Protein AF-0000000068192961 (afdb_homodimer)

pLDDT: mean 89.42, std 10.95, range [52.47, 98.94]

Sequence (1046 aa):
FDMYSFCEVLGPEEANRQLRRHWETWVTEDIIKQLAESGAVNSLRLPVGDFMYRPYGPYHGCVDGSLDYVDNLLDWAYSHGLSVLIDIHTAKDSQNGFDNSGKTMGFRWTSNLNSEFSGLTTFEHWPIRSAAWVGDFDPQTASYSSINYANIQHSLKVVLDVVTRYAEHPAVLGLEPLNEPWQYTPIDTLKRFYWEGYLIVKLKAPFWKYVMHDGFRFGPDFWGGFMEGCPERALDTHIYQAWRDPDSRIGFFTDACQQKSNIATMERAFGPVIVGEWSLATDNCAMWLNGFNDNLPGFPRLPCKFTPCAEPYMGPGQPGTPVDPSKPIQGPYGSGLSGPVFGLCPGSRDWRKETSDNPLTGQDWIRAPPNIPKVLDDTDNVMQRLAMKKIDAFSGIGHGFYFWNFRTDLYEPQWSYMAALERGWIPRGNLAGNEKILNACLREDKGAFRCVLKRGQIDRAIRSAMDYILNAENRADTPEGKAALSKTGKDLEEAAKPILSDYFEQHRLEGATCDFGGIAMLVFDMYSFCEVLGPEEANRQLRRHWETWVTEDIIKQLAESGAVNSLRLPVGDFMYRPYGPYHGCVDGSLDYVDNLLDWAYSHGLSVLIDIHTAKDSQNGFDNSGKTMGFRWTSNLNSEFSGLTTFEHWPIRSAAWVGDFDPQTASYSSINYANIQHSLKVVLDVVTRYAEHPAVLGLEPLNEPWQYTPIDTLKRFYWEGYLIVKLKAPFWKYVMHDGFRFGPDFWGGFMEGCPERALDTHIYQAWRDPDSRIGFFTDACQQKSNIATMERAFGPVIVGEWSLATDNCAMWLNGFNDNLPGFPRLPCKFTPCAEPYMGPGQPGTPVDPSKPIQGPYGSGLSGPVFGLCPGSRDWRKETSDNPLTGQDWIRAPPNIPKVLDDTDNVMQRLAMKKIDAFSGIGHGFYFWNFRTDLYEPQWSYMAALERGWIPRGNLAGNEKILNACLREDKGAFRCVLKRGQIDRAIRSAMDYILNAENRADTPEGKAALSKTGKDLEEAAKPILSDYFEQHRLEGATCDFGGIAMLV

Radius of gyration: 31.95 Å; Cα contacts (8 Å, |Δi|>4): 2082; chains: 2; bounding box: 88×93×72 Å

Nearest PDB structures (foldseek):
  8z2w-assembly1_A  TM=8.460E-01  e=2.182E-20  Aspergillus oryzae
  1h4p-assembly2_B  TM=8.179E-01  e=2.236E-17  Saccharomyces cerevisiae
  1wky-assembly1_A  TM=7.250E-01  e=2.205E-05  Bacillus sp. JAMB-602
  3amg-assembly2_B  TM=6.946E-01  e=1.395E-04  Thermotoga maritima MSB8
  6mvf-assembly2_E  TM=6.924E-01  e=3.608E-04  Faecalibacterium prausnitzii L2-6

Solvent-accessible surface area (backbone atoms only — not comparable to full-atom values): 53912 Å² total; per-residue (Å²): 82,40,51,44,60,49,15,55,75,53,30,28,66,56,29,21,56,54,47,52,52,46,60,64,61,74,63,45,64,68,55,53,45,51,44,37,69,37,46,52,48,56,62,42,77,44,76,39,51,40,47,64,77,54,53,55,82,43,35,53,60,20,44,67,68,50,63,58,55,51,51,50,49,45,51,44,30,43,75,54,70,23,33,29,35,39,28,28,29,27,40,63,60,2,44,52,12,38,36,67,17,29,30,64,28,43,74,43,78,47,42,59,54,40,35,75,73,64,70,41,46,38,37,48,34,62,50,54,42,33,36,43,20,60,18,49,58,37,57,85,74,60,37,64,82,46,74,31,59,68,43,50,49,50,51,47,50,38,50,46,52,51,40,68,72,42,50,81,44,84,21,56,43,26,40,23,80,48,47,60,38,35,70,62,55,56,65,68,60,53,51,50,51,50,51,54,44,48,54,54,40,42,74,68,29,66,81,35,34,40,36,41,49,46,25,87,48,89,43,51,91,73,43,41,53,57,68,61,90,56,78,49,52,31,39,26,42,71,55,73,46,23,87,46,76,81,54,26,72,60,42,53,41,45,54,33,33,50,44,27,57,56,51,44,53,39,34,74,38,47,34,51,34,29,33,63,29,30,59,66,34,64,45,48,20,36,57,48,63,29,37,83,21,38,30,58,52,65,38,42,77,57,86,51,12,60,41,75,53,59,76,54,89,74,39,85,79,32,83,84,45,76,67,58,40,50,33,54,69,71,59,69,32,22,33,2,59,20,55,47,38,46,37,23,26,30,26,63,60,61,39,64,50,74,40,94,90,36,57,90,64,32,50,56,67,69,75,40,29,34,77,52,56,73,92,44,47,31,36,66,62,54,46,22,52,42,43,29,16,38,48,32,23,40,59,74,69,38,72,46,71,33,66,66,31,64,63,55,81,49,96,42,42,40,55,8,47,52,48,20,40,74,70,57,29,43,73,67,29,58,61,83,77,29,65,69,23,72,50,46,38,49,54,60,73,69,57,72,59,46,45,40,67,47,84,86,64,52,60,69,56,52,42,52,35,47,47,54,53,26,49,76,66,69,32,42,85,36,73,66,35,42,54,51,63,70,46,56,64,70,58,25,52,62,54,42,38,59,55,51,26,50,50,33,70,73,31,40,92,77,65,48,69,53,34,56,83,43,44,31,36,55,89,82,40,50,45,60,49,15,55,74,53,30,28,68,56,29,20,56,53,46,51,53,46,60,65,60,75,63,44,63,68,53,54,46,51,46,37,70,39,47,52,47,55,62,42,78,44,77,39,52,41,46,62,78,55,53,55,81,45,35,53,59,20,43,65,68,50,62,57,53,50,52,50,50,44,51,46,30,42,76,54,68,23,33,30,35,39,28,28,30,27,40,64,61,2,44,52,12,39,37,67,18,28,28,63,28,41,78,42,78,47,41,58,54,38,34,73,74,65,70,42,45,39,38,49,36,64,51,52,41,34,37,44,19,60,20,50,58,37,56,84,74,60,38,63,83,46,74,31,60,68,42,50,49,50,51,47,51,38,49,45,52,51,42,68,73,42,51,81,45,84,20,56,44,26,38,23,80,48,49,59,39,35,70,64,55,58,64,67,60,51,50,50,52,51,50,54,43,49,54,53,39,43,74,69,29,66,81,36,34,42,36,39,51,45,26,89,47,88,43,52,92,72,44,39,53,57,70,59,88,56,79,50,50,31,39,26,43,73,54,74,46,24,86,46,76,80,52,27,72,59,42,54,40,45,54,34,33,50,45,29,56,57,51,45,54,40,34,73,37,46,33,50,33,29,34,62,28,31,60,67,32,65,45,50,19,36,57,49,63,30,38,84,24,38,31,58,53,65,37,43,77,58,87,50,11,62,42,76,53,59,76,54,89,74,40,84,77,31,81,84,44,75,68,59,40,50,32,55,70,70,59,70,31,22,33,2,57,18,56,46,38,45,37,23,27,28,26,64,61,62,38,61,51,77,39,93,90,35,59,90,65,31,52,58,66,69,73,42,32,37,76,52,58,72,91,44,48,32,38,65,62,54,46,21,51,42,44,29,14,37,49,32,23,40,57,74,69,36,73,45,71,34,65,66,31,63,62,56,80,49,96,43,44,40,54,7,47,53,48,19,40,74,70,56,29,41,72,68,29,60,60,83,77,28,65,69,24,72,50,46,38,48,55,61,73,69,57,70,59,45,45,39,66,46,83,85,65,50,62,70,56,52,42,50,35,47,47,52,53,26,48,75,67,71,32,41,84,36,74,66,36,43,54,52,64,68,45,56,64,70,58,25,52,61,56,41,40,59,54,51,27,50,49,33,69,73,30,39,93,76,66,48,68,53,34,58,83,43,45,31,36,54,89

Structure (mmCIF, N/CA/C/O backbone):
data_AF-0000000068192961-model_v1
#
loop_
_entity.id
_entity.type
_entity.pdbx_description
1 polymer 'Glycoside hydrolase family 5 domain-containing protein'
#
loop_
_atom_site.group_PDB
_atom_site.id
_atom_site.type_symbol
_atom_site.label_atom_id
_atom_site.label_alt_id
_atom_site.label_comp_id
_atom_site.label_asym_id
_atom_site.label_entity_id
_atom_site.label_seq_id
_atom_site.pdbx_PDB_ins_code
_atom_site.Cartn_x
_atom_site.Cartn_y
_atom_site.Cartn_z
_atom_site.occupancy
_atom_site.B_iso_or_equiv
_atom_site.auth_seq_id
_atom_site.auth_comp_id
_atom_site.auth_asym_id
_atom_site.auth_atom_id
_atom_site.pdbx_PDB_model_num
ATOM 1 N N . PHE A 1 1 ? -11.039 19.016 3.217 1 80.5 1 PHE A N 1
ATOM 2 C CA . PHE A 1 1 ? -11.852 18.078 2.443 1 80.5 1 PHE A CA 1
ATOM 3 C C . PHE A 1 1 ? -12.234 18.672 1.096 1 80.5 1 PHE A C 1
ATOM 5 O O . PHE A 1 1 ? -12.406 19.891 0.979 1 80.5 1 PHE A O 1
ATOM 12 N N . ASP A 1 2 ? -12.352 17.734 0.128 1 85.81 2 ASP A N 1
ATOM 13 C CA . ASP A 1 2 ? -12.711 18.172 -1.216 1 85.81 2 ASP A CA 1
ATOM 14 C C . ASP A 1 2 ? -14.203 18.5 -1.304 1 85.81 2 ASP A C 1
ATOM 16 O O . ASP A 1 2 ? -14.977 17.719 -1.859 1 85.81 2 ASP A O 1
ATOM 20 N N . MET A 1 3 ? -14.516 19.719 -0.923 1 94.31 3 MET A N 1
ATOM 21 C CA . MET A 1 3 ? -15.891 20.203 -0.88 1 94.31 3 MET A CA 1
ATOM 22 C C . MET A 1 3 ? -16.422 20.438 -2.287 1 94.31 3 MET A C 1
ATOM 24 O O . MET A 1 3 ? -17.625 20.328 -2.521 1 94.31 3 MET A O 1
ATOM 28 N N . TYR A 1 4 ? -15.539 20.688 -3.195 1 95.31 4 TYR A N 1
ATOM 29 C CA . TYR A 1 4 ? -15.961 20.953 -4.57 1 95.31 4 TYR A CA 1
ATOM 30 C C . TYR A 1 4 ? -16.609 19.719 -5.18 1 95.31 4 TYR A C 1
ATOM 32 O O . TYR A 1 4 ? -17.75 19.766 -5.629 1 95.31 4 TYR A O 1
ATOM 40 N N . SER A 1 5 ? -15.844 18.609 -5.18 1 91.44 5 SER A N 1
ATOM 41 C CA . SER A 1 5 ? -16.359 17.359 -5.719 1 91.44 5 SER A CA 1
ATOM 42 C C . SER A 1 5 ? -17.594 16.891 -4.941 1 91.44 5 SER A C 1
ATOM 44 O O . SER A 1 5 ? -18.531 16.328 -5.523 1 91.44 5 SER A O 1
ATOM 46 N N . PHE A 1 6 ? -17.547 17.062 -3.643 1 93.81 6 PHE A N 1
ATOM 47 C CA . PHE A 1 6 ? -18.672 16.688 -2.793 1 93.81 6 PHE A CA 1
ATOM 48 C C . PHE A 1 6 ? -19.953 17.375 -3.254 1 93.81 6 PHE A C 1
ATOM 50 O O . PHE A 1 6 ? -20.969 16.719 -3.482 1 93.81 6 PHE A O 1
ATOM 57 N N . CYS A 1 7 ? -19.922 18.719 -3.447 1 97.38 7 CYS A N 1
ATOM 58 C CA . CYS A 1 7 ? -21.078 19.516 -3.867 1 97.38 7 CYS A CA 1
ATOM 59 C C . CYS A 1 7 ? -21.438 19.203 -5.312 1 97.38 7 CYS A C 1
ATOM 61 O O . CYS A 1 7 ? -22.625 19.188 -5.664 1 97.38 7 CYS A O 1
ATOM 63 N N . GLU A 1 8 ? -20.438 18.938 -6.129 1 96.12 8 GLU A N 1
ATOM 64 C CA . GLU A 1 8 ? -20.672 18.656 -7.539 1 96.12 8 GLU A CA 1
ATOM 65 C C . GLU A 1 8 ? -21.406 17.328 -7.719 1 96.12 8 GLU A C 1
ATOM 67 O O . GLU A 1 8 ? -22.391 17.25 -8.477 1 96.12 8 GLU A O 1
ATOM 72 N N . VAL A 1 9 ? -21.047 16.312 -6.973 1 92.94 9 VAL A N 1
ATOM 73 C CA . VAL A 1 9 ? -21.562 14.961 -7.164 1 92.94 9 VAL A CA 1
ATOM 74 C C . VAL A 1 9 ? -22.938 14.844 -6.516 1 92.94 9 VAL A C 1
ATOM 76 O O . VAL A 1 9 ? -23.859 14.25 -7.098 1 92.94 9 VAL A O 1
ATOM 79 N N . LEU A 1 10 ? -23.172 15.414 -5.352 1 94.88 10 LEU A N 1
ATOM 80 C CA . LEU A 1 10 ? -24.406 15.227 -4.598 1 94.88 10 LEU A CA 1
ATOM 81 C C . LEU A 1 10 ? -25.453 16.234 -5.027 1 94.88 10 LEU A C 1
ATOM 83 O O . LEU A 1 10 ? -26.656 16.016 -4.832 1 94.88 10 LEU A O 1
ATOM 87 N N . GLY A 1 11 ? -25 17.375 -5.586 1 96.88 11 GLY A N 1
ATOM 88 C CA . GLY A 1 11 ? -25.922 18.469 -5.855 1 96.88 11 GLY A CA 1
ATOM 89 C C . GLY A 1 11 ? -26.219 19.312 -4.633 1 96.88 11 GLY A C 1
ATOM 90 O O . GLY A 1 11 ? -25.922 18.906 -3.504 1 96.88 11 GLY A O 1
ATOM 91 N N . PRO A 1 12 ? -26.781 20.453 -4.816 1 97.56 12 PRO A N 1
ATOM 92 C CA . PRO A 1 12 ? -26.938 21.438 -3.734 1 97.56 12 PRO A CA 1
ATOM 93 C C . PRO A 1 12 ? -27.859 20.953 -2.623 1 97.56 12 PRO A C 1
ATOM 95 O O . PRO A 1 12 ? -27.594 21.188 -1.442 1 97.56 12 PRO A O 1
ATOM 98 N N . GLU A 1 13 ? -28.938 20.234 -2.934 1 97.38 13 GLU A N 1
ATOM 99 C CA . GLU A 1 13 ? -29.906 19.844 -1.928 1 97.38 13 GLU A CA 1
ATOM 100 C C . GLU A 1 13 ? -29.359 18.734 -1.021 1 97.38 13 GLU A C 1
ATOM 102 O O . GLU A 1 13 ? -29.312 18.906 0.2 1 97.38 13 GLU A O 1
ATOM 107 N N . GLU A 1 14 ? -28.922 17.719 -1.593 1 95.88 14 GLU A N 1
ATOM 108 C CA . GLU A 1 14 ? -28.422 16.594 -0.807 1 95.88 14 GLU A CA 1
ATOM 109 C C . GLU A 1 14 ? -27.125 16.953 -0.088 1 95.88 14 GLU A C 1
ATOM 111 O O . GLU A 1 14 ? -26.938 16.594 1.075 1 95.88 14 GLU A O 1
ATOM 116 N N . ALA A 1 15 ? -26.25 17.672 -0.755 1 96.88 15 ALA A N 1
ATOM 117 C CA . ALA A 1 15 ? -25 18.109 -0.133 1 96.88 15 ALA A CA 1
ATOM 118 C C . ALA A 1 15 ? -25.266 18.969 1.097 1 96.88 15 ALA A C 1
ATOM 120 O O . ALA A 1 15 ? -24.703 18.734 2.168 1 96.88 15 ALA A O 1
ATOM 121 N N . ASN A 1 16 ? -26.172 19.875 0.892 1 97.81 16 ASN A N 1
ATOM 122 C CA . ASN A 1 16 ? -26.484 20.766 2.006 1 97.81 16 ASN A CA 1
ATOM 123 C C . ASN A 1 16 ? -27.109 20 3.166 1 97.81 16 ASN A C 1
ATOM 125 O O . ASN A 1 16 ? -26.828 20.281 4.332 1 97.81 16 ASN A O 1
ATOM 129 N N . ARG A 1 17 ? -27.984 19.078 2.838 1 95.5 17 ARG A N 1
ATOM 130 C CA . ARG A 1 17 ? -28.609 18.266 3.871 1 95.5 17 ARG A CA 1
ATOM 131 C C . ARG A 1 17 ? -27.562 17.547 4.715 1 95.5 17 ARG A C 1
ATOM 133 O O . ARG A 1 17 ? -27.641 17.547 5.945 1 95.5 17 ARG A O 1
ATOM 140 N N . GLN A 1 18 ? -26.578 16.953 4.129 1 94.25 18 GLN A N 1
ATOM 141 C CA . GLN A 1 18 ? -25.531 16.219 4.84 1 94.25 18 GLN A CA 1
ATOM 142 C C . GLN A 1 18 ? -24.625 17.172 5.613 1 94.25 18 GLN A C 1
ATOM 144 O O . GLN A 1 18 ? -24.25 16.891 6.758 1 94.25 18 GLN A O 1
ATOM 149 N N . LEU A 1 19 ? -24.312 18.297 5.027 1 96.25 19 LEU A N 1
ATOM 150 C CA . LEU A 1 19 ? -23.438 19.281 5.676 1 96.25 19 LEU A CA 1
ATOM 151 C C . LEU A 1 19 ? -24.109 19.859 6.914 1 96.25 19 LEU A C 1
ATOM 153 O O . LEU A 1 19 ? -23.453 20.062 7.945 1 96.25 19 LEU A O 1
ATOM 157 N N . ARG A 1 20 ? -25.391 20.141 6.832 1 95.81 20 ARG A N 1
ATOM 158 C CA . ARG A 1 20 ? -26.094 20.672 7.992 1 95.81 20 ARG A CA 1
ATOM 159 C C . ARG A 1 20 ? -26.062 19.688 9.156 1 95.81 20 ARG A C 1
ATOM 161 O O . ARG A 1 20 ? -25.875 20.078 10.305 1 95.81 20 ARG A O 1
ATOM 168 N N . ARG A 1 21 ? -26.203 18.438 8.844 1 94.06 21 ARG A N 1
ATOM 169 C CA . ARG A 1 21 ? -26.078 17.422 9.883 1 94.06 21 ARG A CA 1
ATOM 170 C C . ARG A 1 21 ? -24.688 17.406 10.492 1 94.06 21 ARG A C 1
ATOM 172 O O . ARG A 1 21 ? -24.531 17.297 11.711 1 94.06 21 ARG A O 1
ATOM 179 N N . HIS A 1 22 ? -23.703 17.547 9.648 1 94.81 22 HIS A N 1
ATOM 180 C CA . HIS A 1 22 ? -22.312 17.609 10.109 1 94.81 22 HIS A CA 1
ATOM 181 C C . HIS A 1 22 ? -22.094 18.828 11 1 94.81 22 HIS A C 1
ATOM 183 O O . HIS A 1 22 ? -21.562 18.703 12.102 1 94.81 22 HIS A O 1
ATOM 189 N N . TRP A 1 23 ? -22.578 20.031 10.547 1 95.62 23 TRP A N 1
ATOM 190 C CA . TRP A 1 23 ? -22.359 21.266 11.289 1 95.62 23 TRP A CA 1
ATOM 191 C C . TRP A 1 23 ? -23.062 21.219 12.641 1 95.62 23 TRP A C 1
ATOM 193 O O . TRP A 1 23 ? -22.578 21.766 13.625 1 95.62 23 TRP A O 1
ATOM 203 N N . GLU A 1 24 ? -24.078 20.422 12.68 1 93.69 24 GLU A N 1
ATOM 204 C CA . GLU A 1 24 ? -24.891 20.391 13.891 1 93.69 24 GLU A CA 1
ATOM 205 C C . GLU A 1 24 ? -24.312 19.406 14.914 1 93.69 24 GLU A C 1
ATOM 207 O O . GLU A 1 24 ? -24.609 19.5 16.109 1 93.69 24 GLU A O 1
ATOM 212 N N . THR A 1 25 ? -23.5 18.547 14.398 1 92.56 25 THR A N 1
ATOM 213 C CA . THR A 1 25 ? -23.156 17.438 15.289 1 92.56 25 THR A CA 1
ATOM 214 C C . THR A 1 25 ? -21.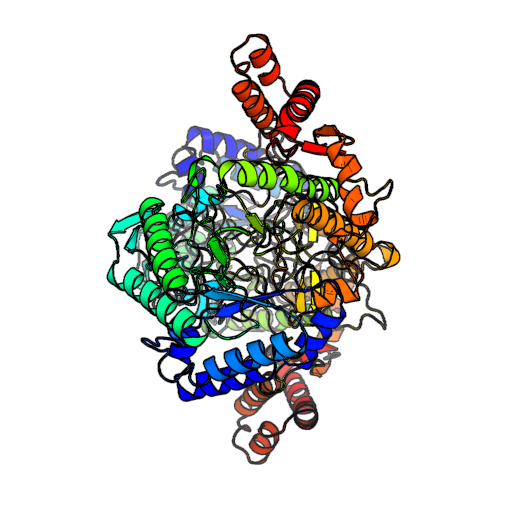656 17.453 15.609 1 92.56 25 THR A C 1
ATOM 216 O O . THR A 1 25 ? -21.25 16.984 16.672 1 92.56 25 THR A O 1
ATOM 219 N N . TRP A 1 26 ? -20.875 17.953 14.758 1 94.62 26 TRP A N 1
ATOM 220 C CA . TRP A 1 26 ? -19.438 17.797 14.898 1 94.62 26 TRP A CA 1
ATOM 221 C C . TRP A 1 26 ? -18.875 18.734 15.969 1 94.62 26 TRP A C 1
ATOM 223 O O . TRP A 1 26 ? -18.094 18.312 16.828 1 94.62 26 TRP A O 1
ATOM 233 N N . VAL A 1 27 ? -19.25 20 15.953 1 96.5 27 VAL A N 1
ATOM 234 C CA . VAL A 1 27 ? -18.891 20.984 16.969 1 96.5 27 VAL A CA 1
ATOM 235 C C . VAL A 1 27 ? -20.156 21.469 17.688 1 96.5 27 VAL A C 1
ATOM 237 O O . VAL A 1 27 ? -21.094 21.953 17.047 1 96.5 27 VAL A O 1
ATOM 240 N N . THR A 1 28 ? -20.156 21.312 18.953 1 96.31 28 THR A N 1
ATOM 241 C CA . THR A 1 28 ? -21.281 21.766 19.781 1 96.31 28 THR A CA 1
ATOM 242 C C . THR A 1 28 ? -20.781 22.688 20.906 1 96.31 28 THR A C 1
ATOM 244 O O . THR A 1 28 ? -19.578 22.766 21.156 1 96.31 28 THR A O 1
ATOM 247 N N . GLU A 1 29 ? -21.703 23.328 21.469 1 97.88 29 GLU A N 1
ATOM 248 C CA . GLU A 1 29 ? -21.328 24.203 22.578 1 97.88 29 GLU A CA 1
ATOM 249 C C . GLU A 1 29 ? -20.672 23.406 23.703 1 97.88 29 GLU A C 1
ATOM 251 O O . GLU A 1 29 ? -19.766 23.891 24.375 1 97.88 29 GLU A O 1
ATOM 256 N N . ASP A 1 30 ? -21.172 22.203 23.906 1 97.88 30 ASP A N 1
ATOM 257 C CA . ASP A 1 30 ? -20.609 21.359 24.953 1 97.88 30 ASP A CA 1
ATOM 258 C C . ASP A 1 30 ? -19.125 21.094 24.688 1 97.88 30 ASP A C 1
ATOM 260 O O . ASP A 1 30 ? -18.328 21.031 25.625 1 97.88 30 ASP A O 1
ATOM 264 N N . ILE A 1 31 ? -18.797 20.906 23.484 1 97.38 31 ILE A N 1
ATOM 265 C CA . ILE A 1 31 ? -17.406 20.672 23.109 1 97.38 31 ILE A CA 1
ATOM 266 C C . ILE A 1 31 ? -16.594 21.922 23.391 1 97.38 31 ILE A C 1
ATOM 268 O O . ILE A 1 31 ? -15.492 21.844 23.938 1 97.38 31 ILE A O 1
ATOM 272 N N . ILE A 1 32 ? -17.141 23.078 23.016 1 98.5 32 ILE A N 1
ATOM 273 C CA . ILE A 1 32 ? -16.469 24.344 23.25 1 98.5 32 ILE A CA 1
ATOM 274 C C . ILE A 1 32 ? -16.266 24.531 24.766 1 98.5 32 ILE A C 1
ATOM 276 O O . ILE A 1 32 ? -15.18 24.938 25.203 1 98.5 32 ILE A O 1
ATOM 280 N N . LYS A 1 33 ? -17.266 24.188 25.516 1 98.44 33 LYS A N 1
ATOM 281 C CA . LYS A 1 33 ? -17.172 24.266 26.969 1 98.44 33 LYS A CA 1
ATOM 282 C C . LYS A 1 33 ? -16.078 23.344 27.516 1 98.44 33 LYS A C 1
ATOM 284 O O . LYS A 1 33 ? -15.281 23.766 28.359 1 98.44 33 LYS A O 1
ATOM 289 N N . GLN A 1 34 ? -16.016 22.172 27 1 97.81 34 GLN A N 1
ATOM 290 C CA . GLN A 1 34 ? -15 21.219 27.453 1 97.81 34 GLN A CA 1
ATOM 291 C C . GLN A 1 34 ? -13.594 21.719 27.125 1 97.81 34 GLN A C 1
ATOM 293 O O . GLN A 1 34 ? -12.68 21.578 27.938 1 97.81 34 GLN A O 1
ATOM 298 N N . LEU A 1 35 ? -13.445 22.266 25.969 1 98.31 35 LEU A N 1
ATOM 299 C CA . LEU A 1 35 ? -12.148 22.828 25.594 1 98.31 35 LEU A CA 1
ATOM 300 C C . LEU A 1 35 ? -11.758 23.969 26.516 1 98.31 35 LEU A C 1
ATOM 302 O O . LEU A 1 35 ? -10.625 24.031 27 1 98.31 35 LEU A O 1
ATOM 306 N N . ALA A 1 36 ? -12.703 24.828 26.797 1 98.12 36 ALA A N 1
ATOM 307 C CA . ALA A 1 36 ? -12.453 25.953 27.703 1 98.12 36 ALA A CA 1
ATOM 308 C C . ALA A 1 36 ? -12.102 25.453 29.109 1 98.12 36 ALA A C 1
ATOM 310 O O . ALA A 1 36 ? -11.172 25.953 29.734 1 98.12 36 ALA A O 1
ATOM 311 N N . GLU A 1 37 ? -12.758 24.422 29.547 1 97.44 37 GLU A N 1
ATOM 312 C CA . GLU A 1 37 ? -12.617 23.922 30.906 1 97.44 37 GLU A CA 1
ATOM 313 C C . GLU A 1 37 ? -11.312 23.156 31.078 1 97.44 37 GLU A C 1
ATOM 315 O O . GLU A 1 37 ? -10.898 22.859 32.219 1 97.44 37 GLU A O 1
ATOM 320 N N . SER A 1 38 ? -10.656 22.812 29.938 1 96.25 38 SER A N 1
ATOM 321 C CA . SER A 1 38 ? -9.344 22.172 30.047 1 96.25 38 SER A CA 1
ATOM 322 C C . SER A 1 38 ? -8.344 23.078 30.75 1 96.25 38 SER A C 1
ATOM 324 O O . SER A 1 38 ? -7.363 22.609 31.328 1 96.25 38 SER A O 1
ATOM 326 N N . GLY A 1 39 ? -8.555 24.406 30.625 1 95.31 39 GLY A N 1
ATOM 327 C CA . GLY A 1 39 ? -7.648 25.391 31.188 1 95.31 39 GLY A CA 1
ATOM 328 C C . GLY A 1 39 ? -6.422 25.625 30.328 1 95.31 39 GLY A C 1
ATOM 329 O O . GLY A 1 39 ? -5.703 26.609 30.531 1 95.31 39 GLY A O 1
ATOM 330 N N . ALA A 1 40 ? -6.215 24.781 29.422 1 94.44 40 ALA A N 1
ATOM 331 C CA . ALA A 1 40 ? -5.051 24.875 28.547 1 94.44 40 ALA A CA 1
ATOM 332 C C . ALA A 1 40 ? -5.391 25.625 27.25 1 94.44 40 ALA A C 1
ATOM 334 O O . ALA A 1 40 ? -4.531 26.281 26.656 1 94.44 40 ALA A O 1
ATOM 335 N N . VAL A 1 41 ? -6.633 25.547 26.828 1 97.19 41 VAL A N 1
ATOM 336 C CA . VAL A 1 41 ? -7.082 26.141 25.562 1 97.19 41 VAL A CA 1
ATOM 337 C C . VAL A 1 41 ? -7.621 27.547 25.828 1 97.19 41 VAL A C 1
ATOM 339 O O . VAL A 1 41 ? -8.492 27.734 26.672 1 97.19 41 VAL A O 1
ATOM 342 N N . ASN A 1 42 ? -7.086 28.484 25.156 1 96.88 42 ASN A N 1
ATOM 343 C CA . ASN A 1 42 ? -7.598 29.844 25.312 1 96.88 42 ASN A CA 1
ATOM 344 C C . ASN A 1 42 ? -7.988 30.438 23.969 1 96.88 42 ASN A C 1
ATOM 346 O O . ASN A 1 42 ? -8.484 31.578 23.906 1 96.88 42 ASN A O 1
ATOM 350 N N . SER A 1 43 ? -7.742 29.703 22.906 1 97.81 43 SER A N 1
ATOM 351 C CA . SER A 1 43 ? -8.094 30.172 21.562 1 97.81 43 SER A CA 1
ATOM 352 C C . SER A 1 43 ? -8.414 29 20.641 1 97.81 43 SER A C 1
ATOM 354 O O . SER A 1 43 ? -7.879 27.906 20.812 1 97.81 43 SER A O 1
ATOM 356 N N . LEU A 1 44 ? -9.344 29.234 19.75 1 98.56 44 LEU A N 1
ATOM 357 C CA . LEU A 1 44 ? -9.711 28.281 18.703 1 98.56 44 LEU A CA 1
ATOM 358 C C . LEU A 1 44 ? -9.273 28.766 17.328 1 98.56 44 LEU A C 1
ATOM 360 O O . LEU A 1 44 ? -9.328 29.969 17.047 1 98.56 44 LEU A O 1
ATOM 364 N N . ARG A 1 45 ? -8.773 27.875 16.516 1 98.69 45 ARG A N 1
ATOM 365 C CA . ARG A 1 45 ? -8.555 28.141 15.102 1 98.69 45 ARG A CA 1
ATOM 366 C C . ARG A 1 45 ? -9.68 27.547 14.25 1 98.69 45 ARG A C 1
ATOM 368 O O . ARG A 1 45 ? -9.906 26.328 14.273 1 98.69 45 ARG A O 1
ATOM 375 N N . LEU A 1 46 ? -10.383 28.391 13.531 1 98.56 46 LEU A N 1
ATOM 376 C CA . LEU A 1 46 ? -11.578 27.984 12.805 1 98.56 46 LEU A CA 1
ATOM 377 C C . LEU A 1 46 ? -11.328 28.016 11.297 1 98.56 46 LEU A C 1
ATOM 379 O O . LEU A 1 46 ? -11.266 29.094 10.695 1 98.56 46 LEU A O 1
ATOM 383 N N . PRO A 1 47 ? -11.156 26.844 10.664 1 98.12 47 PRO A N 1
ATOM 384 C CA . PRO A 1 47 ? -11.094 26.828 9.203 1 98.12 47 PRO A CA 1
ATOM 385 C C . PRO A 1 47 ? -12.438 27.156 8.555 1 98.12 47 PRO A C 1
ATOM 387 O O . PRO A 1 47 ? -13.469 26.609 8.938 1 98.12 47 PRO A O 1
ATOM 390 N N . VAL A 1 48 ? -12.477 28.109 7.648 1 98.31 48 VAL A N 1
ATOM 391 C CA . VAL A 1 48 ? -13.648 28.453 6.848 1 98.31 48 VAL A CA 1
ATOM 392 C C . VAL A 1 48 ? -13.297 28.391 5.363 1 98.31 48 VAL A C 1
ATOM 394 O O . VAL A 1 48 ? -12.133 28.562 4.988 1 98.31 48 VAL A O 1
ATOM 397 N N . GLY A 1 49 ? -14.297 28.078 4.551 1 98.19 49 GLY A N 1
ATOM 398 C CA . GLY A 1 49 ? -14.078 28.078 3.113 1 98.19 49 GLY A CA 1
ATOM 399 C C . GLY A 1 49 ? -14.406 29.422 2.471 1 98.19 49 GLY A C 1
ATOM 400 O O . GLY A 1 49 ? -15.359 30.094 2.871 1 98.19 49 GLY A O 1
ATOM 401 N N . ASP A 1 50 ? -13.609 29.781 1.444 1 98.62 50 ASP A N 1
ATOM 402 C CA . ASP A 1 50 ? -13.906 31 0.7 1 98.62 50 ASP A CA 1
ATOM 403 C C . ASP A 1 50 ? -15.312 30.938 0.103 1 98.62 50 ASP A C 1
ATOM 405 O O . ASP A 1 50 ? -16.031 31.938 0.111 1 98.62 50 ASP A O 1
ATOM 409 N N . PHE A 1 51 ? -15.727 29.75 -0.234 1 98.38 51 PHE A N 1
ATOM 410 C CA . PHE A 1 51 ? -17 29.516 -0.901 1 98.38 51 PHE A CA 1
ATOM 411 C C . PHE A 1 51 ? -18.156 29.719 0.059 1 98.38 51 PHE A C 1
ATOM 413 O O . PHE A 1 51 ? -19.312 29.828 -0.366 1 98.38 51 PHE A O 1
ATOM 420 N N . MET A 1 52 ? -17.922 29.734 1.359 1 98.38 52 MET A N 1
ATOM 421 C CA . MET A 1 52 ? -18.969 30.031 2.336 1 98.38 52 MET A CA 1
ATOM 422 C C . MET A 1 52 ? -19.406 31.484 2.256 1 98.38 52 MET A C 1
ATOM 424 O O . MET A 1 52 ? -20.562 31.812 2.533 1 98.38 52 MET A O 1
ATOM 428 N N . TYR A 1 53 ? -18.531 32.375 1.913 1 98.56 53 TYR A N 1
ATOM 429 C CA . TYR A 1 53 ? -18.766 33.812 1.888 1 98.56 53 TYR A CA 1
ATOM 430 C C . TYR A 1 53 ? -19.141 34.281 0.484 1 98.56 53 TYR A C 1
ATOM 432 O O . TYR A 1 53 ? -19.984 35.156 0.317 1 98.56 53 TYR A O 1
ATOM 440 N N . ARG A 1 54 ? -18.453 33.656 -0.469 1 98 54 ARG A N 1
ATOM 441 C CA . ARG A 1 54 ? -18.719 33.938 -1.876 1 98 54 ARG A CA 1
ATOM 442 C C . ARG A 1 54 ? -18.812 32.656 -2.68 1 98 54 ARG A C 1
ATOM 444 O O . ARG A 1 54 ? -17.844 32.25 -3.328 1 98 54 ARG A O 1
ATOM 451 N N . PRO A 1 55 ? -20 32.125 -2.691 1 98 55 PRO A N 1
ATOM 452 C CA . PRO A 1 55 ? -20.141 30.828 -3.373 1 98 55 PRO A CA 1
ATOM 453 C C . PRO A 1 55 ? -19.938 30.922 -4.883 1 98 55 PRO A C 1
ATOM 455 O O . PRO A 1 55 ? -20.312 31.922 -5.496 1 98 55 PRO A O 1
ATOM 458 N N . TYR A 1 56 ? -19.359 30.047 -5.473 1 97.81 56 TYR A N 1
ATOM 459 C CA . TYR A 1 56 ? -19.156 29.875 -6.906 1 97.81 56 TYR A CA 1
ATOM 460 C C . TYR A 1 56 ? -19.281 28.406 -7.309 1 97.81 56 TYR A C 1
ATOM 462 O O . TYR A 1 56 ? -19.125 27.516 -6.477 1 97.81 56 TYR A O 1
ATOM 470 N N . GLY A 1 57 ? -19.641 28.172 -8.586 1 96.88 57 GLY A N 1
ATOM 471 C CA . GLY A 1 57 ? -19.734 26.812 -9.086 1 96.88 57 GLY A CA 1
ATOM 472 C C . GLY A 1 57 ? -20.719 25.953 -8.305 1 96.88 57 GLY A C 1
ATOM 473 O O . GLY A 1 57 ? -21.859 26.359 -8.086 1 96.88 57 GLY A O 1
ATOM 474 N N . PRO A 1 58 ? -20.234 24.766 -7.859 1 97.88 58 PRO A N 1
ATOM 475 C CA . PRO A 1 58 ? -21.141 23.812 -7.203 1 97.88 58 PRO A CA 1
ATOM 476 C C . PRO A 1 58 ? -21.469 24.203 -5.766 1 97.88 58 PRO A C 1
ATOM 478 O O . PRO A 1 58 ? -22.328 23.578 -5.129 1 97.88 58 PRO A O 1
ATOM 481 N N . TYR A 1 59 ? -20.859 25.266 -5.312 1 98.19 59 TYR A N 1
ATOM 482 C CA . TYR A 1 59 ? -21.047 25.641 -3.912 1 98.19 59 TYR A CA 1
ATOM 483 C C . TYR A 1 59 ? -22.375 26.344 -3.699 1 98.19 59 TYR A C 1
ATOM 485 O O . TYR A 1 59 ? -22.844 26.484 -2.564 1 98.19 59 TYR A O 1
ATOM 493 N N . HIS A 1 60 ? -22.953 26.875 -4.852 1 98.12 60 HIS A N 1
ATOM 494 C CA . HIS A 1 60 ? -24.266 27.531 -4.727 1 98.12 60 HIS A CA 1
ATOM 495 C C . HIS A 1 60 ? -25.312 26.562 -4.176 1 98.12 60 HIS A C 1
ATOM 497 O O . HIS A 1 60 ? -25.531 25.5 -4.746 1 98.12 60 HIS A O 1
ATOM 503 N N . GLY A 1 61 ? -25.875 26.906 -3.105 1 98.19 61 GLY A N 1
ATOM 504 C CA . GLY A 1 61 ? -26.891 26.062 -2.482 1 98.19 61 GLY A CA 1
ATOM 505 C C . GLY A 1 61 ? -26.297 25.016 -1.552 1 98.19 61 GLY A C 1
ATOM 506 O O . GLY A 1 61 ? -26.875 24.703 -0.51 1 98.19 61 GLY A O 1
ATOM 507 N N . CYS A 1 62 ? -25.141 24.547 -1.818 1 98.25 62 CYS A N 1
ATOM 508 C CA . CYS A 1 62 ? -24.469 23.469 -1.099 1 98.25 62 CYS A CA 1
ATOM 509 C C . CYS A 1 62 ? -24.047 23.922 0.295 1 98.25 62 CYS A C 1
ATOM 511 O O . CYS A 1 62 ? -24.172 23.172 1.261 1 98.25 62 CYS A O 1
ATOM 513 N N . VAL A 1 63 ? -23.688 25.188 0.442 1 98.38 63 VAL A N 1
ATOM 514 C CA . VAL A 1 63 ? -23.094 25.625 1.699 1 98.38 63 VAL A CA 1
ATOM 515 C C . VAL A 1 63 ? -24.016 26.641 2.377 1 98.38 63 VAL A C 1
ATOM 517 O O . VAL A 1 63 ? -23.609 27.328 3.305 1 98.38 63 VAL A O 1
ATOM 520 N N . ASP A 1 64 ? -25.25 26.672 1.91 1 98.12 64 ASP A N 1
ATOM 521 C CA . ASP A 1 64 ? -26.219 27.562 2.527 1 98.12 64 ASP A CA 1
ATOM 522 C C . ASP A 1 64 ? -26.344 27.297 4.023 1 98.12 64 ASP A C 1
ATOM 524 O O . ASP A 1 64 ? -26.422 26.141 4.445 1 98.12 64 ASP A O 1
ATOM 528 N N . GLY A 1 65 ? -26.328 28.328 4.773 1 98 65 GLY A N 1
ATOM 529 C CA . GLY A 1 65 ? -26.516 28.203 6.211 1 98 65 GLY A CA 1
ATOM 530 C C . GLY A 1 65 ? -25.203 28.031 6.965 1 98 65 GLY A C 1
ATOM 531 O O . GLY A 1 65 ? -25.172 28.125 8.195 1 98 65 GLY A O 1
ATOM 532 N N . SER A 1 66 ? -24.125 27.828 6.258 1 98.19 66 SER A N 1
ATOM 533 C CA . SER A 1 66 ? -22.828 27.578 6.895 1 98.19 66 SER A CA 1
ATOM 534 C C . SER A 1 66 ? -22.438 28.734 7.812 1 98.19 66 SER A C 1
ATOM 536 O O . SER A 1 66 ? -21.922 28.5 8.914 1 98.19 66 SER A O 1
ATOM 538 N N . LEU A 1 67 ? -22.672 29.969 7.398 1 98.5 67 LEU A N 1
ATOM 539 C CA . LEU A 1 67 ? -22.234 31.141 8.148 1 98.5 67 LEU A CA 1
ATOM 540 C C . LEU A 1 67 ? -23.031 31.297 9.43 1 98.5 67 LEU A C 1
ATOM 542 O O . LEU A 1 67 ? -22.547 31.906 10.398 1 98.5 67 LEU A O 1
ATOM 546 N N . ASP A 1 68 ? -24.234 30.734 9.508 1 98.19 68 ASP A N 1
ATOM 547 C CA . ASP A 1 68 ? -24.984 30.703 10.758 1 98.19 68 ASP A CA 1
ATOM 548 C C . ASP A 1 68 ? -24.266 29.906 11.828 1 98.19 68 ASP A C 1
ATOM 550 O O . ASP A 1 68 ? -24.25 30.281 13 1 98.19 68 ASP A O 1
ATOM 554 N N . TYR A 1 69 ? -23.688 28.859 11.383 1 97.75 69 TYR A N 1
ATOM 555 C CA . TYR A 1 69 ? -22.953 28 12.312 1 97.75 69 TYR A CA 1
ATOM 556 C C . TYR A 1 69 ? -21.641 28.641 12.742 1 97.75 69 TYR A C 1
ATOM 558 O O . TYR A 1 69 ? -21.188 28.453 13.875 1 97.75 69 TYR A O 1
ATOM 566 N N . VAL A 1 70 ? -21.031 29.438 11.852 1 98.56 70 VAL A N 1
ATOM 567 C CA . VAL A 1 70 ? -19.875 30.219 12.234 1 98.56 70 VAL A CA 1
ATOM 568 C C . VAL A 1 70 ? -20.25 31.234 13.32 1 98.56 70 VAL A C 1
ATOM 570 O O . VAL A 1 70 ? -19.562 31.359 14.328 1 98.56 70 VAL A O 1
ATOM 573 N N . ASP A 1 71 ? -21.391 31.875 13.102 1 98.62 71 ASP A N 1
ATOM 574 C CA . ASP A 1 71 ? -21.875 32.844 14.086 1 98.62 71 ASP A CA 1
ATOM 575 C C . ASP A 1 71 ? -22.109 32.188 15.438 1 98.62 71 ASP A C 1
ATOM 577 O O . ASP A 1 71 ? -21.719 32.719 16.469 1 98.62 71 ASP A O 1
ATOM 581 N N . ASN A 1 72 ? -22.75 31.016 15.398 1 98.31 72 ASN A N 1
ATOM 582 C CA . ASN A 1 72 ? -22.984 30.266 16.625 1 98.31 72 ASN A CA 1
ATOM 583 C C . ASN A 1 72 ? -21.672 29.953 17.344 1 98.31 72 ASN A C 1
ATOM 585 O O . ASN A 1 72 ? -21.578 30.125 18.562 1 98.31 72 ASN A O 1
ATOM 589 N N . LEU A 1 73 ? -20.719 29.484 16.609 1 98.62 73 LEU A N 1
ATOM 590 C CA . LEU A 1 73 ? -19.438 29.109 17.203 1 98.62 73 LEU A CA 1
ATOM 591 C C . LEU A 1 73 ? -18.766 30.312 17.859 1 98.62 73 LEU A C 1
ATOM 593 O O . LEU A 1 73 ? -18.203 30.203 18.938 1 98.62 73 LEU A O 1
ATOM 597 N N . LEU A 1 74 ? -18.812 31.469 17.156 1 98.81 74 LEU A N 1
ATOM 598 C CA . LEU A 1 74 ? -18.219 32.688 17.719 1 98.81 74 LEU A CA 1
ATOM 599 C C . LEU A 1 74 ? -18.922 33.062 19.016 1 98.81 74 LEU A C 1
ATOM 601 O O . LEU A 1 74 ? -18.266 33.469 19.984 1 98.81 74 LEU A O 1
ATOM 605 N N . ASP A 1 75 ? -20.234 32.906 19.062 1 98.81 75 ASP A N 1
ATOM 606 C CA . ASP A 1 75 ? -20.984 33.219 20.266 1 98.81 75 ASP A CA 1
ATOM 607 C C . ASP A 1 75 ? -20.625 32.25 21.391 1 98.81 75 ASP A C 1
ATOM 609 O O . ASP A 1 75 ? -20.438 32.656 22.547 1 98.81 75 ASP A O 1
ATOM 613 N N . TRP A 1 76 ? -20.562 30.922 21.047 1 98.75 76 TRP A N 1
ATOM 614 C CA . TRP A 1 76 ? -20.156 29.938 22.047 1 98.75 76 TRP A CA 1
ATOM 615 C C . TRP A 1 76 ? -18.766 30.234 22.594 1 98.75 76 TRP A C 1
ATOM 617 O O . TRP A 1 76 ? -18.547 30.188 23.797 1 98.75 76 TRP A O 1
ATOM 627 N N . ALA A 1 77 ? -17.828 30.547 21.656 1 98.81 77 ALA A N 1
ATOM 628 C CA . ALA A 1 77 ? -16.453 30.875 22.078 1 98.81 77 ALA A CA 1
ATOM 629 C C . ALA A 1 77 ? -16.453 32.062 23.031 1 98.81 77 ALA A C 1
ATOM 631 O O . ALA A 1 77 ? -15.812 32 24.094 1 98.81 77 ALA A O 1
ATOM 632 N N . TYR A 1 78 ? -17.172 33.094 22.703 1 98.69 78 TYR A N 1
ATOM 633 C CA . TYR A 1 78 ? -17.266 34.281 23.547 1 98.69 78 TYR A CA 1
ATOM 634 C C . TYR A 1 78 ? -17.844 33.938 24.922 1 98.69 78 TYR A C 1
ATOM 636 O O . TYR A 1 78 ? -17.312 34.344 25.953 1 98.69 78 TYR A O 1
ATOM 644 N N . SER A 1 79 ? -18.859 33.188 24.922 1 98.62 79 SER A N 1
ATOM 645 C CA . SER A 1 79 ? -19.547 32.812 26.156 1 98.62 79 SER A CA 1
ATOM 646 C C . SER A 1 79 ? -18.641 32.031 27.094 1 98.62 79 SER A C 1
ATOM 648 O O . SER A 1 79 ? -18.781 32.094 28.312 1 98.62 79 SER A O 1
ATOM 650 N N . HIS A 1 80 ? -17.703 31.328 26.5 1 98.56 80 HIS A N 1
ATOM 651 C CA . HIS A 1 80 ? -16.844 30.484 27.312 1 98.56 80 HIS A CA 1
ATOM 652 C C . HIS A 1 80 ? -15.43 31.062 27.406 1 98.56 80 HIS A C 1
ATOM 654 O O . HIS A 1 80 ? -14.5 30.359 27.812 1 98.56 80 HIS A O 1
ATOM 660 N N . GLY A 1 81 ? -15.242 32.281 27 1 98.31 81 GLY A N 1
ATOM 661 C CA . GLY A 1 81 ? -14.016 33.031 27.234 1 98.31 81 GLY A CA 1
ATOM 662 C C . GLY A 1 81 ? -12.891 32.625 26.297 1 98.31 81 GLY A C 1
ATOM 663 O O . GLY A 1 81 ? -11.711 32.719 26.656 1 98.31 81 GLY A O 1
ATOM 664 N N . LEU A 1 82 ? -13.203 32.094 25.109 1 98.69 82 LEU A N 1
ATOM 665 C CA . LEU A 1 82 ? -12.203 31.719 24.125 1 98.69 82 LEU A CA 1
ATOM 666 C C . LEU A 1 82 ? -12.156 32.719 22.969 1 98.69 82 LEU A C 1
ATOM 668 O O . LEU A 1 82 ? -13.188 33.25 22.562 1 98.69 82 LEU A O 1
ATOM 672 N N . SER A 1 83 ? -11.016 33 22.484 1 98.62 83 SER A N 1
ATOM 673 C CA . SER A 1 83 ? -10.883 33.75 21.234 1 98.62 83 SER A CA 1
ATOM 674 C C . SER A 1 83 ? -10.859 32.812 20.031 1 98.62 83 SER A C 1
ATOM 676 O O . SER A 1 83 ? -10.742 31.609 20.172 1 98.62 83 SER A O 1
ATOM 678 N N . VAL A 1 84 ? -11.109 33.406 18.828 1 98.88 84 VAL A N 1
ATOM 679 C CA . VAL A 1 84 ? -11.156 32.594 17.625 1 98.88 84 VAL A CA 1
ATOM 680 C C . VAL A 1 84 ? -10.281 33.219 16.547 1 98.88 84 VAL A C 1
ATOM 682 O O . VAL A 1 84 ? -10.453 34.406 16.203 1 98.88 84 VAL A O 1
ATOM 685 N N . LEU A 1 85 ? -9.266 32.5 16.078 1 98.88 85 LEU A N 1
ATOM 686 C CA . LEU A 1 85 ? -8.547 32.875 14.859 1 98.88 85 LEU A CA 1
ATOM 687 C C . LEU A 1 85 ? -9.227 32.281 13.625 1 98.88 85 LEU A C 1
ATOM 689 O O . LEU A 1 85 ? -9.289 31.062 13.477 1 98.88 85 LEU A O 1
ATOM 693 N N . ILE A 1 86 ? -9.781 33.125 12.773 1 98.88 86 ILE A N 1
ATOM 694 C CA . ILE A 1 86 ? -10.422 32.656 11.547 1 98.88 86 ILE A CA 1
ATOM 695 C C . ILE A 1 86 ? -9.359 32.375 10.492 1 98.88 86 ILE A C 1
ATOM 697 O O . ILE A 1 86 ? -8.484 33.188 10.234 1 98.88 86 ILE A O 1
ATOM 701 N N . ASP A 1 87 ? -9.383 31.188 9.984 1 98.75 87 ASP A N 1
ATOM 702 C CA . ASP A 1 87 ? -8.453 30.766 8.945 1 98.75 87 ASP A CA 1
ATOM 703 C C . ASP A 1 87 ? -9.18 30.453 7.641 1 98.75 87 ASP A C 1
ATOM 705 O O . ASP A 1 87 ? -9.914 29.469 7.547 1 98.75 87 ASP A O 1
ATOM 709 N N . ILE A 1 88 ? -9.023 31.328 6.633 1 98.75 88 ILE A N 1
ATOM 710 C CA . ILE A 1 88 ? -9.578 30.984 5.324 1 98.75 88 ILE A CA 1
ATOM 711 C C . ILE A 1 88 ? -8.789 29.828 4.715 1 98.75 88 ILE A C 1
ATOM 713 O O . ILE A 1 88 ? -7.691 30.031 4.188 1 98.75 88 ILE A O 1
ATOM 717 N N . HIS A 1 89 ? -9.422 28.703 4.785 1 98.31 89 HIS A N 1
ATOM 718 C CA . HIS A 1 89 ? -8.688 27.453 4.594 1 98.31 89 HIS A CA 1
ATOM 719 C C . HIS A 1 89 ? -8.633 27.062 3.117 1 98.31 89 HIS A C 1
ATOM 721 O O . HIS A 1 89 ? -7.855 26.188 2.729 1 98.31 89 HIS A O 1
ATOM 727 N N . THR A 1 90 ? -9.508 27.734 2.287 1 98.06 90 THR A N 1
ATOM 728 C CA . THR A 1 90 ? -9.609 27.359 0.881 1 98.06 90 THR A CA 1
ATOM 729 C C . THR A 1 90 ? -9.539 28.594 -0.015 1 98.06 90 THR A C 1
ATOM 731 O O . THR A 1 90 ? -9.812 29.703 0.433 1 98.06 90 THR A O 1
ATOM 734 N N . ALA A 1 91 ? -9.094 28.391 -1.222 1 98.31 91 ALA A N 1
ATOM 735 C CA . ALA A 1 91 ? -9.109 29.406 -2.281 1 98.31 91 ALA A CA 1
ATOM 736 C C . ALA A 1 91 ? -9.633 28.812 -3.588 1 98.31 91 ALA A C 1
ATOM 738 O O . ALA A 1 91 ? -9.461 27.625 -3.854 1 98.31 91 ALA A O 1
ATOM 739 N N . LYS A 1 92 ? -10.281 29.703 -4.328 1 97.69 92 LYS A N 1
ATOM 740 C CA . LYS A 1 92 ? -10.812 29.281 -5.621 1 97.69 92 LYS A CA 1
ATOM 741 C C . LYS A 1 92 ? -9.727 28.609 -6.461 1 97.69 92 LYS A C 1
ATOM 743 O O . LYS A 1 92 ? -8.641 29.172 -6.652 1 97.69 92 LYS A O 1
ATOM 748 N N . ASP A 1 93 ? -9.969 27.375 -6.887 1 97.31 93 ASP A N 1
ATOM 749 C CA . ASP A 1 93 ? -9.109 26.531 -7.723 1 97.31 93 ASP A CA 1
ATOM 750 C C . ASP A 1 93 ? -7.879 26.062 -6.945 1 97.31 93 ASP A C 1
ATOM 752 O O . ASP A 1 93 ? -6.832 25.781 -7.535 1 97.31 93 ASP A O 1
ATOM 756 N N . SER A 1 94 ? -7.922 26.016 -5.637 1 96.81 94 SER A N 1
ATOM 757 C CA . SER A 1 94 ? -7.043 25.312 -4.707 1 96.81 94 SER A CA 1
ATOM 758 C C . SER A 1 94 ? -5.66 25.953 -4.66 1 96.81 94 SER A C 1
ATOM 760 O O . SER A 1 94 ? -4.984 26.062 -5.684 1 96.81 94 SER A O 1
ATOM 762 N N . GLN A 1 95 ? -5.203 26.328 -3.482 1 97.44 95 GLN A N 1
ATOM 763 C CA . GLN A 1 95 ? -3.908 26.969 -3.312 1 97.44 95 GLN A CA 1
ATOM 764 C C . GLN A 1 95 ? -2.789 25.938 -3.201 1 97.44 95 GLN A C 1
ATOM 766 O O . GLN A 1 95 ? -1.607 26.281 -3.273 1 97.44 95 GLN A O 1
ATOM 771 N N . ASN A 1 96 ? -3.174 24.656 -2.99 1 93.69 96 ASN A N 1
ATOM 772 C CA . ASN A 1 96 ? -2.113 23.656 -2.854 1 93.69 96 ASN A CA 1
ATOM 773 C C . ASN A 1 96 ? -2.475 22.359 -3.557 1 93.69 96 ASN A C 1
ATOM 775 O O . ASN A 1 96 ? -1.668 21.422 -3.6 1 93.69 96 ASN A O 1
ATOM 779 N N . GLY A 1 97 ? -3.664 22.234 -4.137 1 90.19 97 GLY A N 1
ATOM 780 C CA . GLY A 1 97 ? -4.043 21.125 -4.984 1 90.19 97 GLY A CA 1
ATOM 781 C C . GLY A 1 97 ? -4.578 19.938 -4.207 1 90.19 97 GLY A C 1
ATOM 782 O O . GLY A 1 97 ? -5.086 18.984 -4.797 1 90.19 97 GLY A O 1
ATOM 783 N N . PHE A 1 98 ? -4.578 19.938 -2.904 1 88.31 98 PHE A N 1
ATOM 784 C CA . PHE A 1 98 ? -4.98 18.812 -2.076 1 88.31 98 PHE A CA 1
ATOM 785 C C . PHE A 1 98 ? -6.422 18.969 -1.604 1 88.31 98 PHE A C 1
ATOM 787 O O . PHE A 1 98 ? -7.02 20.031 -1.773 1 88.31 98 PHE A O 1
ATOM 794 N N . ASP A 1 99 ? -6.926 17.906 -1.055 1 86.69 99 ASP A N 1
ATOM 795 C CA . ASP A 1 99 ? -8.328 17.906 -0.648 1 86.69 99 ASP A CA 1
ATOM 796 C C . ASP A 1 99 ? -8.578 18.938 0.455 1 86.69 99 ASP A C 1
ATOM 798 O O . ASP A 1 99 ? -9.664 19.5 0.54 1 86.69 99 ASP A O 1
ATOM 802 N N . ASN A 1 100 ? -7.527 19.281 1.252 1 88.62 100 ASN A N 1
ATOM 803 C CA . ASN A 1 100 ? -7.703 20.203 2.371 1 88.62 100 ASN A CA 1
ATOM 804 C C . ASN A 1 100 ? -7.855 21.641 1.896 1 88.62 100 ASN A C 1
ATOM 806 O O . ASN A 1 100 ? -8.188 22.531 2.686 1 88.62 100 ASN A O 1
ATOM 810 N N . SER A 1 101 ? -7.684 21.875 0.575 1 92.19 101 SER A N 1
ATOM 811 C CA . SER A 1 101 ? -7.859 23.203 0.013 1 92.19 101 SER A CA 1
ATOM 812 C C . SER A 1 101 ? -9.242 23.375 -0.604 1 92.19 101 SER A C 1
ATOM 814 O O . SER A 1 101 ? -9.516 24.359 -1.295 1 92.19 101 SER A O 1
ATOM 816 N N . GLY A 1 102 ? -10.07 22.406 -0.447 1 91.88 102 GLY A N 1
ATOM 817 C CA . GLY A 1 102 ? -11.445 22.484 -0.908 1 91.88 102 GLY A CA 1
ATOM 818 C C . GLY A 1 102 ? -11.656 21.844 -2.273 1 91.88 102 GLY A C 1
ATOM 819 O O . GLY A 1 102 ? -12.781 21.5 -2.639 1 91.88 102 GLY A O 1
ATOM 820 N N . LYS A 1 103 ? -10.602 21.812 -3.092 1 92.44 103 LYS A N 1
ATOM 821 C CA . LYS A 1 103 ? -10.672 21.188 -4.414 1 92.44 103 LYS A CA 1
ATOM 822 C C . LYS A 1 103 ? -9.375 20.469 -4.758 1 92.44 103 LYS A C 1
ATOM 824 O O . LYS A 1 103 ? -8.312 21.078 -4.828 1 92.44 103 LYS A O 1
ATOM 829 N N . THR A 1 104 ? -9.531 19.141 -4.98 1 89.5 104 THR A N 1
ATOM 830 C CA . THR A 1 104 ? -8.398 18.375 -5.48 1 89.5 104 THR A CA 1
ATOM 831 C C . THR A 1 104 ? -8.156 18.656 -6.961 1 89.5 104 THR A C 1
ATOM 833 O O . THR A 1 104 ? -9.078 18.531 -7.773 1 89.5 104 THR A O 1
ATOM 836 N N . MET A 1 105 ? -6.934 19.047 -7.211 1 90.06 105 MET A N 1
ATOM 837 C CA . MET A 1 105 ? -6.645 19.359 -8.602 1 90.06 105 MET A CA 1
ATOM 838 C C . MET A 1 105 ? -5.598 18.406 -9.172 1 90.06 105 MET A C 1
ATOM 840 O O . MET A 1 105 ? -4.59 18.125 -8.523 1 90.06 105 MET A O 1
ATOM 844 N N . GLY A 1 106 ? -5.84 18.031 -10.406 1 83.75 106 GLY A N 1
ATOM 845 C CA . GLY A 1 106 ? -5.012 17 -11.016 1 83.75 106 GLY A CA 1
ATOM 846 C C . GLY A 1 106 ? -5.426 15.594 -10.625 1 83.75 106 GLY A C 1
ATOM 847 O O . GLY A 1 106 ? -4.949 15.055 -9.625 1 83.75 106 GLY A O 1
ATOM 848 N N . PHE A 1 107 ? -6.406 15.078 -11.289 1 81.06 107 PHE A N 1
ATOM 849 C CA . PHE A 1 107 ? -7.02 13.797 -10.969 1 81.06 107 PHE A CA 1
ATOM 850 C C . PHE A 1 107 ? -7.324 13.008 -12.234 1 81.06 107 PHE A C 1
ATOM 852 O O . PHE A 1 107 ? -7.766 13.578 -13.234 1 81.06 107 PHE A O 1
ATOM 859 N N . ARG A 1 108 ? -6.926 11.711 -12.234 1 80.25 108 ARG A N 1
ATOM 860 C CA . ARG A 1 108 ? -7.211 10.852 -13.383 1 80.25 108 ARG A CA 1
ATOM 861 C C . ARG A 1 108 ? -7.648 9.461 -12.93 1 80.25 108 ARG A C 1
ATOM 863 O O . ARG A 1 108 ? -6.961 8.82 -12.141 1 80.25 108 ARG A O 1
ATOM 870 N N . TRP A 1 109 ? -8.859 9.039 -13.391 1 78.75 109 TRP A N 1
ATOM 871 C CA . TRP A 1 109 ? -9.273 7.66 -13.164 1 78.75 109 TRP A CA 1
ATOM 872 C C . TRP A 1 109 ? -8.336 6.684 -13.852 1 78.75 109 TRP A C 1
ATOM 874 O O . TRP A 1 109 ? -7.891 6.926 -14.977 1 78.75 109 TRP A O 1
ATOM 884 N N . THR A 1 110 ? -8.031 5.688 -13.172 1 74.06 110 THR A N 1
ATOM 885 C CA . THR A 1 110 ? -7.16 4.676 -13.766 1 74.06 110 THR A CA 1
ATOM 886 C C . THR A 1 110 ? -7.98 3.543 -14.367 1 74.06 110 THR A C 1
ATOM 888 O O . THR A 1 110 ? -9.086 3.248 -13.898 1 74.06 110 THR A O 1
ATOM 891 N N . SER A 1 111 ? -7.602 3.15 -15.586 1 64.69 111 SER A N 1
ATOM 892 C CA . SER A 1 111 ? -8.211 2.406 -16.688 1 64.69 111 SER A CA 1
ATOM 893 C C . SER A 1 111 ? -9.156 1.328 -16.156 1 64.69 111 SER A C 1
ATOM 895 O O . SER A 1 111 ? -9.078 0.94 -14.992 1 64.69 111 SER A O 1
ATOM 897 N N . ASN A 1 112 ? -10.047 1.058 -17.016 1 63.84 112 ASN A N 1
ATOM 898 C CA . ASN A 1 112 ? -11.141 0.093 -16.938 1 63.84 112 ASN A CA 1
ATOM 899 C C . ASN A 1 112 ? -10.625 -1.311 -16.625 1 63.84 112 ASN A C 1
ATOM 901 O O . ASN A 1 112 ? -11.328 -2.115 -16.016 1 63.84 112 ASN A O 1
ATOM 905 N N . LEU A 1 113 ? -9.422 -1.482 -16.922 1 68.31 113 LEU A N 1
ATOM 906 C CA . LEU A 1 113 ? -8.938 -2.846 -16.766 1 68.31 113 LEU A CA 1
ATOM 907 C C . LEU A 1 113 ? -8.992 -3.275 -15.297 1 68.31 113 LEU A C 1
ATOM 909 O O . LEU A 1 113 ? -9.141 -4.465 -15 1 68.31 113 LEU A O 1
ATOM 913 N N . ASN A 1 114 ? -8.922 -2.256 -14.422 1 63 114 ASN A N 1
ATOM 914 C CA . ASN A 1 114 ? -8.922 -2.58 -13 1 63 114 ASN A CA 1
ATOM 915 C C . ASN A 1 114 ? -10.32 -2.973 -12.516 1 63 114 ASN A C 1
ATOM 917 O O . ASN A 1 114 ? -10.461 -3.822 -11.633 1 63 114 ASN A O 1
ATOM 921 N N . SER A 1 115 ? -11.219 -2.326 -13.094 1 60.5 115 SER A N 1
ATOM 922 C CA . SER A 1 115 ? -12.594 -2.58 -12.68 1 60.5 115 SER A CA 1
ATOM 923 C C . SER A 1 115 ? -13.039 -3.986 -13.062 1 60.5 115 SER A C 1
ATOM 925 O O . SER A 1 115 ? -13.797 -4.625 -12.328 1 60.5 115 SER A O 1
ATOM 927 N N . GLU A 1 116 ? -12.57 -4.445 -14.109 1 54.97 116 GLU A N 1
ATOM 928 C CA . GLU A 1 116 ? -13 -5.758 -14.586 1 54.97 116 GLU A CA 1
ATOM 929 C C . GLU A 1 116 ? -12.523 -6.867 -13.648 1 54.97 116 GLU A C 1
ATOM 931 O O . GLU A 1 116 ? -13.258 -7.824 -13.391 1 54.97 116 GLU A O 1
ATOM 936 N N . PHE A 1 117 ? -11.312 -6.578 -13.102 1 53.44 117 PHE A N 1
ATOM 937 C CA . PHE A 1 117 ? -10.719 -7.68 -12.352 1 53.44 117 PHE A CA 1
ATOM 938 C C . PHE A 1 117 ? -11.172 -7.645 -10.898 1 53.44 117 PHE A C 1
ATOM 940 O O . PHE A 1 117 ? -11.484 -8.688 -10.312 1 53.44 117 PHE A O 1
ATOM 947 N N . SER A 1 118 ? -11.18 -6.41 -10.438 1 56.56 118 SER A N 1
ATOM 948 C CA . SER A 1 118 ? -11.312 -6.387 -8.984 1 56.56 118 SER A CA 1
ATOM 949 C C . SER A 1 118 ? -12.531 -5.586 -8.547 1 56.56 118 SER A C 1
ATOM 951 O O . SER A 1 118 ? -12.891 -5.578 -7.371 1 56.56 118 SER A O 1
ATOM 953 N N . GLY A 1 119 ? -13.328 -5.191 -9.547 1 64.31 119 GLY A N 1
ATOM 954 C CA . GLY A 1 119 ? -14.406 -4.297 -9.156 1 64.31 119 GLY A CA 1
ATOM 955 C C . GLY A 1 119 ? -13.914 -3.053 -8.438 1 64.31 119 GLY A C 1
ATOM 956 O O . GLY A 1 119 ? -14.703 -2.357 -7.789 1 64.31 119 GLY A O 1
ATOM 957 N N . LEU A 1 120 ? -12.578 -2.898 -8.57 1 67.62 120 LEU A N 1
ATOM 958 C CA . LEU A 1 120 ? -11.961 -1.787 -7.855 1 67.62 120 LEU A CA 1
ATOM 959 C C . LEU A 1 120 ? -11.922 -0.535 -8.727 1 67.62 120 LEU A C 1
ATOM 961 O O . LEU A 1 120 ? -11.68 -0.62 -9.93 1 67.62 120 LEU A O 1
ATOM 965 N N . THR A 1 121 ? -12.328 0.555 -8.164 1 74.31 121 THR A N 1
ATOM 966 C CA . THR A 1 121 ? -12.188 1.865 -8.789 1 74.31 121 THR A CA 1
ATOM 967 C C . THR A 1 121 ? -11 2.619 -8.195 1 74.31 121 THR A C 1
ATOM 969 O O . THR A 1 121 ? -10.961 2.887 -6.996 1 74.31 121 THR A O 1
ATOM 972 N N . THR A 1 122 ? -9.984 2.891 -9.07 1 77.5 122 THR A N 1
ATOM 973 C CA . THR A 1 122 ? -8.766 3.531 -8.609 1 77.5 122 THR A CA 1
ATOM 974 C C . THR A 1 122 ? -8.484 4.809 -9.398 1 77.5 122 THR A C 1
ATOM 976 O O . THR A 1 122 ? -9.07 5.027 -10.461 1 77.5 122 THR A O 1
ATOM 979 N N . PHE A 1 123 ? -7.695 5.664 -8.82 1 79.06 123 PHE A N 1
ATOM 980 C CA . PHE A 1 123 ? -7.352 6.918 -9.484 1 79.06 123 PHE A CA 1
ATOM 981 C C . PHE A 1 123 ? -5.91 7.309 -9.18 1 79.06 123 PHE A C 1
ATOM 983 O O . PHE A 1 123 ? -5.266 6.703 -8.32 1 79.06 123 PHE A O 1
ATOM 990 N N . GLU A 1 124 ? -5.328 8.227 -10 1 77.88 124 GLU A N 1
ATOM 991 C CA . GLU A 1 124 ? -4.035 8.867 -9.789 1 77.88 124 GLU A CA 1
ATOM 992 C C . GLU A 1 124 ? -4.195 10.359 -9.516 1 77.88 124 GLU A C 1
ATOM 994 O O . GLU A 1 124 ? -4.941 11.047 -10.211 1 77.88 124 GLU A O 1
ATOM 999 N N . HIS A 1 125 ? -3.535 10.82 -8.422 1 80.56 125 HIS A N 1
ATOM 1000 C CA . HIS A 1 125 ? -3.6 12.242 -8.102 1 80.56 125 HIS A CA 1
ATOM 1001 C C . HIS A 1 125 ? -2.215 12.805 -7.793 1 80.56 125 HIS A C 1
ATOM 1003 O O . HIS A 1 125 ? -1.74 13.711 -8.484 1 80.56 125 HIS A O 1
ATOM 1009 N N . TRP A 1 126 ? -1.442 12.25 -6.965 1 78.38 126 TRP A N 1
ATOM 1010 C CA . TRP A 1 126 ? -0.23 12.82 -6.387 1 78.38 126 TRP A CA 1
ATOM 1011 C C . TRP A 1 126 ? 0.807 13.102 -7.469 1 78.38 126 TRP A C 1
ATOM 1013 O O . TRP A 1 126 ? 1.382 14.195 -7.516 1 78.38 126 TRP A O 1
ATOM 1023 N N . PRO A 1 127 ? 0.929 12.18 -8.398 1 75.56 127 PRO A N 1
ATOM 1024 C CA . PRO A 1 127 ? 1.959 12.453 -9.398 1 75.56 127 PRO A CA 1
ATOM 1025 C C . PRO A 1 127 ? 1.558 13.562 -10.375 1 75.56 127 PRO A C 1
ATOM 1027 O O . PRO A 1 127 ? 2.408 14.102 -11.086 1 75.56 127 PRO A O 1
ATOM 1030 N N . ILE A 1 128 ? 0.294 13.875 -10.391 1 80.44 128 ILE A N 1
ATOM 1031 C CA . ILE A 1 128 ? -0.152 14.844 -11.383 1 80.44 128 ILE A CA 1
ATOM 1032 C C . ILE A 1 128 ? -0.867 16 -10.695 1 80.44 128 ILE A C 1
ATOM 1034 O O . ILE A 1 128 ? -1.702 16.672 -11.297 1 80.44 128 ILE A O 1
ATOM 1038 N N . ARG A 1 129 ? -0.56 16.188 -9.414 1 84.88 129 ARG A N 1
ATOM 1039 C CA . ARG A 1 129 ? -1.211 17.25 -8.633 1 84.88 129 ARG A CA 1
ATOM 1040 C C . ARG A 1 129 ? -0.955 18.609 -9.242 1 84.88 129 ARG A C 1
ATOM 1042 O O . ARG A 1 129 ? 0.081 18.844 -9.875 1 84.88 129 ARG A O 1
ATOM 1049 N N . SER A 1 130 ? -1.881 19.469 -9.062 1 90.19 130 SER A N 1
ATOM 1050 C CA . SER A 1 130 ? -1.843 20.844 -9.562 1 90.19 130 SER A CA 1
ATOM 1051 C C . SER A 1 130 ? -2.584 21.797 -8.633 1 90.19 130 SER A C 1
ATOM 1053 O O . SER A 1 130 ? -3.232 21.359 -7.676 1 90.19 130 SER A O 1
ATOM 1055 N N . ALA A 1 131 ? -2.348 23.016 -8.742 1 95 131 ALA A N 1
ATOM 1056 C CA . ALA A 1 131 ? -3.049 24.094 -8.039 1 95 131 ALA A CA 1
ATOM 1057 C C . ALA A 1 131 ? -3.188 25.328 -8.922 1 95 131 ALA A C 1
ATOM 1059 O O . ALA A 1 131 ? -2.215 25.766 -9.539 1 95 131 ALA A O 1
ATOM 1060 N N . ALA A 1 132 ? -4.395 25.859 -9.008 1 97.06 132 ALA A N 1
ATOM 1061 C CA . ALA A 1 132 ? -4.609 26.906 -10.008 1 97.06 132 ALA A CA 1
ATOM 1062 C C . ALA A 1 132 ? -5.082 28.203 -9.359 1 97.06 132 ALA A C 1
ATOM 1064 O O . ALA A 1 132 ? -5.617 29.094 -10.031 1 97.06 132 ALA A O 1
ATOM 1065 N N . TRP A 1 133 ? -4.953 28.297 -8.055 1 98.31 133 TRP A N 1
ATOM 1066 C CA . TRP A 1 133 ? -5.34 29.547 -7.383 1 98.31 133 TRP A CA 1
ATOM 1067 C C . TRP A 1 133 ? -4.566 30.734 -7.941 1 98.31 133 TRP A C 1
ATOM 1069 O O . TRP A 1 133 ? -5.16 31.734 -8.336 1 98.31 133 TRP A O 1
ATOM 1079 N N . VAL A 1 134 ? -3.246 30.578 -8.125 1 98 134 VAL A N 1
ATOM 1080 C CA . VAL A 1 134 ? -2.441 31.734 -8.453 1 98 134 VAL A CA 1
ATOM 1081 C C . VAL A 1 134 ? -2.111 31.734 -9.945 1 98 134 VAL A C 1
ATOM 1083 O O . VAL A 1 134 ? -1.515 32.688 -10.461 1 98 134 VAL A O 1
ATOM 1086 N N . GLY A 1 135 ? -2.426 30.625 -10.633 1 97.62 135 GLY A N 1
ATOM 1087 C CA . GLY A 1 135 ? -2.127 30.625 -12.062 1 97.62 135 GLY A CA 1
ATOM 1088 C C . GLY A 1 135 ? -2.104 29.234 -12.664 1 97.62 135 GLY A C 1
ATOM 1089 O O . GLY A 1 135 ? -2.643 28.297 -12.086 1 97.62 135 GLY A O 1
ATOM 1090 N N . ASP A 1 136 ? -1.537 29.25 -13.891 1 96.19 136 ASP A N 1
ATOM 1091 C CA . ASP A 1 136 ? -1.389 27.984 -14.602 1 96.19 136 ASP A CA 1
ATOM 1092 C C . ASP A 1 136 ? -0.121 27.266 -14.172 1 96.19 136 ASP A C 1
ATOM 1094 O O . ASP A 1 136 ? 0.99 27.703 -14.477 1 96.19 136 ASP A O 1
ATOM 1098 N N . PHE A 1 137 ? -0.315 26.078 -13.516 1 94.25 137 PHE A N 1
ATOM 1099 C CA . PHE A 1 137 ? 0.805 25.312 -12.984 1 94.25 137 PHE A CA 1
ATOM 1100 C C . PHE A 1 137 ? 1.274 24.266 -13.992 1 94.25 137 PHE A C 1
ATOM 1102 O O . PHE A 1 137 ? 0.459 23.562 -14.586 1 94.25 137 PHE A O 1
ATOM 1109 N N . ASP A 1 138 ? 2.533 24.281 -14.227 1 88.56 138 ASP A N 1
ATOM 1110 C CA . ASP A 1 138 ? 3.158 23.234 -15.039 1 88.56 138 ASP A CA 1
ATOM 1111 C C . ASP A 1 138 ? 3.807 22.172 -14.164 1 88.56 138 ASP A C 1
ATOM 1113 O O . ASP A 1 138 ? 4.859 22.406 -13.562 1 88.56 138 ASP A O 1
ATOM 1117 N N . PRO A 1 139 ? 3.207 20.984 -14.125 1 81.5 139 PRO A N 1
ATOM 1118 C CA . PRO A 1 139 ? 3.754 19.953 -13.25 1 81.5 139 PRO A CA 1
ATOM 1119 C C . PRO A 1 139 ? 5.137 19.469 -13.695 1 81.5 139 PRO A C 1
ATOM 1121 O O . PRO A 1 139 ? 5.867 18.875 -12.906 1 81.5 139 PRO A O 1
ATOM 1124 N N . GLN A 1 140 ? 5.527 19.688 -14.906 1 75.94 140 GLN A N 1
ATOM 1125 C CA . GLN A 1 140 ? 6.828 19.234 -15.398 1 75.94 140 GLN A CA 1
ATOM 1126 C C . GLN A 1 140 ? 7.949 20.125 -14.867 1 75.94 140 GLN A C 1
ATOM 1128 O O . GLN A 1 140 ? 9.031 19.641 -14.523 1 75.94 140 GLN A O 1
ATOM 1133 N N . THR A 1 141 ? 7.645 21.391 -14.742 1 82 141 THR A N 1
ATOM 1134 C CA . THR A 1 141 ? 8.68 22.312 -14.312 1 82 141 THR A CA 1
ATOM 1135 C C . THR A 1 141 ? 8.414 22.781 -12.883 1 82 141 THR A C 1
ATOM 1137 O O . THR A 1 141 ? 9.234 23.5 -12.297 1 82 141 THR A O 1
ATOM 1140 N N . ALA A 1 142 ? 7.211 22.375 -12.391 1 83.81 142 ALA A N 1
ATOM 1141 C CA . ALA A 1 142 ? 6.797 22.781 -11.055 1 83.81 142 ALA A CA 1
ATOM 1142 C C . ALA A 1 142 ? 6.809 24.297 -10.914 1 83.81 142 ALA A C 1
ATOM 1144 O O . ALA A 1 142 ? 7.402 24.828 -9.977 1 83.81 142 ALA A O 1
ATOM 1145 N N . SER A 1 143 ? 6.242 24.922 -11.891 1 90.25 143 SER A N 1
ATOM 1146 C CA . SER A 1 143 ? 6.246 26.375 -11.922 1 90.25 143 SER A CA 1
ATOM 1147 C C . SER A 1 143 ? 4.969 26.922 -12.547 1 90.25 143 SER A C 1
ATOM 1149 O O . SER A 1 143 ? 4.195 26.172 -13.148 1 90.25 143 SER A O 1
ATOM 1151 N N . TYR A 1 144 ? 4.801 28.203 -12.344 1 95.5 144 TYR A N 1
ATOM 1152 C CA . TYR A 1 144 ? 3.619 28.859 -12.891 1 95.5 144 TYR A CA 1
ATOM 1153 C C . TYR A 1 144 ? 3.975 29.672 -14.125 1 95.5 144 TYR A C 1
ATOM 1155 O O . TYR A 1 144 ? 4.98 30.391 -14.141 1 95.5 144 TYR A O 1
ATOM 1163 N N . SER A 1 145 ? 3.109 29.547 -15.172 1 95.31 145 SER A N 1
ATOM 1164 C CA . SER A 1 145 ? 3.357 30.266 -16.422 1 95.31 145 SER A CA 1
ATOM 1165 C C . SER A 1 145 ? 2.541 31.547 -16.5 1 95.31 145 SER A C 1
ATOM 1167 O O . SER A 1 145 ? 2.754 32.375 -17.391 1 95.31 145 SER A O 1
ATOM 1169 N N . SER A 1 146 ? 1.64 31.688 -15.625 1 96.75 146 SER A N 1
ATOM 1170 C CA . SER A 1 146 ? 0.779 32.875 -15.578 1 96.75 146 SER A CA 1
ATOM 1171 C C . SER A 1 146 ? 0.315 33.156 -14.156 1 96.75 146 SER A C 1
ATOM 1173 O O . SER A 1 146 ? 0.528 32.344 -13.25 1 96.75 146 SER A O 1
ATOM 1175 N N . ILE A 1 147 ? -0.175 34.375 -13.984 1 97.12 147 ILE A N 1
ATOM 1176 C CA . ILE A 1 147 ? -0.783 34.75 -12.711 1 97.12 147 ILE A CA 1
ATOM 1177 C C . ILE A 1 147 ? -2.287 34.938 -12.898 1 97.12 147 ILE A C 1
ATOM 1179 O O . ILE A 1 147 ? -2.721 35.625 -13.828 1 97.12 147 ILE A O 1
ATOM 1183 N N . ASN A 1 148 ? -3.045 34.281 -12.102 1 98 148 ASN A N 1
ATOM 1184 C CA . ASN A 1 148 ? -4.5 34.375 -12.125 1 98 148 ASN A CA 1
ATOM 1185 C C . ASN A 1 148 ? -5 35.469 -11.188 1 98 148 ASN A C 1
ATOM 1187 O O . ASN A 1 148 ? -5.48 35.188 -10.086 1 98 148 ASN A O 1
ATOM 1191 N N . TYR A 1 149 ? -5.039 36.688 -11.609 1 97.31 149 TYR A N 1
ATOM 1192 C CA . TYR A 1 149 ? -5.398 37.812 -10.781 1 97.31 149 TYR A CA 1
ATOM 1193 C C . TYR A 1 149 ? -6.863 37.75 -10.367 1 97.31 149 TYR A C 1
ATOM 1195 O O . TYR A 1 149 ? -7.23 38.219 -9.289 1 97.31 149 TYR A O 1
ATOM 1203 N N . ALA A 1 150 ? -7.668 37.219 -11.203 1 98.06 150 ALA A N 1
ATOM 1204 C CA . ALA A 1 150 ? -9.086 37.094 -10.875 1 98.06 150 ALA A CA 1
ATOM 1205 C C . ALA A 1 150 ? -9.289 36.25 -9.602 1 98.06 150 ALA A C 1
ATOM 1207 O O . ALA A 1 150 ? -10.07 36.625 -8.734 1 98.06 150 ALA A O 1
ATOM 1208 N N . ASN A 1 151 ? -8.633 35.125 -9.5 1 98.5 151 ASN A N 1
ATOM 1209 C CA . ASN A 1 151 ? -8.719 34.281 -8.312 1 98.5 151 ASN A CA 1
ATOM 1210 C C . ASN A 1 151 ? -8.156 35 -7.082 1 98.5 151 ASN A C 1
ATOM 1212 O O . ASN A 1 151 ? -8.719 34.906 -5.988 1 98.5 151 ASN A O 1
ATOM 1216 N N . ILE A 1 152 ? -7.039 35.688 -7.234 1 98.62 152 ILE A N 1
ATOM 1217 C CA . ILE A 1 152 ? -6.438 36.438 -6.137 1 98.62 152 ILE A CA 1
ATOM 1218 C C . ILE A 1 152 ? -7.402 37.5 -5.656 1 98.62 152 ILE A C 1
ATOM 1220 O O . ILE A 1 152 ? -7.605 37.688 -4.449 1 98.62 152 ILE A O 1
ATOM 1224 N N . GLN A 1 153 ? -8.023 38.156 -6.605 1 98.62 153 GLN A N 1
ATOM 1225 C CA . GLN A 1 153 ? -8.992 39.188 -6.25 1 98.62 153 GLN A CA 1
ATOM 1226 C C . GLN A 1 153 ? -10.195 38.594 -5.523 1 98.62 153 GLN A C 1
ATOM 1228 O O . GLN A 1 153 ? -10.742 39.188 -4.602 1 98.62 153 GLN A O 1
ATOM 1233 N N . HIS A 1 154 ? -10.625 37.469 -5.992 1 98.75 154 HIS A N 1
ATOM 1234 C CA . HIS A 1 154 ? -11.695 36.781 -5.289 1 98.75 154 HIS A CA 1
ATOM 1235 C C . HIS A 1 154 ? -11.328 36.531 -3.832 1 98.75 154 HIS A C 1
ATOM 1237 O O . HIS A 1 154 ? -12.148 36.75 -2.934 1 98.75 154 HIS A O 1
ATOM 1243 N N . SER A 1 155 ? -10.141 36.062 -3.598 1 98.88 155 SER A N 1
ATOM 1244 C CA . SER A 1 155 ? -9.68 35.781 -2.236 1 98.88 155 SER A CA 1
ATOM 1245 C C . SER A 1 155 ? -9.664 37.062 -1.406 1 98.88 155 SER A C 1
ATOM 1247 O O . SER A 1 155 ? -10.039 37.062 -0.23 1 98.88 155 SER A O 1
ATOM 1249 N N . LEU A 1 156 ? -9.234 38.156 -2.002 1 98.94 156 LEU A N 1
ATOM 1250 C CA . LEU A 1 156 ? -9.203 39.438 -1.291 1 98.94 156 LEU A CA 1
ATOM 1251 C C . LEU A 1 156 ? -10.609 39.906 -0.964 1 98.94 156 LEU A C 1
ATOM 1253 O O . LEU A 1 156 ? -10.844 40.5 0.099 1 98.94 156 LEU A O 1
ATOM 1257 N N . LYS A 1 157 ? -11.531 39.656 -1.858 1 98.88 157 LYS A N 1
ATOM 1258 C CA . LYS A 1 157 ? -12.922 40 -1.584 1 98.88 157 LYS A CA 1
ATOM 1259 C C . LYS A 1 157 ? -13.469 39.156 -0.425 1 98.88 157 LYS A C 1
ATOM 1261 O O . LYS A 1 157 ? -14.273 39.656 0.369 1 98.88 157 LYS A O 1
ATOM 1266 N N . VAL A 1 158 ? -13.094 37.938 -0.36 1 98.88 158 VAL A N 1
ATOM 1267 C CA . VAL A 1 158 ? -13.5 37.062 0.75 1 98.88 158 VAL A CA 1
ATOM 1268 C C . VAL A 1 158 ? -12.93 37.625 2.059 1 98.88 158 VAL A C 1
ATOM 1270 O O . VAL A 1 158 ? -13.625 37.656 3.074 1 98.88 158 VAL A O 1
ATOM 1273 N N . VAL A 1 159 ? -11.656 38.031 2.033 1 98.94 159 VAL A N 1
ATOM 1274 C CA . VAL A 1 159 ? -11.055 38.656 3.205 1 98.94 159 VAL A CA 1
ATOM 1275 C C . VAL A 1 159 ? -11.906 39.875 3.646 1 98.94 159 VAL A C 1
ATOM 1277 O O . VAL A 1 159 ? -12.219 40 4.828 1 98.94 159 VAL A O 1
ATOM 1280 N N . LEU A 1 160 ? -12.281 40.656 2.693 1 98.88 160 LEU A N 1
ATOM 1281 C CA . LEU A 1 160 ? -13.117 41.812 2.982 1 98.88 160 LEU A CA 1
ATOM 1282 C C . LEU A 1 160 ? -14.445 41.406 3.59 1 98.88 160 LEU A C 1
ATOM 1284 O O . LEU A 1 160 ? -14.922 42 4.551 1 98.88 160 LEU A O 1
ATOM 1288 N N . ASP A 1 161 ? -15.062 40.375 3.025 1 98.81 161 ASP A N 1
ATOM 1289 C CA . ASP A 1 161 ? -16.344 39.875 3.533 1 98.81 161 ASP A CA 1
ATOM 1290 C C . ASP A 1 161 ? -16.203 39.406 4.98 1 98.81 161 ASP A C 1
ATOM 1292 O O . ASP A 1 161 ? -17.062 39.688 5.816 1 98.81 161 ASP A O 1
ATOM 1296 N N . VAL A 1 162 ? -15.141 38.656 5.27 1 98.88 162 VAL A N 1
ATOM 1297 C CA . VAL A 1 162 ? -14.922 38.125 6.605 1 98.88 162 VAL A CA 1
ATOM 1298 C C . VAL A 1 162 ? -14.742 39.25 7.605 1 98.88 162 VAL A C 1
ATOM 1300 O O . VAL A 1 162 ? -15.414 39.281 8.641 1 98.88 162 VAL A O 1
ATOM 1303 N N . VAL A 1 163 ? -13.867 40.219 7.258 1 98.75 163 VAL A N 1
ATOM 1304 C CA . VAL A 1 163 ? -13.562 41.25 8.219 1 98.75 163 VAL A CA 1
ATOM 1305 C C . VAL A 1 163 ? -14.781 42.188 8.383 1 98.75 163 VAL A C 1
ATOM 1307 O O . VAL A 1 163 ? -15.062 42.656 9.484 1 98.75 163 VAL A O 1
ATOM 1310 N N . THR A 1 164 ? -15.531 42.375 7.312 1 98.5 164 THR A N 1
ATOM 1311 C CA . THR A 1 164 ? -16.734 43.188 7.391 1 98.5 164 THR A CA 1
ATOM 1312 C C . THR A 1 164 ? -17.781 42.562 8.297 1 98.5 164 THR A C 1
ATOM 1314 O O . THR A 1 164 ? -18.422 43.219 9.102 1 98.5 164 THR A O 1
ATOM 1317 N N . ARG A 1 165 ? -17.891 41.344 8.242 1 98.38 165 ARG A N 1
ATOM 1318 C CA . ARG A 1 165 ? -18.922 40.625 8.984 1 98.38 165 ARG A CA 1
ATOM 1319 C C . ARG A 1 165 ? -18.562 40.5 10.461 1 98.38 165 ARG A C 1
ATOM 1321 O O . ARG A 1 165 ? -19.438 40.594 11.328 1 98.38 165 ARG A O 1
ATOM 1328 N N . TYR A 1 166 ? -17.281 40.344 10.766 1 98.62 166 TYR A N 1
ATOM 1329 C CA . TYR A 1 166 ? -16.969 39.875 12.117 1 98.62 166 TYR A CA 1
ATOM 1330 C C . TYR A 1 166 ? -16.109 40.875 12.859 1 98.62 166 TYR A C 1
ATOM 1332 O O . TYR A 1 166 ? -15.742 40.656 14.016 1 98.62 166 TYR A O 1
ATOM 1340 N N . ALA A 1 167 ? -15.773 42.031 12.297 1 97.75 167 ALA A N 1
ATOM 1341 C CA . ALA A 1 167 ? -14.836 43 12.867 1 97.75 167 ALA A CA 1
ATOM 1342 C C . ALA A 1 167 ? -15.25 43.375 14.281 1 97.75 167 ALA A C 1
ATOM 1344 O O . ALA A 1 167 ? -14.391 43.656 15.125 1 97.75 167 ALA A O 1
ATOM 1345 N N . GLU A 1 168 ? -16.5 43.344 14.562 1 97.06 168 GLU A N 1
ATOM 1346 C CA . GLU A 1 168 ? -16.969 43.875 15.844 1 97.06 168 GLU A CA 1
ATOM 1347 C C . GLU A 1 168 ? -17.25 42.719 16.812 1 97.06 168 GLU A C 1
ATOM 1349 O O . GLU A 1 168 ? -17.641 42.969 17.969 1 97.06 168 GLU A O 1
ATOM 1354 N N . HIS A 1 169 ? -17.172 41.531 16.391 1 98.25 169 HIS A N 1
ATOM 1355 C CA . HIS A 1 169 ? -17.438 40.438 17.312 1 98.25 169 HIS A CA 1
ATOM 1356 C C . HIS A 1 169 ? -16.312 40.25 18.312 1 98.25 169 HIS A C 1
ATOM 1358 O O . HIS A 1 169 ? -15.148 40.094 17.938 1 98.25 169 HIS A O 1
ATOM 1364 N N . PRO A 1 170 ? -16.562 40.125 19.5 1 98.12 170 PRO A N 1
ATOM 1365 C CA . PRO A 1 170 ? -15.531 40.188 20.547 1 98.12 170 PRO A CA 1
ATOM 1366 C C . PRO A 1 170 ? -14.695 38.906 20.625 1 98.12 170 PRO A C 1
ATOM 1368 O O . PRO A 1 170 ? -13.602 38.906 21.188 1 98.12 170 PRO A O 1
ATOM 1371 N N . ALA A 1 171 ? -15.156 37.812 20.094 1 98.56 171 ALA A N 1
ATOM 1372 C CA . ALA A 1 171 ? -14.422 36.562 20.203 1 98.56 171 ALA A CA 1
ATOM 1373 C C . ALA A 1 171 ? -13.336 36.469 19.141 1 98.56 171 ALA A C 1
ATOM 1375 O O . ALA A 1 171 ? -12.445 35.625 19.219 1 98.56 171 ALA A O 1
ATOM 1376 N N . VAL A 1 172 ? -13.391 37.312 18.094 1 98.81 172 VAL A N 1
ATOM 1377 C CA . VAL A 1 172 ? -12.477 37.156 16.953 1 98.81 172 VAL A CA 1
ATOM 1378 C C . VAL A 1 172 ? -11.109 37.719 17.312 1 98.81 172 VAL A C 1
ATOM 1380 O O . VAL A 1 172 ? -10.992 38.906 17.688 1 98.81 172 VAL A O 1
ATOM 1383 N N . LEU A 1 173 ? -10.109 36.844 17.25 1 98.56 173 LEU A N 1
ATOM 1384 C CA . LEU A 1 173 ? -8.719 37.219 17.531 1 98.56 173 LEU A CA 1
ATOM 1385 C C . LEU A 1 173 ? -8.07 37.844 16.297 1 98.56 173 LEU A C 1
ATOM 1387 O O . LEU A 1 173 ? -7.25 38.781 16.438 1 98.56 173 LEU A O 1
ATOM 1391 N N . GLY A 1 174 ? -8.43 37.375 15.219 1 98.62 174 GLY A N 1
ATOM 1392 C CA . GLY A 1 174 ? -7.832 37.812 13.969 1 98.62 174 GLY A CA 1
ATOM 1393 C C . GLY A 1 174 ? -8.125 36.875 12.805 1 98.62 174 GLY A C 1
ATOM 1394 O O . GLY A 1 174 ? -9.117 36.156 12.82 1 98.62 174 GLY A O 1
ATOM 1395 N N . LEU A 1 175 ? -7.234 37.062 11.758 1 98.75 175 LEU A N 1
ATOM 1396 C CA . LEU A 1 175 ? -7.5 36.344 10.508 1 98.75 175 LEU A CA 1
ATOM 1397 C C . LEU A 1 175 ? -6.203 35.844 9.883 1 98.75 175 LEU A C 1
ATOM 1399 O O . LEU A 1 175 ? -5.188 36.562 9.898 1 98.75 175 LEU A O 1
ATOM 1403 N N . GLU A 1 176 ? -6.234 34.594 9.5 1 98.88 176 GLU A N 1
ATOM 1404 C CA . GLU A 1 176 ? -5.289 34.094 8.5 1 98.88 176 GLU A CA 1
ATOM 1405 C C . GLU A 1 176 ? -5.926 34.031 7.117 1 98.88 176 GLU A C 1
ATOM 1407 O O . GLU A 1 176 ? -6.832 33.25 6.875 1 98.88 176 GLU A O 1
ATOM 1412 N N . PRO A 1 177 ? -5.426 34.844 6.191 1 98.88 177 PRO A N 1
ATOM 1413 C CA . PRO A 1 177 ? -6.148 35.031 4.93 1 98.88 177 PRO A CA 1
ATOM 1414 C C . PRO A 1 177 ? -6.055 33.844 4.012 1 98.88 177 PRO A C 1
ATOM 1416 O O . PRO A 1 177 ? -6.828 33.719 3.061 1 98.88 177 PRO A O 1
ATOM 1419 N N . LEU A 1 178 ? -5.078 32.938 4.262 1 98.75 178 LEU A N 1
ATOM 1420 C CA . LEU A 1 178 ? -4.93 31.766 3.412 1 98.75 178 LEU A CA 1
ATOM 1421 C C . LEU A 1 178 ? -4.16 30.672 4.141 1 98.75 178 LEU A C 1
ATOM 1423 O O . LEU A 1 178 ? -3.086 30.906 4.688 1 98.75 178 LEU A O 1
ATOM 1427 N N . ASN A 1 179 ? -4.789 29.469 4.09 1 98.44 179 ASN A N 1
ATOM 1428 C CA . ASN A 1 179 ? -4.137 28.312 4.672 1 98.44 179 ASN A CA 1
ATOM 1429 C C . ASN A 1 179 ? -3.25 27.594 3.654 1 98.44 179 ASN A C 1
ATOM 1431 O O . ASN A 1 179 ? -3.695 27.266 2.551 1 98.44 179 ASN A O 1
ATOM 1435 N N . GLU A 1 180 ? -2.064 27.391 3.895 1 97.56 180 GLU A N 1
ATOM 1436 C CA . GLU A 1 180 ? -1.123 26.453 3.307 1 97.56 180 GLU A CA 1
ATOM 1437 C C . GLU A 1 180 ? -1.017 26.641 1.797 1 97.56 180 GLU A C 1
ATOM 1439 O O . GLU A 1 180 ? -1.159 25.672 1.034 1 97.56 180 GLU A O 1
ATOM 1444 N N . PRO A 1 181 ? -0.793 27.922 1.291 1 98.12 181 PRO A N 1
ATOM 1445 C CA . PRO A 1 181 ? -0.285 27.938 -0.083 1 98.12 181 PRO A CA 1
ATOM 1446 C C . PRO A 1 181 ? 0.973 27.094 -0.261 1 98.12 181 PRO A C 1
ATOM 1448 O O . PRO A 1 181 ? 1.875 27.141 0.579 1 98.12 181 PRO A O 1
ATOM 1451 N N . TRP A 1 182 ? 1 26.219 -1.332 1 94.06 182 TRP A N 1
ATOM 1452 C CA . TRP A 1 182 ? 2.121 25.297 -1.428 1 94.06 182 TRP A CA 1
ATOM 1453 C C . TRP A 1 182 ? 3.41 26.031 -1.777 1 94.06 182 TRP A C 1
ATOM 1455 O O . TRP A 1 182 ? 3.389 27.234 -2.062 1 94.06 182 TRP A O 1
ATOM 1465 N N . GLN A 1 183 ? 4.52 25.359 -1.718 1 93.25 183 GLN A N 1
ATOM 1466 C CA . GLN A 1 183 ? 5.852 25.938 -1.834 1 93.25 183 GLN A CA 1
ATOM 1467 C C . GLN A 1 183 ? 6.117 26.422 -3.258 1 93.25 183 GLN A C 1
ATOM 1469 O O . GLN A 1 183 ? 7.055 27.188 -3.496 1 93.25 183 GLN A O 1
ATOM 1474 N N . TYR A 1 184 ? 5.301 25.984 -4.195 1 92.25 184 TYR A N 1
ATOM 1475 C CA . TYR A 1 184 ? 5.512 26.344 -5.594 1 92.25 184 TYR A CA 1
ATOM 1476 C C . TYR A 1 184 ? 4.883 27.688 -5.91 1 92.25 184 TYR A C 1
ATOM 1478 O O . TYR A 1 184 ? 5.145 28.266 -6.969 1 92.25 184 TYR A O 1
ATOM 1486 N N . THR A 1 185 ? 4.02 28.203 -5 1 97.19 185 THR A N 1
ATOM 1487 C CA . THR A 1 185 ? 3.439 29.531 -5.203 1 97.19 185 THR A CA 1
ATOM 1488 C C . THR A 1 185 ? 4.535 30.594 -5.297 1 97.19 185 THR A C 1
ATOM 1490 O O . THR A 1 185 ? 5.391 30.688 -4.414 1 97.19 185 THR A O 1
ATOM 1493 N N . PRO A 1 186 ? 4.527 31.359 -6.414 1 97.31 186 PRO A N 1
ATOM 1494 C CA . PRO A 1 186 ? 5.551 32.406 -6.477 1 97.31 186 PRO A CA 1
ATOM 1495 C C . PRO A 1 186 ? 5.539 33.312 -5.254 1 97.31 186 PRO A C 1
ATOM 1497 O O . PRO A 1 186 ? 4.5 33.875 -4.91 1 97.31 186 PRO A O 1
ATOM 1500 N N . ILE A 1 187 ? 6.719 33.5 -4.609 1 97.69 187 ILE A N 1
ATOM 1501 C CA . ILE A 1 187 ? 6.824 34.125 -3.301 1 97.69 187 ILE A CA 1
ATOM 1502 C C . ILE A 1 187 ? 6.406 35.594 -3.408 1 97.69 187 ILE A C 1
ATOM 1504 O O . ILE A 1 187 ? 5.77 36.125 -2.498 1 97.69 187 ILE A O 1
ATOM 1508 N N . ASP A 1 188 ? 6.742 36.25 -4.535 1 97.81 188 ASP A N 1
ATOM 1509 C CA . ASP A 1 188 ? 6.383 37.656 -4.691 1 97.81 188 ASP A CA 1
ATOM 1510 C C . ASP A 1 188 ? 4.867 37.844 -4.809 1 97.81 188 ASP A C 1
ATOM 1512 O O . ASP A 1 188 ? 4.305 38.812 -4.285 1 97.81 188 ASP A O 1
ATOM 1516 N N . THR A 1 189 ? 4.262 36.938 -5.484 1 98.12 189 THR A N 1
ATOM 1517 C CA . THR A 1 189 ? 2.811 36.938 -5.617 1 98.12 189 THR A CA 1
ATOM 1518 C C . THR A 1 189 ? 2.141 36.719 -4.262 1 98.12 189 THR A C 1
ATOM 1520 O O . THR A 1 189 ? 1.185 37.438 -3.918 1 98.12 189 THR A O 1
ATOM 1523 N N . LEU A 1 190 ? 2.648 35.812 -3.502 1 98.69 190 LEU A N 1
ATOM 1524 C CA . LEU A 1 190 ? 2.102 35.5 -2.184 1 98.69 190 LEU A CA 1
ATOM 1525 C C . LEU A 1 190 ? 2.262 36.688 -1.242 1 98.69 190 LEU A C 1
ATOM 1527 O O . LEU A 1 190 ? 1.319 37.062 -0.536 1 98.69 190 LEU A O 1
ATOM 1531 N N . LYS A 1 191 ? 3.432 37.312 -1.266 1 98.69 191 LYS A N 1
ATOM 1532 C CA . LYS A 1 191 ? 3.703 38.469 -0.403 1 98.69 191 LYS A CA 1
ATOM 1533 C C . LYS A 1 191 ? 2.816 39.656 -0.771 1 98.69 191 LYS A C 1
ATOM 1535 O O . LYS A 1 191 ? 2.332 40.375 0.109 1 98.69 191 LYS A O 1
ATOM 1540 N N . ARG A 1 192 ? 2.605 39.875 -2.041 1 98.5 192 ARG A N 1
ATOM 1541 C CA . ARG A 1 192 ? 1.698 40.938 -2.471 1 98.5 192 ARG A CA 1
ATOM 1542 C C . ARG A 1 192 ? 0.277 40.656 -1.987 1 98.5 192 ARG A C 1
ATOM 1544 O O . ARG A 1 192 ? -0.407 41.594 -1.522 1 98.5 192 ARG A O 1
ATOM 1551 N N . PHE A 1 193 ? -0.161 39.5 -2.109 1 98.75 193 PHE A N 1
ATOM 1552 C CA . PHE A 1 193 ? -1.476 39.094 -1.616 1 98.75 193 PHE A CA 1
ATOM 1553 C C . PHE A 1 193 ? -1.602 39.375 -0.125 1 98.75 193 PHE A C 1
ATOM 1555 O O . PHE A 1 193 ? -2.611 39.938 0.324 1 98.75 193 PHE A O 1
ATOM 1562 N N . TYR A 1 194 ? -0.557 39 0.652 1 98.81 194 TYR A N 1
ATOM 1563 C CA . TYR A 1 194 ? -0.57 39.219 2.09 1 98.81 194 TYR A CA 1
ATOM 1564 C C . TYR A 1 194 ? -0.624 40.719 2.389 1 98.81 194 TYR A C 1
ATOM 1566 O O . TYR A 1 194 ? -1.359 41.156 3.277 1 98.81 194 TYR A O 1
ATOM 1574 N N . TRP A 1 195 ? 0.134 41.469 1.607 1 98.62 195 TRP A N 1
ATOM 1575 C CA . TRP A 1 195 ? 0.137 42.938 1.794 1 98.62 195 TRP A CA 1
ATOM 1576 C C . TRP A 1 195 ? -1.251 43.5 1.555 1 98.62 195 TRP A C 1
ATOM 1578 O O . TRP A 1 195 ? -1.746 44.312 2.359 1 98.62 195 TRP A O 1
ATOM 1588 N N . GLU A 1 196 ? -1.855 43.156 0.486 1 98.69 196 GLU A N 1
ATOM 1589 C CA . GLU A 1 196 ? -3.178 43.656 0.143 1 98.69 196 GLU A CA 1
ATOM 1590 C C . GLU A 1 196 ? -4.223 43.219 1.161 1 98.69 196 GLU A C 1
ATOM 1592 O O . GLU A 1 196 ? -5.09 44 1.554 1 98.69 196 GLU A O 1
ATOM 1597 N N . GLY A 1 197 ? -4.16 42 1.586 1 98.81 197 GLY A N 1
ATOM 1598 C CA . GLY A 1 197 ? -5.055 41.5 2.625 1 98.81 197 GLY A CA 1
ATOM 1599 C C . GLY A 1 197 ? -4.895 42.25 3.941 1 98.81 197 GLY A C 1
ATOM 1600 O O . GLY A 1 197 ? -5.883 42.562 4.605 1 98.81 197 GLY A O 1
ATOM 1601 N N . TYR A 1 198 ? -3.633 42.469 4.285 1 98.75 198 TYR A N 1
ATOM 1602 C CA . TYR A 1 198 ? -3.328 43.219 5.512 1 98.75 198 TYR A CA 1
ATOM 1603 C C . TYR A 1 198 ? -4.008 44.562 5.516 1 98.75 198 TYR A C 1
ATOM 1605 O O . TYR A 1 198 ? -4.633 44.969 6.504 1 98.75 198 TYR A O 1
ATOM 1613 N N . LEU A 1 199 ? -3.941 45.25 4.418 1 98.56 199 LEU A N 1
ATOM 1614 C CA . LEU A 1 199 ? -4.523 46.594 4.312 1 98.56 199 LEU A CA 1
ATOM 1615 C C . LEU A 1 199 ? -6.043 46.531 4.422 1 98.56 199 LEU A C 1
ATOM 1617 O O . LEU A 1 199 ? -6.652 47.375 5.09 1 98.56 199 LEU A O 1
ATOM 1621 N N . ILE A 1 200 ? -6.625 45.531 3.838 1 98.75 200 ILE A N 1
ATOM 1622 C CA . ILE A 1 200 ? -8.07 45.344 3.896 1 98.75 200 ILE A CA 1
ATOM 1623 C C . ILE A 1 200 ? -8.508 45.125 5.344 1 98.75 200 ILE A C 1
ATOM 1625 O O . ILE A 1 200 ? -9.438 45.781 5.824 1 98.75 200 ILE A O 1
ATOM 1629 N N . VAL A 1 201 ? -7.84 44.281 6.031 1 98.81 201 VAL A N 1
ATOM 1630 C CA . VAL A 1 201 ? -8.203 43.875 7.391 1 98.81 201 VAL A CA 1
ATOM 1631 C C . VAL A 1 201 ? -8.008 45.062 8.328 1 98.81 201 VAL A C 1
ATOM 1633 O O . VAL A 1 201 ? -8.891 45.406 9.133 1 98.81 201 VAL A O 1
ATOM 1636 N N . LYS A 1 202 ? -6.883 45.812 8.195 1 98.12 202 LYS A N 1
ATOM 1637 C CA . LYS A 1 202 ? -6.531 46.875 9.141 1 98.12 202 LYS A CA 1
ATOM 1638 C C . LYS A 1 202 ? -7.441 48.094 8.977 1 98.12 202 LYS A C 1
ATOM 1640 O O . LYS A 1 202 ? -7.645 48.844 9.922 1 98.12 202 LYS A O 1
ATOM 1645 N N . LEU A 1 203 ? -8 48.219 7.832 1 97.75 203 LEU A N 1
ATOM 1646 C CA . LEU A 1 203 ? -8.945 49.281 7.609 1 97.75 203 LEU A CA 1
ATOM 1647 C C . LEU A 1 203 ? -10.203 49.094 8.453 1 97.75 203 LEU A C 1
ATOM 1649 O O . LEU A 1 203 ? -10.789 50.094 8.938 1 97.75 203 LEU A O 1
ATOM 1653 N N . LYS A 1 204 ? -10.555 47.906 8.719 1 97.5 204 LYS A N 1
ATOM 1654 C CA . LYS A 1 204 ? -11.82 47.625 9.398 1 97.5 204 LYS A CA 1
ATOM 1655 C C . LYS A 1 204 ? -11.586 47.094 10.805 1 97.5 204 LYS A C 1
ATOM 1657 O O . LYS A 1 204 ? -12.422 47.281 11.695 1 97.5 204 LYS A O 1
ATOM 1662 N N . ALA A 1 205 ? -10.523 46.406 10.938 1 98.06 205 ALA A N 1
ATOM 1663 C CA . ALA A 1 205 ? -10.203 45.781 12.219 1 98.06 205 ALA A CA 1
ATOM 1664 C C . ALA A 1 205 ? -8.734 46 12.57 1 98.06 205 ALA A C 1
ATOM 1666 O O . ALA A 1 205 ? -7.945 45.031 12.523 1 98.06 205 ALA A O 1
ATOM 1667 N N . PRO A 1 206 ? -8.359 47.062 13.008 1 96.5 206 PRO A N 1
ATOM 1668 C CA . PRO A 1 206 ? -6.945 47.406 13.18 1 96.5 206 PRO A CA 1
ATOM 1669 C C . PRO A 1 206 ? -6.266 46.594 14.273 1 96.5 206 PRO A C 1
ATOM 1671 O O . PRO A 1 206 ? -5.039 46.469 14.281 1 96.5 206 PRO A O 1
ATOM 1674 N N . PHE A 1 207 ? -7.012 46 15.18 1 95.94 207 PHE A N 1
ATOM 1675 C CA . PHE A 1 207 ? -6.391 45.312 16.297 1 95.94 207 PHE A CA 1
ATOM 1676 C C . PHE A 1 207 ? -6.395 43.812 16.078 1 95.94 207 PHE A C 1
ATOM 1678 O O . PHE A 1 207 ? -5.863 43.062 16.891 1 95.94 207 PHE A O 1
ATOM 1685 N N . TRP A 1 208 ? -6.984 43.344 14.914 1 98.31 208 TRP A N 1
ATOM 1686 C CA . TRP A 1 208 ? -6.961 41.938 14.578 1 98.31 208 TRP A CA 1
ATOM 1687 C C . TRP A 1 208 ? -5.535 41.438 14.344 1 98.31 208 TRP A C 1
ATOM 1689 O O . TRP A 1 208 ? -4.734 42.125 13.719 1 98.31 208 TRP A O 1
ATOM 1699 N N . LYS A 1 209 ? -5.238 40.312 14.938 1 98.5 209 LYS A N 1
ATOM 1700 C CA . LYS A 1 209 ? -4.023 39.625 14.492 1 98.5 209 LYS A CA 1
ATOM 1701 C C . LYS A 1 209 ? -4.137 39.188 13.031 1 98.5 209 LYS A C 1
ATOM 1703 O O . LYS A 1 209 ? -5.164 38.656 12.617 1 98.5 209 LYS A O 1
ATOM 1708 N N . TYR A 1 210 ? -3.166 39.594 12.281 1 98.75 210 TYR A N 1
ATOM 1709 C CA . TYR A 1 210 ? -3.068 39.188 10.883 1 98.75 210 TYR A CA 1
ATOM 1710 C C . TYR A 1 210 ? -1.979 38.125 10.703 1 98.75 210 TYR A C 1
ATOM 1712 O O . TYR A 1 210 ? -0.791 38.469 10.68 1 98.75 210 TYR A O 1
ATOM 1720 N N . VAL A 1 211 ? -2.398 36.844 10.539 1 98.81 211 VAL A N 1
ATOM 1721 C CA . VAL A 1 211 ? -1.49 35.719 10.547 1 98.81 211 VAL A CA 1
ATOM 1722 C C . VAL A 1 211 ? -1.253 35.219 9.117 1 98.81 211 VAL A C 1
ATOM 1724 O O . VAL A 1 211 ? -2.201 35.062 8.344 1 98.81 211 VAL A O 1
ATOM 1727 N N . MET A 1 212 ? 0.003 35.062 8.742 1 98.88 212 MET A N 1
ATOM 1728 C CA . MET A 1 212 ? 0.381 34.656 7.383 1 98.88 212 MET A CA 1
ATOM 1729 C C . MET A 1 212 ? 1.105 33.312 7.387 1 98.88 212 MET A C 1
ATOM 1731 O O . MET A 1 212 ? 2.119 33.156 8.07 1 98.88 212 MET A O 1
ATOM 1735 N N . HIS A 1 213 ? 0.578 32.375 6.672 1 98.81 213 HIS A N 1
ATOM 1736 C CA . HIS A 1 213 ? 1.268 31.078 6.543 1 98.81 213 HIS A CA 1
ATOM 1737 C C . HIS A 1 213 ? 2.576 31.234 5.773 1 98.81 213 HIS A C 1
ATOM 1739 O O . HIS A 1 213 ? 2.646 32 4.809 1 98.81 213 HIS A O 1
ATOM 1745 N N . ASP A 1 214 ? 3.535 30.438 6.062 1 98.44 214 ASP A N 1
ATOM 1746 C CA . ASP A 1 214 ? 4.879 30.641 5.539 1 98.44 214 ASP A CA 1
ATOM 1747 C C . ASP A 1 214 ? 5.035 30 4.164 1 98.44 214 ASP A C 1
ATOM 1749 O O . ASP A 1 214 ? 6.125 30 3.588 1 98.44 214 ASP A O 1
ATOM 1753 N N . GLY A 1 215 ? 3.943 29.406 3.611 1 97.31 215 GLY A N 1
ATOM 1754 C CA . GLY A 1 215 ? 4.035 28.719 2.326 1 97.31 215 GLY A CA 1
ATOM 1755 C C . GLY A 1 215 ? 4.977 27.531 2.338 1 97.31 215 GLY A C 1
ATOM 1756 O O . GLY A 1 215 ? 5.625 27.234 1.332 1 97.31 215 GLY A O 1
ATOM 1757 N N . PHE A 1 216 ? 5.184 26.953 3.436 1 94.88 216 PHE A N 1
ATOM 1758 C CA . PHE A 1 216 ? 6.055 25.812 3.701 1 94.88 216 PHE A CA 1
ATOM 1759 C C . PHE A 1 216 ? 7.512 26.188 3.455 1 94.88 216 PHE A C 1
ATOM 1761 O O . PHE A 1 216 ? 8.328 25.312 3.117 1 94.88 216 PHE A O 1
ATOM 1768 N N . ARG A 1 217 ? 7.879 27.484 3.486 1 94.56 217 ARG A N 1
ATOM 1769 C CA . ARG A 1 217 ? 9.227 28.031 3.381 1 94.56 217 ARG A CA 1
ATOM 1770 C C . ARG A 1 217 ? 9.578 28.859 4.613 1 94.56 217 ARG A C 1
ATOM 1772 O O . ARG A 1 217 ? 9.688 30.094 4.535 1 94.56 217 ARG A O 1
ATOM 1779 N N . PHE A 1 218 ? 9.797 28.078 5.727 1 95.81 218 PHE A N 1
ATOM 1780 C CA . PHE A 1 218 ? 10.055 28.703 7.02 1 95.81 218 PHE A CA 1
ATOM 1781 C C . PHE A 1 218 ? 11.523 29.078 7.164 1 95.81 218 PHE A C 1
ATOM 1783 O O . PHE A 1 218 ? 12.312 28.312 7.73 1 95.81 218 PHE A O 1
ATOM 1790 N N . GLY A 1 219 ? 11.875 30.25 6.676 1 94.75 219 GLY A N 1
ATOM 1791 C CA . GLY A 1 219 ? 13.258 30.703 6.73 1 94.75 219 GLY A CA 1
ATOM 1792 C C . GLY A 1 219 ? 13.398 32.188 6.57 1 94.75 219 GLY A C 1
ATOM 1793 O O . GLY A 1 219 ? 12.594 32.844 5.891 1 94.75 219 GLY A O 1
ATOM 1794 N N . PRO A 1 220 ? 14.43 32.688 7.242 1 95.06 220 PRO A N 1
ATOM 1795 C CA . PRO A 1 220 ? 14.664 34.125 7.16 1 95.06 220 PRO A CA 1
ATOM 1796 C C . PRO A 1 220 ? 14.883 34.625 5.727 1 95.06 220 PRO A C 1
ATOM 1798 O O . PRO A 1 220 ? 14.57 35.75 5.402 1 95.06 220 PRO A O 1
ATOM 1801 N N . ASP A 1 221 ? 15.367 33.75 4.879 1 95.5 221 ASP A N 1
ATOM 1802 C CA . ASP A 1 221 ? 15.617 34.125 3.488 1 95.5 221 ASP A CA 1
ATOM 1803 C C . ASP A 1 221 ? 14.32 34.5 2.773 1 95.5 221 ASP A C 1
ATOM 1805 O O . ASP A 1 221 ? 14.32 35.312 1.854 1 95.5 221 ASP A O 1
ATOM 1809 N N . PHE A 1 222 ? 13.266 33.906 3.26 1 97 222 PHE A N 1
ATOM 1810 C CA . PHE A 1 222 ? 11.992 34.125 2.598 1 97 222 PHE A CA 1
ATOM 1811 C C . PHE A 1 222 ? 11.195 35.219 3.314 1 97 222 PHE A C 1
ATOM 1813 O O . PHE A 1 222 ? 10.539 36.031 2.674 1 97 222 PHE A O 1
ATOM 1820 N N . TRP A 1 223 ? 11.258 35.312 4.617 1 98.25 223 TRP A N 1
ATOM 1821 C CA . TRP A 1 223 ? 10.266 36.125 5.336 1 98.25 223 TRP A CA 1
ATOM 1822 C C . TRP A 1 223 ? 10.938 37.156 6.215 1 98.25 223 TRP A C 1
ATOM 1824 O O . TRP A 1 223 ? 10.266 38.031 6.793 1 98.25 223 TRP A O 1
ATOM 1834 N N . GLY A 1 224 ? 12.242 37.031 6.332 1 96.94 224 GLY A N 1
ATOM 1835 C CA . GLY A 1 224 ? 12.938 38.031 7.156 1 96.94 224 GLY A CA 1
ATOM 1836 C C . GLY A 1 224 ? 12.625 39.438 6.777 1 96.94 224 GLY A C 1
ATOM 1837 O O . GLY A 1 224 ? 12.688 39.812 5.598 1 96.94 224 GLY A O 1
ATOM 1838 N N . GLY A 1 225 ? 12.242 40.219 7.723 1 96.94 225 GLY A N 1
ATOM 1839 C CA . GLY A 1 225 ? 12.023 41.625 7.516 1 96.94 225 GLY A CA 1
ATOM 1840 C C . GLY A 1 225 ? 10.727 41.938 6.793 1 96.94 225 GLY A C 1
ATOM 1841 O O . GLY A 1 225 ? 10.367 43.094 6.605 1 96.94 225 GLY A O 1
ATOM 1842 N N . PHE A 1 226 ? 10.008 40.969 6.379 1 98 226 PHE A N 1
ATOM 1843 C CA . PHE A 1 226 ? 8.773 41.188 5.633 1 98 226 PHE A CA 1
ATOM 1844 C C . PHE A 1 226 ? 7.746 41.906 6.484 1 98 226 PHE A C 1
ATOM 1846 O O . PHE A 1 226 ? 7.418 41.469 7.586 1 98 226 PHE A O 1
ATOM 1853 N N . MET A 1 227 ? 7.297 43.062 5.984 1 97.56 227 MET A N 1
ATOM 1854 C CA . MET A 1 227 ? 6.289 43.906 6.621 1 97.56 227 MET A CA 1
ATOM 1855 C C . MET A 1 227 ? 6.762 44.375 7.988 1 97.56 227 MET A C 1
ATOM 1857 O O . MET A 1 227 ? 5.961 44.531 8.914 1 97.56 227 MET A O 1
ATOM 1861 N N . GLU A 1 228 ? 8.023 44.5 8.148 1 95.38 228 GLU A N 1
ATOM 1862 C CA . GLU A 1 228 ? 8.578 45 9.398 1 95.38 228 GLU A CA 1
ATOM 1863 C C . GLU A 1 228 ? 7.926 46.344 9.797 1 95.38 228 GLU A C 1
ATOM 1865 O O . GLU A 1 228 ? 7.719 47.219 8.953 1 95.38 228 GLU A O 1
ATOM 1870 N N . GLY A 1 229 ? 7.562 46.406 11.07 1 93.12 229 GLY A N 1
ATOM 1871 C CA . GLY A 1 229 ? 6.949 47.625 11.578 1 93.12 229 GLY A CA 1
ATOM 1872 C C . GLY A 1 229 ? 5.434 47.594 11.555 1 93.12 229 GLY A C 1
ATOM 1873 O O . GLY A 1 229 ? 4.777 48.375 12.219 1 93.12 229 GLY A O 1
ATOM 1874 N N . CYS A 1 230 ? 4.812 46.719 10.766 1 96.31 230 CYS A N 1
ATOM 1875 C CA . CYS A 1 230 ? 3.363 46.562 10.734 1 96.31 230 CYS A CA 1
ATOM 1876 C C . CYS A 1 230 ? 2.844 45.938 12.008 1 96.31 230 CYS A C 1
ATOM 1878 O O . CYS A 1 230 ? 3.342 44.875 12.43 1 96.31 230 CYS A O 1
ATOM 1880 N N . PRO A 1 231 ? 1.872 46.531 12.57 1 94.38 231 PRO A N 1
ATOM 1881 C CA . PRO A 1 231 ? 1.393 46 13.844 1 94.38 231 PRO A CA 1
ATOM 1882 C C . PRO A 1 231 ? 0.562 44.719 13.68 1 94.38 231 PRO A C 1
ATOM 1884 O O . PRO A 1 231 ? -0.073 44.531 12.641 1 94.38 231 PRO A O 1
ATOM 1887 N N . GLU A 1 232 ? 0.521 43.844 14.641 1 96.06 232 GLU A N 1
ATOM 1888 C CA . GLU A 1 232 ? -0.377 42.719 14.836 1 96.06 232 GLU A CA 1
ATOM 1889 C C . GLU A 1 232 ? -0.179 41.656 13.75 1 96.06 232 GLU A C 1
ATOM 1891 O O . GLU A 1 232 ? -1.125 40.969 13.375 1 96.06 232 GLU A O 1
ATOM 1896 N N . ARG A 1 233 ? 1.005 41.625 13.18 1 96.62 233 ARG A N 1
ATOM 1897 C CA . ARG A 1 233 ? 1.299 40.594 12.195 1 96.62 233 ARG A CA 1
ATOM 1898 C C . ARG A 1 233 ? 1.951 39.375 12.844 1 96.62 233 ARG A C 1
ATOM 1900 O O . ARG A 1 233 ? 2.619 39.5 13.875 1 96.62 233 ARG A O 1
ATOM 1907 N N . ALA A 1 234 ? 1.76 38.219 12.297 1 98 234 ALA A N 1
ATOM 1908 C CA . ALA A 1 234 ? 2.424 37 12.75 1 98 234 ALA A CA 1
ATOM 1909 C C . ALA A 1 234 ? 2.635 36.031 11.586 1 98 234 ALA A C 1
ATOM 1911 O O . ALA A 1 234 ? 1.929 36.094 10.578 1 98 234 ALA A O 1
ATOM 1912 N N . LEU A 1 235 ? 3.672 35.25 11.703 1 98.44 235 LEU A N 1
ATOM 1913 C CA . LEU A 1 235 ? 3.951 34.188 10.75 1 98.44 235 LEU A CA 1
ATOM 1914 C C . LEU A 1 235 ? 3.543 32.812 11.312 1 98.44 235 LEU A C 1
ATOM 1916 O O . LEU A 1 235 ? 3.828 32.531 12.477 1 98.44 235 LEU A O 1
ATOM 1920 N N . ASP A 1 236 ? 2.822 32.125 10.477 1 98.62 236 ASP A N 1
ATOM 1921 C CA . ASP A 1 236 ? 2.336 30.797 10.859 1 98.62 236 ASP A CA 1
ATOM 1922 C C . ASP A 1 236 ? 3.176 29.703 10.219 1 98.62 236 ASP A C 1
ATOM 1924 O O . ASP A 1 236 ? 3.514 29.781 9.031 1 98.62 236 ASP A O 1
ATOM 1928 N N . THR A 1 237 ? 3.574 28.734 11 1 98 237 THR A N 1
ATOM 1929 C CA . THR A 1 237 ? 4.234 27.531 10.5 1 98 237 THR A CA 1
ATOM 1930 C C . THR A 1 237 ? 3.545 26.266 11.031 1 98 237 THR A C 1
ATOM 1932 O O . THR A 1 237 ? 2.949 26.297 12.109 1 98 237 THR A O 1
ATOM 1935 N N . HIS A 1 238 ? 3.504 25.281 10.227 1 97.88 238 HIS A N 1
ATOM 1936 C CA . HIS A 1 238 ? 2.947 23.984 10.594 1 97.88 238 HIS A CA 1
ATOM 1937 C C . HIS A 1 238 ? 4.051 22.969 10.859 1 97.88 238 HIS A C 1
ATOM 1939 O O . HIS A 1 238 ? 4.891 22.719 9.984 1 97.88 238 HIS A O 1
ATOM 1945 N N . ILE A 1 239 ? 4.062 22.359 12.047 1 96.75 239 ILE A N 1
ATOM 1946 C CA . ILE A 1 239 ? 5.145 21.453 12.43 1 96.75 239 ILE A CA 1
ATOM 1947 C C . ILE A 1 239 ? 4.582 20.078 12.75 1 96.75 239 ILE A C 1
ATOM 1949 O O . ILE A 1 239 ? 3.906 19.891 13.766 1 96.75 239 ILE A O 1
ATOM 1953 N N . TYR A 1 240 ? 4.891 19.125 11.859 1 95.81 240 TYR A N 1
ATOM 1954 C CA . TYR A 1 240 ? 4.484 17.734 12.031 1 95.81 240 TYR A CA 1
ATOM 1955 C C . TYR A 1 240 ? 5.691 16.812 12.031 1 95.81 240 TYR A C 1
ATOM 1957 O O . TYR A 1 240 ? 6.703 17.094 11.383 1 95.81 240 TYR A O 1
ATOM 1965 N N . GLN A 1 241 ? 5.551 15.703 12.781 1 94.81 241 GLN A N 1
ATOM 1966 C CA . GLN A 1 241 ? 6.586 14.672 12.727 1 94.81 241 GLN A CA 1
ATOM 1967 C C . GLN A 1 241 ? 6.051 13.391 12.094 1 94.81 241 GLN A C 1
ATOM 1969 O O . GLN A 1 241 ? 6.805 12.438 11.875 1 94.81 241 GLN A O 1
ATOM 1974 N N . ALA A 1 242 ? 4.746 13.359 11.758 1 92 242 ALA A N 1
ATOM 1975 C CA . ALA A 1 242 ? 4.094 12.172 11.203 1 92 242 ALA A CA 1
ATOM 1976 C C . ALA A 1 242 ? 4.73 11.758 9.883 1 92 242 ALA A C 1
ATOM 1978 O O . ALA A 1 242 ? 4.723 10.578 9.531 1 92 242 ALA A O 1
ATOM 1979 N N . TRP A 1 243 ? 5.355 12.734 9.156 1 86.94 243 TRP A N 1
ATOM 1980 C CA . TRP A 1 243 ? 5.875 12.461 7.816 1 86.94 243 TRP A CA 1
ATOM 1981 C C . TRP A 1 243 ? 7.379 12.211 7.855 1 86.94 243 TRP A C 1
ATOM 1983 O O . TRP A 1 243 ? 8.016 12.031 6.812 1 86.94 243 TRP A O 1
ATOM 1993 N N . ARG A 1 244 ? 7.934 12.141 9.023 1 83.94 244 ARG A N 1
ATOM 1994 C CA . ARG A 1 244 ? 9.352 11.805 9.172 1 83.94 244 ARG A CA 1
ATOM 1995 C C . ARG A 1 244 ? 9.578 10.305 9.016 1 83.94 244 ARG A C 1
ATOM 1997 O O . ARG A 1 244 ? 8.648 9.508 9.188 1 83.94 244 ARG A O 1
ATOM 2004 N N . ASP A 1 245 ? 10.82 10 8.688 1 77.69 245 ASP A N 1
ATOM 2005 C CA . ASP A 1 245 ? 11.211 8.602 8.703 1 77.69 245 ASP A CA 1
ATOM 2006 C C . ASP A 1 245 ? 11.141 8.023 10.117 1 77.69 245 ASP A C 1
ATOM 2008 O O . ASP A 1 245 ? 11.281 8.766 11.094 1 77.69 245 ASP A O 1
ATOM 2012 N N . PRO A 1 246 ? 10.867 6.746 10.203 1 76.12 246 PRO A N 1
ATOM 2013 C CA . PRO A 1 246 ? 10.883 6.121 11.531 1 76.12 246 PRO A CA 1
ATOM 2014 C C . PRO A 1 246 ? 12.172 6.391 12.297 1 76.12 246 PRO A C 1
ATOM 2016 O O . PRO A 1 246 ? 13.258 6.398 11.703 1 76.12 246 PRO A O 1
ATOM 2019 N N . ASP A 1 247 ? 12.062 6.664 13.555 1 79.88 247 ASP A N 1
ATOM 2020 C CA . ASP A 1 247 ? 13.188 7.008 14.422 1 79.88 247 ASP A CA 1
ATOM 2021 C C . ASP A 1 247 ? 12.953 6.527 15.852 1 79.88 247 ASP A C 1
ATOM 2023 O O . ASP A 1 247 ? 11.859 6.055 16.188 1 79.88 247 ASP A O 1
ATOM 2027 N N . SER A 1 248 ? 14.07 6.555 16.625 1 79.88 248 SER A N 1
ATOM 2028 C CA . SER A 1 248 ? 13.93 6.289 18.047 1 79.88 248 SER A CA 1
ATOM 2029 C C . SER A 1 248 ? 13.117 7.383 18.734 1 79.88 248 SER A C 1
ATOM 2031 O O . SER A 1 248 ? 12.953 8.477 18.203 1 79.88 248 SER A O 1
ATOM 2033 N N . ARG A 1 249 ? 12.57 7.051 19.922 1 85.56 249 ARG A N 1
ATOM 2034 C CA . ARG A 1 249 ? 11.836 8.062 20.672 1 85.56 249 ARG A CA 1
ATOM 2035 C C . ARG A 1 249 ? 12.719 9.273 20.969 1 85.56 249 ARG A C 1
ATOM 2037 O O . ARG A 1 249 ? 12.234 10.406 20.969 1 85.56 249 ARG A O 1
ATOM 2044 N N . ILE A 1 250 ? 14.062 9.055 21.188 1 86.69 250 ILE A N 1
ATOM 2045 C CA . ILE A 1 250 ? 14.992 10.148 21.453 1 86.69 250 ILE A CA 1
ATOM 2046 C C . ILE A 1 250 ? 15.117 11.039 20.219 1 86.69 250 ILE A C 1
ATOM 2048 O O . ILE A 1 250 ? 15.227 12.258 20.344 1 86.69 250 ILE A O 1
ATOM 2052 N N . GLY A 1 251 ? 15.086 10.352 19.062 1 84.81 251 GLY A N 1
ATOM 2053 C CA . GLY A 1 251 ? 15.102 11.117 17.828 1 84.81 251 GLY A CA 1
ATOM 2054 C C . GLY A 1 251 ? 13.922 12.055 17.688 1 84.81 251 GLY A C 1
ATOM 2055 O O . GLY A 1 251 ? 14.078 13.227 17.312 1 84.81 251 GLY A O 1
ATOM 2056 N N . PHE A 1 252 ? 12.773 11.578 18.031 1 90.69 252 PHE A N 1
ATOM 2057 C CA . PHE A 1 252 ? 11.57 12.398 17.953 1 90.69 252 PHE A CA 1
ATOM 2058 C C . PHE A 1 252 ? 11.602 13.492 19.016 1 90.69 252 PHE A C 1
ATOM 2060 O O . PHE A 1 252 ? 11.203 14.633 18.75 1 90.69 252 PHE A O 1
ATOM 2067 N N . PHE A 1 253 ? 12.117 13.164 20.219 1 92.19 253 PHE A N 1
ATOM 2068 C CA . PHE A 1 253 ? 12.234 14.141 21.297 1 92.19 253 PHE A CA 1
ATOM 2069 C C . PHE A 1 253 ? 13.172 15.273 20.906 1 92.19 253 PHE A C 1
ATOM 2071 O O . PHE A 1 253 ? 12.844 16.453 21.062 1 92.19 253 PHE A O 1
ATOM 2078 N N . THR A 1 254 ? 14.25 14.898 20.391 1 88.81 254 THR A N 1
ATOM 2079 C CA . THR A 1 254 ? 15.258 15.891 20.031 1 88.81 254 THR A CA 1
ATOM 2080 C C . THR A 1 254 ? 14.766 16.766 18.891 1 88.81 254 THR A C 1
ATOM 2082 O O . THR A 1 254 ? 14.984 17.984 18.891 1 88.81 254 THR A O 1
ATOM 2085 N N . ASP A 1 255 ? 14.133 16.188 17.953 1 90.69 255 ASP A N 1
ATOM 2086 C CA . ASP A 1 255 ? 13.562 16.953 16.859 1 90.69 255 ASP A CA 1
ATOM 2087 C C . ASP A 1 255 ? 12.523 17.953 17.375 1 90.69 255 ASP A C 1
ATOM 2089 O O . ASP A 1 255 ? 12.469 19.094 16.906 1 90.69 255 ASP A O 1
ATOM 2093 N N . ALA A 1 256 ? 11.695 17.516 18.266 1 94.5 256 ALA A N 1
ATOM 2094 C CA . ALA A 1 256 ? 10.711 18.406 18.875 1 94.5 256 ALA A CA 1
ATOM 2095 C C . ALA A 1 256 ? 11.391 19.594 19.547 1 94.5 256 ALA A C 1
ATOM 2097 O O . ALA A 1 256 ? 11 20.75 19.328 1 94.5 256 ALA A O 1
ATOM 2098 N N . CYS A 1 257 ? 12.406 19.375 20.328 1 91.88 257 CYS A N 1
ATOM 2099 C CA . CYS A 1 257 ? 13.086 20.422 21.094 1 91.88 257 CYS A CA 1
ATOM 2100 C C . CYS A 1 257 ? 13.867 21.344 20.172 1 91.88 257 CYS A C 1
ATOM 2102 O O . CYS A 1 257 ? 14 22.531 20.453 1 91.88 257 CYS A O 1
ATOM 2104 N N . GLN A 1 258 ? 14.281 20.828 19.078 1 88.31 258 GLN A N 1
ATOM 2105 C CA . GLN A 1 258 ? 15.039 21.625 18.125 1 88.31 258 GLN A CA 1
ATOM 2106 C C . GLN A 1 258 ? 14.172 22.719 17.5 1 88.31 258 GLN A C 1
ATOM 2108 O O . GLN A 1 258 ? 14.688 23.719 17 1 88.31 258 GLN A O 1
ATOM 2113 N N . GLN A 1 259 ? 12.875 22.531 17.531 1 91.5 259 GLN A N 1
ATOM 2114 C CA . GLN A 1 259 ? 11.984 23.547 16.969 1 91.5 259 GLN A CA 1
ATOM 2115 C C . GLN A 1 259 ? 12.094 24.859 17.734 1 91.5 259 GLN A C 1
ATOM 2117 O O . GLN A 1 259 ? 11.789 25.922 17.188 1 91.5 259 GLN A O 1
ATOM 2122 N N . LYS A 1 260 ? 12.555 24.828 18.969 1 89.06 260 LYS A N 1
ATOM 2123 C CA . LYS A 1 260 ? 12.766 26.031 19.766 1 89.06 260 LYS A CA 1
ATOM 2124 C C . LYS A 1 260 ? 13.727 26.984 19.078 1 89.06 260 LYS A C 1
ATOM 2126 O O . LYS A 1 260 ? 13.438 28.188 18.953 1 89.06 260 LYS A O 1
ATOM 2131 N N . SER A 1 261 ? 14.797 26.453 18.609 1 86.81 261 SER A N 1
ATOM 2132 C CA . SER A 1 261 ? 15.797 27.281 17.938 1 86.81 261 SER A CA 1
ATOM 2133 C C . SER A 1 261 ? 15.281 27.781 16.594 1 86.81 261 SER A C 1
ATOM 2135 O O . SER A 1 261 ? 15.547 28.922 16.219 1 86.81 261 SER A O 1
ATOM 2137 N N . ASN A 1 262 ? 14.578 26.969 15.867 1 90.12 262 ASN A N 1
ATOM 2138 C CA . ASN A 1 262 ? 14.016 27.391 14.586 1 90.12 262 ASN A CA 1
ATOM 2139 C C . ASN A 1 262 ? 13.047 28.547 14.742 1 90.12 262 ASN A C 1
ATOM 2141 O O . ASN A 1 262 ? 13.117 29.531 14 1 90.12 262 ASN A O 1
ATOM 2145 N N . ILE A 1 263 ? 12.18 28.438 15.727 1 93.31 263 ILE A N 1
ATOM 2146 C CA . ILE A 1 263 ? 11.188 29.484 15.992 1 93.31 263 ILE A CA 1
ATOM 2147 C C . ILE A 1 263 ? 11.883 30.75 16.484 1 93.31 263 ILE A C 1
ATOM 2149 O O . ILE A 1 263 ? 11.547 31.859 16.047 1 93.31 263 ILE A O 1
ATOM 2153 N N . ALA A 1 264 ? 12.898 30.594 17.344 1 90.25 264 ALA A N 1
ATOM 2154 C CA . ALA A 1 264 ? 13.641 31.75 17.828 1 90.25 264 ALA A CA 1
ATOM 2155 C C . ALA A 1 264 ? 14.312 32.5 16.688 1 90.25 264 ALA A C 1
ATOM 2157 O O . ALA A 1 264 ? 14.289 33.75 16.641 1 90.25 264 ALA A O 1
ATOM 2158 N N . THR A 1 265 ? 14.883 31.75 15.805 1 91 265 THR A N 1
ATOM 2159 C CA . THR A 1 265 ? 15.531 32.344 14.648 1 91 265 THR A CA 1
ATOM 2160 C C . THR A 1 265 ? 14.539 33.156 13.828 1 91 265 THR A C 1
ATOM 2162 O O . THR A 1 265 ? 14.82 34.312 13.438 1 91 265 THR A O 1
ATOM 2165 N N . MET A 1 266 ? 13.391 32.656 13.625 1 94.06 266 MET A N 1
ATOM 2166 C CA . MET A 1 266 ? 12.383 33.344 12.82 1 94.06 266 MET A CA 1
ATOM 2167 C C . MET A 1 266 ? 11.805 34.531 13.562 1 94.06 266 MET A C 1
ATOM 2169 O O . MET A 1 266 ? 11.492 35.562 12.961 1 94.06 266 MET A O 1
ATOM 2173 N N . GLU A 1 267 ? 11.656 34.406 14.898 1 93.06 267 GLU A N 1
ATOM 2174 C CA . GLU A 1 267 ? 11.172 35.531 15.695 1 93.06 267 GLU A CA 1
ATOM 2175 C C . GLU A 1 267 ? 12.117 36.719 15.594 1 93.06 267 GLU A C 1
ATOM 2177 O O . GLU A 1 267 ? 11.664 37.875 15.539 1 93.06 267 GLU A O 1
ATOM 2182 N N . ARG A 1 268 ? 13.336 36.469 15.555 1 91.75 268 ARG A N 1
ATOM 2183 C CA . ARG A 1 268 ? 14.32 37.531 15.438 1 91.75 268 ARG A CA 1
ATOM 2184 C C . ARG A 1 268 ? 14.266 38.188 14.055 1 91.75 268 ARG A C 1
ATOM 2186 O O . ARG A 1 268 ? 14.367 39.406 13.93 1 91.75 268 ARG A O 1
ATOM 2193 N N . ALA A 1 269 ? 14.086 37.344 13.07 1 95.19 269 ALA A N 1
ATOM 2194 C CA . ALA A 1 269 ? 14.195 37.812 11.688 1 95.19 269 ALA A CA 1
ATOM 2195 C C . ALA A 1 269 ? 12.883 38.469 11.227 1 95.19 269 ALA A C 1
ATOM 2197 O O . ALA A 1 269 ? 12.898 39.375 10.398 1 95.19 269 ALA A O 1
ATOM 2198 N N . PHE A 1 270 ? 11.781 38.062 11.719 1 95.81 270 PHE A N 1
ATOM 2199 C CA . PHE A 1 270 ? 10.469 38.469 11.227 1 95.81 270 PHE A CA 1
ATOM 2200 C C . PHE A 1 270 ? 9.664 39.156 12.328 1 95.81 270 PHE A C 1
ATOM 2202 O O . PHE A 1 270 ? 9.125 40.25 12.133 1 95.81 270 PHE A O 1
ATOM 2209 N N . GLY A 1 271 ? 9.602 38.5 13.469 1 93.56 271 GLY A N 1
ATOM 2210 C CA . GLY A 1 271 ? 8.68 38.844 14.539 1 93.56 271 GLY A CA 1
ATOM 2211 C C . GLY A 1 271 ? 7.828 37.656 14.984 1 93.56 271 GLY A C 1
ATOM 2212 O O . GLY A 1 271 ? 8.266 36.531 14.914 1 93.56 271 GLY A O 1
ATOM 2213 N N . PRO A 1 272 ? 6.664 37.906 15.492 1 95.81 272 PRO A N 1
ATOM 2214 C CA . PRO A 1 272 ? 5.863 36.875 16.109 1 95.81 272 PRO A CA 1
ATOM 2215 C C . PRO A 1 272 ? 5.648 35.656 15.18 1 95.81 272 PRO A C 1
ATOM 2217 O O . PRO A 1 272 ? 5.305 35.844 14.008 1 95.81 272 PRO A O 1
ATOM 2220 N N . VAL A 1 273 ? 5.848 34.5 15.742 1 96.94 273 VAL A N 1
ATOM 2221 C CA . VAL A 1 273 ? 5.633 33.219 15.055 1 96.94 273 VAL A CA 1
ATOM 2222 C C . VAL A 1 273 ? 4.648 32.375 15.852 1 96.94 273 VAL A C 1
ATOM 2224 O O . VAL A 1 273 ? 4.719 32.281 17.078 1 96.94 273 VAL A O 1
ATOM 2227 N N . ILE A 1 274 ? 3.699 31.812 15.148 1 97.75 274 ILE A N 1
ATOM 2228 C CA . ILE A 1 274 ? 2.83 30.828 15.781 1 97.75 274 ILE A CA 1
ATOM 2229 C C . ILE A 1 274 ? 2.984 29.484 15.078 1 97.75 274 ILE A C 1
ATOM 2231 O O . ILE A 1 274 ? 3.412 29.422 13.922 1 97.75 274 ILE A O 1
ATOM 2235 N N . VAL A 1 275 ? 2.748 28.406 15.797 1 97.88 275 VAL A N 1
ATOM 2236 C CA . VAL A 1 275 ? 2.596 27.078 15.211 1 97.88 275 VAL A CA 1
ATOM 2237 C C . VAL A 1 275 ? 1.113 26.766 15.016 1 97.88 275 VAL A C 1
ATOM 2239 O O . VAL A 1 275 ? 0.455 26.25 15.922 1 97.88 275 VAL A O 1
ATOM 2242 N N . GLY A 1 276 ? 0.703 27.047 13.82 1 98.25 276 GLY A N 1
ATOM 2243 C CA . GLY A 1 276 ? -0.726 27.016 13.555 1 98.25 276 GLY A CA 1
ATOM 2244 C C . GLY A 1 276 ? -1.277 25.609 13.438 1 98.25 276 GLY A C 1
ATOM 2245 O O . GLY A 1 276 ? -2.49 25.406 13.523 1 98.25 276 GLY A O 1
ATOM 2246 N N . GLU A 1 277 ? -0.445 24.641 13.195 1 98.19 277 GLU A N 1
ATOM 2247 C CA . GLU A 1 277 ? -0.825 23.234 13.195 1 98.19 277 GLU A CA 1
ATOM 2248 C C . GLU A 1 277 ? 0.307 22.344 13.727 1 98.19 277 GLU A C 1
ATOM 2250 O O . GLU A 1 277 ? 1.47 22.547 13.367 1 98.19 277 GLU A O 1
ATOM 2255 N N . TRP A 1 278 ? -0.014 21.453 14.57 1 97.94 278 TRP A N 1
ATOM 2256 C CA . TRP A 1 278 ? 0.891 20.422 15.039 1 97.94 278 TRP A CA 1
ATOM 2257 C C . TRP A 1 278 ? 0.111 19.234 15.602 1 97.94 278 TRP A C 1
ATOM 2259 O O . TRP A 1 278 ? -1.101 19.328 15.82 1 97.94 278 TRP A O 1
ATOM 2269 N N . SER A 1 279 ? 0.678 18.078 15.695 1 98.12 279 SER A N 1
ATOM 2270 C CA . SER A 1 279 ? 0.109 16.875 16.297 1 98.12 279 SER A CA 1
ATOM 2271 C C . SER A 1 279 ? 1.177 16.047 17.016 1 98.12 279 SER A C 1
ATOM 2273 O O . SER A 1 279 ? 2.314 16.5 17.156 1 98.12 279 SER A O 1
ATOM 2275 N N . LEU A 1 280 ? 0.792 14.938 17.562 1 98.19 280 LEU A N 1
ATOM 2276 C CA . LEU A 1 280 ? 1.729 14.102 18.297 1 98.19 280 LEU A CA 1
ATOM 2277 C C . LEU A 1 280 ? 2.088 12.852 17.5 1 98.19 280 LEU A C 1
ATOM 2279 O O . LEU A 1 280 ? 2.828 11.992 17.984 1 98.19 280 LEU A O 1
ATOM 2283 N N . ALA A 1 281 ? 1.582 12.797 16.266 1 96.44 281 ALA A N 1
ATOM 2284 C CA . ALA A 1 281 ? 1.801 11.586 15.477 1 96.44 281 ALA A CA 1
ATOM 2285 C C . ALA A 1 281 ? 3.268 11.453 15.078 1 96.44 281 ALA A C 1
ATOM 2287 O O . ALA A 1 281 ? 3.908 12.438 14.703 1 96.44 281 ALA A O 1
ATOM 2288 N N . THR A 1 282 ? 3.775 10.18 15.148 1 92.44 282 THR A N 1
ATOM 2289 C CA . THR A 1 282 ? 5.152 9.875 14.773 1 92.44 282 THR A CA 1
ATOM 2290 C C . THR A 1 282 ? 5.195 8.953 13.562 1 92.44 282 THR A C 1
ATOM 2292 O O . THR A 1 282 ? 6.242 8.383 13.242 1 92.44 282 THR A O 1
ATOM 2295 N N . ASP A 1 283 ? 4.035 8.727 13 1 87.75 283 ASP A N 1
ATOM 2296 C CA . ASP A 1 283 ? 3.881 7.98 11.758 1 87.75 283 ASP A CA 1
ATOM 2297 C C . ASP A 1 283 ? 2.676 8.477 10.961 1 87.75 283 ASP A C 1
ATOM 2299 O O . ASP A 1 283 ? 1.961 9.375 11.406 1 87.75 283 ASP A O 1
ATOM 2303 N N . ASN A 1 284 ? 2.451 7.961 9.773 1 89 284 ASN A N 1
ATOM 2304 C CA . ASN A 1 284 ? 1.37 8.43 8.914 1 89 284 ASN A CA 1
ATOM 2305 C C . ASN A 1 284 ? 0.276 7.379 8.766 1 89 284 ASN A C 1
ATOM 2307 O O . ASN A 1 284 ? -0.294 7.223 7.68 1 89 284 ASN A O 1
ATOM 2311 N N . CYS A 1 285 ? -0.032 6.672 9.781 1 86.62 285 CYS A N 1
ATOM 2312 C CA . CYS A 1 285 ? -0.937 5.527 9.727 1 86.62 285 CYS A CA 1
ATOM 2313 C C . CYS A 1 285 ? -2.383 5.965 9.922 1 86.62 285 CYS A C 1
ATOM 2315 O O . CYS A 1 285 ? -3.311 5.215 9.617 1 86.62 285 CYS A O 1
ATOM 2317 N N . ALA A 1 286 ? -2.574 7.168 10.445 1 90.25 286 ALA A N 1
ATOM 2318 C CA . ALA A 1 286 ? -3.936 7.57 10.789 1 90.25 286 ALA A CA 1
ATOM 2319 C C . ALA A 1 286 ? -4.879 7.395 9.602 1 90.25 286 ALA A C 1
ATOM 2321 O O . ALA A 1 286 ? -4.516 7.695 8.461 1 90.25 286 ALA A O 1
ATOM 2322 N N . MET A 1 287 ? -6.066 6.918 9.891 1 86.5 287 MET A N 1
ATOM 2323 C CA . MET A 1 287 ? -7.07 6.664 8.859 1 86.5 287 MET A CA 1
ATOM 2324 C C . MET A 1 287 ? -7.324 7.918 8.031 1 86.5 287 MET A C 1
ATOM 2326 O O . MET A 1 287 ? -7.551 9 8.578 1 86.5 287 MET A O 1
ATOM 2330 N N . TRP A 1 288 ? -7.152 7.859 6.727 1 81.44 288 TRP A N 1
ATOM 2331 C CA . TRP A 1 288 ? -7.465 8.859 5.707 1 81.44 288 TRP A CA 1
ATOM 2332 C C . TRP A 1 288 ? -6.41 9.961 5.688 1 81.44 288 TRP A C 1
ATOM 2334 O O . TRP A 1 288 ? -6.609 11 5.055 1 81.44 288 TRP A O 1
ATOM 2344 N N . LEU A 1 289 ? -5.352 9.812 6.547 1 84.06 289 LEU A N 1
ATOM 2345 C CA . LEU A 1 289 ? -4.293 10.812 6.566 1 84.06 289 LEU A CA 1
ATOM 2346 C C . LEU A 1 289 ? -3.652 10.953 5.188 1 84.06 289 LEU A C 1
ATOM 2348 O O . LEU A 1 289 ? -3.332 12.07 4.758 1 84.06 289 LEU A O 1
ATOM 2352 N N . ASN A 1 290 ? -3.416 9.805 4.645 1 73.38 290 ASN A N 1
ATOM 2353 C CA . ASN A 1 290 ? -2.787 9.836 3.328 1 73.38 290 ASN A CA 1
ATOM 2354 C C . ASN A 1 290 ? -3.801 10.148 2.232 1 73.38 290 ASN A C 1
ATOM 2356 O O . ASN A 1 290 ? -3.779 9.539 1.164 1 73.38 290 ASN A O 1
ATOM 2360 N N . GLY A 1 291 ? -4.586 11.422 2.367 1 59.25 291 GLY A N 1
ATOM 2361 C CA . GLY A 1 291 ? -5.547 12.047 1.473 1 59.25 291 GLY A CA 1
ATOM 2362 C C . GLY A 1 291 ? -6.645 11.102 1.019 1 59.25 291 GLY A C 1
ATOM 2363 O O . GLY A 1 291 ? -6.93 10.109 1.69 1 59.25 291 GLY A O 1
ATOM 2364 N N . PHE A 1 292 ? -7.484 11.648 0.09 1 60.25 292 PHE A N 1
ATOM 2365 C CA . PHE A 1 292 ? -8.5 10.812 -0.54 1 60.25 292 PHE A CA 1
ATOM 2366 C C . PHE A 1 292 ? -7.918 9.453 -0.927 1 60.25 292 PHE A C 1
ATOM 2368 O O . PHE A 1 292 ? -8.164 8.961 -2.029 1 60.25 292 PHE A O 1
ATOM 2375 N N . ASN A 1 293 ? -7.227 8.922 0.04 1 57.41 293 ASN A N 1
ATOM 2376 C CA . ASN A 1 293 ? -6.535 7.652 -0.163 1 57.41 293 ASN A CA 1
ATOM 2377 C C . ASN A 1 293 ? -5.461 7.766 -1.242 1 57.41 293 ASN A C 1
ATOM 2379 O O . ASN A 1 293 ? -5.352 6.902 -2.111 1 57.41 293 ASN A O 1
ATOM 2383 N N . ASP A 1 294 ? -4.934 9.117 -1.266 1 62.16 294 ASP A N 1
ATOM 2384 C CA . ASP A 1 294 ? -4 9.242 -2.379 1 62.16 294 ASP A CA 1
ATOM 2385 C C . ASP A 1 294 ? -2.697 9.898 -1.934 1 62.16 294 ASP A C 1
ATOM 2387 O O . ASP A 1 294 ? -2.684 11.078 -1.578 1 62.16 294 ASP A O 1
ATOM 2391 N N . ASN A 1 295 ? -1.762 9.227 -1.378 1 73.06 295 ASN A N 1
ATOM 2392 C CA . ASN A 1 295 ? -0.371 9.641 -1.238 1 73.06 295 ASN A CA 1
ATOM 2393 C C . ASN A 1 295 ? 0.545 8.867 -2.18 1 73.06 295 ASN A C 1
ATOM 2395 O O . ASN A 1 295 ? 0.076 8.039 -2.969 1 73.06 295 ASN A O 1
ATOM 2399 N N . LEU A 1 296 ? 1.829 9.359 -2.156 1 70.38 296 LEU A N 1
ATOM 2400 C CA . LEU A 1 296 ? 2.826 8.656 -2.959 1 70.38 296 LEU A CA 1
ATOM 2401 C C . LEU A 1 296 ? 2.867 7.176 -2.605 1 70.38 296 LEU A C 1
ATOM 2403 O O . LEU A 1 296 ? 2.686 6.805 -1.443 1 70.38 296 LEU A O 1
ATOM 2407 N N . PRO A 1 297 ? 2.953 6.426 -3.652 1 69.5 297 PRO A N 1
ATOM 2408 C CA . PRO A 1 297 ? 3.211 5.02 -3.318 1 69.5 297 PRO A CA 1
ATOM 2409 C C . PRO A 1 297 ? 4.312 4.855 -2.275 1 69.5 297 PRO A C 1
ATOM 2411 O O . PRO A 1 297 ? 5.289 5.613 -2.275 1 69.5 297 PRO A O 1
ATOM 2414 N N . GLY A 1 298 ? 4.094 4.027 -1.395 1 70.75 298 GLY A N 1
ATOM 2415 C CA . GLY A 1 298 ? 5.07 3.809 -0.337 1 70.75 298 GLY A CA 1
ATOM 2416 C C . GLY A 1 298 ? 4.578 4.25 1.028 1 70.75 298 GLY A C 1
ATOM 2417 O O . GLY A 1 298 ? 5.176 3.91 2.051 1 70.75 298 GLY A O 1
ATOM 2418 N N . PHE A 1 299 ? 3.504 4.973 0.972 1 77.88 299 PHE A N 1
ATOM 2419 C CA . PHE A 1 299 ? 2.891 5.352 2.24 1 77.88 299 PHE A CA 1
ATOM 2420 C C . PHE A 1 299 ? 1.737 4.414 2.584 1 77.88 299 PHE A C 1
ATOM 2422 O O . PHE A 1 299 ? 0.995 3.986 1.697 1 77.88 299 PHE A O 1
ATOM 2429 N N . PRO A 1 300 ? 1.484 4.215 3.842 1 79.69 300 PRO A N 1
ATOM 2430 C CA . PRO A 1 300 ? 2.303 4.578 5 1 79.69 300 PRO A CA 1
ATOM 2431 C C . PRO A 1 300 ? 3.689 3.941 4.965 1 79.69 300 PRO A C 1
ATOM 2433 O O . PRO A 1 300 ? 3.869 2.873 4.375 1 79.69 300 PRO A O 1
ATOM 2436 N N . ARG A 1 301 ? 4.625 4.523 5.648 1 77.19 301 ARG A N 1
ATOM 2437 C CA . ARG A 1 301 ? 6.02 4.117 5.555 1 77.19 301 ARG A CA 1
ATOM 2438 C C . ARG A 1 301 ? 6.309 2.928 6.461 1 77.19 301 ARG A C 1
ATOM 2440 O O . ARG A 1 301 ? 7.355 2.287 6.344 1 77.19 301 ARG A O 1
ATOM 2447 N N . LEU A 1 302 ? 5.359 2.723 7.379 1 75.81 302 LEU A N 1
ATOM 2448 C CA . LEU A 1 302 ? 5.449 1.62 8.336 1 75.81 302 LEU A CA 1
ATOM 2449 C C . LEU A 1 302 ? 4.148 0.826 8.375 1 75.81 302 LEU A C 1
ATOM 2451 O O . LEU A 1 302 ? 3.084 1.353 8.039 1 75.81 302 LEU A O 1
ATOM 2455 N N . PRO A 1 303 ? 4.277 -0.429 8.766 1 75.44 303 PRO A N 1
ATOM 2456 C CA .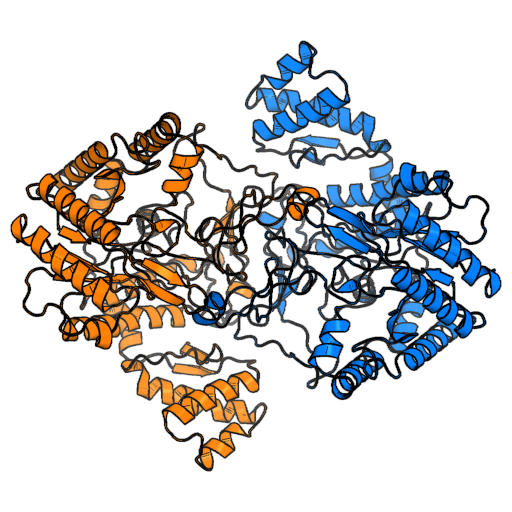 PRO A 1 303 ? 3.021 -1.149 9 1 75.44 303 PRO A CA 1
ATOM 2457 C C . PRO A 1 303 ? 2.176 -0.516 10.102 1 75.44 303 PRO A C 1
ATOM 2459 O O . PRO A 1 303 ? 2.682 -0.239 11.195 1 75.44 303 PRO A O 1
ATOM 2462 N N . CYS A 1 304 ? 0.955 -0.294 9.875 1 81.56 304 CYS A N 1
ATOM 2463 C CA . CYS A 1 304 ? 0.064 0.424 10.773 1 81.56 304 CYS A CA 1
ATOM 2464 C C . CYS A 1 304 ? -0.599 -0.531 11.758 1 81.56 304 CYS A C 1
ATOM 2466 O O . CYS A 1 304 ? -0.675 -1.734 11.508 1 81.56 304 CYS A O 1
ATOM 2468 N N . LYS A 1 305 ? -1.036 -0.017 12.914 1 79.75 305 LYS A N 1
ATOM 2469 C CA . LYS A 1 305 ? -1.972 -0.685 13.82 1 79.75 305 LYS A CA 1
ATOM 2470 C C . LYS A 1 305 ? -3.391 -0.653 13.258 1 79.75 305 LYS A C 1
ATOM 2472 O O . LYS A 1 305 ? -3.805 0.339 12.656 1 79.75 305 LYS A O 1
ATOM 2477 N N . PHE A 1 306 ? -4.109 -1.75 13.398 1 78.06 306 PHE A N 1
ATOM 2478 C CA . PHE A 1 306 ? -5.504 -1.793 12.977 1 78.06 306 PHE A CA 1
ATOM 2479 C C . PHE A 1 306 ? -6.418 -2.098 14.156 1 78.06 306 PHE A C 1
ATOM 2481 O O . PHE A 1 306 ? -6.148 -3.016 14.938 1 78.06 306 PHE A O 1
ATOM 2488 N N . THR A 1 307 ? -7.418 -1.286 14.312 1 80.19 307 THR A N 1
ATOM 2489 C CA . THR A 1 307 ? -8.43 -1.454 15.344 1 80.19 307 THR A CA 1
ATOM 2490 C C . THR A 1 307 ? -9.828 -1.408 14.75 1 80.19 307 THR A C 1
ATOM 2492 O O . THR A 1 307 ? -10.016 -0.955 13.617 1 80.19 307 THR A O 1
ATOM 2495 N N . PRO A 1 308 ? -10.797 -1.926 15.461 1 79.44 308 PRO A N 1
ATOM 2496 C CA . PRO A 1 308 ? -12.164 -1.789 14.938 1 79.44 308 PRO A CA 1
ATOM 2497 C C . PRO A 1 308 ? -12.531 -0.34 14.625 1 79.44 308 PRO A C 1
ATOM 2499 O O . PRO A 1 308 ? -12.211 0.563 15.406 1 79.44 308 PRO A O 1
ATOM 2502 N N . CYS A 1 309 ? -13.148 -0.1 13.531 1 83.38 309 CYS A N 1
ATOM 2503 C CA . CYS A 1 309 ? -13.547 1.244 13.125 1 83.38 309 CYS A CA 1
ATOM 2504 C C . CYS A 1 309 ? -14.594 1.809 14.078 1 83.38 309 CYS A C 1
ATOM 2506 O O . CYS A 1 309 ? -15.367 1.057 14.68 1 83.38 309 CYS A O 1
ATOM 2508 N N . ALA A 1 310 ? -14.57 3.076 14.164 1 85.5 310 ALA A N 1
ATOM 2509 C CA . ALA A 1 310 ? -15.531 3.756 15.031 1 85.5 310 ALA A CA 1
ATOM 2510 C C . ALA A 1 310 ? -16.922 3.74 14.422 1 85.5 310 ALA A C 1
ATOM 2512 O O . ALA A 1 310 ? -17.078 3.654 13.195 1 85.5 310 ALA A O 1
ATOM 2513 N N . GLU A 1 311 ? -17.891 3.859 15.305 1 84.5 311 GLU A N 1
ATOM 2514 C CA . GLU A 1 311 ? -19.266 4.086 14.844 1 84.5 311 GLU A CA 1
ATOM 2515 C C . GLU A 1 311 ? -19.406 5.473 14.219 1 84.5 311 GLU A C 1
ATOM 2517 O O . GLU A 1 311 ? -18.703 6.406 14.594 1 84.5 311 GLU A O 1
ATOM 2522 N N . PRO A 1 312 ? -20.359 5.598 13.328 1 84.69 312 PRO A N 1
ATOM 2523 C CA . PRO A 1 312 ? -20.562 6.918 12.727 1 84.69 312 PRO A CA 1
ATOM 2524 C C . PRO A 1 312 ? -21.047 7.957 13.734 1 84.69 312 PRO A C 1
ATOM 2526 O O . PRO A 1 312 ? -22.031 7.727 14.445 1 84.69 312 PRO A O 1
ATOM 2529 N N . TYR A 1 313 ? -20.438 9.117 13.734 1 82.44 313 TYR A N 1
ATOM 2530 C CA . TYR A 1 313 ? -20.734 10.133 14.734 1 82.44 313 TYR A CA 1
ATOM 2531 C C . TYR A 1 313 ? -22.047 10.836 14.422 1 82.44 313 TYR A C 1
ATOM 2533 O O . TYR A 1 313 ? -22.641 11.484 15.289 1 82.44 313 TYR A O 1
ATOM 2541 N N . MET A 1 314 ? -22.5 10.727 13.07 1 85.56 314 MET A N 1
ATOM 2542 C CA . MET A 1 314 ? -23.797 11.328 12.727 1 85.56 314 MET A CA 1
ATOM 2543 C C . MET A 1 314 ? -24.906 10.297 12.82 1 85.56 314 MET A C 1
ATOM 2545 O O . MET A 1 314 ? -26.031 10.547 12.352 1 85.56 314 MET A O 1
ATOM 2549 N N . GLY A 1 315 ? -24.594 9.102 13.273 1 81.25 315 GLY A N 1
ATOM 2550 C CA . GLY A 1 315 ? -25.594 8.055 13.398 1 81.25 315 GLY A CA 1
ATOM 2551 C C . GLY A 1 315 ? -25.75 7.223 12.141 1 81.25 315 GLY A C 1
ATOM 2552 O O . GLY A 1 315 ? -24.922 7.305 11.227 1 81.25 315 GLY A O 1
ATOM 2553 N N . PRO A 1 316 ? -26.781 6.406 12.086 1 75.38 316 PRO A N 1
ATOM 2554 C CA . PRO A 1 316 ? -26.969 5.438 11.008 1 75.38 316 PRO A CA 1
ATOM 2555 C C . PRO A 1 316 ? -27.188 6.098 9.641 1 75.38 316 PRO A C 1
ATOM 2557 O O . PRO A 1 316 ? -27.016 5.449 8.609 1 75.38 316 PRO A O 1
ATOM 2560 N N . GLY A 1 317 ? -27.5 7.344 9.688 1 76.75 317 GLY A N 1
ATOM 2561 C CA . GLY A 1 317 ? -27.75 8.023 8.43 1 76.75 317 GLY A CA 1
ATOM 2562 C C . GLY A 1 317 ? -26.5 8.609 7.809 1 76.75 317 GLY A C 1
ATOM 2563 O O . GLY A 1 317 ? -26.562 9.25 6.754 1 76.75 317 GLY A O 1
ATOM 2564 N N . GLN A 1 318 ? -25.344 8.367 8.469 1 81.81 318 GLN A N 1
ATOM 2565 C CA . GLN A 1 318 ? -24.109 8.883 7.902 1 81.81 318 GLN A CA 1
ATOM 2566 C C . GLN A 1 318 ? -23.734 8.148 6.617 1 81.81 318 GLN A C 1
ATOM 2568 O O . GLN A 1 318 ? -23.594 6.922 6.621 1 81.81 318 GLN A O 1
ATOM 2573 N N . PRO A 1 319 ? -23.609 8.828 5.523 1 75.5 319 PRO A N 1
ATOM 2574 C CA . PRO A 1 319 ? -23.297 8.148 4.262 1 75.5 319 PRO A CA 1
ATOM 2575 C C . PRO A 1 319 ? -22 7.367 4.316 1 75.5 319 PRO A C 1
ATOM 2577 O O . PRO A 1 319 ? -21.016 7.832 4.91 1 75.5 319 PRO A O 1
ATOM 2580 N N . GLY A 1 320 ? -22.062 6.223 3.711 1 73.44 320 GLY A N 1
ATOM 2581 C CA . GLY A 1 320 ? -20.859 5.422 3.559 1 73.44 320 GLY A CA 1
ATOM 2582 C C . GLY A 1 320 ? -20.484 4.656 4.816 1 73.44 320 GLY A C 1
ATOM 2583 O O . GLY A 1 320 ? -19.453 3.975 4.855 1 73.44 320 GLY A O 1
ATOM 2584 N N . THR A 1 321 ? -21.266 4.836 5.906 1 79.06 321 THR A N 1
ATOM 2585 C CA . THR A 1 321 ? -20.984 4.125 7.152 1 79.06 321 THR A CA 1
ATOM 2586 C C . THR A 1 321 ? -22.125 3.186 7.512 1 79.06 321 THR A C 1
ATOM 2588 O O . THR A 1 321 ? -23.25 3.367 7.051 1 79.06 321 THR A O 1
ATOM 2591 N N . PRO A 1 322 ? -21.969 2.141 8.297 1 79.69 322 PRO A N 1
ATOM 2592 C CA . PRO A 1 322 ? -20.641 1.688 8.688 1 79.69 322 PRO A CA 1
ATOM 2593 C C . PRO A 1 322 ? -19.875 1.052 7.531 1 79.69 322 PRO A C 1
ATOM 2595 O O . PRO A 1 322 ? -20.469 0.684 6.516 1 79.69 322 PRO A O 1
ATOM 2598 N N . VAL A 1 323 ? -18.609 1.016 7.672 1 78.12 323 VAL A N 1
ATOM 2599 C CA . VAL A 1 323 ? -17.781 0.335 6.68 1 78.12 323 VAL A CA 1
ATOM 2600 C C . VAL A 1 323 ? -18.156 -1.146 6.625 1 78.12 323 VAL A C 1
ATOM 2602 O O . VAL A 1 323 ? -18.5 -1.741 7.645 1 78.12 323 VAL A O 1
ATOM 2605 N N . ASP A 1 324 ? -18.109 -1.676 5.398 1 80.38 324 ASP A N 1
ATOM 2606 C CA . ASP A 1 324 ? -18.375 -3.098 5.219 1 80.38 324 ASP A CA 1
ATOM 2607 C C . ASP A 1 324 ? -17.219 -3.947 5.738 1 80.38 324 ASP A C 1
ATOM 2609 O O . ASP A 1 324 ? -16.125 -3.924 5.172 1 80.38 324 ASP A O 1
ATOM 2613 N N . PRO A 1 325 ? -17.453 -4.641 6.852 1 80 325 PRO A N 1
ATOM 2614 C CA . PRO A 1 325 ? -16.344 -5.383 7.457 1 80 325 PRO A CA 1
ATOM 2615 C C . PRO A 1 325 ? -15.938 -6.609 6.641 1 80 325 PRO A C 1
ATOM 2617 O O . PRO A 1 325 ? -14.953 -7.281 6.969 1 80 325 PRO A O 1
ATOM 2620 N N . SER A 1 326 ? -16.688 -6.914 5.574 1 77.81 326 SER A N 1
ATOM 2621 C CA . SER A 1 326 ? -16.375 -8.086 4.758 1 77.81 326 SER A CA 1
ATOM 2622 C C . SER A 1 326 ? -15.531 -7.707 3.547 1 77.81 326 SER A C 1
ATOM 2624 O O . SER A 1 326 ? -15.125 -8.578 2.77 1 77.81 326 SER A O 1
ATOM 2626 N N . LYS A 1 327 ? -15.234 -6.477 3.471 1 78.44 327 LYS A N 1
ATOM 2627 C CA . LYS A 1 327 ? -14.539 -6.012 2.273 1 78.44 327 LYS A CA 1
ATOM 2628 C C . LYS A 1 327 ? -13.172 -5.438 2.617 1 78.44 327 LYS A C 1
ATOM 2630 O O . LYS A 1 327 ? -12.984 -4.855 3.688 1 78.44 327 LYS A O 1
ATOM 2635 N N . PRO A 1 328 ? -12.266 -5.738 1.689 1 77.62 328 PRO A N 1
ATOM 2636 C CA . PRO A 1 328 ? -11.008 -4.996 1.833 1 77.62 328 PRO A CA 1
ATOM 2637 C C . PRO A 1 328 ? -11.188 -3.494 1.632 1 77.62 328 PRO A C 1
ATOM 2639 O O . PRO A 1 328 ? -12.281 -2.963 1.84 1 77.62 328 PRO A O 1
ATOM 2642 N N . ILE A 1 329 ? -10.18 -2.824 1.285 1 75.88 329 ILE A N 1
ATOM 2643 C CA . ILE A 1 329 ? -10.289 -1.388 1.057 1 75.88 329 ILE A CA 1
ATOM 2644 C C . ILE A 1 329 ? -11.336 -1.115 -0.021 1 75.88 329 ILE A C 1
ATOM 2646 O O . ILE A 1 329 ? -11.383 -1.812 -1.038 1 75.88 329 ILE A O 1
ATOM 2650 N N . GLN A 1 330 ? -12.281 -0.336 0.334 1 73.31 330 GLN A N 1
ATOM 2651 C CA . GLN A 1 330 ? -13.367 0.014 -0.579 1 73.31 330 GLN A CA 1
ATOM 2652 C C . GLN A 1 330 ? -13.062 1.313 -1.319 1 73.31 330 GLN A C 1
ATOM 2654 O O . GLN A 1 330 ? -12.555 2.268 -0.727 1 73.31 330 GLN A O 1
ATOM 2659 N N . GLY A 1 331 ? -13.039 1.238 -2.717 1 69 331 GLY A N 1
ATOM 2660 C CA . GLY A 1 331 ? -12.695 2.367 -3.566 1 69 331 GLY A CA 1
ATOM 2661 C C . GLY A 1 331 ? -13.719 3.484 -3.512 1 69 331 GLY A C 1
ATOM 2662 O O . GLY A 1 331 ? -14.719 3.383 -2.801 1 69 331 GLY A O 1
ATOM 2663 N N . PRO A 1 332 ? -13.555 4.512 -4.184 1 74.69 332 PRO A N 1
ATOM 2664 C CA . PRO A 1 332 ? -12.336 4.711 -4.98 1 74.69 332 PRO A CA 1
ATOM 2665 C C . PRO A 1 332 ? -11.125 5.059 -4.125 1 74.69 332 PRO A C 1
ATOM 2667 O O . PRO A 1 332 ? -11.266 5.652 -3.053 1 74.69 332 PRO A O 1
ATOM 2670 N N . TYR A 1 333 ? -9.93 4.566 -4.516 1 75.5 333 TYR A N 1
ATOM 2671 C CA . TYR A 1 333 ? -8.711 4.945 -3.807 1 75.5 333 TYR A CA 1
ATOM 2672 C C . TYR A 1 333 ? -7.52 5 -4.758 1 75.5 333 TYR A C 1
ATOM 2674 O O . TYR A 1 333 ? -7.582 4.469 -5.871 1 75.5 333 TYR A O 1
ATOM 2682 N N . GLY A 1 334 ? -6.516 5.711 -4.359 1 74.19 334 GLY A N 1
ATOM 2683 C CA . GLY A 1 334 ? -5.285 5.855 -5.117 1 74.19 334 GLY A CA 1
ATOM 2684 C C . GLY A 1 334 ? -4.16 4.977 -4.602 1 74.19 334 GLY A C 1
ATOM 2685 O O . GLY A 1 334 ? -4.398 3.844 -4.18 1 74.19 334 GLY A O 1
ATOM 2686 N N . SER A 1 335 ? -2.861 5.422 -4.664 1 67.5 335 SER A N 1
ATOM 2687 C CA . SER A 1 335 ? -1.669 4.617 -4.426 1 67.5 335 SER A CA 1
ATOM 2688 C C . SER A 1 335 ? -1.337 4.551 -2.938 1 67.5 335 SER A C 1
ATOM 2690 O O . SER A 1 335 ? -0.774 3.561 -2.467 1 67.5 335 SER A O 1
ATOM 2692 N N . GLY A 1 336 ? -1.425 5.613 -2.273 1 60.16 336 GLY A N 1
ATOM 2693 C CA . GLY A 1 336 ? -1.22 5.602 -0.833 1 60.16 336 GLY A CA 1
ATOM 2694 C C . GLY A 1 336 ? -2.496 5.348 -0.051 1 60.16 336 GLY A C 1
ATOM 2695 O O . GLY A 1 336 ? -3.521 5.98 -0.306 1 60.16 336 GLY A O 1
ATOM 2696 N N . LEU A 1 337 ? -2.41 4.203 0.863 1 68.38 337 LEU A N 1
ATOM 2697 C CA . LEU A 1 337 ? -3.713 3.818 1.396 1 68.38 337 LEU A CA 1
ATOM 2698 C C . LEU A 1 337 ? -3.67 3.719 2.918 1 68.38 337 LEU A C 1
ATOM 2700 O O . LEU A 1 337 ? -2.795 3.051 3.477 1 68.38 337 LEU A O 1
ATOM 2704 N N . SER A 1 338 ? -4.355 4.598 3.609 1 77.06 338 SER A N 1
ATOM 2705 C CA . SER A 1 338 ? -4.684 4.398 5.02 1 77.06 338 SER A CA 1
ATOM 2706 C C . SER A 1 338 ? -6.191 4.391 5.238 1 77.06 338 SER A C 1
ATOM 2708 O O . SER A 1 338 ? -6.758 5.359 5.75 1 77.06 338 SER A O 1
ATOM 2710 N N . GLY A 1 339 ? -6.781 3.361 4.805 1 80.75 339 GLY A N 1
ATOM 2711 C CA . GLY A 1 339 ? -8.227 3.229 4.918 1 80.75 339 GLY A CA 1
ATOM 2712 C C . GLY A 1 339 ? -8.648 1.938 5.594 1 80.75 339 GLY A C 1
ATOM 2713 O O . GLY A 1 339 ? -7.812 1.1 5.93 1 80.75 339 GLY A O 1
ATOM 2714 N N . PRO A 1 340 ? -9.93 1.864 5.844 1 80.81 340 PRO A N 1
ATOM 2715 C CA . PRO A 1 340 ? -10.445 0.67 6.516 1 80.81 340 PRO A CA 1
ATOM 2716 C C . PRO A 1 340 ? -10.32 -0.589 5.664 1 80.81 340 PRO A C 1
ATOM 2718 O O . PRO A 1 340 ? -10.484 -0.531 4.441 1 80.81 340 PRO A O 1
ATOM 2721 N N . VAL A 1 341 ? -9.977 -1.688 6.297 1 79.44 341 VAL A N 1
ATOM 2722 C CA . VAL A 1 341 ? -9.906 -3.004 5.668 1 79.44 341 VAL A CA 1
ATOM 2723 C C . VAL A 1 341 ? -10.617 -4.031 6.547 1 79.44 341 VAL A C 1
ATOM 2725 O O . VAL A 1 341 ? -10.234 -4.246 7.699 1 79.44 341 VAL A O 1
ATOM 2728 N N . PHE A 1 342 ? -11.633 -4.617 6.043 1 79.12 342 PHE A N 1
ATOM 2729 C CA . PHE A 1 342 ? -12.383 -5.68 6.699 1 79.12 342 PHE A CA 1
ATOM 2730 C C . PHE A 1 342 ? -12.883 -5.227 8.062 1 79.12 342 PHE A C 1
ATOM 2732 O O . PHE A 1 342 ? -12.758 -5.957 9.055 1 79.12 342 PHE A O 1
ATOM 2739 N N . GLY A 1 343 ? -13.281 -4 8.141 1 77.88 343 GLY A N 1
ATOM 2740 C CA . GLY A 1 343 ? -13.898 -3.459 9.344 1 77.88 343 GLY A CA 1
ATOM 2741 C C . GLY A 1 343 ? -12.891 -2.891 10.328 1 77.88 343 GLY A C 1
ATOM 2742 O O . GLY A 1 343 ? -13.266 -2.41 11.398 1 77.88 343 GLY A O 1
ATOM 2743 N N . LEU A 1 344 ? -11.664 -3 9.992 1 81 344 LEU A N 1
ATOM 2744 C CA . LEU A 1 344 ? -10.609 -2.445 10.828 1 81 344 LEU A CA 1
ATOM 2745 C C . LEU A 1 344 ? -10.055 -1.157 10.234 1 81 344 LEU A C 1
ATOM 2747 O O . LEU A 1 344 ? -9.906 -1.049 9.008 1 81 344 LEU A O 1
ATOM 2751 N N . CYS A 1 345 ? -9.734 -0.258 11.125 1 84.56 345 CYS A N 1
ATOM 2752 C CA . CYS A 1 345 ? -9.234 1.047 10.711 1 84.56 345 CYS A CA 1
ATOM 2753 C C . CYS A 1 345 ? -7.789 1.244 11.164 1 84.56 345 CYS A C 1
ATOM 2755 O O . CYS A 1 345 ? -7.434 0.868 12.281 1 84.56 345 CYS A O 1
ATOM 2757 N N . PRO A 1 346 ? -6.961 1.733 10.242 1 84.38 346 PRO A N 1
ATOM 2758 C CA . PRO A 1 346 ? -5.559 1.936 10.617 1 84.38 346 PRO A CA 1
ATOM 2759 C C . PRO A 1 346 ? -5.363 3.107 11.57 1 84.38 346 PRO A C 1
ATOM 2761 O O . PRO A 1 346 ? -6.113 4.086 11.516 1 84.38 346 PRO A O 1
ATOM 2764 N N . GLY A 1 347 ? -4.383 3.041 12.445 1 86.31 347 GLY A N 1
ATOM 2765 C CA . GLY A 1 347 ? -3.967 4.078 13.383 1 86.31 347 GLY A CA 1
ATOM 2766 C C . GLY A 1 347 ? -2.484 4.035 13.703 1 86.31 347 GLY A C 1
ATOM 2767 O O . GLY A 1 347 ? -1.764 3.162 13.211 1 86.31 347 GLY A O 1
ATOM 2768 N N . SER A 1 348 ? -2.107 4.941 14.5 1 87.56 348 SER A N 1
ATOM 2769 C CA . SER A 1 348 ? -0.701 5.078 14.867 1 87.56 348 SER A CA 1
ATOM 2770 C C . SER A 1 348 ? -0.209 3.855 15.633 1 87.56 348 SER A C 1
ATOM 2772 O O . SER A 1 348 ? -0.954 3.27 16.422 1 87.56 348 SER A O 1
ATOM 2774 N N . ARG A 1 349 ? 0.983 3.523 15.445 1 83.06 349 ARG A N 1
ATOM 2775 C CA . ARG A 1 349 ? 1.623 2.404 16.141 1 83.06 349 ARG A CA 1
ATOM 2776 C C . ARG A 1 349 ? 1.862 2.729 17.609 1 83.06 349 ARG A C 1
ATOM 2778 O O . ARG A 1 349 ? 1.968 3.898 17.984 1 83.06 349 ARG A O 1
ATOM 2785 N N . ASP A 1 350 ? 1.97 1.626 18.375 1 83.5 350 ASP A N 1
ATOM 2786 C CA . ASP A 1 350 ? 2.34 1.766 19.781 1 83.5 350 ASP A CA 1
ATOM 2787 C C . ASP A 1 350 ? 3.857 1.784 19.953 1 83.5 350 ASP A C 1
ATOM 2789 O O . ASP A 1 350 ? 4.59 1.282 19.094 1 83.5 350 ASP A O 1
ATOM 2793 N N . TRP A 1 351 ? 4.25 2.381 21.047 1 84.19 351 TRP A N 1
ATOM 2794 C CA . TRP A 1 351 ? 5.66 2.365 21.438 1 84.19 351 TRP A CA 1
ATOM 2795 C C . TRP A 1 351 ? 5.938 1.252 22.438 1 84.19 351 TRP A C 1
ATOM 2797 O O . TRP A 1 351 ? 5.188 1.07 23.391 1 84.19 351 TRP A O 1
ATOM 2807 N N . ARG A 1 352 ? 6.934 0.501 22.25 1 80.06 352 ARG A N 1
ATOM 2808 C CA . ARG A 1 352 ? 7.309 -0.588 23.141 1 80.06 352 ARG A CA 1
ATOM 2809 C C . ARG A 1 352 ? 8.234 -0.095 24.25 1 80.06 352 ARG A C 1
ATOM 2811 O O . ARG A 1 352 ? 9.07 0.781 24.016 1 80.06 352 ARG A O 1
ATOM 2818 N N . LYS A 1 353 ? 8.117 -0.827 25.375 1 81.62 353 LYS A N 1
ATOM 2819 C CA . LYS A 1 353 ? 9.039 -0.532 26.469 1 81.62 353 LYS A CA 1
ATOM 2820 C C . LYS A 1 353 ? 10.477 -0.853 26.078 1 81.62 353 LYS A C 1
ATOM 2822 O O . LYS A 1 353 ? 10.734 -1.854 25.406 1 81.62 353 LYS A O 1
ATOM 2827 N N . GLU A 1 354 ? 11.281 0.101 26.469 1 76.38 354 GLU A N 1
ATOM 2828 C CA . GLU A 1 354 ? 12.703 -0.152 26.266 1 76.38 354 GLU A CA 1
ATOM 2829 C C . GLU A 1 354 ? 13.25 -1.142 27.281 1 76.38 354 GLU A C 1
ATOM 2831 O O . GLU A 1 354 ? 12.938 -1.039 28.484 1 76.38 354 GLU A O 1
ATOM 2836 N N . THR A 1 355 ? 13.727 -2.221 26.781 1 72.94 355 THR A N 1
ATOM 2837 C CA . THR A 1 355 ? 14.391 -3.225 27.609 1 72.94 355 THR A CA 1
ATOM 2838 C C . THR A 1 355 ? 15.758 -3.59 27.031 1 72.94 355 THR A C 1
ATOM 2840 O O . THR A 1 355 ? 16.156 -3.066 25.984 1 72.94 355 THR A O 1
ATOM 2843 N N . SER A 1 356 ? 16.484 -4.316 27.828 1 61.34 356 SER A N 1
ATOM 2844 C CA . SER A 1 356 ? 17.781 -4.785 27.344 1 61.34 356 SER A CA 1
ATOM 2845 C C . SER A 1 356 ? 17.656 -5.508 26.016 1 61.34 356 SER A C 1
ATOM 2847 O O . SER A 1 356 ? 18.547 -5.438 25.172 1 61.34 356 SER A O 1
ATOM 2849 N N . ASP A 1 357 ? 16.547 -6.082 25.797 1 58.44 357 ASP A N 1
ATOM 2850 C CA . ASP A 1 357 ? 16.312 -6.848 24.578 1 58.44 357 ASP A CA 1
ATOM 2851 C C . ASP A 1 357 ? 15.688 -5.969 23.5 1 58.44 357 ASP A C 1
ATOM 2853 O O . ASP A 1 357 ? 15.531 -6.402 22.344 1 58.44 357 ASP A O 1
ATOM 2857 N N . ASN A 1 358 ? 15.281 -4.832 24 1 57.88 358 ASN A N 1
ATOM 2858 C CA . ASN A 1 358 ? 14.75 -3.848 23.062 1 57.88 358 ASN A CA 1
ATOM 2859 C C . ASN A 1 358 ? 15.414 -2.486 23.25 1 57.88 358 ASN A C 1
ATOM 2861 O O . ASN A 1 358 ? 14.805 -1.559 23.781 1 57.88 358 ASN A O 1
ATOM 2865 N N . PRO A 1 359 ? 16.703 -2.633 22.75 1 55.72 359 PRO A N 1
ATOM 2866 C CA . PRO A 1 359 ? 17.391 -1.348 22.922 1 55.72 359 PRO A CA 1
ATOM 2867 C C . PRO A 1 359 ? 16.781 -0.242 22.062 1 55.72 359 PRO A C 1
ATOM 2869 O O . PRO A 1 359 ? 15.992 -0.522 21.156 1 55.72 359 PRO A O 1
ATOM 2872 N N . LEU A 1 360 ? 16.969 0.927 22.609 1 56.75 360 LEU A N 1
ATOM 2873 C CA . LEU A 1 360 ? 16.531 2.125 21.906 1 56.75 360 LEU A CA 1
ATOM 2874 C C . LEU A 1 360 ? 17.062 2.143 20.484 1 56.75 360 LEU A C 1
ATOM 2876 O O . LEU A 1 360 ? 18.203 2.559 20.25 1 56.75 360 LEU A O 1
ATOM 2880 N N . THR A 1 361 ? 16.469 1.281 19.578 1 53.81 361 THR A N 1
ATOM 2881 C CA . THR A 1 361 ? 17.062 1.128 18.25 1 53.81 361 THR A CA 1
ATOM 2882 C C . THR A 1 361 ? 16.25 1.894 17.203 1 53.81 361 THR A C 1
ATOM 2884 O O . THR A 1 361 ? 16.672 2.014 16.047 1 53.81 361 THR A O 1
ATOM 2887 N N . GLY A 1 362 ? 15.281 2.736 17.656 1 55.94 362 GLY A N 1
ATOM 2888 C CA . GLY A 1 362 ? 14.438 3.344 16.641 1 55.94 362 GLY A CA 1
ATOM 2889 C C . GLY A 1 362 ? 13.711 2.326 15.781 1 55.94 362 GLY A C 1
ATOM 2890 O O . GLY A 1 362 ? 13.023 2.689 14.828 1 55.94 362 GLY A O 1
ATOM 2891 N N . GLN A 1 363 ? 13.93 1.064 15.992 1 57.84 363 GLN A N 1
ATOM 2892 C CA . GLN A 1 363 ? 13.391 0.014 15.141 1 57.84 363 GLN A CA 1
ATOM 2893 C C . GLN A 1 363 ? 12.312 -0.788 15.859 1 57.84 363 GLN A C 1
ATOM 2895 O O . GLN A 1 363 ? 12.094 -1.961 15.555 1 57.84 363 GLN A O 1
ATOM 2900 N N . ASP A 1 364 ? 11.75 -0.048 16.812 1 61.75 364 ASP A N 1
ATOM 2901 C CA . ASP A 1 364 ? 10.758 -0.743 17.641 1 61.75 364 ASP A CA 1
ATOM 2902 C C . ASP A 1 364 ? 9.602 -1.253 16.781 1 61.75 364 ASP A C 1
ATOM 2904 O O . ASP A 1 364 ? 8.961 -2.25 17.125 1 61.75 364 ASP A O 1
ATOM 2908 N N . TRP A 1 365 ? 9.438 -0.584 15.758 1 58.72 365 TRP A N 1
ATOM 2909 C CA . TRP A 1 365 ? 8.266 -0.903 14.945 1 58.72 365 TRP A CA 1
ATOM 2910 C C . TRP A 1 365 ? 8.414 -2.273 14.297 1 58.72 365 TRP A C 1
ATOM 2912 O O . TRP A 1 365 ? 7.426 -2.895 13.906 1 58.72 365 TRP A O 1
ATOM 2922 N N . ILE A 1 366 ? 9.648 -2.705 14.086 1 55.16 366 ILE A N 1
ATOM 2923 C CA . ILE A 1 366 ? 9.93 -3.986 13.453 1 55.16 366 ILE A CA 1
ATOM 2924 C C . ILE A 1 366 ? 9.375 -5.121 14.312 1 55.16 366 ILE A C 1
ATOM 2926 O O . ILE A 1 366 ? 8.836 -6.098 13.789 1 55.16 366 ILE A O 1
ATOM 2930 N N . ARG A 1 367 ? 9.562 -4.922 15.609 1 52.94 367 ARG A N 1
ATOM 2931 C CA . ARG A 1 367 ? 9.297 -6.043 16.516 1 52.94 367 ARG A CA 1
ATOM 2932 C C . ARG A 1 367 ? 7.941 -5.875 17.203 1 52.94 367 ARG A C 1
ATOM 2934 O O . ARG A 1 367 ? 7.434 -6.816 17.812 1 52.94 367 ARG A O 1
ATOM 2941 N N . ALA A 1 368 ? 7.516 -4.715 17.047 1 55.28 368 ALA A N 1
ATOM 2942 C CA . ALA A 1 368 ? 6.312 -4.488 17.844 1 55.28 368 ALA A CA 1
ATOM 2943 C C . ALA A 1 368 ? 5.055 -4.742 17.016 1 55.28 368 ALA A C 1
ATOM 2945 O O . ALA A 1 368 ? 4.918 -4.211 15.906 1 55.28 368 ALA A O 1
ATOM 2946 N N . PRO A 1 369 ? 4.34 -5.863 17.422 1 56.94 369 PRO A N 1
ATOM 2947 C CA . PRO A 1 369 ? 3.029 -5.887 16.766 1 56.94 369 PRO A CA 1
ATOM 2948 C C . PRO A 1 369 ? 2.32 -4.535 16.828 1 56.94 369 PRO A C 1
ATOM 2950 O O . PRO A 1 369 ? 2.555 -3.748 17.75 1 56.94 369 PRO A O 1
ATOM 2953 N N . PRO A 1 370 ? 1.637 -4.211 15.742 1 53.34 370 PRO A N 1
ATOM 2954 C CA . PRO A 1 370 ? 0.99 -2.898 15.781 1 53.34 370 PRO A CA 1
ATOM 2955 C C . PRO A 1 370 ? 0.161 -2.684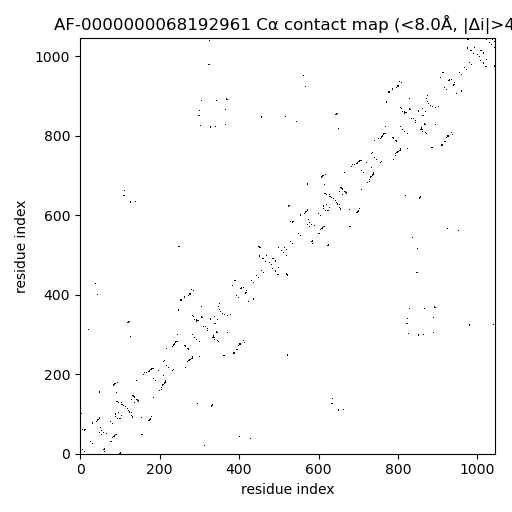 17.047 1 53.34 370 PRO A C 1
ATOM 2957 O O . PRO A 1 370 ? 0.106 -1.568 17.562 1 53.34 370 PRO A O 1
ATOM 2960 N N . ASN A 1 371 ? -0.417 -3.768 17.594 1 58.38 371 ASN A N 1
ATOM 2961 C CA . ASN A 1 371 ? -1.069 -3.711 18.906 1 58.38 371 ASN A CA 1
ATOM 2962 C C . ASN A 1 371 ? -0.251 -4.434 19.969 1 58.38 371 ASN A C 1
ATOM 2964 O O . ASN A 1 371 ? -0.339 -5.656 20.094 1 58.38 371 ASN A O 1
ATOM 2968 N N . ILE A 1 372 ? 0.566 -3.703 20.75 1 68.38 372 ILE A N 1
ATOM 2969 C CA . ILE A 1 372 ? 1.494 -4.25 21.734 1 68.38 372 ILE A CA 1
ATOM 2970 C C . ILE A 1 372 ? 0.733 -4.648 23 1 68.38 372 ILE A C 1
ATOM 2972 O O . ILE A 1 372 ? -0.178 -3.939 23.438 1 68.38 372 ILE A O 1
ATOM 2976 N N . PRO A 1 373 ? 1.109 -5.828 23.469 1 69.56 373 PRO A N 1
ATOM 2977 C CA . PRO A 1 373 ? 0.49 -6.172 24.75 1 69.56 373 PRO A CA 1
ATOM 2978 C C . PRO A 1 373 ? 0.668 -5.078 25.797 1 69.56 373 PRO A C 1
ATOM 2980 O O . PRO A 1 373 ? 1.72 -4.434 25.844 1 69.56 373 PRO A O 1
ATOM 2983 N N . LYS A 1 374 ? -0.257 -4.93 26.656 1 75.75 374 LYS A N 1
ATOM 2984 C CA . LYS A 1 374 ? -0.325 -3.848 27.625 1 75.75 374 LYS A CA 1
ATOM 2985 C C . LYS A 1 374 ? 0.928 -3.811 28.5 1 75.75 374 LYS A C 1
ATOM 2987 O O . LYS A 1 374 ? 1.432 -2.734 28.828 1 75.75 374 LYS A O 1
ATOM 2992 N N . VAL A 1 375 ? 1.408 -4.914 28.766 1 77.5 375 VAL A N 1
ATOM 2993 C CA . VAL A 1 375 ? 2.527 -4.992 29.703 1 77.5 375 VAL A CA 1
ATOM 2994 C C . VAL A 1 375 ? 3.793 -4.449 29.031 1 77.5 375 VAL A C 1
ATOM 2996 O O . VAL A 1 375 ? 4.703 -3.979 29.719 1 77.5 375 VAL A O 1
ATOM 2999 N N . LEU A 1 376 ? 3.805 -4.395 27.734 1 78.56 376 LEU A N 1
ATOM 3000 C CA . LEU A 1 376 ? 4.988 -3.955 27 1 78.56 376 LEU A CA 1
ATOM 3001 C C . LEU A 1 376 ? 4.754 -2.592 26.359 1 78.56 376 LEU A C 1
ATOM 3003 O O . LEU A 1 376 ? 5.66 -2.029 25.75 1 78.56 376 LEU A O 1
ATOM 3007 N N . ASP A 1 377 ? 3.578 -2.064 26.594 1 83.19 377 ASP A N 1
ATOM 3008 C CA . ASP A 1 377 ? 3.193 -0.819 25.938 1 83.19 377 ASP A CA 1
ATOM 3009 C C . ASP A 1 377 ? 3.721 0.391 26.719 1 83.19 377 ASP A C 1
ATOM 3011 O O . ASP A 1 377 ? 3.404 0.573 27.891 1 83.19 377 ASP A O 1
ATOM 3015 N N . ASP A 1 378 ? 4.543 1.207 26.094 1 89.19 378 ASP A N 1
ATOM 3016 C CA . ASP A 1 378 ? 5.098 2.412 26.688 1 89.19 378 ASP A CA 1
ATOM 3017 C C . ASP A 1 378 ? 4.594 3.666 25.984 1 89.19 378 ASP A C 1
ATOM 3019 O O . ASP A 1 378 ? 5.211 4.73 26.078 1 89.19 378 ASP A O 1
ATOM 3023 N N . THR A 1 379 ? 3.527 3.57 25.203 1 90.06 379 THR A N 1
ATOM 3024 C CA . THR A 1 379 ? 3.021 4.637 24.344 1 90.06 379 THR A CA 1
ATOM 3025 C C . THR A 1 379 ? 2.672 5.871 25.172 1 90.06 379 THR A C 1
ATOM 3027 O O . THR A 1 379 ? 3.031 6.992 24.812 1 90.06 379 THR A O 1
ATOM 3030 N N . ASP A 1 380 ? 2.059 5.715 26.297 1 95.06 380 ASP A N 1
ATOM 3031 C CA . ASP A 1 380 ? 1.642 6.855 27.109 1 95.06 380 ASP A CA 1
ATOM 3032 C C . ASP A 1 380 ? 2.848 7.66 27.594 1 95.06 380 ASP A C 1
ATOM 3034 O O . ASP A 1 380 ? 2.85 8.891 27.516 1 95.06 380 ASP A O 1
ATOM 3038 N N . ASN A 1 381 ? 3.854 6.934 28 1 93.75 381 ASN A N 1
ATOM 3039 C CA . ASN A 1 381 ? 5.051 7.617 28.484 1 93.75 381 ASN A CA 1
ATOM 3040 C C . ASN A 1 381 ? 5.738 8.391 27.359 1 93.75 381 ASN A C 1
ATOM 3042 O O . ASN A 1 381 ? 6.121 9.547 27.531 1 93.75 381 ASN A O 1
ATOM 3046 N N . VAL A 1 382 ? 5.883 7.766 26.219 1 93 382 VAL A N 1
ATOM 3047 C CA . VAL A 1 382 ? 6.57 8.375 25.094 1 93 382 VAL A CA 1
ATOM 3048 C C . VAL A 1 382 ? 5.789 9.594 24.609 1 93 382 VAL A C 1
ATOM 3050 O O . VAL A 1 382 ? 6.359 10.664 24.391 1 93 382 VAL A O 1
ATOM 3053 N N . MET A 1 383 ? 4.477 9.453 24.5 1 96.94 383 MET A N 1
ATOM 3054 C CA . MET A 1 383 ? 3.654 10.516 23.938 1 96.94 383 MET A CA 1
ATOM 3055 C C . MET A 1 383 ? 3.518 11.68 24.906 1 96.94 383 MET A C 1
ATOM 3057 O O . MET A 1 383 ? 3.465 12.836 24.484 1 96.94 383 MET A O 1
ATOM 3061 N N . GLN A 1 384 ? 3.457 11.367 26.172 1 97.31 384 GLN A N 1
ATOM 3062 C CA . GLN A 1 384 ? 3.428 12.43 27.156 1 97.31 384 GLN A CA 1
ATOM 3063 C C . GLN A 1 384 ? 4.707 13.266 27.125 1 97.31 384 GLN A C 1
ATOM 3065 O O . GLN A 1 384 ? 4.652 14.5 27.109 1 97.31 384 GLN A O 1
ATOM 3070 N N . ARG A 1 385 ? 5.805 12.617 27.078 1 96.25 385 ARG A N 1
ATOM 3071 C CA . ARG A 1 385 ? 7.078 13.32 27.016 1 96.25 385 ARG A CA 1
ATOM 3072 C C . ARG A 1 385 ? 7.199 14.117 25.719 1 96.25 385 ARG A C 1
ATOM 3074 O O . ARG A 1 385 ? 7.66 15.266 25.719 1 96.25 385 ARG A O 1
ATOM 3081 N N . LEU A 1 386 ? 6.812 13.523 24.656 1 97.62 386 LEU A N 1
ATOM 3082 C CA . LEU A 1 386 ? 6.867 14.211 23.375 1 97.62 386 LEU A CA 1
ATOM 3083 C C . LEU A 1 386 ? 5.996 15.461 23.391 1 97.62 386 LEU A C 1
ATOM 3085 O O . LEU A 1 386 ? 6.41 16.516 22.906 1 97.62 386 LEU A O 1
ATOM 3089 N N . ALA A 1 387 ? 4.812 15.32 23.938 1 98.19 387 ALA A N 1
ATOM 3090 C CA . ALA A 1 387 ? 3.9 16.453 24.031 1 98.19 387 ALA A CA 1
ATOM 3091 C C . ALA A 1 387 ? 4.531 17.609 24.812 1 98.19 387 ALA A C 1
ATOM 3093 O O . ALA A 1 387 ? 4.52 18.75 24.375 1 98.19 387 ALA A O 1
ATOM 3094 N N . MET A 1 388 ? 5.102 17.312 25.938 1 97 388 MET A N 1
ATOM 3095 C CA . MET A 1 388 ? 5.719 18.328 26.781 1 97 388 MET A CA 1
ATOM 3096 C C . MET A 1 388 ? 6.891 18.984 26.078 1 97 388 MET A C 1
ATOM 3098 O O . MET A 1 388 ? 7.07 20.203 26.156 1 97 388 MET A O 1
ATOM 3102 N N . LYS A 1 389 ? 7.605 18.219 25.406 1 96.12 389 LYS A N 1
ATOM 3103 C CA . LYS A 1 389 ? 8.766 18.75 24.688 1 96.12 389 LYS A CA 1
ATOM 3104 C C . LYS A 1 389 ? 8.344 19.656 23.531 1 96.12 389 LYS A C 1
ATOM 3106 O O . LYS A 1 389 ? 8.945 20.703 23.312 1 96.12 389 LYS A O 1
ATOM 3111 N N . LYS A 1 390 ? 7.332 19.266 22.781 1 96.88 390 LYS A N 1
ATOM 3112 C CA . LYS A 1 390 ? 6.82 20.125 21.719 1 96.88 390 LYS A CA 1
ATOM 3113 C C . LYS A 1 390 ? 6.285 21.438 22.28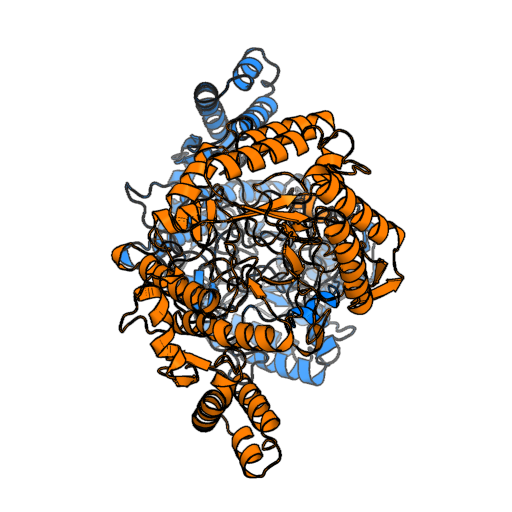1 1 96.88 390 LYS A C 1
ATOM 3115 O O . LYS A 1 390 ? 6.602 22.516 21.781 1 96.88 390 LYS A O 1
ATOM 3120 N N . ILE A 1 391 ? 5.508 21.359 23.344 1 96.62 391 ILE A N 1
ATOM 3121 C CA . ILE A 1 391 ? 4.914 22.547 23.953 1 96.62 391 ILE A CA 1
ATOM 3122 C C . ILE A 1 391 ? 6.012 23.438 24.531 1 96.62 391 ILE A C 1
ATOM 3124 O O . ILE A 1 391 ? 5.953 24.672 24.406 1 96.62 391 ILE A O 1
ATOM 3128 N N . ASP A 1 392 ? 6.996 22.828 25.156 1 94.69 392 ASP A N 1
ATOM 3129 C CA . ASP A 1 392 ? 8.141 23.594 25.641 1 94.69 392 ASP A CA 1
ATOM 3130 C C . ASP A 1 392 ? 8.805 24.359 24.5 1 94.69 392 ASP A C 1
ATOM 3132 O O . ASP A 1 392 ? 9.117 25.547 24.641 1 94.69 392 ASP A O 1
ATOM 3136 N N . ALA A 1 393 ? 8.945 23.719 23.391 1 92.81 393 ALA A N 1
ATOM 3137 C CA . ALA A 1 393 ? 9.594 24.328 22.219 1 92.81 393 ALA A CA 1
ATOM 3138 C C . ALA A 1 393 ? 8.75 25.484 21.672 1 92.81 393 ALA A C 1
ATOM 3140 O O . ALA A 1 393 ? 9.289 26.5 21.219 1 92.81 393 ALA A O 1
ATOM 3141 N N . PHE A 1 394 ? 7.434 25.359 21.719 1 93.88 394 PHE A N 1
ATOM 3142 C CA . PHE A 1 394 ? 6.527 26.328 21.125 1 93.88 394 PHE A CA 1
ATOM 3143 C C . PHE A 1 394 ? 6.309 27.516 22.062 1 93.88 394 PHE A C 1
ATOM 3145 O O . PHE A 1 394 ? 6.141 28.641 21.609 1 93.88 394 PHE A O 1
ATOM 3152 N N . SER A 1 395 ? 6.145 27.312 23.391 1 86.06 395 SER A N 1
ATOM 3153 C CA . SER A 1 395 ? 5.664 28.281 24.359 1 86.06 395 SER A CA 1
ATOM 3154 C C . SER A 1 395 ? 6.785 29.219 24.812 1 86.06 395 SER A C 1
ATOM 3156 O O . SER A 1 395 ? 6.527 30.328 25.25 1 86.06 395 SER A O 1
ATOM 3158 N N . GLY A 1 396 ? 7.973 28.859 24.766 1 72.56 396 GLY A N 1
ATOM 3159 C CA . GLY A 1 396 ? 9.055 29.688 25.281 1 72.56 396 GLY A CA 1
ATOM 3160 C C . GLY A 1 396 ? 9.344 30.906 24.438 1 72.56 396 GLY A C 1
ATOM 3161 O O . GLY A 1 396 ? 9.5 32 24.953 1 72.56 396 GLY A O 1
ATOM 3162 N N . ILE A 1 397 ? 9.203 30.75 23.203 1 77.88 397 ILE A N 1
ATOM 3163 C CA . ILE A 1 397 ? 9.648 31.812 22.312 1 77.88 397 ILE A CA 1
ATOM 3164 C C . ILE A 1 397 ? 8.531 32.188 21.344 1 77.88 397 ILE A C 1
ATOM 3166 O O . ILE A 1 397 ? 8.352 33.375 21.016 1 77.88 397 ILE A O 1
ATOM 3170 N N . GLY A 1 398 ? 7.68 31.344 21.062 1 83.62 398 GLY A N 1
ATOM 3171 C CA . GLY A 1 398 ? 6.598 31.594 20.125 1 83.62 398 GLY A CA 1
ATOM 3172 C C . GLY A 1 398 ? 5.422 32.312 20.75 1 83.62 398 GLY A C 1
ATOM 3173 O O . GLY A 1 398 ? 5.438 32.625 21.938 1 83.62 398 GLY A O 1
ATOM 3174 N N . HIS A 1 399 ? 4.5 32.625 19.875 1 91.44 399 HIS A N 1
ATOM 3175 C CA . HIS A 1 399 ? 3.381 33.469 20.312 1 91.44 399 HIS A CA 1
ATOM 3176 C C . HIS A 1 399 ? 2.064 32.688 20.234 1 91.44 399 HIS A C 1
ATOM 3178 O O . HIS A 1 399 ? 0.999 33.281 20.094 1 91.44 399 HIS A O 1
ATOM 3184 N N . GLY A 1 400 ? 2.152 31.328 20.203 1 93.69 400 GLY A N 1
ATOM 3185 C CA . GLY A 1 400 ? 0.948 30.516 20.234 1 93.69 400 GLY A CA 1
ATOM 3186 C C . GLY A 1 400 ? 1.03 29.281 19.359 1 93.69 400 GLY A C 1
ATOM 3187 O O . GLY A 1 400 ? 1.902 29.188 18.5 1 93.69 400 GLY A O 1
ATOM 3188 N N . PHE A 1 401 ? 0.191 28.375 19.625 1 96.94 401 PHE A N 1
ATOM 3189 C CA . PHE A 1 401 ? 0.149 27.125 18.875 1 96.94 401 PHE A CA 1
ATOM 3190 C C . PHE A 1 401 ? -1.249 26.516 18.906 1 96.94 401 PHE A C 1
ATOM 3192 O O . PHE A 1 401 ? -1.991 26.719 19.875 1 96.94 401 PHE A O 1
ATOM 3199 N N . TYR A 1 402 ? -1.65 25.906 17.812 1 98.12 402 TYR A N 1
ATOM 3200 C CA . TYR A 1 402 ? -2.943 25.25 17.688 1 98.12 402 TYR A CA 1
ATOM 3201 C C . TYR A 1 402 ? -2.77 23.766 17.344 1 98.12 402 TYR A C 1
ATOM 3203 O O . TYR A 1 402 ? -2.127 23.422 16.344 1 98.12 402 TYR A O 1
ATOM 3211 N N . PHE A 1 403 ? -3.297 22.891 18.219 1 97.94 403 PHE A N 1
ATOM 3212 C CA . PHE A 1 403 ? -3.332 21.469 17.875 1 97.94 403 PHE A CA 1
ATOM 3213 C C . PHE A 1 403 ? -4.191 21.219 16.641 1 97.94 403 PHE A C 1
ATOM 3215 O O . PHE A 1 403 ? -5.234 21.859 16.469 1 97.94 403 PHE A O 1
ATOM 3222 N N . TRP A 1 404 ? -3.77 20.422 15.805 1 95.62 404 TRP A N 1
ATOM 3223 C CA . TRP A 1 404 ? -4.32 20.234 14.461 1 95.62 404 TRP A CA 1
ATOM 3224 C C . TRP A 1 404 ? -5.84 20.109 14.516 1 95.62 404 TRP A C 1
ATOM 3226 O O . TRP A 1 404 ? -6.551 20.781 13.758 1 95.62 404 TRP A O 1
ATOM 3236 N N . ASN A 1 405 ? -6.348 19.172 15.398 1 96.56 405 ASN A N 1
ATOM 3237 C CA . ASN A 1 405 ? -7.789 18.984 15.539 1 96.56 405 ASN A CA 1
ATOM 3238 C C . ASN A 1 405 ? -8.188 18.75 16.984 1 96.56 405 ASN A C 1
ATOM 3240 O O . ASN A 1 405 ? -7.359 18.312 17.797 1 96.56 405 ASN A O 1
ATOM 3244 N N . PHE A 1 406 ? -9.438 19.094 17.344 1 97.75 406 PHE A N 1
ATOM 3245 C CA . PHE A 1 406 ? -9.922 18.906 18.703 1 97.75 406 PHE A CA 1
ATOM 3246 C C . PHE A 1 406 ? -10.352 17.469 18.938 1 97.75 406 PHE A C 1
ATOM 3248 O O . PHE A 1 406 ? -10.312 16.969 20.062 1 97.75 406 PHE A O 1
ATOM 3255 N N . ARG A 1 407 ? -10.844 16.828 17.766 1 96.06 407 ARG A N 1
ATOM 3256 C CA . ARG A 1 407 ? -11.234 15.43 17.875 1 96.06 407 ARG A CA 1
ATOM 3257 C C . ARG A 1 407 ? -11.164 14.734 16.531 1 96.06 407 ARG A C 1
ATOM 3259 O O . ARG A 1 407 ? -11.039 15.391 15.492 1 96.06 407 ARG A O 1
ATOM 3266 N N . THR A 1 408 ? -11.117 13.414 16.547 1 92.81 408 THR A N 1
ATOM 3267 C CA . THR A 1 408 ? -11.172 12.539 15.383 1 92.81 408 THR A CA 1
ATOM 3268 C C . THR A 1 408 ? -12.297 11.523 15.523 1 92.81 408 THR A C 1
ATOM 3270 O O . THR A 1 408 ? -12.766 11.258 16.625 1 92.81 408 THR A O 1
ATOM 3273 N N . ASP A 1 409 ? -12.742 11.055 14.398 1 87.38 409 ASP A N 1
ATOM 3274 C CA . ASP A 1 409 ? -13.758 10.008 14.43 1 87.38 409 ASP A CA 1
ATOM 3275 C C . ASP A 1 409 ? -13.219 8.742 15.102 1 87.38 409 ASP A C 1
ATOM 3277 O O . ASP A 1 409 ? -13.859 8.195 16 1 87.38 409 ASP A O 1
ATOM 3281 N N . LEU A 1 410 ? -12.133 8.328 14.633 1 89.44 410 LEU A N 1
ATOM 3282 C CA . LEU A 1 410 ? -11.438 7.219 15.281 1 89.44 410 LEU A CA 1
ATOM 3283 C C . LEU A 1 410 ? -10.672 7.703 16.516 1 89.44 410 LEU A C 1
ATOM 3285 O O . LEU A 1 410 ? -10.117 8.805 16.5 1 89.44 410 LEU A O 1
ATOM 3289 N N . TYR A 1 411 ? -10.695 6.914 17.562 1 91.38 411 TYR A N 1
ATOM 3290 C CA . TYR A 1 411 ? -9.914 7.27 18.734 1 91.38 411 TYR A CA 1
ATOM 3291 C C . TYR A 1 411 ? -8.422 7.266 18.422 1 91.38 411 TYR A C 1
ATOM 3293 O O . TYR A 1 411 ? -7.777 6.211 18.453 1 91.38 411 TYR A O 1
ATOM 3301 N N . GLU A 1 412 ? -7.902 8.445 18.156 1 93.75 412 GLU A N 1
ATOM 3302 C CA . GLU A 1 412 ? -6.504 8.656 17.781 1 93.75 412 GLU A CA 1
ATOM 3303 C C . GLU A 1 412 ? -5.918 9.859 18.516 1 93.75 412 GLU A C 1
ATOM 3305 O O . GLU A 1 412 ? -5.754 10.938 17.938 1 93.75 412 GLU A O 1
ATOM 3310 N N . PRO A 1 413 ? -5.445 9.625 19.734 1 96.62 413 PRO A N 1
ATOM 3311 C CA . PRO A 1 413 ? -4.941 10.742 20.547 1 96.62 413 PRO A CA 1
ATOM 3312 C C . PRO A 1 413 ? -3.773 11.469 19.891 1 96.62 413 PRO A C 1
ATOM 3314 O O . PRO A 1 413 ? -3.508 12.625 20.203 1 96.62 413 PRO A O 1
ATOM 3317 N N . GLN A 1 414 ? -3.098 10.82 18.953 1 97.12 414 GLN A N 1
ATOM 3318 C CA . GLN A 1 414 ? -1.996 11.453 18.25 1 97.12 414 GLN A CA 1
ATOM 3319 C C . GLN A 1 414 ? -2.492 12.625 17.406 1 97.12 414 GLN A C 1
ATOM 3321 O O . GLN A 1 414 ? -1.729 13.555 17.109 1 97.12 414 GLN A O 1
ATOM 3326 N N . TRP A 1 415 ? -3.828 12.586 17.031 1 96.94 415 TRP A N 1
ATOM 3327 C CA . TRP A 1 415 ? -4.395 13.594 16.141 1 96.94 415 TRP A CA 1
ATOM 3328 C C . TRP A 1 415 ? -5.594 14.281 16.797 1 96.94 415 TRP A C 1
ATOM 3330 O O . TRP A 1 415 ? -6.262 15.102 16.156 1 96.94 415 TRP A O 1
ATOM 3340 N N . SER A 1 416 ? -5.879 13.945 18.031 1 97.62 416 SER A N 1
ATOM 3341 C CA . SER A 1 416 ? -7.023 14.484 18.766 1 97.62 416 SER A CA 1
ATOM 3342 C C . SER A 1 416 ? -6.59 15.125 20.078 1 97.62 416 SER A C 1
ATOM 3344 O O . SER A 1 416 ? -6.172 14.43 21 1 97.62 416 SER A O 1
ATOM 3346 N N . TYR A 1 417 ? -6.816 16.438 20.219 1 98.06 417 TYR A N 1
ATOM 3347 C CA . TYR A 1 417 ? -6.445 17.125 21.453 1 98.06 417 TYR A CA 1
ATOM 3348 C C . TYR A 1 417 ? -7.219 16.562 22.641 1 98.06 417 TYR A C 1
ATOM 3350 O O . TYR A 1 417 ? -6.637 16.281 23.688 1 98.06 417 TYR A O 1
ATOM 3358 N N . MET A 1 418 ? -8.469 16.391 22.453 1 98 418 MET A N 1
ATOM 3359 C CA . MET A 1 418 ? -9.32 15.953 23.562 1 98 418 MET A CA 1
ATOM 3360 C C . MET A 1 418 ? -8.945 14.539 24 1 98 418 MET A C 1
ATOM 3362 O O . MET A 1 418 ? -8.938 14.234 25.188 1 98 418 MET A O 1
ATOM 3366 N N . ALA A 1 419 ? -8.648 13.664 22.984 1 97.31 419 ALA A N 1
ATOM 3367 C CA . ALA A 1 419 ? -8.203 12.32 23.344 1 97.31 419 ALA A CA 1
ATOM 3368 C C . ALA A 1 419 ? -6.848 12.352 24.031 1 97.31 419 ALA A C 1
ATOM 3370 O O . ALA A 1 419 ? -6.598 11.578 24.969 1 97.31 419 ALA A O 1
ATOM 3371 N N . ALA A 1 420 ? -5.953 13.227 23.547 1 98.06 420 ALA A N 1
ATOM 3372 C CA . ALA A 1 420 ? -4.645 13.375 24.172 1 98.06 420 ALA A CA 1
ATOM 3373 C C . ALA A 1 420 ? -4.773 13.867 25.609 1 98.06 420 ALA A C 1
ATOM 3375 O O . ALA A 1 420 ? -4.035 13.43 26.5 1 98.06 420 ALA A O 1
ATOM 3376 N N . LEU A 1 421 ? -5.719 14.773 25.828 1 97.31 421 LEU A N 1
ATOM 3377 C CA . LEU A 1 421 ? -6.016 15.258 27.172 1 97.31 421 LEU A CA 1
ATOM 3378 C C . LEU A 1 421 ? -6.551 14.133 28.047 1 97.31 421 LEU A C 1
ATOM 3380 O O . LEU A 1 421 ? -6.113 13.969 29.188 1 97.31 421 LEU A O 1
ATOM 3384 N N . GLU A 1 422 ? -7.48 13.391 27.516 1 96.75 422 GLU A N 1
ATOM 3385 C CA . GLU A 1 422 ? -8.094 12.281 28.25 1 96.75 422 GLU A CA 1
ATOM 3386 C C . GLU A 1 422 ? -7.059 11.242 28.656 1 96.75 422 GLU A C 1
ATOM 3388 O O . GLU A 1 422 ? -7.113 10.695 29.75 1 96.75 422 GLU A O 1
ATOM 3393 N N . ARG A 1 423 ? -6.082 11.055 27.797 1 95.75 423 ARG A N 1
ATOM 3394 C CA . ARG A 1 423 ? -5.07 10.023 28.016 1 95.75 423 ARG A CA 1
ATOM 3395 C C . ARG A 1 423 ? -3.947 10.539 28.906 1 95.75 423 ARG A C 1
ATOM 3397 O O . ARG A 1 423 ? -3.059 9.781 29.297 1 95.75 423 ARG A O 1
ATOM 3404 N N . GLY A 1 424 ? -3.938 11.828 29.125 1 96.06 424 GLY A N 1
ATOM 3405 C CA . GLY A 1 424 ? -2.941 12.43 30 1 96.06 424 GLY A CA 1
ATOM 3406 C C . GLY A 1 424 ? -1.67 12.828 29.266 1 96.06 424 GLY A C 1
ATOM 3407 O O . GLY A 1 424 ? -0.643 13.086 29.906 1 96.06 424 GLY A O 1
ATOM 3408 N N . TRP A 1 425 ? -1.703 12.805 27.953 1 97.75 425 TRP A N 1
ATOM 3409 C CA . TRP A 1 425 ? -0.521 13.188 27.188 1 97.75 425 TRP A CA 1
ATOM 3410 C C . TRP A 1 425 ? -0.271 14.688 27.281 1 97.75 425 TRP A C 1
ATOM 3412 O O . TRP A 1 425 ? 0.873 15.125 27.422 1 97.75 425 TRP A O 1
ATOM 3422 N N . ILE A 1 426 ? -1.317 15.484 27.188 1 97.38 426 ILE A N 1
ATOM 3423 C CA . ILE A 1 426 ? -1.265 16.938 27.375 1 97.38 426 ILE A CA 1
ATOM 3424 C C . ILE A 1 426 ? -1.932 17.312 28.703 1 97.38 426 ILE A C 1
ATOM 3426 O O . ILE A 1 426 ? -3.061 16.891 28.969 1 97.38 426 ILE A O 1
ATOM 3430 N N . PRO A 1 427 ? -1.295 18.047 29.5 1 95 427 PRO A N 1
ATOM 3431 C CA . PRO A 1 427 ? -1.865 18.375 30.797 1 95 427 PRO A CA 1
ATOM 3432 C C . PRO A 1 427 ? -2.961 19.438 30.719 1 95 427 PRO A C 1
ATOM 3434 O O . PRO A 1 427 ? -2.994 20.219 29.766 1 95 427 PRO A O 1
ATOM 3437 N N . ARG A 1 428 ? -3.787 19.438 31.688 1 95.06 428 ARG A N 1
ATOM 3438 C CA . ARG A 1 428 ? -4.781 20.5 31.891 1 95.06 428 ARG A CA 1
ATOM 3439 C C . ARG A 1 428 ? -4.148 21.734 32.5 1 95.06 428 ARG A C 1
ATOM 3441 O O . ARG A 1 428 ? -3.014 21.703 32.969 1 95.06 428 ARG A O 1
ATOM 3448 N N . GLY A 1 429 ? -4.828 22.844 32.375 1 93.5 429 GLY A N 1
ATOM 3449 C CA . GLY A 1 429 ? -4.371 24.062 33.031 1 93.5 429 GLY A CA 1
ATOM 3450 C C . GLY A 1 429 ? -3.377 24.844 32.188 1 93.5 429 GLY A C 1
ATOM 3451 O O . GLY A 1 429 ? -3.285 24.625 30.969 1 93.5 429 GLY A O 1
ATOM 3452 N N . ASN A 1 430 ? -2.742 25.734 32.844 1 90 430 ASN A N 1
ATOM 3453 C CA . ASN A 1 430 ? -1.801 26.625 32.188 1 90 430 ASN A CA 1
ATOM 3454 C C . ASN A 1 430 ? -0.537 25.891 31.75 1 90 430 ASN A C 1
ATOM 3456 O O . ASN A 1 430 ? 0.265 25.469 32.594 1 90 430 ASN A O 1
ATOM 3460 N N . LEU A 1 431 ? -0.346 25.797 30.484 1 91.56 431 LEU A N 1
ATOM 3461 C CA . LEU A 1 431 ? 0.791 25.062 29.938 1 91.56 431 LEU A CA 1
ATOM 3462 C C . LEU A 1 431 ? 2.08 25.859 30.094 1 91.56 431 LEU A C 1
ATOM 3464 O O . LEU A 1 431 ? 3.139 25.297 30.375 1 91.56 431 LEU A O 1
ATOM 3468 N N . ALA A 1 432 ? 2.021 27.125 29.938 1 81.56 432 ALA A N 1
ATOM 3469 C CA . ALA A 1 432 ? 3.197 28 30 1 81.56 432 ALA A CA 1
ATOM 3470 C C . ALA A 1 432 ? 3.801 28.016 31.391 1 81.56 432 ALA A C 1
ATOM 3472 O O . ALA A 1 432 ? 5.012 28.203 31.562 1 81.56 432 ALA A O 1
ATOM 3473 N N . GLY A 1 433 ? 2.988 27.859 32.406 1 82.62 433 GLY A N 1
ATOM 3474 C CA . GLY A 1 433 ? 3.475 27.906 33.781 1 82.62 433 GLY A CA 1
ATOM 3475 C C . GLY A 1 433 ? 3.756 26.531 34.375 1 82.62 433 GLY A C 1
ATOM 3476 O O . GLY A 1 433 ? 4.156 26.406 35.531 1 82.62 433 GLY A O 1
ATOM 3477 N N . ASN A 1 434 ? 3.635 25.562 33.531 1 89.44 434 ASN A N 1
ATOM 3478 C CA . ASN A 1 434 ? 3.857 24.203 34 1 89.44 434 ASN A CA 1
ATOM 3479 C C . ASN A 1 434 ? 5.344 23.859 34.062 1 89.44 434 ASN A C 1
ATOM 3481 O O . ASN A 1 434 ? 6.023 23.828 33.031 1 89.44 434 ASN A O 1
ATOM 3485 N N . GLU A 1 435 ? 5.832 23.531 35.219 1 89.62 435 GLU A N 1
ATOM 3486 C CA . GLU A 1 435 ? 7.258 23.312 35.438 1 89.62 435 GLU A CA 1
ATOM 3487 C C . GLU A 1 435 ? 7.77 22.109 34.656 1 89.62 435 GLU A C 1
ATOM 3489 O O . GLU A 1 435 ? 8.914 22.109 34.188 1 89.62 435 GLU A O 1
ATOM 3494 N N . LYS A 1 436 ? 7.012 21.172 34.594 1 91.25 436 LYS A N 1
ATOM 3495 C CA . LYS A 1 436 ? 7.422 20 33.844 1 91.25 436 LYS A CA 1
ATOM 3496 C C . LYS A 1 436 ? 7.625 20.328 32.375 1 91.25 436 LYS A C 1
ATOM 3498 O O . LYS A 1 436 ? 8.523 19.797 31.719 1 91.25 436 LYS A O 1
ATOM 3503 N N . ILE A 1 437 ? 6.781 21.172 31.844 1 94 437 ILE A N 1
ATOM 3504 C CA . ILE A 1 437 ? 6.883 21.594 30.453 1 94 437 ILE A CA 1
ATOM 3505 C C . ILE A 1 437 ? 8.102 22.516 30.281 1 94 437 ILE A C 1
ATOM 3507 O O . ILE A 1 437 ? 8.898 22.312 29.359 1 94 437 ILE A O 1
ATOM 3511 N N . LEU A 1 438 ? 8.312 23.406 31.188 1 90.69 438 LEU A N 1
ATOM 3512 C CA . LEU A 1 438 ? 9.391 24.391 31.094 1 90.69 438 LEU A CA 1
ATOM 3513 C C . LEU A 1 438 ? 10.75 23.703 31.094 1 90.69 438 LEU A C 1
ATOM 3515 O O . LEU A 1 438 ? 11.719 24.219 30.531 1 90.69 438 LEU A O 1
ATOM 3519 N N . ASN A 1 439 ? 10.812 22.5 31.641 1 91.88 439 ASN A N 1
ATOM 3520 C CA . ASN A 1 439 ? 12.086 21.781 31.75 1 91.88 439 ASN A CA 1
ATOM 3521 C C . ASN A 1 439 ? 12.133 20.562 30.828 1 91.88 439 ASN A C 1
ATOM 3523 O O . ASN A 1 439 ? 13.055 19.766 30.922 1 91.88 439 ASN A O 1
ATOM 3527 N N . ALA A 1 440 ? 11.156 20.469 30.016 1 94.81 440 ALA A N 1
ATOM 3528 C CA . ALA A 1 440 ? 11.023 19.234 29.25 1 94.81 440 ALA A CA 1
ATOM 3529 C C . ALA A 1 440 ? 12.18 19.078 28.266 1 94.81 440 ALA A C 1
ATOM 3531 O O . ALA A 1 440 ? 12.609 17.953 27.969 1 94.81 440 ALA A O 1
ATOM 3532 N N . CYS A 1 441 ? 12.742 20.172 27.734 1 93 441 CYS A N 1
ATOM 3533 C CA . CYS A 1 441 ? 13.789 20.109 26.719 1 93 441 CYS A CA 1
ATOM 3534 C C . CYS A 1 441 ? 15.164 20.312 27.344 1 93 441 CYS A C 1
ATOM 3536 O O . CYS A 1 441 ? 16.156 20.469 26.625 1 93 441 CYS A O 1
ATOM 3538 N N . LEU A 1 442 ? 15.281 20.312 28.625 1 91.5 442 LEU A N 1
ATOM 3539 C CA . LEU A 1 442 ? 16.531 20.641 29.297 1 91.5 442 LEU A CA 1
ATOM 3540 C C . LEU A 1 442 ? 17.656 19.688 28.875 1 91.5 442 LEU A C 1
ATOM 3542 O O . LEU A 1 442 ? 18.766 20.125 28.594 1 91.5 442 LEU A O 1
ATOM 3546 N N . ARG A 1 443 ? 17.391 18.406 28.828 1 88.88 443 ARG A N 1
ATOM 3547 C CA . ARG A 1 443 ? 18.406 17.422 28.469 1 88.88 443 ARG A CA 1
ATOM 3548 C C . ARG A 1 443 ? 18.891 17.656 27.031 1 88.88 443 ARG A C 1
ATOM 3550 O O . ARG A 1 443 ? 20.094 17.609 26.766 1 88.88 443 ARG A O 1
ATOM 3557 N N . GLU A 1 444 ? 17.984 17.844 26.172 1 86.62 444 GLU A N 1
ATOM 3558 C CA . GLU A 1 444 ? 18.297 18.094 24.781 1 86.62 444 GLU A CA 1
ATOM 3559 C C . GLU A 1 444 ? 19.062 19.406 24.609 1 86.62 444 GLU A C 1
ATOM 3561 O O . GLU A 1 444 ? 20.062 19.453 23.891 1 86.62 444 GLU A O 1
ATOM 3566 N N . ASP A 1 445 ? 18.656 20.422 25.359 1 84.25 445 ASP A N 1
ATOM 3567 C CA . ASP A 1 445 ? 19.281 21.734 25.297 1 84.25 445 ASP A CA 1
ATOM 3568 C C . ASP A 1 445 ? 20.719 21.672 25.812 1 84.25 445 ASP A C 1
ATOM 3570 O O . ASP A 1 445 ? 21.594 22.391 25.312 1 84.25 445 ASP A O 1
ATOM 3574 N N . LYS A 1 446 ? 20.969 20.812 26.734 1 85.69 446 LYS A N 1
ATOM 3575 C CA . LYS A 1 446 ? 22.297 20.688 27.344 1 85.69 446 LYS A CA 1
ATOM 3576 C C . LYS A 1 446 ? 23.188 19.734 26.531 1 85.69 446 LYS A C 1
ATOM 3578 O O . LYS A 1 446 ? 24.344 19.516 26.875 1 85.69 446 LYS A O 1
ATOM 3583 N N . GLY A 1 447 ? 22.656 19.203 25.516 1 82.62 447 GLY A N 1
ATOM 3584 C CA . GLY A 1 447 ? 23.438 18.297 24.672 1 82.62 447 GLY A CA 1
ATOM 3585 C C . GLY A 1 447 ? 23.703 16.953 25.328 1 82.62 447 GLY A C 1
ATOM 3586 O O . GLY A 1 447 ? 24.812 16.438 25.266 1 82.62 447 GLY A O 1
ATOM 3587 N N . ALA A 1 448 ? 22.734 16.391 25.922 1 83.5 448 ALA A N 1
ATOM 3588 C CA . ALA A 1 448 ? 22.875 15.172 26.703 1 83.5 448 ALA A CA 1
ATOM 3589 C C . ALA A 1 448 ? 22.984 13.945 25.797 1 83.5 448 ALA A C 1
ATOM 3591 O O . ALA A 1 448 ? 23.328 12.859 26.266 1 83.5 448 ALA A O 1
ATOM 3592 N N . PHE A 1 449 ? 22.672 14.109 24.531 1 84.56 449 PHE A N 1
ATOM 3593 C CA . PHE A 1 449 ? 22.609 12.953 23.656 1 84.56 449 PHE A CA 1
ATOM 3594 C C . PHE A 1 449 ? 23.75 12.984 22.641 1 84.56 449 PHE A C 1
ATOM 3596 O O . PHE A 1 449 ? 24.203 14.062 22.234 1 84.56 449 PHE A O 1
ATOM 3603 N N . ARG A 1 450 ? 24.25 11.75 22.266 1 84.19 450 ARG A N 1
ATOM 3604 C CA . ARG A 1 450 ? 25.344 11.602 21.312 1 84.19 450 ARG A CA 1
ATOM 3605 C C . ARG A 1 450 ? 24.844 10.953 20.016 1 84.19 450 ARG A C 1
ATOM 3607 O O . ARG A 1 450 ? 23.984 10.07 20.047 1 84.19 450 ARG A O 1
ATOM 3614 N N . CYS A 1 451 ? 25.375 11.508 18.938 1 89.12 451 CYS A N 1
ATOM 3615 C CA . CYS A 1 451 ? 25.062 10.945 17.625 1 89.12 451 CYS A CA 1
ATOM 3616 C C . CYS A 1 451 ? 25.953 9.734 17.328 1 89.12 451 CYS A C 1
ATOM 3618 O O . CYS A 1 451 ? 27.172 9.852 17.312 1 89.12 451 CYS A O 1
ATOM 3620 N N . VAL A 1 452 ? 25.328 8.547 17.109 1 87.56 452 VAL A N 1
ATOM 3621 C CA . VAL A 1 452 ? 26.109 7.328 16.891 1 87.56 452 VAL A CA 1
ATOM 3622 C C . VAL A 1 452 ? 25.672 6.652 15.602 1 87.56 452 VAL A C 1
ATOM 3624 O O . VAL A 1 452 ? 24.531 6.82 15.164 1 87.56 452 VAL A O 1
ATOM 3627 N N . LEU A 1 453 ? 26.562 5.977 15.031 1 89.19 453 LEU A N 1
ATOM 3628 C CA . LEU A 1 453 ? 26.281 5.156 13.859 1 89.19 453 LEU A CA 1
ATOM 3629 C C . LEU A 1 453 ? 25.438 3.939 14.242 1 89.19 453 LEU A C 1
ATOM 3631 O O . LEU A 1 453 ? 25.766 3.229 15.188 1 89.19 453 LEU A O 1
ATOM 3635 N N . LYS A 1 454 ? 24.312 3.785 13.484 1 80.94 454 LYS A N 1
ATOM 3636 C CA . LYS A 1 454 ? 23.5 2.594 13.711 1 80.94 454 LYS A CA 1
ATOM 3637 C C . LYS A 1 454 ? 24.266 1.328 13.312 1 80.94 454 LYS A C 1
ATOM 3639 O O . LYS A 1 454 ? 25.094 1.355 12.414 1 80.94 454 LYS A O 1
ATOM 3644 N N . ARG A 1 455 ? 23.969 0.23 13.922 1 81.31 455 ARG A N 1
ATOM 3645 C CA . ARG A 1 455 ? 24.578 -1.048 13.578 1 81.31 455 ARG A CA 1
ATOM 3646 C C . ARG A 1 455 ? 24 -1.603 12.281 1 81.31 455 ARG A C 1
ATOM 3648 O O . ARG A 1 455 ? 22.844 -1.359 11.961 1 81.31 455 ARG A O 1
ATOM 3655 N N . GLY A 1 456 ? 24.812 -2.273 11.586 1 78.88 456 GLY A N 1
ATOM 3656 C CA . GLY A 1 456 ? 24.359 -3.045 10.438 1 78.88 456 GLY A CA 1
ATOM 3657 C C . GLY A 1 456 ? 24.125 -2.197 9.203 1 78.88 456 GLY A C 1
ATOM 3658 O O . GLY A 1 456 ? 23.375 -2.59 8.305 1 78.88 456 GLY A O 1
ATOM 3659 N N . GLN A 1 457 ? 24.75 -1.017 9.195 1 86.56 457 GLN A N 1
ATOM 3660 C CA . GLN A 1 457 ? 24.625 -0.163 8.023 1 86.56 457 GLN A CA 1
ATOM 3661 C C . GLN A 1 457 ? 25.547 -0.625 6.902 1 86.56 457 GLN A C 1
ATOM 3663 O O . GLN A 1 457 ? 26.609 -1.198 7.16 1 86.56 457 GLN A O 1
ATOM 3668 N N . ILE A 1 458 ? 25.188 -0.348 5.637 1 86.5 458 ILE A N 1
ATOM 3669 C CA . ILE A 1 458 ? 25.984 -0.812 4.508 1 86.5 458 ILE A CA 1
ATOM 3670 C C . ILE A 1 458 ? 27.016 0.253 4.133 1 86.5 458 ILE A C 1
ATOM 3672 O O . ILE A 1 458 ? 26.797 1.444 4.367 1 86.5 458 ILE A O 1
ATOM 3676 N N . ASP A 1 459 ? 28.016 -0.151 3.477 1 90.44 459 ASP A N 1
ATOM 3677 C CA . ASP A 1 459 ? 29.156 0.712 3.172 1 90.44 459 ASP A CA 1
ATOM 3678 C C . ASP A 1 459 ? 28.719 1.919 2.342 1 90.44 459 ASP A C 1
ATOM 3680 O O . ASP A 1 459 ? 29.125 3.049 2.619 1 90.44 459 ASP A O 1
ATOM 3684 N N . ARG A 1 460 ? 27.969 1.674 1.378 1 88.38 460 ARG A N 1
ATOM 3685 C CA . ARG A 1 460 ? 27.594 2.768 0.484 1 88.38 460 ARG A CA 1
ATOM 3686 C C . ARG A 1 460 ? 26.859 3.867 1.238 1 88.38 460 ARG A C 1
ATOM 3688 O O . ARG A 1 460 ? 27.062 5.055 0.971 1 88.38 460 ARG A O 1
ATOM 3695 N N . ALA A 1 461 ? 26.031 3.475 2.133 1 88.81 461 ALA A N 1
ATOM 3696 C CA . ALA A 1 461 ? 25.281 4.449 2.912 1 88.81 461 ALA A CA 1
ATOM 3697 C C . ALA A 1 461 ? 26.203 5.215 3.867 1 88.81 461 ALA A C 1
ATOM 3699 O O . ALA A 1 461 ? 26.078 6.434 4.012 1 88.81 461 ALA A O 1
ATOM 3700 N N . ILE A 1 462 ? 27.062 4.496 4.453 1 93.75 462 ILE A N 1
ATOM 3701 C CA . ILE A 1 462 ? 28 5.117 5.367 1 93.75 462 ILE A CA 1
ATOM 3702 C C . ILE A 1 462 ? 28.891 6.109 4.609 1 93.75 462 ILE A C 1
ATOM 3704 O O . ILE A 1 462 ? 29.078 7.238 5.059 1 93.75 462 ILE A O 1
ATOM 3708 N N . ARG A 1 463 ? 29.328 5.699 3.508 1 94.81 463 ARG A N 1
ATOM 3709 C CA . ARG A 1 463 ? 30.188 6.547 2.695 1 94.81 463 ARG A CA 1
ATOM 3710 C C . ARG A 1 463 ? 29.469 7.812 2.256 1 94.81 463 ARG A C 1
ATOM 3712 O O . ARG A 1 463 ? 30.062 8.891 2.215 1 94.81 463 ARG A O 1
ATOM 3719 N N . SER A 1 464 ? 28.25 7.625 1.872 1 92.94 464 SER A N 1
ATOM 3720 C CA . SER A 1 464 ? 27.469 8.781 1.46 1 92.94 464 SER A CA 1
ATOM 3721 C C . SER A 1 464 ? 27.344 9.805 2.588 1 92.94 464 SER A C 1
ATOM 3723 O O . SER A 1 464 ? 27.469 11.008 2.355 1 92.94 464 SER A O 1
ATOM 3725 N N . ALA A 1 465 ? 27.094 9.312 3.742 1 93.62 465 ALA A N 1
ATOM 3726 C CA . ALA A 1 465 ? 26.984 10.195 4.902 1 93.62 465 ALA A CA 1
ATOM 3727 C C . ALA A 1 465 ? 28.312 10.883 5.188 1 93.62 465 ALA A C 1
ATOM 3729 O O . ALA A 1 465 ? 28.344 12.094 5.434 1 93.62 465 ALA A O 1
ATOM 3730 N N . MET A 1 466 ? 29.391 10.109 5.09 1 95.69 466 MET A N 1
ATOM 3731 C CA . MET A 1 466 ? 30.719 10.664 5.312 1 95.69 466 MET A CA 1
ATOM 3732 C C . MET A 1 466 ? 31.047 11.727 4.266 1 95.69 466 MET A C 1
ATOM 3734 O O . MET A 1 466 ? 31.578 12.789 4.594 1 95.69 466 MET A O 1
ATOM 3738 N N . ASP A 1 467 ? 30.734 11.391 3.113 1 95.75 467 ASP A N 1
ATOM 3739 C CA . ASP A 1 467 ? 31.016 12.305 2.01 1 95.75 467 ASP A CA 1
ATOM 3740 C C . ASP A 1 467 ? 30.266 13.625 2.182 1 95.75 467 ASP A C 1
ATOM 3742 O O . ASP A 1 467 ? 30.812 14.695 1.935 1 95.75 467 ASP A O 1
ATOM 3746 N N . TYR A 1 468 ? 29.047 13.523 2.561 1 93.88 468 TYR A N 1
ATOM 3747 C CA . TYR A 1 468 ? 28.234 14.711 2.828 1 93.88 468 TYR A CA 1
ATOM 3748 C C . TYR A 1 468 ? 28.906 15.602 3.871 1 93.88 468 TYR A C 1
ATOM 3750 O O . TYR A 1 468 ? 29.031 16.812 3.668 1 93.88 468 TYR A O 1
ATOM 3758 N N . ILE A 1 469 ? 29.359 15.008 4.969 1 95.06 469 ILE A N 1
ATOM 3759 C CA . ILE A 1 469 ? 29.938 15.75 6.09 1 95.06 469 ILE A CA 1
ATOM 3760 C C . ILE A 1 469 ? 31.281 16.328 5.688 1 95.06 469 ILE A C 1
ATOM 3762 O O . ILE A 1 469 ? 31.547 17.516 5.918 1 95.06 469 ILE A O 1
ATOM 3766 N N . LEU A 1 470 ? 32.031 15.531 5.059 1 96.19 470 LEU A N 1
ATOM 3767 C CA . LEU A 1 470 ? 33.375 15.969 4.684 1 96.19 470 LEU A CA 1
ATOM 3768 C C . LEU A 1 470 ? 33.344 17.078 3.645 1 96.19 470 LEU A C 1
ATOM 3770 O O . LEU A 1 470 ? 34.156 18 3.662 1 96.19 470 LEU A O 1
ATOM 3774 N N . ASN A 1 471 ? 32.375 17.031 2.805 1 95 471 ASN A N 1
ATOM 3775 C CA . ASN A 1 471 ? 32.188 18.109 1.838 1 95 471 ASN A CA 1
ATOM 3776 C C . ASN A 1 471 ? 31.734 19.391 2.512 1 95 471 ASN A C 1
ATOM 3778 O O . ASN A 1 471 ? 32.188 20.484 2.158 1 95 471 ASN A O 1
ATOM 3782 N N . ALA A 1 472 ? 30.781 19.203 3.424 1 92.69 472 ALA A N 1
ATOM 3783 C CA . ALA A 1 472 ? 30.297 20.359 4.164 1 92.69 472 ALA A CA 1
ATOM 3784 C C . ALA A 1 472 ? 31.438 21.062 4.906 1 92.69 472 ALA A C 1
ATOM 3786 O O . ALA A 1 472 ? 31.406 22.266 5.105 1 92.69 472 ALA A O 1
ATOM 3787 N N . GLU A 1 473 ? 32.469 20.297 5.219 1 93.44 473 GLU A N 1
ATOM 3788 C CA . GLU A 1 473 ? 33.594 20.844 5.969 1 93.44 473 GLU A CA 1
ATOM 3789 C C . GLU A 1 473 ? 34.812 21.094 5.055 1 93.44 473 GLU A C 1
ATOM 3791 O O . GLU A 1 473 ? 35.906 21.391 5.531 1 93.44 473 GLU A O 1
ATOM 3796 N N . ASN A 1 474 ? 34.594 20.891 3.766 1 93.56 474 ASN A N 1
ATOM 3797 C CA . ASN A 1 474 ? 35.656 21.062 2.768 1 93.56 474 ASN A CA 1
ATOM 3798 C C . ASN A 1 474 ? 36.812 20.125 3.043 1 93.56 474 ASN A C 1
ATOM 3800 O O . ASN A 1 474 ? 37.969 20.531 2.908 1 93.56 474 ASN A O 1
ATOM 3804 N N . ARG A 1 475 ? 36.625 18.953 3.445 1 93.44 475 ARG A N 1
ATOM 3805 C CA . ARG A 1 475 ? 37.688 18 3.807 1 93.44 475 ARG A CA 1
ATOM 3806 C C . ARG A 1 475 ? 37.625 16.781 2.904 1 93.44 475 ARG A C 1
ATOM 3808 O O . ARG A 1 475 ? 38.5 15.891 3.006 1 93.44 475 ARG A O 1
ATOM 3815 N N . ALA A 1 476 ? 36.625 16.609 1.972 1 91.62 476 ALA A N 1
ATOM 3816 C CA . ALA A 1 476 ? 36.438 15.398 1.166 1 91.62 476 ALA A CA 1
ATOM 3817 C C . ALA A 1 476 ? 37.625 15.148 0.249 1 91.62 476 ALA A C 1
ATOM 3819 O O . ALA A 1 476 ? 38 14 0.014 1 91.62 476 ALA A O 1
ATOM 3820 N N . ASP A 1 477 ? 38.25 16.312 -0.161 1 93.12 477 ASP A N 1
ATOM 3821 C CA . ASP A 1 477 ? 39.344 16.203 -1.142 1 93.12 477 ASP A CA 1
ATOM 3822 C C . ASP A 1 477 ? 40.688 16.219 -0.463 1 93.12 477 ASP A C 1
ATOM 3824 O O . ASP A 1 477 ? 41.719 16.125 -1.131 1 93.12 477 ASP A O 1
ATOM 3828 N N . THR A 1 478 ? 40.781 16.297 0.812 1 94.81 478 THR A N 1
ATOM 3829 C CA . THR A 1 478 ? 42.062 16.219 1.542 1 94.81 478 THR A CA 1
ATOM 3830 C C . THR A 1 478 ? 42.562 14.773 1.581 1 94.81 478 THR A C 1
ATOM 3832 O O . THR A 1 478 ? 41.781 13.836 1.39 1 94.81 478 THR A O 1
ATOM 3835 N N . PRO A 1 479 ? 43.812 14.641 1.726 1 94.75 479 PRO A N 1
ATOM 3836 C CA . PRO A 1 479 ? 44.344 13.273 1.815 1 94.75 479 PRO A CA 1
ATOM 3837 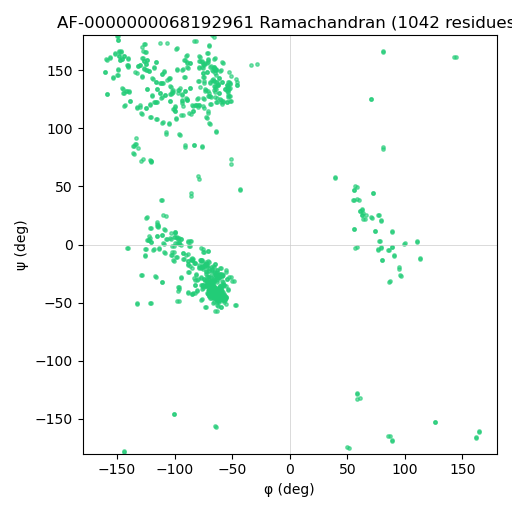C C . PRO A 1 479 ? 43.656 12.453 2.904 1 94.75 479 PRO A C 1
ATOM 3839 O O . PRO A 1 479 ? 43.375 11.266 2.703 1 94.75 479 PRO A O 1
ATOM 3842 N N . GLU A 1 480 ? 43.375 13.07 4.012 1 94.12 480 GLU A N 1
ATOM 3843 C CA . GLU A 1 480 ? 42.719 12.375 5.113 1 94.12 480 GLU A CA 1
ATOM 3844 C C . GLU A 1 480 ? 41.281 12.008 4.754 1 94.12 480 GLU A C 1
ATOM 3846 O O . GLU A 1 480 ? 40.812 10.914 5.07 1 94.12 480 GLU A O 1
ATOM 3851 N N . GLY A 1 481 ? 40.594 12.977 4.188 1 95.56 481 GLY A N 1
ATOM 3852 C CA . GLY A 1 481 ? 39.219 12.719 3.764 1 95.56 481 GLY A CA 1
ATOM 3853 C C . GLY A 1 481 ? 39.094 11.609 2.74 1 95.56 481 GLY A C 1
ATOM 3854 O O . GLY A 1 481 ? 38.281 10.711 2.869 1 95.56 481 GLY A O 1
ATOM 3855 N N . LYS A 1 482 ? 40.031 11.625 1.78 1 95.12 482 LYS A N 1
ATOM 3856 C CA . LYS A 1 482 ? 40.031 10.594 0.742 1 95.12 482 LYS A CA 1
ATOM 3857 C C . LYS A 1 482 ? 40.375 9.227 1.33 1 95.12 482 LYS A C 1
ATOM 3859 O O . LYS A 1 482 ? 39.812 8.211 0.918 1 95.12 482 LYS A O 1
ATOM 3864 N N . ALA A 1 483 ? 41.281 9.258 2.215 1 95.25 483 ALA A N 1
ATOM 3865 C CA . ALA A 1 483 ? 41.656 8.008 2.869 1 95.25 483 ALA A CA 1
ATOM 3866 C C . ALA A 1 483 ? 40.469 7.418 3.645 1 95.25 483 ALA A C 1
ATOM 3868 O O . ALA A 1 483 ? 40.25 6.203 3.629 1 95.25 483 ALA A O 1
ATOM 3869 N N . ALA A 1 484 ? 39.75 8.203 4.336 1 95.75 484 ALA A N 1
ATOM 3870 C CA . ALA A 1 484 ? 38.625 7.742 5.113 1 95.75 484 ALA A CA 1
ATOM 3871 C C . ALA A 1 484 ? 37.531 7.164 4.207 1 95.75 484 ALA A C 1
ATOM 3873 O O . ALA A 1 484 ? 36.969 6.113 4.504 1 95.75 484 ALA A O 1
ATOM 3874 N N . LEU A 1 485 ? 37.281 7.836 3.078 1 95.69 485 LEU A N 1
ATOM 3875 C CA . LEU A 1 485 ? 36.188 7.465 2.164 1 95.69 485 LEU A CA 1
ATOM 3876 C C . LEU A 1 485 ? 36.562 6.199 1.393 1 95.69 485 LEU A C 1
ATOM 3878 O O . LEU A 1 485 ? 35.656 5.531 0.851 1 95.69 485 LEU A O 1
ATOM 3882 N N . SER A 1 486 ? 37.781 5.805 1.348 1 95.31 486 SER A N 1
ATOM 3883 C CA . SER A 1 486 ? 38.219 4.645 0.583 1 95.31 486 SER A CA 1
ATOM 3884 C C . SER A 1 486 ? 38.156 3.369 1.414 1 95.31 486 SER A C 1
ATOM 3886 O O . SER A 1 486 ? 38.25 2.264 0.877 1 95.31 486 SER A O 1
ATOM 3888 N N . LYS A 1 487 ? 37.906 3.508 2.691 1 95.12 487 LYS A N 1
ATOM 3889 C CA . LYS A 1 487 ? 37.812 2.348 3.572 1 95.12 487 LYS A CA 1
ATOM 3890 C C . LYS A 1 487 ? 36.531 1.544 3.307 1 95.12 487 LYS A C 1
ATOM 3892 O O . LYS A 1 487 ? 35.656 1.994 2.574 1 95.12 487 LYS A O 1
ATOM 3897 N N . THR A 1 488 ? 36.562 0.263 3.879 1 93.31 488 THR A N 1
ATOM 3898 C CA . THR A 1 488 ? 35.406 -0.612 3.725 1 93.31 488 THR A CA 1
ATOM 3899 C C . THR A 1 488 ? 35.125 -1.389 5.012 1 93.31 488 THR A C 1
ATOM 3901 O O . THR A 1 488 ? 36 -1.446 5.895 1 93.31 488 THR A O 1
ATOM 3904 N N . GLY A 1 489 ? 34 -1.849 5.109 1 91.75 489 GLY A N 1
ATOM 3905 C CA . GLY A 1 489 ? 33.625 -2.721 6.215 1 91.75 489 GLY A CA 1
ATOM 3906 C C . GLY A 1 489 ? 33.812 -2.062 7.57 1 91.75 489 GLY A C 1
ATOM 3907 O O . GLY A 1 489 ? 33.375 -0.934 7.781 1 91.75 489 GLY A O 1
ATOM 3908 N N . LYS A 1 490 ? 34.438 -2.811 8.477 1 93.31 490 LYS A N 1
ATOM 3909 C CA . LYS A 1 490 ? 34.625 -2.359 9.852 1 93.31 490 LYS A CA 1
ATOM 3910 C C . LYS A 1 490 ? 35.5 -1.116 9.922 1 93.31 490 LYS A C 1
ATOM 3912 O O . LYS A 1 490 ? 35.281 -0.246 10.773 1 93.31 490 LYS A O 1
ATOM 3917 N N . ASP A 1 491 ? 36.375 -1.046 9.047 1 95.81 491 ASP A N 1
ATOM 3918 C CA . ASP A 1 491 ? 37.281 0.11 9.031 1 95.81 491 ASP A CA 1
ATOM 3919 C C . ASP A 1 491 ? 36.5 1.38 8.648 1 95.81 491 ASP A C 1
ATOM 3921 O O . ASP A 1 491 ? 36.781 2.455 9.188 1 95.81 491 ASP A O 1
ATOM 3925 N N . LEU A 1 492 ? 35.688 1.207 7.711 1 96.5 492 LEU A N 1
ATOM 3926 C CA . LEU A 1 492 ? 34.844 2.336 7.312 1 96.5 492 LEU A CA 1
ATOM 3927 C C . LEU A 1 492 ? 33.938 2.773 8.461 1 96.5 492 LEU A C 1
ATOM 3929 O O . LEU A 1 492 ? 33.781 3.971 8.719 1 96.5 492 LEU A O 1
ATOM 3933 N N . GLU A 1 493 ? 33.375 1.803 9.141 1 95.31 493 GLU A N 1
ATOM 3934 C CA . GLU A 1 493 ? 32.5 2.088 10.281 1 95.31 493 GLU A CA 1
ATOM 3935 C C . GLU A 1 493 ? 33.25 2.857 11.359 1 95.31 493 GLU A C 1
ATOM 3937 O O . GLU A 1 493 ? 32.75 3.846 11.898 1 95.31 493 GLU A O 1
ATOM 3942 N N . GLU A 1 494 ? 34.469 2.393 11.594 1 95.88 494 GLU A N 1
ATOM 3943 C CA . GLU A 1 494 ? 35.281 3.018 12.641 1 95.88 494 GLU A CA 1
ATOM 3944 C C . GLU A 1 494 ? 35.688 4.438 12.25 1 95.88 494 GLU A C 1
ATOM 3946 O O . GLU A 1 494 ? 35.781 5.32 13.109 1 95.88 494 GLU A O 1
ATOM 3951 N N . ALA A 1 495 ? 35.906 4.629 11.039 1 96.25 495 ALA A N 1
ATOM 3952 C CA . ALA A 1 495 ? 36.25 5.961 10.562 1 96.25 495 ALA A CA 1
ATOM 3953 C C . ALA A 1 495 ? 35.062 6.898 10.602 1 96.25 495 ALA A C 1
ATOM 3955 O O . ALA A 1 495 ? 35.188 8.102 10.836 1 96.25 495 ALA A O 1
ATOM 3956 N N . ALA A 1 496 ? 33.875 6.352 10.391 1 97 496 ALA A N 1
ATOM 3957 C CA . ALA A 1 496 ? 32.656 7.137 10.273 1 97 496 ALA A CA 1
ATOM 3958 C C . ALA A 1 496 ? 32.188 7.652 11.633 1 97 496 ALA A C 1
ATOM 3960 O O . ALA A 1 496 ? 31.641 8.75 11.734 1 97 496 ALA A O 1
ATOM 3961 N N . LYS A 1 497 ? 32.469 6.934 12.664 1 95.38 497 LYS A N 1
ATOM 3962 C CA . LYS A 1 497 ? 31.922 7.211 13.984 1 95.38 497 LYS A CA 1
ATOM 3963 C C . LYS A 1 497 ? 32.312 8.602 14.461 1 95.38 497 LYS A C 1
ATOM 3965 O O . LYS A 1 497 ? 31.453 9.445 14.727 1 95.38 497 LYS A O 1
ATOM 3970 N N . PRO A 1 498 ? 33.594 8.945 14.477 1 95.62 498 PRO A N 1
ATOM 3971 C CA . PRO A 1 498 ? 33.938 10.289 14.945 1 95.62 498 PRO A CA 1
ATOM 3972 C C . PRO A 1 498 ? 33.5 11.383 13.977 1 95.62 498 PRO A C 1
ATOM 3974 O O . PRO A 1 498 ? 33.188 12.5 14.398 1 95.62 498 PRO A O 1
ATOM 3977 N N . ILE A 1 499 ? 33.469 11.062 12.742 1 96.06 499 ILE A N 1
ATOM 3978 C CA . ILE A 1 499 ? 33.062 12.055 11.742 1 96.06 499 ILE A CA 1
ATOM 3979 C C . ILE A 1 499 ? 31.625 12.453 11.984 1 96.06 499 ILE A C 1
ATOM 3981 O O . ILE A 1 499 ? 31.297 13.648 12.008 1 96.06 499 ILE A O 1
ATOM 3985 N N . LEU A 1 500 ? 30.781 11.477 12.203 1 94.56 500 LEU A N 1
ATOM 3986 C CA . LEU A 1 500 ? 29.359 11.711 12.445 1 94.56 500 LEU A CA 1
ATOM 3987 C C . LEU A 1 500 ? 29.156 12.445 13.766 1 94.56 500 LEU A C 1
ATOM 3989 O O . LEU A 1 500 ? 28.469 13.461 13.82 1 94.56 500 LEU A O 1
ATOM 3993 N N . SER A 1 501 ? 29.781 11.906 14.773 1 93.19 501 SER A N 1
ATOM 3994 C CA . SER A 1 501 ? 29.578 12.445 16.109 1 93.19 501 SER A CA 1
ATOM 3995 C C . SER A 1 501 ? 30.109 13.875 16.219 1 93.19 501 SER A C 1
ATOM 3997 O O . SER A 1 501 ? 29.438 14.75 16.766 1 93.19 501 SER A O 1
ATOM 3999 N N . ASP A 1 502 ? 31.234 14.141 15.648 1 94.25 502 ASP A N 1
ATOM 4000 C CA . ASP A 1 502 ? 31.844 15.461 15.727 1 94.25 502 ASP A CA 1
ATOM 4001 C C . ASP A 1 502 ? 31.031 16.5 14.953 1 94.25 502 ASP A C 1
ATOM 4003 O O . ASP A 1 502 ? 30.844 17.625 15.422 1 94.25 502 ASP A O 1
ATOM 4007 N N . TYR A 1 503 ? 30.609 16.094 13.836 1 94.19 503 TYR A N 1
ATOM 4008 C CA . TYR A 1 503 ? 29.812 17.016 13.047 1 94.19 503 TYR A CA 1
ATOM 4009 C C . TYR A 1 503 ? 28.547 17.422 13.781 1 94.19 503 TYR A C 1
ATOM 4011 O O . TYR A 1 503 ? 28.203 18.594 13.844 1 94.19 503 TYR A O 1
ATOM 4019 N N . PHE A 1 504 ? 27.875 16.438 14.305 1 91.25 504 PHE A N 1
ATOM 4020 C CA . PHE A 1 504 ? 26.641 16.719 15.039 1 91.25 504 PHE A CA 1
ATOM 4021 C C . PHE A 1 504 ? 26.922 17.625 16.234 1 91.25 504 PHE A C 1
ATOM 4023 O O . PHE A 1 504 ? 26.203 18.609 16.438 1 91.25 504 PHE A O 1
ATOM 4030 N N . GLU A 1 505 ? 27.938 17.281 16.953 1 87.75 505 GLU A N 1
ATOM 4031 C CA . GLU A 1 505 ? 28.25 18.062 18.141 1 87.75 505 GLU A CA 1
ATOM 4032 C C . GLU A 1 505 ? 28.578 19.516 17.781 1 87.75 505 GLU A C 1
ATOM 4034 O O . GLU A 1 505 ? 28.172 20.438 18.5 1 87.75 505 GLU A O 1
ATOM 4039 N N . GLN A 1 506 ? 29.188 19.672 16.75 1 88.94 506 GLN A N 1
ATOM 4040 C CA . GLN A 1 506 ? 29.625 21 16.359 1 88.94 506 GLN A CA 1
ATOM 4041 C C . GLN A 1 506 ? 28.469 21.828 15.789 1 88.94 506 GLN A C 1
ATOM 4043 O O . GLN A 1 506 ? 28.438 23.047 15.953 1 88.94 506 GLN A O 1
ATOM 4048 N N . HIS A 1 507 ? 27.516 21.141 15.227 1 86.44 507 HIS A N 1
ATOM 4049 C CA . HIS A 1 507 ? 26.547 21.891 14.438 1 86.44 507 HIS A CA 1
ATOM 4050 C C . HIS A 1 507 ? 25.125 21.688 14.961 1 86.44 507 HIS A C 1
ATOM 4052 O O . HIS A 1 507 ? 24.172 22.172 14.367 1 86.44 507 HIS A O 1
ATOM 4058 N N . ARG A 1 508 ? 24.922 20.984 16.031 1 80.94 508 ARG A N 1
ATOM 4059 C CA . ARG A 1 508 ? 23.594 20.672 16.531 1 80.94 508 ARG A CA 1
ATOM 4060 C C . ARG A 1 508 ? 22.812 21.938 16.875 1 80.94 508 ARG A C 1
ATOM 4062 O O . ARG A 1 508 ? 21.594 22 16.656 1 80.94 508 ARG A O 1
ATOM 4069 N N . LEU A 1 509 ? 23.484 22.891 17.359 1 73.62 509 LEU A N 1
ATOM 4070 C CA . LEU A 1 509 ? 22.812 24.125 17.75 1 73.62 509 LEU A CA 1
ATOM 4071 C C . LEU A 1 509 ? 22.469 24.969 16.531 1 73.62 509 LEU A C 1
ATOM 4073 O O . LEU A 1 509 ? 21.672 25.906 16.625 1 73.62 509 LEU A O 1
ATOM 4077 N N . GLU A 1 510 ? 23.125 24.547 15.406 1 71.81 510 GLU A N 1
ATOM 4078 C CA . GLU A 1 510 ? 22.844 25.234 14.148 1 71.81 510 GLU A CA 1
ATOM 4079 C C . GLU A 1 510 ? 21.766 24.516 13.352 1 71.81 510 GLU A C 1
ATOM 4081 O O . GLU A 1 510 ? 21.453 24.906 12.227 1 71.81 510 GLU A O 1
ATOM 4086 N N . GLY A 1 511 ? 21.281 23.406 13.906 1 71.62 511 GLY A N 1
ATOM 4087 C CA . GLY A 1 511 ? 20.172 22.734 13.25 1 71.62 511 GLY A CA 1
ATOM 4088 C C . GLY A 1 511 ? 20.562 21.391 12.641 1 71.62 511 GLY A C 1
ATOM 4089 O O . GLY A 1 511 ? 19.734 20.75 11.992 1 71.62 511 GLY A O 1
ATOM 4090 N N . ALA A 1 512 ? 21.75 21.031 12.812 1 79.5 512 ALA A N 1
ATOM 4091 C CA . ALA A 1 512 ? 22.156 19.734 12.281 1 79.5 512 ALA A CA 1
ATOM 4092 C C . ALA A 1 512 ? 21.406 18.594 12.953 1 79.5 512 ALA A C 1
ATOM 4094 O O . ALA A 1 512 ? 21.156 18.641 14.164 1 79.5 512 ALA A O 1
ATOM 4095 N N . THR A 1 513 ? 21.016 17.562 12.102 1 81.38 513 THR A N 1
ATOM 4096 C CA . THR A 1 513 ? 20.328 16.391 12.625 1 81.38 513 THR A CA 1
ATOM 4097 C C . THR A 1 513 ? 21.234 15.172 12.586 1 81.38 513 THR A C 1
ATOM 4099 O O . THR A 1 513 ? 22.188 15.117 11.797 1 81.38 513 THR A O 1
ATOM 4102 N N . CYS A 1 514 ? 21 14.273 13.578 1 86.5 514 CYS A N 1
ATOM 4103 C CA . CYS A 1 514 ? 21.734 13.023 13.625 1 86.5 514 CYS A CA 1
ATOM 4104 C C . CYS A 1 514 ? 21.078 11.953 12.758 1 86.5 514 CYS A C 1
ATOM 4106 O O . CYS A 1 514 ? 20.812 10.844 13.227 1 86.5 514 CYS A O 1
ATOM 4108 N N . ASP A 1 515 ? 20.594 12.211 11.586 1 83.25 515 ASP A N 1
ATOM 4109 C CA . ASP A 1 515 ? 19.969 11.234 10.703 1 83.25 515 ASP A CA 1
ATOM 4110 C C . ASP A 1 515 ? 20.984 10.695 9.68 1 83.25 515 ASP A C 1
ATOM 4112 O O . ASP A 1 515 ? 21.219 9.492 9.609 1 83.25 515 ASP A O 1
ATOM 4116 N N . PHE A 1 516 ? 21.719 11.609 9.023 1 86.62 516 PHE A N 1
ATOM 4117 C CA . PHE A 1 516 ? 22.719 11.352 7.992 1 86.62 516 PHE A CA 1
ATOM 4118 C C . PHE A 1 516 ? 22.266 10.234 7.059 1 86.62 516 PHE A C 1
ATOM 4120 O O . PHE A 1 516 ? 22.969 9.242 6.875 1 86.62 516 PHE A O 1
ATOM 4127 N N . GLY A 1 517 ? 21.078 10.477 6.449 1 79 517 GLY A N 1
ATOM 4128 C CA . GLY A 1 517 ? 20.516 9.516 5.512 1 79 517 GLY A CA 1
ATOM 4129 C C . GLY A 1 517 ? 19.938 8.289 6.191 1 79 517 GLY A C 1
ATOM 4130 O O . GLY A 1 517 ? 19.766 7.242 5.559 1 79 517 GLY A O 1
ATOM 4131 N N . GLY A 1 518 ? 19.812 8.367 7.43 1 79.88 518 GLY A N 1
ATOM 4132 C CA . GLY A 1 518 ? 19.172 7.297 8.172 1 79.88 518 GLY A CA 1
ATOM 4133 C C . GLY A 1 518 ? 20.141 6.355 8.844 1 79.88 518 GLY A C 1
ATOM 4134 O O . GLY A 1 518 ? 19.75 5.426 9.539 1 79.88 518 GLY A O 1
ATOM 4135 N N . ILE A 1 519 ? 21.453 6.582 8.727 1 86.88 519 ILE A N 1
ATOM 4136 C CA . ILE A 1 519 ? 22.438 5.59 9.164 1 86.88 519 ILE A CA 1
ATOM 4137 C C . ILE A 1 519 ? 22.844 5.875 10.609 1 86.88 519 ILE A C 1
ATOM 4139 O O . ILE A 1 519 ? 23.594 5.094 11.211 1 86.88 519 ILE A O 1
ATOM 4143 N N . ALA A 1 520 ? 22.391 7.012 11.164 1 86.12 520 ALA A N 1
ATOM 4144 C CA . ALA A 1 520 ? 22.797 7.387 12.516 1 86.12 520 ALA A CA 1
ATOM 4145 C C . ALA A 1 520 ? 21.578 7.672 13.398 1 86.12 520 ALA A C 1
ATOM 4147 O O . ALA A 1 520 ? 20.469 7.824 12.898 1 86.12 520 ALA A O 1
ATOM 4148 N N . MET A 1 521 ? 21.828 7.566 14.727 1 79.94 521 MET A N 1
ATOM 4149 C CA . MET A 1 521 ? 20.766 7.836 15.688 1 79.94 521 MET A CA 1
ATOM 4150 C C . MET A 1 521 ? 21.328 8.469 16.953 1 79.94 521 MET A C 1
ATOM 4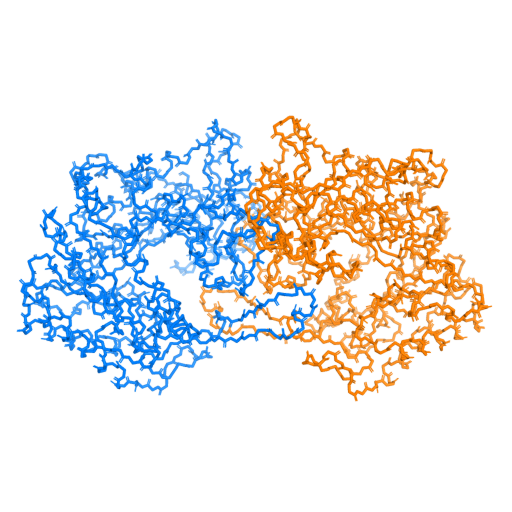152 O O . MET A 1 521 ? 22.531 8.375 17.219 1 79.94 521 MET A O 1
ATOM 4156 N N . LEU A 1 522 ? 20.422 9.125 17.688 1 83.25 522 LEU A N 1
ATOM 4157 C CA . LEU A 1 522 ? 20.797 9.688 18.984 1 83.25 522 LEU A CA 1
ATOM 4158 C C . LEU A 1 522 ? 20.641 8.648 20.094 1 83.25 522 LEU A C 1
ATOM 4160 O O . LEU A 1 522 ? 19.688 7.875 20.094 1 83.25 522 LEU A O 1
ATOM 4164 N N . VAL A 1 523 ? 21.609 8.547 20.938 1 78.31 523 VAL A N 1
ATOM 4165 C CA . VAL A 1 523 ? 21.531 7.676 22.094 1 78.31 523 VAL A CA 1
ATOM 4166 C C . VAL A 1 523 ? 21.797 8.492 23.359 1 78.31 523 VAL A C 1
ATOM 4168 O O . VAL A 1 523 ? 22.578 9.445 23.344 1 78.31 523 VAL A O 1
ATOM 4171 N N . PHE B 1 1 ? 10.461 -12.859 -14.695 1 80.62 1 PHE B N 1
ATOM 4172 C CA . PHE B 1 1 ? 11.211 -11.617 -14.547 1 80.62 1 PHE B CA 1
ATOM 4173 C C . PHE B 1 1 ? 11.312 -10.891 -15.883 1 80.62 1 PHE B C 1
ATOM 4175 O O . PHE B 1 1 ? 11.367 -11.523 -16.938 1 80.62 1 PHE B O 1
ATOM 4182 N N . ASP B 1 2 ? 11.352 -9.539 -15.742 1 86 2 ASP B N 1
ATOM 4183 C CA . ASP B 1 2 ? 11.461 -8.719 -16.938 1 86 2 ASP B CA 1
ATOM 4184 C C . ASP B 1 2 ? 12.883 -8.727 -17.5 1 86 2 ASP B C 1
ATOM 4186 O O . ASP B 1 2 ? 13.617 -7.754 -17.344 1 86 2 ASP B O 1
ATOM 4190 N N . MET B 1 3 ? 13.164 -9.742 -18.266 1 94.38 3 MET B N 1
ATOM 4191 C CA . MET B 1 3 ? 14.484 -9.961 -18.844 1 94.38 3 MET B CA 1
ATOM 4192 C C . MET B 1 3 ? 14.766 -8.945 -19.953 1 94.38 3 MET B C 1
ATOM 4194 O O . MET B 1 3 ? 15.922 -8.594 -20.188 1 94.38 3 MET B O 1
ATOM 4198 N N . TYR B 1 4 ? 13.734 -8.469 -20.562 1 95.38 4 TYR B N 1
ATOM 4199 C CA . TYR B 1 4 ? 13.898 -7.504 -21.641 1 95.38 4 TYR B CA 1
ATOM 4200 C C . TYR B 1 4 ? 14.531 -6.215 -21.125 1 95.38 4 TYR B C 1
ATOM 4202 O O . TYR B 1 4 ? 15.586 -5.801 -21.609 1 95.38 4 TYR B O 1
ATOM 4210 N N . SER B 1 5 ? 13.867 -5.609 -20.141 1 91.44 5 SER B N 1
ATOM 4211 C CA . SER B 1 5 ? 14.391 -4.375 -19.547 1 91.44 5 SER B CA 1
ATOM 4212 C C . SER B 1 5 ? 15.758 -4.602 -18.906 1 91.44 5 SER B C 1
ATOM 4214 O O . SER B 1 5 ? 16.625 -3.734 -18.969 1 91.44 5 SER B O 1
ATOM 4216 N N . PHE B 1 6 ? 15.922 -5.734 -18.281 1 93.81 6 PHE B N 1
ATOM 4217 C CA . PHE B 1 6 ? 17.188 -6.082 -17.656 1 93.81 6 PHE B CA 1
ATOM 4218 C C . PHE B 1 6 ? 18.328 -6.039 -18.672 1 93.81 6 PHE B C 1
ATOM 4220 O O . PHE B 1 6 ? 19.344 -5.375 -18.453 1 93.81 6 PHE B O 1
ATOM 4227 N N . CYS B 1 7 ? 18.141 -6.703 -19.859 1 97.38 7 CYS B N 1
ATOM 4228 C CA . CYS B 1 7 ? 19.156 -6.766 -20.906 1 97.38 7 CYS B CA 1
ATOM 4229 C C . CYS B 1 7 ? 19.312 -5.41 -21.594 1 97.38 7 CYS B C 1
ATOM 4231 O O . CYS B 1 7 ? 20.422 -5.027 -21.969 1 97.38 7 CYS B O 1
ATOM 4233 N N . GLU B 1 8 ? 18.203 -4.695 -21.703 1 96.12 8 GLU B N 1
ATOM 4234 C CA . GLU B 1 8 ? 18.25 -3.391 -22.359 1 96.12 8 GLU B CA 1
ATOM 4235 C C . GLU B 1 8 ? 19.031 -2.381 -21.531 1 96.12 8 GLU B C 1
ATOM 4237 O O . GLU B 1 8 ? 19.891 -1.665 -22.062 1 96.12 8 GLU B O 1
ATOM 4242 N N . VAL B 1 9 ? 18.875 -2.373 -20.219 1 92.88 9 VAL B N 1
ATOM 4243 C CA . VAL B 1 9 ? 19.453 -1.355 -19.359 1 92.88 9 VAL B CA 1
ATOM 4244 C C . VAL B 1 9 ? 20.922 -1.678 -19.094 1 92.88 9 VAL B C 1
ATOM 4246 O O . VAL B 1 9 ? 21.781 -0.787 -19.125 1 92.88 9 VAL B O 1
ATOM 4249 N N . LEU B 1 10 ? 21.297 -2.932 -18.906 1 94.81 10 LEU B N 1
ATOM 4250 C CA . LEU B 1 10 ? 22.641 -3.309 -18.5 1 94.81 10 LEU B CA 1
ATOM 4251 C C . LEU B 1 10 ? 23.531 -3.504 -19.734 1 94.81 10 LEU B C 1
ATOM 4253 O O . LEU B 1 10 ? 24.766 -3.428 -19.625 1 94.81 10 LEU B O 1
ATOM 4257 N N . GLY B 1 11 ? 22.906 -3.791 -20.875 1 96.88 11 GLY B N 1
ATOM 4258 C CA . GLY B 1 11 ? 23.672 -4.172 -22.047 1 96.88 11 GLY B CA 1
ATOM 4259 C C . GLY B 1 11 ? 24.094 -5.625 -22.031 1 96.88 11 GLY B C 1
ATOM 4260 O O . GLY B 1 11 ? 24.016 -6.293 -21 1 96.88 11 GLY B O 1
ATOM 4261 N N . PRO B 1 12 ? 24.547 -6.129 -23.141 1 97.56 12 PRO B N 1
ATOM 4262 C CA . PRO B 1 12 ? 24.797 -7.566 -23.281 1 97.56 12 PRO B CA 1
ATOM 4263 C C . PRO B 1 12 ? 25.922 -8.07 -22.391 1 97.56 12 PRO B C 1
ATOM 4265 O O . PRO B 1 12 ? 25.828 -9.172 -21.828 1 97.56 12 PRO B O 1
ATOM 4268 N N . GLU B 1 13 ? 26.984 -7.309 -22.188 1 97.44 13 GLU B N 1
ATOM 4269 C CA . GLU B 1 13 ? 28.141 -7.785 -21.438 1 97.44 13 GLU B CA 1
ATOM 4270 C C . GLU B 1 13 ? 27.828 -7.871 -19.953 1 97.44 13 GLU B C 1
ATOM 4272 O O . GLU B 1 13 ? 27.953 -8.938 -19.344 1 97.44 13 GLU B O 1
ATOM 4277 N N . GLU B 1 14 ? 27.375 -6.832 -19.406 1 95.88 14 GLU B N 1
ATOM 4278 C CA . GLU B 1 14 ? 27.109 -6.805 -17.969 1 95.88 14 GLU B CA 1
ATOM 4279 C C . GLU B 1 14 ? 25.906 -7.695 -17.625 1 95.88 14 GLU B C 1
ATOM 4281 O O . GLU B 1 14 ? 25.938 -8.414 -16.625 1 95.88 14 GLU B O 1
ATOM 4286 N N . ALA B 1 15 ? 24.891 -7.672 -18.438 1 96.88 15 ALA B N 1
ATOM 4287 C CA . ALA B 1 15 ? 23.734 -8.531 -18.219 1 96.88 15 ALA B CA 1
ATOM 4288 C C . ALA B 1 15 ? 24.125 -10 -18.203 1 96.88 15 ALA B C 1
ATOM 4290 O O . ALA B 1 15 ? 23.766 -10.742 -17.297 1 96.88 15 ALA B O 1
ATOM 4291 N N . ASN B 1 16 ? 24.906 -10.328 -19.188 1 97.88 16 ASN B N 1
ATOM 4292 C CA . ASN B 1 16 ? 25.328 -11.727 -19.281 1 97.88 16 ASN B CA 1
ATOM 4293 C C . ASN B 1 16 ? 26.188 -12.117 -18.078 1 97.88 16 ASN B C 1
ATOM 4295 O O . ASN B 1 16 ? 26.078 -13.234 -17.562 1 97.88 16 ASN B O 1
ATOM 4299 N N . ARG B 1 17 ? 27.062 -11.234 -17.688 1 95.56 17 ARG B N 1
ATOM 4300 C CA . ARG B 1 17 ? 27.906 -11.5 -16.531 1 95.56 17 ARG B CA 1
ATOM 4301 C C . ARG B 1 17 ? 27.078 -11.805 -15.289 1 95.56 17 ARG B C 1
ATOM 4303 O O . ARG B 1 17 ? 27.344 -12.773 -14.578 1 95.56 17 ARG B O 1
ATOM 4310 N N . GLN B 1 18 ? 26.047 -11.062 -15.016 1 94.38 18 GLN B N 1
ATOM 4311 C CA . GLN B 1 18 ? 25.188 -11.258 -13.852 1 94.38 18 GLN B CA 1
ATOM 4312 C C . GLN B 1 18 ? 24.344 -12.523 -14 1 94.38 18 GLN B C 1
ATOM 4314 O O . GLN B 1 18 ? 24.188 -13.281 -13.047 1 94.38 18 GLN B O 1
ATOM 4319 N N . LEU B 1 19 ? 23.875 -12.773 -15.18 1 96.31 19 LEU B N 1
ATOM 4320 C CA . LEU B 1 19 ? 23.047 -13.953 -15.422 1 96.31 19 LEU B CA 1
ATOM 4321 C C . LEU B 1 19 ? 23.859 -15.234 -15.266 1 96.31 19 LEU B C 1
ATOM 4323 O O . LEU B 1 19 ? 23.359 -16.219 -14.703 1 96.31 19 LEU B O 1
ATOM 4327 N N . ARG B 1 20 ? 25.062 -15.242 -15.734 1 95.88 20 ARG B N 1
ATOM 4328 C CA . ARG B 1 20 ? 25.906 -16.422 -15.578 1 95.88 20 ARG B CA 1
ATOM 4329 C C . ARG B 1 20 ? 26.125 -16.734 -14.102 1 95.88 20 ARG B C 1
ATOM 4331 O O . ARG B 1 20 ? 26.109 -17.906 -13.703 1 95.88 20 ARG B O 1
ATOM 4338 N N . ARG B 1 21 ? 26.328 -15.711 -13.328 1 94.19 21 ARG B N 1
ATOM 4339 C CA . ARG B 1 21 ? 26.453 -15.922 -11.891 1 94.19 21 ARG B CA 1
ATOM 4340 C C . ARG B 1 21 ? 25.172 -16.516 -11.305 1 94.19 21 ARG B C 1
ATOM 4342 O O . ARG B 1 21 ? 25.234 -17.422 -10.469 1 94.19 21 ARG B O 1
ATOM 4349 N N . HIS B 1 22 ? 24.062 -16.016 -11.742 1 94.88 22 HIS B N 1
ATOM 4350 C CA . HIS B 1 22 ? 22.766 -16.531 -11.297 1 94.88 22 HIS B CA 1
ATOM 4351 C C . HIS B 1 22 ? 22.594 -17.984 -11.695 1 94.88 22 HIS B C 1
ATOM 4353 O O . HIS B 1 22 ? 22.25 -18.828 -10.859 1 94.88 22 HIS B O 1
ATOM 4359 N N . TRP B 1 23 ? 22.906 -18.328 -12.992 1 95.69 23 TRP B N 1
ATOM 4360 C CA . TRP B 1 23 ? 22.719 -19.688 -13.5 1 95.69 23 TRP B CA 1
ATOM 4361 C C . TRP B 1 23 ? 23.625 -20.656 -12.766 1 95.69 23 TRP B C 1
ATOM 4363 O O . TRP B 1 23 ? 23.266 -21.812 -12.547 1 95.69 23 TRP B O 1
ATOM 4373 N N . GLU B 1 24 ? 24.703 -20.125 -12.281 1 93.75 24 GLU B N 1
ATOM 4374 C CA . GLU B 1 24 ? 25.703 -20.984 -11.656 1 93.75 24 GLU B CA 1
ATOM 4375 C C . GLU B 1 24 ? 25.359 -21.25 -10.188 1 93.75 24 GLU B C 1
ATOM 4377 O O . GLU B 1 24 ? 25.844 -22.219 -9.602 1 93.75 24 GLU B O 1
ATOM 4382 N N . THR B 1 25 ? 24.547 -20.391 -9.672 1 92.69 25 THR B N 1
ATOM 4383 C CA . THR B 1 25 ? 24.438 -20.438 -8.219 1 92.69 25 THR B CA 1
ATOM 4384 C C . THR B 1 25 ? 23.016 -20.812 -7.801 1 92.69 25 THR B C 1
ATOM 4386 O O . THR B 1 25 ? 22.812 -21.422 -6.746 1 92.69 25 THR B O 1
ATOM 4389 N N . TRP B 1 26 ? 22.062 -20.516 -8.586 1 94.69 26 TRP B N 1
ATOM 4390 C CA . TRP B 1 26 ? 20.672 -20.641 -8.148 1 94.69 26 TRP B CA 1
ATOM 4391 C C . TRP B 1 26 ? 20.234 -22.094 -8.164 1 94.69 26 TRP B C 1
ATOM 4393 O O . TRP B 1 26 ? 19.625 -22.578 -7.203 1 94.69 26 TRP B O 1
ATOM 4403 N N . VAL B 1 27 ? 20.5 -22.828 -9.234 1 96.56 27 VAL B N 1
ATOM 4404 C CA . VAL B 1 27 ? 20.25 -24.266 -9.352 1 96.56 27 VAL B CA 1
ATOM 4405 C C . VAL B 1 27 ? 21.562 -25.016 -9.508 1 96.56 27 VAL B C 1
ATOM 4407 O O . VAL B 1 27 ? 22.344 -24.719 -10.422 1 96.56 27 VAL B O 1
ATOM 4410 N N . THR B 1 28 ? 21.781 -25.922 -8.617 1 96.38 28 THR B N 1
ATOM 4411 C CA . THR B 1 28 ? 22.984 -26.766 -8.656 1 96.38 28 THR B CA 1
ATOM 4412 C C . THR B 1 28 ? 22.609 -28.234 -8.641 1 96.38 28 THR B C 1
ATOM 4414 O O . THR B 1 28 ? 21.453 -28.594 -8.359 1 96.38 28 THR B O 1
ATOM 4417 N N . GLU B 1 29 ? 23.562 -29.016 -8.969 1 97.88 29 GLU B N 1
ATOM 4418 C CA . GLU B 1 29 ? 23.297 -30.453 -8.93 1 97.88 29 GLU B CA 1
ATOM 4419 C C . GLU B 1 29 ? 22.891 -30.906 -7.531 1 97.88 29 GLU B C 1
ATOM 4421 O O . GLU B 1 29 ? 22.062 -31.797 -7.375 1 97.88 29 GLU B O 1
ATOM 4426 N N . ASP B 1 30 ? 23.516 -30.281 -6.535 1 97.88 30 ASP B N 1
ATOM 4427 C CA . ASP B 1 30 ? 23.188 -30.625 -5.156 1 97.88 30 ASP B CA 1
ATOM 4428 C C . ASP B 1 30 ? 21.703 -30.375 -4.867 1 97.88 30 ASP B C 1
ATOM 4430 O O . ASP B 1 30 ? 21.078 -31.156 -4.148 1 97.88 30 ASP B O 1
ATOM 4434 N N . ILE B 1 31 ? 21.219 -29.359 -5.383 1 97.38 31 ILE B N 1
ATOM 4435 C CA . ILE B 1 31 ? 19.797 -29.031 -5.199 1 97.38 31 ILE B CA 1
ATOM 4436 C C . ILE B 1 31 ? 18.938 -30.078 -5.898 1 97.38 31 ILE B C 1
ATOM 4438 O O . ILE B 1 31 ? 17.953 -30.562 -5.328 1 97.38 31 ILE B O 1
ATOM 4442 N N . ILE B 1 32 ? 19.344 -30.438 -7.109 1 98.5 32 ILE B N 1
ATOM 4443 C CA . ILE B 1 32 ? 18.609 -31.469 -7.859 1 98.5 32 ILE B CA 1
ATOM 4444 C C . ILE B 1 32 ? 18.641 -32.781 -7.086 1 98.5 32 ILE B C 1
ATOM 4446 O O . ILE B 1 32 ? 17.609 -33.469 -6.969 1 98.5 32 ILE B O 1
ATOM 4450 N N . LYS B 1 33 ? 19.766 -33.062 -6.516 1 98.38 33 LYS B N 1
ATOM 4451 C CA . LYS B 1 33 ? 19.906 -34.281 -5.703 1 98.38 33 LYS B CA 1
ATOM 4452 C C . LYS B 1 33 ? 18.984 -34.219 -4.488 1 98.38 33 LYS B C 1
ATOM 4454 O O . LYS B 1 33 ? 18.312 -35.219 -4.18 1 98.38 33 LYS B O 1
ATOM 4459 N N . GLN B 1 34 ? 18.922 -33.125 -3.854 1 97.81 34 GLN B N 1
ATOM 4460 C CA . GLN B 1 34 ? 18.078 -32.969 -2.678 1 97.81 34 GLN B CA 1
ATOM 4461 C C . GLN B 1 34 ? 16.609 -33.125 -3.037 1 97.81 34 GLN B C 1
ATOM 4463 O O . GLN B 1 34 ? 15.852 -33.781 -2.297 1 97.81 34 GLN B O 1
ATOM 4468 N N . LEU B 1 35 ? 16.234 -32.562 -4.137 1 98.31 35 LEU B N 1
ATOM 4469 C CA . LEU B 1 35 ? 14.852 -32.719 -4.594 1 98.31 35 LEU B CA 1
ATOM 4470 C C . LEU B 1 35 ? 14.523 -34.188 -4.891 1 98.31 35 LEU B C 1
ATOM 4472 O O . LEU B 1 35 ? 13.484 -34.688 -4.465 1 98.31 35 LEU B O 1
ATOM 4476 N N . ALA B 1 36 ? 15.438 -34.844 -5.551 1 98.12 36 ALA B N 1
ATOM 4477 C CA . ALA B 1 36 ? 15.25 -36.25 -5.852 1 98.12 36 ALA B CA 1
ATOM 4478 C C . ALA B 1 36 ? 15.164 -37.094 -4.574 1 98.12 36 ALA B C 1
ATOM 4480 O O . ALA B 1 36 ? 14.305 -37.969 -4.449 1 98.12 36 ALA B O 1
ATOM 4481 N N . GLU B 1 37 ? 15.953 -36.75 -3.602 1 97.44 37 GLU B N 1
ATOM 4482 C CA . GLU B 1 37 ? 16.078 -37.531 -2.371 1 97.44 37 GLU B CA 1
ATOM 4483 C C . GLU B 1 37 ? 14.875 -37.312 -1.455 1 97.44 37 GLU B C 1
ATOM 4485 O O . GLU B 1 37 ? 14.688 -38.062 -0.486 1 97.44 37 GLU B O 1
ATOM 4490 N N . SER B 1 38 ? 14.078 -36.25 -1.759 1 96.31 38 SER B N 1
ATOM 4491 C CA . SER B 1 38 ? 12.859 -36.062 -0.983 1 96.31 38 SER B CA 1
ATOM 4492 C C . SER B 1 38 ? 11.914 -37.25 -1.13 1 96.31 38 SER B C 1
ATOM 4494 O O . SER B 1 38 ? 11.07 -37.5 -0.26 1 96.31 38 SER B O 1
ATOM 4496 N N . GLY B 1 39 ? 12.008 -37.938 -2.275 1 95.38 39 GLY B N 1
ATOM 4497 C CA . GLY B 1 39 ? 11.133 -39.062 -2.574 1 95.38 39 GLY B CA 1
ATOM 4498 C C . GLY B 1 39 ? 9.773 -38.625 -3.078 1 95.38 39 GLY B C 1
ATOM 4499 O O . GLY B 1 39 ? 9.016 -39.469 -3.605 1 95.38 39 GLY B O 1
ATOM 4500 N N . ALA B 1 40 ? 9.477 -37.406 -2.924 1 94.56 40 ALA B N 1
ATOM 4501 C CA . ALA B 1 40 ? 8.18 -36.875 -3.332 1 94.56 40 ALA B CA 1
ATOM 4502 C C . ALA B 1 40 ? 8.25 -36.281 -4.738 1 94.56 40 ALA B C 1
ATOM 4504 O O . ALA B 1 40 ? 7.258 -36.281 -5.469 1 94.56 40 ALA B O 1
ATOM 4505 N N . VAL B 1 41 ? 9.406 -35.812 -5.133 1 97.19 41 VAL B N 1
ATOM 4506 C CA . VAL B 1 41 ? 9.602 -35.156 -6.422 1 97.19 41 VAL B CA 1
ATOM 4507 C C . VAL B 1 41 ? 10.062 -36.156 -7.461 1 97.19 41 VAL B C 1
ATOM 4509 O O . VAL B 1 41 ? 11.047 -36.875 -7.246 1 97.19 41 VAL B O 1
ATOM 4512 N N . ASN B 1 42 ? 9.359 -36.25 -8.508 1 96.88 42 ASN B N 1
ATOM 4513 C CA . ASN B 1 42 ? 9.781 -37.156 -9.57 1 96.88 42 ASN B CA 1
ATOM 4514 C C . ASN B 1 42 ? 9.906 -36.438 -10.906 1 96.88 42 ASN B C 1
ATOM 4516 O O . ASN B 1 42 ? 10.297 -37.031 -11.906 1 96.88 42 ASN B O 1
ATOM 4520 N N . SER B 1 43 ? 9.547 -35.188 -10.922 1 97.81 43 SER B N 1
ATOM 4521 C CA . SER B 1 43 ? 9.641 -34.375 -12.133 1 97.81 43 SER B CA 1
ATOM 4522 C C . SER B 1 43 ? 9.898 -32.906 -11.812 1 97.81 43 SER B C 1
ATOM 4524 O O . SER B 1 43 ? 9.469 -32.406 -10.766 1 97.81 43 SER B O 1
ATOM 4526 N N . LEU B 1 44 ? 10.656 -32.25 -12.672 1 98.56 44 LEU B N 1
ATOM 4527 C CA . LEU B 1 44 ? 10.914 -30.828 -12.586 1 98.56 44 LEU B CA 1
ATOM 4528 C C . LEU B 1 44 ? 10.234 -30.078 -13.727 1 98.56 44 LEU B C 1
ATOM 4530 O O . LEU B 1 44 ? 10.156 -30.578 -14.844 1 98.56 44 LEU B O 1
ATOM 4534 N N . ARG B 1 45 ? 9.664 -28.938 -13.43 1 98.69 45 ARG B N 1
ATOM 4535 C CA . ARG B 1 45 ? 9.203 -28 -14.445 1 98.69 45 ARG B CA 1
ATOM 4536 C C . ARG B 1 45 ? 10.211 -26.875 -14.656 1 98.69 45 ARG B C 1
ATOM 4538 O O . ARG B 1 45 ? 10.523 -26.141 -13.727 1 98.69 45 ARG B O 1
ATOM 4545 N N . LEU B 1 46 ? 10.734 -26.781 -15.867 1 98.56 46 LEU B N 1
ATOM 4546 C CA . LEU B 1 46 ? 11.82 -25.844 -16.156 1 98.56 46 LEU B CA 1
ATOM 4547 C C . LEU B 1 46 ? 11.336 -24.703 -17.047 1 98.56 46 LEU B C 1
ATOM 4549 O O . LEU B 1 46 ? 11.086 -24.891 -18.234 1 98.56 46 LEU B O 1
ATOM 4553 N N . PRO B 1 47 ? 11.148 -23.5 -16.469 1 98.12 47 PRO B N 1
ATOM 4554 C CA . PRO B 1 47 ? 10.859 -22.344 -17.312 1 98.12 47 PRO B CA 1
ATOM 4555 C C . PRO B 1 47 ? 12.047 -21.922 -18.172 1 98.12 47 PRO B C 1
ATOM 4557 O O . PRO B 1 47 ? 13.164 -21.812 -17.672 1 98.12 47 PRO B O 1
ATOM 4560 N N . VAL B 1 48 ? 11.883 -21.797 -19.484 1 98.31 48 VAL B N 1
ATOM 4561 C CA . VAL B 1 48 ? 12.875 -21.281 -20.406 1 98.31 48 VAL B CA 1
ATOM 4562 C C . VAL B 1 48 ? 12.297 -20.109 -21.188 1 98.31 48 VAL B C 1
ATOM 4564 O O . VAL B 1 48 ? 11.078 -20 -21.359 1 98.31 48 VAL B O 1
ATOM 4567 N N . GLY B 1 49 ? 13.172 -19.188 -21.578 1 98.19 49 GLY B N 1
ATOM 4568 C CA . GLY B 1 49 ? 12.734 -18.078 -22.406 1 98.19 49 GLY B CA 1
ATOM 4569 C C . GLY B 1 49 ? 12.844 -18.359 -23.891 1 98.19 49 GLY B C 1
ATOM 4570 O O . GLY B 1 49 ? 13.797 -19.016 -24.328 1 98.19 49 GLY B O 1
ATOM 4571 N N . ASP B 1 50 ? 11.867 -17.828 -24.656 1 98.62 50 ASP B N 1
ATOM 4572 C CA . ASP B 1 50 ? 11.953 -17.969 -26.109 1 98.62 50 ASP B CA 1
ATOM 4573 C C . ASP B 1 50 ? 13.242 -17.344 -26.641 1 98.62 50 ASP B C 1
ATOM 4575 O O . ASP B 1 50 ? 13.875 -17.906 -27.547 1 98.62 50 ASP B O 1
ATOM 4579 N N . PHE B 1 51 ? 13.68 -16.328 -25.969 1 98.38 51 PHE B N 1
ATOM 4580 C CA . PHE B 1 51 ? 14.844 -15.547 -26.375 1 98.38 51 PHE B CA 1
ATOM 4581 C C . PHE B 1 51 ? 16.125 -16.344 -26.156 1 98.38 51 PHE B C 1
ATOM 4583 O O . PHE B 1 51 ? 17.188 -15.969 -26.672 1 98.38 51 PHE B O 1
ATOM 4590 N N . MET B 1 52 ? 16.109 -17.391 -25.359 1 98.38 52 MET B N 1
ATOM 4591 C CA . MET B 1 52 ? 17.266 -18.25 -25.172 1 98.38 52 MET B CA 1
ATOM 4592 C C . MET B 1 52 ? 17.578 -19.047 -26.438 1 98.38 52 MET B C 1
ATOM 4594 O O . MET B 1 52 ? 18.734 -19.375 -26.719 1 98.38 52 MET B O 1
ATOM 4598 N N . TYR B 1 53 ? 16.594 -19.375 -27.203 1 98.62 53 TYR B N 1
ATOM 4599 C CA . TYR B 1 53 ? 16.703 -20.219 -28.391 1 98.62 53 TYR B CA 1
ATOM 4600 C C . TYR B 1 53 ? 16.812 -19.359 -29.641 1 98.62 53 TYR B C 1
ATOM 4602 O O . TYR B 1 53 ? 17.547 -19.703 -30.578 1 98.62 53 TYR B O 1
ATOM 4610 N N . ARG B 1 54 ? 16.031 -18.297 -29.625 1 98 54 ARG B N 1
ATOM 4611 C CA . ARG B 1 54 ? 16.047 -17.328 -30.734 1 98 54 ARG B CA 1
ATOM 4612 C C . ARG B 1 54 ? 16.109 -15.906 -30.203 1 98 54 ARG B C 1
ATOM 4614 O O . ARG B 1 54 ? 15.078 -15.227 -30.109 1 98 54 ARG B O 1
ATOM 4621 N N . PRO B 1 55 ? 17.312 -15.469 -29.969 1 98 55 PRO B N 1
ATOM 4622 C CA . PRO B 1 55 ? 17.438 -14.133 -29.375 1 98 55 PRO B CA 1
ATOM 4623 C C . PRO B 1 55 ? 16.984 -13.023 -30.312 1 98 55 PRO B C 1
ATOM 4625 O O . PRO B 1 55 ? 17.172 -13.117 -31.531 1 98 55 PRO B O 1
ATOM 4628 N N . TYR B 1 56 ? 16.391 -12.07 -29.891 1 97.81 56 TYR B N 1
ATOM 4629 C CA . TYR B 1 56 ? 15.969 -10.859 -30.578 1 97.81 56 TYR B CA 1
ATOM 4630 C C . TYR B 1 56 ? 16.141 -9.633 -29.688 1 97.81 56 TYR B C 1
ATOM 4632 O O . TYR B 1 56 ? 16.188 -9.758 -28.453 1 97.81 56 TYR B O 1
ATOM 4640 N N . GLY B 1 57 ? 16.312 -8.453 -30.297 1 96.94 57 GLY B N 1
ATOM 4641 C CA . GLY B 1 57 ? 16.438 -7.219 -29.547 1 96.94 57 GLY B CA 1
ATOM 4642 C C . GLY B 1 57 ? 17.594 -7.238 -28.562 1 96.94 57 GLY B C 1
ATOM 4643 O O . GLY B 1 57 ? 18.719 -7.566 -28.938 1 96.94 57 GLY B O 1
ATOM 4644 N N . PRO B 1 58 ? 17.281 -6.895 -27.281 1 97.88 58 PRO B N 1
ATOM 4645 C CA . PRO B 1 58 ? 18.344 -6.762 -26.281 1 97.88 58 PRO B CA 1
ATOM 4646 C C . PRO B 1 58 ? 18.875 -8.109 -25.797 1 97.88 58 PRO B C 1
ATOM 4648 O O . PRO B 1 58 ? 19.859 -8.164 -25.062 1 97.88 58 PRO B O 1
ATOM 4651 N N . TYR B 1 59 ? 18.266 -9.156 -26.266 1 98.25 59 TYR B N 1
ATOM 4652 C CA . TYR B 1 59 ? 18.625 -10.477 -25.766 1 98.25 59 TYR B CA 1
ATOM 4653 C C . TYR B 1 59 ? 19.922 -10.969 -26.406 1 98.25 59 TYR B C 1
ATOM 4655 O O . TYR B 1 59 ? 20.547 -11.906 -25.906 1 98.25 59 TYR B O 1
ATOM 4663 N N . HIS B 1 60 ? 20.281 -10.336 -27.609 1 98.19 60 HIS B N 1
ATOM 4664 C CA . HIS B 1 60 ? 21.531 -10.727 -28.25 1 98.19 60 HIS B CA 1
ATOM 4665 C C . HIS B 1 60 ? 22.719 -10.484 -27.328 1 98.19 60 HIS B C 1
ATOM 4667 O O . HIS B 1 60 ? 22.922 -9.367 -26.844 1 98.19 60 HIS B O 1
ATOM 4673 N N . GLY B 1 61 ? 23.438 -11.492 -27.062 1 98.25 61 GLY B N 1
ATOM 4674 C CA . GLY B 1 61 ? 24.594 -11.383 -26.188 1 98.25 61 GLY B CA 1
ATOM 4675 C C . GLY B 1 61 ? 24.234 -11.531 -24.719 1 98.25 61 GLY B C 1
ATOM 4676 O O . GLY B 1 61 ? 25 -12.117 -23.938 1 98.25 61 GLY B O 1
ATOM 4677 N N . CYS B 1 62 ? 23.094 -11.125 -24.312 1 98.25 62 CYS B N 1
ATOM 4678 C CA . CYS B 1 62 ? 22.625 -11.094 -22.922 1 98.25 62 CYS B CA 1
ATOM 4679 C C . CYS B 1 62 ? 22.406 -12.5 -22.391 1 98.25 62 CYS B C 1
ATOM 4681 O O . CYS B 1 62 ? 22.75 -12.797 -21.25 1 98.25 62 CYS B O 1
ATOM 4683 N N . VAL B 1 63 ? 21.969 -13.414 -23.234 1 98.38 63 VAL B N 1
ATOM 4684 C CA . VAL B 1 63 ? 21.562 -14.727 -22.75 1 98.38 63 VAL B CA 1
ATOM 4685 C C . VAL B 1 63 ? 22.5 -15.797 -23.281 1 98.38 63 VAL B C 1
ATOM 4687 O O . VAL B 1 63 ? 22.203 -16.984 -23.219 1 98.38 63 VAL B O 1
ATOM 4690 N N . ASP B 1 64 ? 23.625 -15.359 -23.781 1 98.12 64 ASP B N 1
ATOM 4691 C CA . ASP B 1 64 ? 24.609 -16.312 -24.281 1 98.12 64 ASP B CA 1
ATOM 4692 C C . ASP B 1 64 ? 25 -17.312 -23.203 1 98.12 64 ASP B C 1
ATOM 4694 O O . ASP B 1 64 ? 25.234 -16.938 -22.047 1 98.12 64 ASP B O 1
ATOM 4698 N N . GLY B 1 65 ? 25.031 -18.547 -23.562 1 98 65 GLY B N 1
ATOM 4699 C CA . GLY B 1 65 ? 25.438 -19.594 -22.625 1 98 65 GLY B CA 1
ATOM 4700 C C . GLY B 1 65 ? 24.297 -20.188 -21.844 1 98 65 GLY B C 1
ATOM 4701 O O . GLY B 1 65 ? 24.453 -21.203 -21.172 1 98 65 GLY B O 1
ATOM 4702 N N . SER B 1 66 ? 23.125 -19.578 -21.938 1 98.19 66 SER B N 1
ATOM 4703 C CA . SER B 1 66 ? 21.984 -20.031 -21.156 1 98.19 66 SER B CA 1
ATOM 4704 C C . SER B 1 66 ? 21.641 -21.484 -21.453 1 98.19 66 SER B C 1
ATOM 4706 O O . SER B 1 66 ? 21.344 -22.25 -20.531 1 98.19 66 SER B O 1
ATOM 4708 N N . LEU B 1 67 ? 21.719 -21.891 -22.719 1 98.5 67 LEU B N 1
ATOM 4709 C CA . LEU B 1 67 ? 21.312 -23.234 -23.125 1 98.5 67 LEU B CA 1
ATOM 4710 C C . LEU B 1 67 ? 22.297 -24.281 -22.609 1 98.5 67 LEU B C 1
ATOM 4712 O O . LEU B 1 67 ? 21.938 -25.453 -22.422 1 98.5 67 LEU B O 1
ATOM 4716 N N . ASP B 1 68 ? 23.547 -23.906 -22.312 1 98.19 68 ASP B N 1
ATOM 4717 C CA . ASP B 1 68 ? 24.484 -24.812 -21.672 1 98.19 68 ASP B CA 1
ATOM 4718 C C . ASP B 1 68 ? 24 -25.219 -20.281 1 98.19 68 ASP B C 1
ATOM 4720 O O . ASP B 1 68 ? 24.156 -26.375 -19.875 1 98.19 68 ASP B O 1
ATOM 4724 N N . TYR B 1 69 ? 23.453 -24.266 -19.625 1 97.75 69 TYR B N 1
ATOM 4725 C CA . TYR B 1 69 ? 22.953 -24.547 -18.281 1 97.75 69 TYR B CA 1
ATOM 4726 C C . TYR B 1 69 ? 21.688 -25.375 -18.328 1 97.75 69 TYR B C 1
ATOM 4728 O O . TYR B 1 69 ? 21.438 -26.188 -17.438 1 97.75 69 TYR B O 1
ATOM 4736 N N . VAL B 1 70 ? 20.875 -25.219 -19.375 1 98.62 70 VAL B N 1
ATOM 4737 C CA . VAL B 1 70 ? 19.734 -26.094 -19.578 1 98.62 70 VAL B CA 1
ATOM 4738 C C . VAL B 1 70 ? 20.203 -27.516 -19.797 1 98.62 70 VAL B C 1
ATOM 4740 O O . VAL B 1 70 ? 19.672 -28.453 -19.203 1 98.62 70 VAL B O 1
ATOM 4743 N N . ASP B 1 71 ? 21.234 -27.656 -20.625 1 98.62 71 ASP B N 1
ATOM 4744 C CA . ASP B 1 71 ? 21.797 -28.984 -20.875 1 98.62 71 ASP B CA 1
ATOM 4745 C C . ASP B 1 71 ? 22.297 -29.625 -19.594 1 98.62 71 ASP B C 1
ATOM 4747 O O . ASP B 1 71 ? 22.031 -30.797 -19.328 1 98.62 71 ASP B O 1
ATOM 4751 N N . ASN B 1 72 ? 23 -28.828 -18.797 1 98.38 72 ASN B N 1
ATOM 4752 C CA . ASN B 1 72 ? 23.5 -29.328 -17.516 1 98.38 72 ASN B CA 1
ATOM 4753 C C . ASN B 1 72 ? 22.344 -29.797 -16.625 1 98.38 72 ASN B C 1
ATOM 4755 O O . ASN B 1 72 ? 22.422 -30.875 -16.031 1 98.38 72 ASN B O 1
ATOM 4759 N N . LEU B 1 73 ? 21.312 -29.016 -16.547 1 98.62 73 LEU B N 1
ATOM 4760 C CA . LEU B 1 73 ? 20.188 -29.359 -15.688 1 98.62 73 LEU B CA 1
ATOM 4761 C C . LEU B 1 73 ? 19.531 -30.656 -16.141 1 98.62 73 LEU B C 1
ATOM 4763 O O . LEU B 1 73 ? 19.172 -31.5 -15.32 1 98.62 73 LEU B O 1
ATOM 4767 N N . LEU B 1 74 ? 19.375 -30.812 -17.484 1 98.81 74 LEU B N 1
ATOM 4768 C CA . LEU B 1 74 ? 18.797 -32.031 -18.016 1 98.81 74 LEU B CA 1
ATOM 4769 C C . LEU B 1 74 ? 19.656 -33.25 -17.672 1 98.81 74 LEU B C 1
ATOM 4771 O O . LEU B 1 74 ? 19.141 -34.312 -17.297 1 98.81 74 LEU B O 1
ATOM 4775 N N . ASP B 1 75 ? 20.953 -33.062 -17.719 1 98.81 75 ASP B N 1
ATOM 4776 C CA . ASP B 1 75 ? 21.875 -34.156 -17.359 1 98.81 75 ASP B CA 1
ATOM 4777 C C . ASP B 1 75 ? 21.766 -34.5 -15.867 1 98.81 75 ASP B C 1
ATOM 4779 O O . ASP B 1 75 ? 21.75 -35.656 -15.492 1 98.81 75 ASP B O 1
ATOM 4783 N N . TRP B 1 76 ? 21.766 -33.406 -15.023 1 98.75 76 TRP B N 1
ATOM 4784 C CA . TRP B 1 76 ? 21.625 -33.625 -13.586 1 98.75 76 TRP B CA 1
ATOM 4785 C C . TRP B 1 76 ? 20.312 -34.344 -13.281 1 98.75 76 TRP B C 1
ATOM 4787 O O . TRP B 1 76 ? 20.297 -35.281 -12.484 1 98.75 76 TRP B O 1
ATOM 4797 N N . ALA B 1 77 ? 19.203 -33.875 -13.93 1 98.81 77 ALA B N 1
ATOM 4798 C CA . ALA B 1 77 ? 17.906 -34.531 -13.719 1 98.81 77 ALA B CA 1
ATOM 4799 C C . ALA B 1 77 ? 17.953 -36 -14.086 1 98.81 77 ALA B C 1
ATOM 4801 O O . ALA B 1 77 ? 17.516 -36.844 -13.312 1 98.81 77 ALA B O 1
ATOM 4802 N N . TYR B 1 78 ? 18.547 -36.312 -15.211 1 98.69 78 TYR B N 1
ATOM 4803 C CA . TYR B 1 78 ? 18.656 -37.688 -15.656 1 98.69 78 TYR B CA 1
ATOM 4804 C C . TYR B 1 78 ? 19.484 -38.531 -14.664 1 98.69 78 TYR B C 1
ATOM 4806 O O . TYR B 1 78 ? 19.094 -39.625 -14.305 1 98.69 78 TYR B O 1
ATOM 4814 N N . SER B 1 79 ? 20.531 -37.969 -14.219 1 98.69 79 SER B N 1
ATOM 4815 C CA . SER B 1 79 ? 21.453 -38.688 -13.32 1 98.69 79 SER B CA 1
ATOM 4816 C C . SER B 1 79 ? 20.766 -39 -11.992 1 98.69 79 SER B C 1
ATOM 4818 O O . SER B 1 79 ? 21.109 -40 -11.344 1 98.69 79 SER B O 1
ATOM 4820 N N . HIS B 1 80 ? 19.797 -38.188 -11.648 1 98.56 80 HIS B N 1
ATOM 4821 C CA . HIS B 1 80 ? 19.156 -38.375 -10.359 1 98.56 80 HIS B CA 1
ATOM 4822 C C . HIS B 1 80 ? 17.734 -38.906 -10.531 1 98.56 80 HIS B C 1
ATOM 4824 O O . HIS B 1 80 ? 16.938 -38.875 -9.594 1 98.56 80 HIS B O 1
ATOM 4830 N N . GLY B 1 81 ? 17.391 -39.375 -11.719 1 98.31 81 GLY B N 1
ATOM 4831 C CA . GLY B 1 81 ? 16.172 -40.094 -11.961 1 98.31 81 GLY B CA 1
ATOM 4832 C C . GLY B 1 81 ? 14.938 -39.219 -12.023 1 98.31 81 GLY B C 1
ATOM 4833 O O . GLY B 1 81 ? 13.836 -39.625 -11.68 1 98.31 81 GLY B O 1
ATOM 4834 N N . LEU B 1 82 ? 15.094 -37.938 -12.375 1 98.69 82 LEU B N 1
ATOM 4835 C CA . LEU B 1 82 ? 13.984 -37 -12.492 1 98.69 82 LEU B CA 1
ATOM 4836 C C . LEU B 1 82 ? 13.672 -36.688 -13.953 1 98.69 82 LEU B C 1
ATOM 4838 O O . LEU B 1 82 ? 14.586 -36.625 -14.781 1 98.69 82 LEU B O 1
ATOM 4842 N N . SER B 1 83 ? 12.445 -36.562 -14.281 1 98.62 83 SER B N 1
ATOM 4843 C CA . SER B 1 83 ? 12.062 -36.062 -15.594 1 98.62 83 SER B CA 1
ATOM 4844 C C . SER B 1 83 ? 11.914 -34.531 -15.578 1 98.62 83 SER B C 1
ATOM 4846 O O . SER B 1 83 ? 11.914 -33.938 -14.508 1 98.62 83 SER B O 1
ATOM 4848 N N . VAL B 1 84 ? 11.93 -33.938 -16.781 1 98.88 84 VAL B N 1
ATOM 4849 C CA . VAL B 1 84 ? 11.836 -32.5 -16.875 1 98.88 84 VAL B CA 1
ATOM 4850 C C . VAL B 1 84 ? 10.758 -32.094 -17.875 1 98.88 84 VAL B C 1
ATOM 4852 O O . VAL B 1 84 ? 10.781 -32.531 -19.031 1 98.88 84 VAL B O 1
ATOM 4855 N N . LEU B 1 85 ? 9.734 -31.391 -17.422 1 98.88 85 LEU B N 1
ATOM 4856 C CA . LEU B 1 85 ? 8.805 -30.703 -18.312 1 98.88 85 LEU B CA 1
ATOM 4857 C C . LEU B 1 85 ? 9.32 -29.312 -18.688 1 98.88 85 LEU B C 1
ATOM 4859 O O . LEU B 1 85 ? 9.445 -28.438 -17.828 1 98.88 85 LEU B O 1
ATOM 4863 N N . ILE B 1 86 ? 9.664 -29.125 -19.953 1 98.88 86 ILE B N 1
ATOM 4864 C CA . ILE B 1 86 ? 10.133 -27.812 -20.406 1 98.88 86 ILE B CA 1
ATOM 4865 C C . ILE B 1 86 ? 8.945 -26.891 -20.641 1 98.88 86 ILE B C 1
ATOM 4867 O O . ILE B 1 86 ? 7.98 -27.266 -21.312 1 98.88 86 ILE B O 1
ATOM 4871 N N . ASP B 1 87 ? 8.977 -25.766 -20.031 1 98.75 87 ASP B N 1
ATOM 4872 C CA . ASP B 1 87 ? 7.922 -24.766 -20.156 1 98.75 87 ASP B CA 1
ATOM 4873 C C . ASP B 1 87 ? 8.453 -23.5 -20.812 1 98.75 87 ASP B C 1
ATOM 4875 O O . ASP B 1 87 ? 9.242 -22.766 -20.203 1 98.75 87 ASP B O 1
ATOM 4879 N N . ILE B 1 88 ? 8.07 -23.234 -22.062 1 98.75 88 ILE B N 1
ATOM 4880 C CA . ILE B 1 88 ? 8.43 -21.953 -22.656 1 98.75 88 ILE B CA 1
ATOM 4881 C C . ILE B 1 88 ? 7.641 -20.828 -21.984 1 98.75 88 ILE B C 1
ATOM 4883 O O . ILE B 1 88 ? 6.457 -20.641 -22.281 1 98.75 88 ILE B O 1
ATOM 4887 N N . HIS B 1 89 ? 8.375 -20.141 -21.156 1 98.38 89 HIS B N 1
ATOM 4888 C CA . HIS B 1 89 ? 7.715 -19.297 -20.172 1 98.38 89 HIS B CA 1
ATOM 4889 C C . HIS B 1 89 ? 7.453 -17.891 -20.734 1 98.38 89 HIS B C 1
ATOM 4891 O O . HIS B 1 89 ? 6.691 -17.125 -20.156 1 98.38 89 HIS B O 1
ATOM 4897 N N . THR B 1 90 ? 8.125 -17.578 -21.891 1 98.06 90 THR B N 1
ATOM 4898 C CA . THR B 1 90 ? 8.023 -16.234 -22.453 1 98.06 90 THR B CA 1
ATOM 4899 C C . THR B 1 90 ? 7.715 -16.281 -23.938 1 98.06 90 THR B C 1
ATOM 4901 O O . THR B 1 90 ? 7.973 -17.297 -24.609 1 98.06 90 THR B O 1
ATOM 4904 N N . ALA B 1 91 ? 7.09 -15.258 -24.438 1 98.38 91 ALA B N 1
ATOM 4905 C CA . ALA B 1 91 ? 6.852 -15.039 -25.859 1 98.38 91 ALA B CA 1
ATOM 4906 C C . ALA B 1 91 ? 7.203 -13.609 -26.266 1 98.38 91 ALA B C 1
ATOM 4908 O O . ALA B 1 91 ? 7.082 -12.68 -25.453 1 98.38 91 ALA B O 1
ATOM 4909 N N . LYS B 1 92 ? 7.664 -13.508 -27.5 1 97.75 92 LYS B N 1
ATOM 4910 C CA . LYS B 1 92 ? 8.008 -12.188 -28.016 1 97.75 92 LYS B CA 1
ATOM 4911 C C . LYS B 1 92 ? 6.855 -11.203 -27.812 1 97.75 92 LYS B C 1
ATOM 4913 O O . LYS B 1 92 ? 5.719 -11.484 -28.188 1 97.75 92 LYS B O 1
ATOM 4918 N N . ASP B 1 93 ? 7.129 -10.102 -27.125 1 97.38 93 ASP B N 1
ATOM 4919 C CA . ASP B 1 93 ? 6.211 -9 -26.828 1 97.38 93 ASP B CA 1
ATOM 4920 C C . ASP B 1 93 ? 5.164 -9.422 -25.797 1 97.38 93 ASP B C 1
ATOM 4922 O O . ASP B 1 93 ? 4.059 -8.883 -25.766 1 97.38 93 ASP B O 1
ATOM 4926 N N . SER B 1 94 ? 5.418 -10.422 -24.984 1 96.94 94 SER B N 1
ATOM 4927 C CA . SER B 1 94 ? 4.758 -10.797 -23.734 1 96.94 94 SER B CA 1
ATOM 4928 C C . SER B 1 94 ? 3.355 -11.336 -24 1 96.94 94 SER B C 1
ATOM 4930 O O . SER B 1 94 ? 2.518 -10.648 -24.578 1 96.94 94 SER B O 1
ATOM 4932 N N . GLN B 1 95 ? 3.068 -12.531 -23.516 1 97.56 95 GLN B N 1
ATOM 4933 C CA . GLN B 1 95 ? 1.77 -13.164 -23.719 1 97.56 95 GLN B CA 1
ATOM 4934 C C . GLN B 1 95 ? 0.768 -12.711 -22.656 1 97.56 95 GLN B C 1
ATOM 4936 O O . GLN B 1 95 ? -0.432 -12.969 -22.781 1 97.56 95 GLN B O 1
ATOM 4941 N N . ASN B 1 96 ? 1.279 -12.047 -21.594 1 93.94 96 ASN B N 1
ATOM 4942 C CA . ASN B 1 96 ? 0.337 -11.633 -20.547 1 93.94 96 ASN B CA 1
ATOM 4943 C C . ASN B 1 96 ? 0.679 -10.258 -20 1 93.94 96 ASN B C 1
ATOM 4945 O O . ASN B 1 96 ? -0.05 -9.719 -19.172 1 93.94 96 ASN B O 1
ATOM 4949 N N . GLY B 1 97 ? 1.769 -9.633 -20.453 1 90.56 97 GLY B N 1
ATOM 4950 C CA . GLY B 1 97 ? 2.092 -8.25 -20.125 1 90.56 97 GLY B CA 1
ATOM 4951 C C . GLY B 1 97 ? 2.834 -8.094 -18.812 1 90.56 97 GLY B C 1
ATOM 4952 O O . GLY B 1 97 ? 3.312 -7.008 -18.484 1 90.56 97 GLY B O 1
ATOM 4953 N N . PHE B 1 98 ? 3.045 -9.141 -18.047 1 88.62 98 PHE B N 1
ATOM 4954 C CA . PHE B 1 98 ? 3.654 -9.07 -16.719 1 88.62 98 PHE B CA 1
ATOM 4955 C C . PHE B 1 98 ? 5.137 -9.422 -16.797 1 88.62 98 PHE B C 1
ATOM 4957 O O . PHE B 1 98 ? 5.621 -9.883 -17.828 1 88.62 98 PHE B O 1
ATOM 4964 N N . ASP B 1 99 ? 5.809 -9.156 -15.711 1 87.06 99 ASP B N 1
ATOM 4965 C CA . ASP B 1 99 ? 7.254 -9.359 -15.688 1 87.06 99 ASP B CA 1
ATOM 4966 C C . ASP B 1 99 ? 7.602 -10.836 -15.891 1 87.06 99 ASP B C 1
ATOM 4968 O O . ASP B 1 99 ? 8.641 -11.156 -16.469 1 87.06 99 ASP B O 1
ATOM 4972 N N . ASN B 1 100 ? 6.672 -11.758 -15.531 1 88.88 100 ASN B N 1
ATOM 4973 C CA . ASN B 1 100 ? 6.957 -13.188 -15.617 1 88.88 100 ASN B CA 1
ATOM 4974 C C . ASN B 1 100 ? 6.922 -13.68 -17.062 1 88.88 100 ASN B C 1
ATOM 4976 O O . ASN B 1 100 ? 7.312 -14.812 -17.344 1 88.88 100 ASN B O 1
ATOM 4980 N N . SER B 1 101 ? 6.516 -12.797 -18 1 92.44 101 SER B N 1
ATOM 4981 C CA . SER B 1 101 ? 6.492 -13.156 -19.406 1 92.44 101 SER B CA 1
ATOM 4982 C C . SER B 1 101 ? 7.742 -12.656 -20.125 1 92.44 101 SER B C 1
ATOM 4984 O O . SER B 1 101 ? 7.816 -12.695 -21.359 1 92.44 101 SER B O 1
ATOM 4986 N N . GLY B 1 102 ? 8.656 -12.125 -19.406 1 92.12 102 GLY B N 1
ATOM 4987 C CA . GLY B 1 102 ? 9.93 -11.695 -19.969 1 92.12 102 GLY B CA 1
ATOM 4988 C C . GLY B 1 102 ? 9.961 -10.219 -20.312 1 92.12 102 GLY B C 1
ATOM 4989 O O . GLY B 1 102 ? 11.039 -9.625 -20.453 1 92.12 102 GLY B O 1
ATOM 4990 N N . LYS B 1 103 ? 8.797 -9.641 -20.578 1 92.38 103 LYS B N 1
ATOM 4991 C CA . LYS B 1 103 ? 8.703 -8.219 -20.891 1 92.38 103 LYS B CA 1
ATOM 4992 C C . LYS B 1 103 ? 7.434 -7.609 -20.312 1 92.38 103 LYS B C 1
ATOM 4994 O O . LYS B 1 103 ? 6.324 -8.008 -20.688 1 92.38 103 LYS B O 1
ATOM 4999 N N . THR B 1 104 ? 7.648 -6.609 -19.422 1 89.56 104 THR B N 1
ATOM 5000 C CA . THR B 1 104 ? 6.508 -5.844 -18.938 1 89.56 104 THR B CA 1
ATOM 5001 C C . THR B 1 104 ? 6.012 -4.871 -20 1 89.56 104 THR B C 1
ATOM 5003 O O . THR B 1 104 ? 6.789 -4.082 -20.547 1 89.56 104 THR B O 1
ATOM 5006 N N . MET B 1 105 ? 4.738 -5.004 -20.25 1 90.38 105 MET B N 1
ATOM 5007 C CA . MET B 1 105 ? 4.199 -4.125 -21.297 1 90.38 105 MET B CA 1
ATOM 5008 C C . MET B 1 105 ? 3.16 -3.174 -20.703 1 90.38 105 MET B C 1
ATOM 5010 O O . MET B 1 105 ? 2.299 -3.588 -19.938 1 90.38 105 MET B O 1
ATOM 5014 N N . GLY B 1 106 ? 3.232 -1.959 -21.188 1 84.12 106 GLY B N 1
ATOM 5015 C CA . GLY B 1 106 ? 2.406 -0.914 -20.609 1 84.12 106 GLY B CA 1
ATOM 5016 C C . GLY B 1 106 ? 2.99 -0.331 -19.344 1 84.12 106 GLY B C 1
ATOM 5017 O O . GLY B 1 106 ? 2.748 -0.848 -18.25 1 84.12 106 GLY B O 1
ATOM 5018 N N . PHE B 1 107 ? 3.877 0.599 -19.469 1 81.25 107 PHE B N 1
ATOM 5019 C CA . PHE B 1 107 ? 4.637 1.177 -18.375 1 81.25 107 PHE B CA 1
ATOM 5020 C C . PHE B 1 107 ? 4.789 2.682 -18.547 1 81.25 107 PHE B C 1
ATOM 5022 O O . PHE B 1 107 ? 5.02 3.158 -19.672 1 81.25 107 PHE B O 1
ATOM 5029 N N . ARG B 1 108 ? 4.496 3.451 -17.453 1 80.25 108 ARG B N 1
ATOM 5030 C CA . ARG B 1 108 ? 4.664 4.898 -17.5 1 80.25 108 ARG B CA 1
ATOM 5031 C C . ARG B 1 108 ? 5.277 5.426 -16.219 1 80.25 108 ARG B C 1
ATOM 5033 O O . ARG B 1 108 ? 4.773 5.145 -15.125 1 80.25 108 ARG B O 1
ATOM 5040 N N . TRP B 1 109 ? 6.422 6.145 -16.344 1 78.56 109 TRP B N 1
ATOM 5041 C CA . TRP B 1 109 ? 6.988 6.836 -15.18 1 78.56 109 TRP B CA 1
ATOM 5042 C C . TRP B 1 109 ? 6.031 7.906 -14.664 1 78.56 109 TRP B C 1
ATOM 5044 O O . TRP B 1 109 ? 5.402 8.617 -15.453 1 78.56 109 TRP B O 1
ATOM 5054 N N . THR B 1 110 ? 5.902 7.961 -13.383 1 73.25 110 THR B N 1
ATOM 5055 C CA . THR B 1 110 ? 5.031 8.977 -12.797 1 73.25 110 THR B CA 1
ATOM 5056 C C . THR B 1 110 ? 5.84 10.188 -12.352 1 73.25 110 THR B C 1
ATOM 5058 O O . THR B 1 110 ? 7 10.055 -11.953 1 73.25 110 THR B O 1
ATOM 5061 N N . SER B 1 111 ? 5.402 11.414 -12.758 1 63.28 111 SER B N 1
ATOM 5062 C CA . SER B 1 111 ? 5.883 12.789 -12.914 1 63.28 111 SER B CA 1
ATOM 5063 C C . SER B 1 111 ? 6.996 13.102 -11.914 1 63.28 111 SER B C 1
ATOM 5065 O O . SER B 1 111 ? 7.156 12.398 -10.914 1 63.28 111 SER B O 1
ATOM 5067 N N . ASN B 1 112 ? 7.723 14.023 -12.336 1 63.38 112 ASN B N 1
ATOM 5068 C CA . ASN B 1 112 ? 8.859 14.672 -11.695 1 63.38 112 ASN B CA 1
ATOM 5069 C C . ASN B 1 112 ? 8.492 15.234 -10.328 1 63.38 112 ASN B C 1
ATOM 5071 O O . ASN B 1 112 ? 9.336 15.32 -9.43 1 63.38 112 ASN B O 1
ATOM 5075 N N . LEU B 1 113 ? 7.27 15.469 -10.203 1 67.69 113 LEU B N 1
ATOM 5076 C CA . LEU B 1 113 ? 6.883 16.125 -8.953 1 67.69 113 LEU B CA 1
ATOM 5077 C C . LEU B 1 113 ? 7.207 15.234 -7.758 1 67.69 113 LEU B C 1
ATOM 5079 O O . LEU B 1 113 ? 7.473 15.734 -6.664 1 67.69 113 LEU B O 1
ATOM 5083 N N . ASN B 1 114 ? 7.191 13.914 -8.055 1 62.56 114 ASN B N 1
ATOM 5084 C CA . ASN B 1 114 ? 7.449 12.992 -6.961 1 62.56 114 ASN B CA 1
ATOM 5085 C C . ASN B 1 114 ? 8.93 12.961 -6.586 1 62.56 114 ASN B C 1
ATOM 5087 O O . ASN B 1 114 ? 9.273 12.812 -5.41 1 62.56 114 ASN B O 1
ATOM 5091 N N . SER B 1 115 ? 9.656 13.078 -7.578 1 59.94 115 SER B N 1
ATOM 5092 C CA . SER B 1 115 ? 11.102 13 -7.355 1 59.94 115 SER B CA 1
ATOM 5093 C C . SER B 1 115 ? 11.602 14.195 -6.551 1 59.94 115 SER B C 1
ATOM 5095 O O . SER B 1 115 ? 12.523 14.062 -5.742 1 59.94 115 SER B O 1
ATOM 5097 N N . GLU B 1 116 ? 11.008 15.266 -6.734 1 54.31 116 GLU B N 1
ATOM 5098 C CA . GLU B 1 116 ? 11.477 16.469 -6.051 1 54.31 116 GLU B CA 1
ATOM 5099 C C . GLU B 1 116 ? 11.258 16.359 -4.543 1 54.31 116 GLU B C 1
ATOM 5101 O O . GLU B 1 116 ? 12.109 16.797 -3.76 1 54.31 116 GLU B O 1
ATOM 5106 N N . PHE B 1 117 ? 10.133 15.688 -4.246 1 52.72 117 PHE B N 1
ATOM 5107 C CA . PHE B 1 117 ? 9.773 15.727 -2.832 1 52.72 117 PHE B CA 1
ATOM 5108 C C . PHE B 1 117 ? 10.43 14.578 -2.076 1 52.72 117 PHE B C 1
ATOM 5110 O O . PHE B 1 117 ? 10.938 14.766 -0.967 1 52.72 117 PHE B O 1
ATOM 5117 N N . SER B 1 118 ? 10.398 13.477 -2.781 1 55.97 118 SER B N 1
ATOM 5118 C CA . SER B 1 118 ? 10.734 12.312 -1.97 1 55.97 118 SER B CA 1
ATOM 5119 C C . SER B 1 118 ? 11.953 11.578 -2.533 1 55.97 118 SER B C 1
ATOM 5121 O O . SER B 1 118 ? 12.492 10.68 -1.888 1 55.97 118 SER B O 1
ATOM 5123 N N . GLY B 1 119 ? 12.531 12.195 -3.564 1 64 119 GLY B N 1
ATOM 5124 C CA . GLY B 1 119 ? 13.578 11.422 -4.211 1 64 119 GLY B CA 1
ATOM 5125 C C . GLY B 1 119 ? 13.117 10.055 -4.68 1 64 119 GLY B C 1
ATOM 5126 O O . GLY B 1 119 ? 13.938 9.18 -4.961 1 64 119 GLY B O 1
ATOM 5127 N N . LEU B 1 120 ? 11.758 9.953 -4.668 1 67.19 120 LEU B N 1
ATOM 5128 C CA . LEU B 1 120 ? 11.188 8.656 -5.016 1 67.19 120 LEU B CA 1
ATOM 5129 C C . LEU B 1 120 ? 10.906 8.57 -6.512 1 67.19 120 LEU B C 1
ATOM 5131 O O . LEU B 1 120 ? 10.469 9.547 -7.121 1 67.19 120 LEU B O 1
ATOM 5135 N N . THR B 1 121 ? 11.32 7.508 -7.102 1 73.56 121 THR B N 1
ATOM 5136 C CA . THR B 1 121 ? 10.977 7.188 -8.484 1 73.56 121 THR B CA 1
ATOM 5137 C C . THR B 1 121 ? 9.844 6.16 -8.539 1 73.56 121 THR B C 1
ATOM 5139 O O . THR B 1 121 ? 9.984 5.051 -8.016 1 73.56 121 THR B O 1
ATOM 5142 N N . THR B 1 122 ? 8.688 6.594 -9.109 1 77.19 122 THR B N 1
ATOM 5143 C CA . THR B 1 122 ? 7.508 5.734 -9.141 1 77.19 122 THR B CA 1
ATOM 5144 C C . THR B 1 122 ? 7.016 5.555 -10.578 1 77.19 122 THR B C 1
ATOM 5146 O O . THR B 1 122 ? 7.406 6.305 -11.469 1 77.19 122 THR B O 1
ATOM 5149 N N . PHE B 1 123 ? 6.273 4.5 -10.773 1 78.88 123 PHE B N 1
ATOM 5150 C CA . PHE B 1 123 ? 5.734 4.23 -12.102 1 78.88 123 PHE B CA 1
ATOM 5151 C C . PHE B 1 123 ? 4.336 3.631 -12.008 1 78.88 123 PHE B C 1
ATOM 5153 O O . PHE B 1 123 ? 3.883 3.268 -10.922 1 78.88 123 PHE B O 1
ATOM 5160 N N . GLU B 1 124 ? 3.566 3.676 -13.141 1 77.88 124 GLU B N 1
ATOM 5161 C CA . GLU B 1 124 ? 2.277 3.012 -13.32 1 77.88 124 GLU B CA 1
ATOM 5162 C C . GLU B 1 124 ? 2.367 1.896 -14.352 1 77.88 124 GLU B C 1
ATOM 5164 O O . GLU B 1 124 ? 2.939 2.084 -15.43 1 77.88 124 GLU B O 1
ATOM 5169 N N . HIS B 1 125 ? 1.849 0.701 -13.961 1 80.75 125 HIS B N 1
ATOM 5170 C CA . HIS B 1 125 ? 1.855 -0.416 -14.898 1 80.75 125 HIS B CA 1
ATOM 5171 C C . HIS B 1 125 ? 0.5 -1.114 -14.938 1 80.75 125 HIS B C 1
ATOM 5173 O O . HIS B 1 125 ? -0.149 -1.165 -15.984 1 80.75 125 HIS B O 1
ATOM 5179 N N . TRP B 1 126 ? -0.081 -1.492 -13.891 1 78.5 126 TRP B N 1
ATOM 5180 C CA . TRP B 1 126 ? -1.227 -2.393 -13.805 1 78.5 126 TRP B CA 1
ATOM 5181 C C . TRP B 1 126 ? -2.443 -1.794 -14.5 1 78.5 126 TRP B C 1
ATOM 5183 O O . TRP B 1 126 ? -3.105 -2.467 -15.297 1 78.5 126 TRP B O 1
ATOM 5193 N N . PRO B 1 127 ? -2.637 -0.515 -14.289 1 75.94 127 PRO B N 1
ATOM 5194 C CA . PRO B 1 127 ? -3.834 0.029 -14.938 1 75.94 127 PRO B CA 1
ATOM 5195 C C . PRO B 1 127 ? -3.68 0.151 -16.453 1 75.94 127 PRO B C 1
ATOM 5197 O O . PRO B 1 127 ? -4.672 0.311 -17.172 1 75.94 127 PRO B O 1
ATOM 5200 N N . ILE B 1 128 ? -2.455 0.091 -16.922 1 80.88 128 ILE B N 1
ATOM 5201 C CA . ILE B 1 128 ? -2.254 0.319 -18.344 1 80.88 128 ILE B CA 1
ATOM 5202 C C . ILE B 1 128 ? -1.533 -0.878 -18.953 1 80.88 128 ILE B C 1
ATOM 5204 O O . ILE B 1 128 ? -0.86 -0.745 -19.984 1 80.88 128 ILE B O 1
ATOM 5208 N N . ARG B 1 129 ? -1.665 -2.035 -18.297 1 85.19 129 ARG B N 1
ATOM 5209 C CA . ARG B 1 129 ? -0.988 -3.242 -18.766 1 85.19 129 ARG B CA 1
ATOM 5210 C C . ARG B 1 129 ? -1.442 -3.619 -20.172 1 85.19 129 ARG B C 1
ATOM 5212 O O . ARG B 1 129 ? -2.576 -3.334 -20.562 1 85.19 129 ARG B O 1
ATOM 5219 N N . SER B 1 130 ? -0.565 -4.215 -20.891 1 90.44 130 SER B N 1
ATOM 5220 C CA . SER B 1 130 ? -0.792 -4.66 -22.266 1 90.44 130 SER B CA 1
ATOM 5221 C C . SER B 1 130 ? 0.011 -5.918 -22.578 1 90.44 130 SER B C 1
ATOM 5223 O O . SER B 1 130 ? 0.832 -6.355 -21.766 1 90.44 130 SER B O 1
ATOM 5225 N N . ALA B 1 131 ? -0.331 -6.586 -23.562 1 95.06 131 ALA B N 1
ATOM 5226 C CA . ALA B 1 131 ? 0.39 -7.738 -24.109 1 95.06 131 ALA B CA 1
ATOM 5227 C C . ALA B 1 131 ? 0.288 -7.789 -25.625 1 95.06 131 ALA B C 1
ATOM 5229 O O . ALA B 1 131 ? -0.803 -7.664 -26.188 1 95.06 131 ALA B O 1
ATOM 5230 N N . ALA B 1 132 ? 1.42 -7.941 -26.297 1 97.19 132 ALA B N 1
ATOM 5231 C CA . ALA B 1 132 ? 1.388 -7.77 -27.75 1 97.19 132 ALA B CA 1
ATOM 5232 C C . ALA B 1 132 ? 1.854 -9.039 -28.453 1 97.19 132 ALA B C 1
ATOM 5234 O O . ALA B 1 132 ? 2.195 -9 -29.641 1 97.19 132 ALA B O 1
ATOM 5235 N N . TRP B 1 133 ? 1.929 -10.148 -27.75 1 98.38 133 TRP B N 1
ATOM 5236 C CA . TRP B 1 133 ? 2.322 -11.398 -28.391 1 98.38 133 TRP B CA 1
ATOM 5237 C C . TRP B 1 133 ? 1.378 -11.742 -29.531 1 98.38 133 TRP B C 1
ATOM 5239 O O . TRP B 1 133 ? 1.822 -12 -30.656 1 98.38 133 TRP B O 1
ATOM 5249 N N . VAL B 1 134 ? 0.069 -11.602 -29.312 1 98.06 134 VAL B N 1
ATOM 5250 C CA . VAL B 1 134 ? -0.868 -12.125 -30.297 1 98.06 134 VAL B CA 1
ATOM 5251 C C . VAL B 1 134 ? -1.43 -10.977 -31.125 1 98.06 134 VAL B C 1
ATOM 5253 O O . VAL B 1 134 ? -2.172 -11.195 -32.094 1 98.06 134 VAL B O 1
ATOM 5256 N N . GLY B 1 135 ? -1.148 -9.727 -30.719 1 97.69 135 GLY B N 1
ATOM 5257 C CA . GLY B 1 135 ? -1.668 -8.625 -31.516 1 97.69 135 GLY B CA 1
ATOM 5258 C C . GLY B 1 135 ? -1.681 -7.301 -30.781 1 97.69 135 GLY B C 1
ATOM 5259 O O . GLY B 1 135 ? -0.99 -7.145 -29.766 1 97.69 135 GLY B O 1
ATOM 5260 N N . ASP B 1 136 ? -2.439 -6.398 -31.422 1 96.19 136 ASP B N 1
ATOM 5261 C CA . ASP B 1 136 ? -2.604 -5.078 -30.812 1 96.19 136 ASP B CA 1
ATOM 5262 C C . ASP B 1 136 ? -3.725 -5.082 -29.781 1 96.19 136 ASP B C 1
ATOM 5264 O O . ASP B 1 136 ? -4.902 -5.199 -30.141 1 96.19 136 ASP B O 1
ATOM 5268 N N . PHE B 1 137 ? -3.338 -4.855 -28.5 1 94.31 137 PHE B N 1
ATOM 5269 C CA . PHE B 1 137 ? -4.297 -4.898 -27.406 1 94.31 137 PHE B CA 1
ATOM 5270 C C . PHE B 1 137 ? -4.84 -3.504 -27.109 1 94.31 137 PHE B C 1
ATOM 5272 O O . PHE B 1 137 ? -4.074 -2.541 -27.016 1 94.31 137 PHE B O 1
ATOM 5279 N N . ASP B 1 138 ? -6.117 -3.424 -27.047 1 88.69 138 ASP B N 1
ATOM 5280 C CA . ASP B 1 138 ? -6.777 -2.197 -26.609 1 88.69 138 ASP B CA 1
ATOM 5281 C C . ASP B 1 138 ? -7.191 -2.289 -25.141 1 88.69 138 ASP B C 1
ATOM 5283 O O . ASP B 1 138 ? -8.148 -2.988 -24.797 1 88.69 138 ASP B O 1
ATOM 5287 N N . PRO B 1 139 ? -6.504 -1.557 -24.281 1 81.69 139 PRO B N 1
ATOM 5288 C CA . PRO B 1 139 ? -6.82 -1.65 -22.859 1 81.69 139 PRO B CA 1
ATOM 5289 C C . PRO B 1 139 ? -8.211 -1.124 -22.516 1 81.69 139 PRO B C 1
ATOM 5291 O O . PRO B 1 139 ? -8.758 -1.439 -21.469 1 81.69 139 PRO B O 1
ATOM 5294 N N . GLN B 1 140 ? -8.82 -0.327 -23.344 1 76.31 140 GLN B N 1
ATOM 5295 C CA . GLN B 1 140 ? -10.141 0.228 -23.078 1 76.31 140 GLN B CA 1
ATOM 5296 C C . GLN B 1 140 ? -11.234 -0.821 -23.281 1 76.31 140 GLN B C 1
ATOM 5298 O O . GLN B 1 140 ? -12.203 -0.878 -22.531 1 76.31 140 GLN B O 1
ATOM 5303 N N . THR B 1 141 ? -11.008 -1.659 -24.234 1 82.56 141 THR B N 1
ATOM 5304 C CA . THR B 1 141 ? -12.031 -2.652 -24.547 1 82.56 141 THR B CA 1
ATOM 5305 C C . THR B 1 141 ? -11.578 -4.043 -24.125 1 82.56 141 THR B C 1
ATOM 5307 O O . THR B 1 141 ? -12.344 -5.008 -24.219 1 82.56 141 THR B O 1
ATOM 5310 N N . ALA B 1 142 ? -10.281 -4.082 -23.688 1 84.12 142 ALA B N 1
ATOM 5311 C CA . ALA B 1 142 ? -9.688 -5.352 -23.281 1 84.12 142 ALA B CA 1
ATOM 5312 C C . ALA B 1 142 ? -9.797 -6.387 -24.406 1 84.12 142 ALA B C 1
ATOM 5314 O O . ALA B 1 142 ? -10.266 -7.508 -24.172 1 84.12 142 ALA B O 1
ATOM 5315 N N . SER B 1 143 ? -9.438 -5.949 -25.562 1 90.44 143 SER B N 1
ATOM 5316 C CA . SER B 1 143 ? -9.562 -6.812 -26.734 1 90.44 143 SER B CA 1
ATOM 5317 C C . SER B 1 143 ? -8.445 -6.551 -27.734 1 90.44 143 SER B C 1
ATOM 5319 O O . SER B 1 143 ? -7.723 -5.559 -27.625 1 90.44 143 SER B O 1
ATOM 5321 N N . TYR B 1 144 ? -8.344 -7.496 -28.656 1 95.62 144 TYR B N 1
ATOM 5322 C CA . TYR B 1 144 ? -7.324 -7.371 -29.688 1 95.62 144 TYR B CA 1
ATOM 5323 C C . TYR B 1 144 ? -7.938 -6.918 -31 1 95.62 144 TYR B C 1
ATOM 5325 O O . TYR B 1 144 ? -8.984 -7.426 -31.422 1 95.62 144 TYR B O 1
ATOM 5333 N N . SER B 1 145 ? -7.242 -5.941 -31.656 1 95.31 145 SER B N 1
ATOM 5334 C CA . SER B 1 145 ? -7.742 -5.406 -32.938 1 95.31 145 SER B CA 1
ATOM 5335 C C . SER B 1 145 ? -7.051 -6.062 -34.125 1 95.31 145 SER B C 1
ATOM 5337 O O . SER B 1 145 ? -7.465 -5.875 -35.25 1 95.31 145 SER B O 1
ATOM 5339 N N . SER B 1 146 ? -6.039 -6.773 -33.844 1 96.75 146 SER B N 1
ATOM 5340 C CA . SER B 1 146 ? -5.277 -7.457 -34.906 1 96.75 146 SER B CA 1
ATOM 5341 C C . SER B 1 146 ? -4.621 -8.727 -34.344 1 96.75 146 SER B C 1
ATOM 5343 O O . SER B 1 146 ? -4.629 -8.969 -33.156 1 96.75 146 SER B O 1
ATOM 5345 N N . ILE B 1 147 ? -4.203 -9.547 -35.281 1 97.19 147 ILE B N 1
ATOM 5346 C CA . ILE B 1 147 ? -3.43 -10.734 -34.938 1 97.19 147 ILE B CA 1
ATOM 5347 C C . ILE B 1 147 ? -1.996 -10.586 -35.438 1 97.19 147 ILE B C 1
ATOM 5349 O O . ILE B 1 147 ? -1.772 -10.234 -36.594 1 97.19 147 ILE B O 1
ATOM 5353 N N . ASN B 1 148 ? -1.065 -10.758 -34.562 1 98 148 ASN B N 1
ATOM 5354 C CA . ASN B 1 148 ? 0.354 -10.688 -34.906 1 98 148 ASN B CA 1
ATOM 5355 C C . ASN B 1 148 ? 0.913 -12.055 -35.281 1 98 148 ASN B C 1
ATOM 5357 O O . ASN B 1 148 ? 1.576 -12.703 -34.469 1 98 148 ASN B O 1
ATOM 5361 N N . TYR B 1 149 ? 0.789 -12.453 -36.5 1 97.38 149 TYR B N 1
ATOM 5362 C CA . TYR B 1 149 ? 1.184 -13.773 -36.938 1 97.38 149 TYR B CA 1
ATOM 5363 C C . TYR B 1 149 ? 2.697 -13.945 -36.875 1 97.38 149 TYR B C 1
ATOM 5365 O O . TYR B 1 149 ? 3.193 -15.055 -36.688 1 97.38 149 TYR B O 1
ATOM 5373 N N . ALA B 1 150 ? 3.398 -12.875 -37.094 1 98.12 150 ALA B N 1
ATOM 5374 C CA . ALA B 1 150 ? 4.855 -12.953 -37.031 1 98.12 150 ALA B CA 1
ATOM 5375 C C . ALA B 1 150 ? 5.32 -13.43 -35.656 1 98.12 150 ALA B C 1
ATOM 5377 O O . ALA B 1 150 ? 6.203 -14.289 -35.562 1 98.12 150 ALA B O 1
ATOM 5378 N N . ASN B 1 151 ? 4.785 -12.883 -34.594 1 98.56 151 ASN B N 1
ATOM 5379 C CA . ASN B 1 151 ? 5.129 -13.297 -33.219 1 98.56 151 ASN B CA 1
ATOM 5380 C C . ASN B 1 151 ? 4.715 -14.742 -32.969 1 98.56 151 ASN B C 1
ATOM 5382 O O . ASN B 1 151 ? 5.457 -15.492 -32.312 1 98.56 151 ASN B O 1
ATOM 5386 N N . ILE B 1 152 ? 3.539 -15.133 -33.438 1 98.62 152 ILE B N 1
ATOM 5387 C CA . ILE B 1 152 ? 3.062 -16.5 -33.281 1 98.62 152 ILE B CA 1
ATOM 5388 C C . ILE B 1 152 ? 4.008 -17.469 -34 1 98.62 152 ILE B C 1
ATOM 5390 O O . ILE B 1 152 ? 4.383 -18.5 -33.438 1 98.62 152 ILE B O 1
ATOM 5394 N N . GLN B 1 153 ? 4.414 -17.062 -35.156 1 98.62 153 GLN B N 1
ATOM 5395 C CA . GLN B 1 153 ? 5.344 -17.891 -35.906 1 98.62 153 GLN B CA 1
ATOM 5396 C C . GLN B 1 153 ? 6.688 -18 -35.219 1 98.62 153 GLN B C 1
ATOM 5398 O O . GLN B 1 153 ? 7.324 -19.047 -35.219 1 98.62 153 GLN B O 1
ATOM 5403 N N . HIS B 1 154 ? 7.117 -16.906 -34.656 1 98.75 154 HIS B N 1
ATOM 5404 C CA . HIS B 1 154 ? 8.344 -16.953 -33.875 1 98.75 154 HIS B CA 1
ATOM 5405 C C . HIS B 1 154 ? 8.234 -17.969 -32.75 1 98.75 154 HIS B C 1
ATOM 5407 O O . HIS B 1 154 ? 9.164 -18.75 -32.531 1 98.75 154 HIS B O 1
ATOM 5413 N N . SER B 1 155 ? 7.141 -17.969 -32.031 1 98.88 155 SER B N 1
ATOM 5414 C CA . SER B 1 155 ? 6.926 -18.922 -30.953 1 98.88 155 SER B CA 1
ATOM 5415 C C . SER B 1 155 ? 6.949 -20.359 -31.469 1 98.88 155 SER B C 1
ATOM 5417 O O . SER B 1 155 ? 7.512 -21.25 -30.828 1 98.88 155 SER B O 1
ATOM 5419 N N . LEU B 1 156 ? 6.348 -20.594 -32.625 1 98.94 156 LEU B N 1
ATOM 5420 C CA . LEU B 1 156 ? 6.336 -21.922 -33.188 1 98.94 156 LEU B CA 1
ATOM 5421 C C . LEU B 1 156 ? 7.738 -22.359 -33.594 1 98.94 156 LEU B C 1
ATOM 5423 O O . LEU B 1 156 ? 8.094 -23.531 -33.469 1 98.94 156 LEU B O 1
ATOM 5427 N N . LYS B 1 157 ? 8.516 -21.422 -34.062 1 98.88 157 LYS B N 1
ATOM 5428 C CA . LYS B 1 157 ? 9.906 -21.734 -34.406 1 98.88 157 LYS B CA 1
ATOM 5429 C C . LYS B 1 157 ? 10.695 -22.109 -33.125 1 98.88 157 LYS B C 1
ATOM 5431 O O . LYS B 1 157 ? 11.578 -22.969 -33.188 1 98.88 157 LYS B O 1
ATOM 5436 N N . VAL B 1 158 ? 10.43 -21.422 -32.062 1 98.88 158 VAL B N 1
ATOM 5437 C CA . VAL B 1 158 ? 11.078 -21.75 -30.797 1 98.88 158 VAL B CA 1
ATOM 5438 C C . VAL B 1 158 ? 10.688 -23.156 -30.359 1 98.88 158 VAL B C 1
ATOM 5440 O O . VAL B 1 158 ? 11.531 -23.922 -29.906 1 98.88 158 VAL B O 1
ATOM 5443 N N . VAL B 1 159 ? 9.398 -23.5 -30.516 1 98.94 159 VAL B N 1
ATOM 5444 C CA . VAL B 1 159 ? 8.945 -24.844 -30.219 1 98.94 159 VAL B CA 1
ATOM 5445 C C . VAL B 1 159 ? 9.758 -25.859 -31.031 1 98.94 159 VAL B C 1
ATOM 5447 O O . VAL B 1 159 ? 10.242 -26.844 -30.484 1 98.94 159 VAL B O 1
ATOM 5450 N N . LEU B 1 160 ? 9.914 -25.562 -32.281 1 98.88 160 LEU B N 1
ATOM 5451 C CA . LEU B 1 160 ? 10.688 -26.422 -33.156 1 98.88 160 LEU B CA 1
ATOM 5452 C C . LEU B 1 160 ? 12.125 -26.547 -32.688 1 98.88 160 LEU B C 1
ATOM 5454 O O . LEU B 1 160 ? 12.695 -27.641 -32.656 1 98.88 160 LEU B O 1
ATOM 5458 N N . ASP B 1 161 ? 12.719 -25.422 -32.312 1 98.81 161 ASP B N 1
ATOM 5459 C CA . ASP B 1 161 ? 14.094 -25.422 -31.828 1 98.81 161 ASP B CA 1
ATOM 5460 C C . ASP B 1 161 ? 14.242 -26.281 -30.562 1 98.81 161 ASP B C 1
ATOM 5462 O O . ASP B 1 161 ? 15.195 -27.047 -30.438 1 98.81 161 ASP B O 1
ATOM 5466 N N . VAL B 1 162 ? 13.297 -26.141 -29.625 1 98.88 162 VAL B N 1
ATOM 5467 C CA . VAL B 1 162 ? 13.344 -26.875 -28.375 1 98.88 162 VAL B CA 1
ATOM 5468 C C . VAL B 1 162 ? 13.242 -28.375 -28.641 1 98.88 162 VAL B C 1
ATOM 5470 O O . VAL B 1 162 ? 14.062 -29.156 -28.156 1 98.88 162 VAL B O 1
ATOM 5473 N N . VAL B 1 163 ? 12.25 -28.75 -29.453 1 98.69 163 VAL B N 1
ATOM 5474 C CA . VAL B 1 163 ? 12.023 -30.172 -29.672 1 98.69 163 VAL B CA 1
ATOM 5475 C C . VAL B 1 163 ? 13.172 -30.766 -30.484 1 98.69 163 VAL B C 1
ATOM 5477 O O . VAL B 1 163 ? 13.594 -31.891 -30.25 1 98.69 163 VAL B O 1
ATOM 5480 N N . THR B 1 164 ? 13.727 -29.984 -31.406 1 98.44 164 THR B N 1
ATOM 5481 C CA . THR B 1 164 ? 14.859 -30.453 -32.219 1 98.44 164 THR B CA 1
ATOM 5482 C C . THR B 1 164 ? 16.078 -30.688 -31.312 1 98.44 164 THR B C 1
ATOM 5484 O O . THR B 1 164 ? 16.781 -31.688 -31.469 1 98.44 164 THR B O 1
ATOM 5487 N N . ARG B 1 165 ? 16.281 -29.875 -30.406 1 98.38 165 ARG B N 1
ATOM 5488 C CA . ARG B 1 165 ? 17.469 -29.953 -29.562 1 98.38 165 ARG B CA 1
ATOM 5489 C C . ARG B 1 165 ? 17.359 -31.078 -28.547 1 98.38 165 ARG B C 1
ATOM 5491 O O . ARG B 1 165 ? 18.344 -31.734 -28.234 1 98.38 165 ARG B O 1
ATOM 5498 N N . TYR B 1 166 ? 16.156 -31.328 -28.031 1 98.56 166 TYR B N 1
ATOM 5499 C CA . TYR B 1 166 ? 16.109 -32.125 -26.812 1 98.56 166 TYR B CA 1
ATOM 5500 C C . TYR B 1 166 ? 15.297 -33.406 -27.031 1 98.56 166 TYR B C 1
ATOM 5502 O O . TYR B 1 166 ? 15.133 -34.188 -26.109 1 98.56 166 TYR B O 1
ATOM 5510 N N . ALA B 1 167 ? 14.781 -33.688 -28.219 1 97.81 167 ALA B N 1
ATOM 5511 C CA . ALA B 1 167 ? 13.883 -34.781 -28.484 1 97.81 167 ALA B CA 1
ATOM 5512 C C . ALA B 1 167 ? 14.484 -36.125 -28.016 1 97.81 167 ALA B C 1
ATOM 5514 O O . ALA B 1 167 ? 13.766 -37.031 -27.594 1 97.81 167 ALA B O 1
ATOM 5515 N N . GLU B 1 168 ? 15.758 -36.219 -28.031 1 97.06 168 GLU B N 1
ATOM 5516 C CA . GLU B 1 168 ? 16.406 -37.5 -27.75 1 97.06 168 GLU B CA 1
ATOM 5517 C C . GLU B 1 168 ? 16.922 -37.531 -26.312 1 97.06 168 GLU B C 1
ATOM 5519 O O . GLU B 1 168 ? 17.484 -38.562 -25.875 1 97.06 168 GLU B O 1
ATOM 5524 N N . HIS B 1 169 ? 16.859 -36.5 -25.609 1 98.25 169 HIS B N 1
ATOM 5525 C CA . HIS B 1 169 ? 17.359 -36.5 -24.25 1 98.25 169 HIS B CA 1
ATOM 5526 C C . HIS B 1 169 ? 16.422 -37.281 -23.328 1 98.25 169 HIS B C 1
ATOM 5528 O O . HIS B 1 169 ? 15.234 -36.969 -23.234 1 98.25 169 HIS B O 1
ATOM 5534 N N . PRO B 1 170 ? 16.875 -38.125 -22.547 1 98.12 170 PRO B N 1
ATOM 5535 C CA . PRO B 1 170 ? 16.031 -39.062 -21.812 1 98.12 170 PRO B CA 1
ATOM 5536 C C . PRO B 1 170 ? 15.312 -38.406 -20.641 1 98.12 170 PRO B C 1
ATOM 5538 O O . PRO B 1 170 ? 14.328 -38.969 -20.125 1 98.12 170 PRO B O 1
ATOM 5541 N N . ALA B 1 171 ? 15.773 -37.312 -20.141 1 98.56 171 ALA B N 1
ATOM 5542 C CA . ALA B 1 171 ? 15.164 -36.656 -18.969 1 98.56 171 ALA B CA 1
ATOM 5543 C C . ALA B 1 171 ? 13.93 -35.875 -19.359 1 98.56 171 ALA B C 1
ATOM 5545 O O . ALA B 1 171 ? 13.133 -35.5 -18.5 1 98.56 171 ALA B O 1
ATOM 5546 N N . VAL B 1 172 ? 13.742 -35.562 -20.672 1 98.81 172 VAL B N 1
ATOM 5547 C CA . VAL B 1 172 ? 12.68 -34.656 -21.078 1 98.81 172 VAL B CA 1
ATOM 5548 C C . VAL B 1 172 ? 11.344 -35.375 -21.094 1 98.81 172 VAL B C 1
ATOM 5550 O O . VAL B 1 172 ? 11.203 -36.406 -21.781 1 98.81 172 VAL B O 1
ATOM 5553 N N . LEU B 1 173 ? 10.422 -34.875 -20.281 1 98.56 173 LEU B N 1
ATOM 5554 C CA . LEU B 1 173 ? 9.07 -35.438 -20.188 1 98.56 173 LEU B CA 1
ATOM 5555 C C . LEU B 1 173 ? 8.188 -34.906 -21.312 1 98.56 173 LEU B C 1
ATOM 5557 O O . LEU B 1 173 ? 7.332 -35.656 -21.812 1 98.56 173 LEU B O 1
ATOM 5561 N N . GLY B 1 174 ? 8.398 -33.75 -21.641 1 98.62 174 GLY B N 1
ATOM 5562 C CA . GLY B 1 174 ? 7.574 -33.094 -22.641 1 98.62 174 GLY B CA 1
ATOM 5563 C C . GLY B 1 174 ? 7.746 -31.578 -22.641 1 98.62 174 GLY B C 1
ATOM 5564 O O . GLY B 1 174 ? 8.781 -31.062 -22.203 1 98.62 174 GLY B O 1
ATOM 5565 N N . LEU B 1 175 ? 6.684 -30.922 -23.25 1 98.75 175 LEU B N 1
ATOM 5566 C CA . LEU B 1 175 ? 6.797 -29.484 -23.484 1 98.75 175 LEU B CA 1
ATOM 5567 C C . LEU B 1 175 ? 5.461 -28.797 -23.25 1 98.75 175 LEU B C 1
ATOM 5569 O O . LEU B 1 175 ? 4.406 -29.312 -23.625 1 98.75 175 LEU B O 1
ATOM 5573 N N . GLU B 1 176 ? 5.527 -27.734 -22.5 1 98.88 176 GLU B N 1
ATOM 5574 C CA . GLU B 1 176 ? 4.48 -26.719 -22.547 1 98.88 176 GLU B CA 1
ATOM 5575 C C . GLU B 1 176 ? 4.891 -25.531 -23.422 1 98.88 176 GLU B C 1
ATOM 5577 O O . GLU B 1 176 ? 5.812 -24.797 -23.094 1 98.88 176 GLU B O 1
ATOM 5582 N N . PRO B 1 177 ? 4.184 -25.328 -24.531 1 98.88 177 PRO B N 1
ATOM 5583 C CA . PRO B 1 177 ? 4.676 -24.391 -25.547 1 98.88 177 PRO B CA 1
ATOM 5584 C C . PRO B 1 177 ? 4.531 -22.938 -25.109 1 98.88 177 PRO B C 1
ATOM 5586 O O . PRO B 1 177 ? 5.145 -22.047 -25.719 1 98.88 177 PRO B O 1
ATOM 5589 N N . LEU B 1 178 ? 3.68 -22.672 -24.109 1 98.75 178 LEU B N 1
ATOM 5590 C CA . LEU B 1 178 ? 3.484 -21.297 -23.672 1 98.75 178 LEU B CA 1
ATOM 5591 C C . LEU B 1 178 ? 2.934 -21.266 -22.25 1 98.75 178 LEU B C 1
ATOM 5593 O O . LEU B 1 178 ? 1.948 -21.938 -21.938 1 98.75 178 LEU B O 1
ATOM 5597 N N . ASN B 1 179 ? 3.633 -20.438 -21.438 1 98.44 179 ASN B N 1
ATOM 5598 C CA . ASN B 1 179 ? 3.18 -20.234 -20.062 1 98.44 179 ASN B CA 1
ATOM 5599 C C . ASN B 1 179 ? 2.195 -19.078 -19.969 1 98.44 179 ASN B C 1
ATOM 5601 O O . ASN B 1 179 ? 2.48 -17.969 -20.438 1 98.44 179 ASN B O 1
ATOM 5605 N N . GLU B 1 180 ? 1.085 -19.234 -19.484 1 97.62 180 GLU B N 1
ATOM 5606 C CA . GLU B 1 180 ? 0.136 -18.266 -18.922 1 97.62 180 GLU B CA 1
ATOM 5607 C C . GLU B 1 180 ? -0.228 -17.203 -19.953 1 97.62 180 GLU B C 1
ATOM 5609 O O . GLU B 1 180 ? -0.14 -16 -19.672 1 97.62 180 GLU B O 1
ATOM 5614 N N . PRO B 1 181 ? -0.63 -17.609 -21.234 1 98.19 181 PRO B N 1
ATOM 5615 C CA . PRO B 1 181 ? -1.354 -16.594 -21.984 1 98.19 181 PRO B CA 1
ATOM 5616 C C . PRO B 1 181 ? -2.557 -16.031 -21.219 1 98.19 181 PRO B C 1
ATOM 5618 O O . PRO B 1 181 ? -3.314 -16.797 -20.625 1 98.19 181 PRO B O 1
ATOM 5621 N N . TRP B 1 182 ? -2.682 -14.656 -21.172 1 94.31 182 TRP B N 1
ATOM 5622 C CA . TRP B 1 182 ? -3.727 -14.109 -20.312 1 94.31 182 TRP B CA 1
ATOM 5623 C C . TRP B 1 182 ? -5.109 -14.391 -20.891 1 94.31 182 TRP B C 1
ATOM 5625 O O . TRP B 1 182 ? -5.23 -14.891 -22.016 1 94.31 182 TRP B O 1
ATOM 5635 N N . GLN B 1 183 ? -6.137 -14.109 -20.141 1 93.44 183 GLN B N 1
ATOM 5636 C CA . GLN B 1 183 ? -7.512 -14.492 -20.453 1 93.44 183 GLN B CA 1
ATOM 5637 C C . GLN B 1 183 ? -8.047 -13.68 -21.625 1 93.44 183 GLN B C 1
ATOM 5639 O O . GLN B 1 183 ? -9.062 -14.039 -22.219 1 93.44 183 GLN B O 1
ATOM 5644 N N . TYR B 1 184 ? -7.363 -12.602 -21.984 1 92.5 184 TYR B N 1
ATOM 5645 C CA . TYR B 1 184 ? -7.828 -11.734 -23.062 1 92.5 184 TYR B CA 1
ATOM 5646 C C . TYR B 1 184 ? -7.367 -12.258 -24.406 1 92.5 184 TYR B C 1
ATOM 5648 O O . TYR B 1 184 ? -7.844 -11.805 -25.453 1 92.5 184 TYR B O 1
ATOM 5656 N N . THR B 1 185 ? -6.418 -13.227 -24.406 1 97.25 185 THR B N 1
ATOM 5657 C CA . THR B 1 185 ? -5.98 -13.82 -25.672 1 97.25 185 THR B CA 1
ATOM 5658 C C . THR B 1 185 ? -7.152 -14.484 -26.391 1 97.25 185 THR B C 1
ATOM 5660 O O . THR B 1 185 ? -7.863 -15.305 -25.797 1 97.25 185 THR B O 1
ATOM 5663 N N . PRO B 1 186 ? -7.387 -14.078 -27.672 1 97.38 186 PRO B N 1
ATOM 5664 C CA . PRO B 1 186 ? -8.477 -14.75 -28.375 1 97.38 186 PRO B CA 1
ATOM 5665 C C . PRO B 1 186 ? -8.344 -16.266 -28.375 1 97.38 186 PRO B C 1
ATOM 5667 O O . PRO B 1 186 ? -7.309 -16.797 -28.781 1 97.38 186 PRO B O 1
ATOM 5670 N N . ILE B 1 187 ? -9.414 -16.984 -27.938 1 97.69 187 ILE B N 1
ATOM 5671 C CA . ILE B 1 187 ? -9.352 -18.406 -27.641 1 97.69 187 ILE B CA 1
ATOM 5672 C C . ILE B 1 187 ? -9.07 -19.188 -28.938 1 97.69 187 ILE B C 1
ATOM 5674 O O . ILE B 1 187 ? -8.336 -20.172 -28.922 1 97.69 187 ILE B O 1
ATOM 5678 N N . ASP B 1 188 ? -9.625 -18.734 -30.078 1 97.75 188 ASP B N 1
ATOM 5679 C CA . ASP B 1 188 ? -9.406 -19.438 -31.328 1 97.75 188 ASP B CA 1
ATOM 5680 C C . ASP B 1 188 ? -7.949 -19.328 -31.766 1 97.75 188 ASP B C 1
ATOM 5682 O O . ASP B 1 188 ? -7.387 -20.281 -32.312 1 97.75 188 ASP B O 1
ATOM 5686 N N . THR B 1 189 ? -7.398 -18.188 -31.547 1 98.12 189 THR B N 1
ATOM 5687 C CA . THR B 1 189 ? -5.992 -17.984 -31.875 1 98.12 189 THR B CA 1
ATOM 5688 C C . THR B 1 189 ? -5.098 -18.859 -31.016 1 98.12 189 THR B C 1
ATOM 5690 O O . THR B 1 189 ? -4.16 -19.484 -31.5 1 98.12 189 THR B O 1
ATOM 5693 N N . LEU B 1 190 ? -5.398 -18.938 -29.75 1 98.69 190 LEU B N 1
ATOM 5694 C CA . LEU B 1 190 ? -4.621 -19.734 -28.812 1 98.69 190 LEU B CA 1
ATOM 5695 C C . LEU B 1 190 ? -4.719 -21.219 -29.172 1 98.69 190 LEU B C 1
ATOM 5697 O O . LEU B 1 190 ? -3.707 -21.922 -29.188 1 98.69 190 LEU B O 1
ATOM 5701 N N . LYS B 1 191 ? -5.93 -21.672 -29.484 1 98.69 191 LYS B N 1
ATOM 5702 C CA . LYS B 1 191 ? -6.141 -23.078 -29.828 1 98.69 191 LYS B CA 1
ATOM 5703 C C . LYS B 1 191 ? -5.422 -23.438 -31.125 1 98.69 191 LYS B C 1
ATOM 5705 O O . LYS B 1 191 ? -4.859 -24.531 -31.25 1 98.69 191 LYS B O 1
ATOM 5710 N N . ARG B 1 192 ? -5.438 -22.562 -32.094 1 98.5 192 ARG B N 1
ATOM 5711 C CA . ARG B 1 192 ? -4.699 -22.797 -33.312 1 98.5 192 ARG B CA 1
ATOM 5712 C C . ARG B 1 192 ? -3.199 -22.906 -33.062 1 98.5 192 ARG B C 1
ATOM 5714 O O . ARG B 1 192 ? -2.523 -23.766 -33.594 1 98.5 192 ARG B O 1
ATOM 5721 N N . PHE B 1 193 ? -2.697 -22.047 -32.281 1 98.75 193 PHE B N 1
ATOM 5722 C CA . PHE B 1 193 ? -1.293 -22.094 -31.875 1 98.75 193 PHE B CA 1
ATOM 5723 C C . PHE B 1 193 ? -0.95 -23.422 -31.234 1 98.75 193 PHE B C 1
ATOM 5725 O O . PHE B 1 193 ? 0.073 -24.031 -31.562 1 98.75 193 PHE B O 1
ATOM 5732 N N . TYR B 1 194 ? -1.831 -23.875 -30.297 1 98.81 194 TYR B N 1
ATOM 5733 C CA . TYR B 1 194 ? -1.604 -25.156 -29.641 1 98.81 194 TYR B CA 1
ATOM 5734 C C . TYR B 1 194 ? -1.62 -26.297 -30.641 1 98.81 194 TYR B C 1
ATOM 5736 O O . TYR B 1 194 ? -0.786 -27.203 -30.578 1 98.81 194 TYR B O 1
ATOM 5744 N N . TRP B 1 195 ? -2.543 -26.203 -31.578 1 98.56 195 TRP B N 1
ATOM 5745 C CA . TRP B 1 195 ? -2.635 -27.234 -32.594 1 98.56 195 TRP B CA 1
ATOM 5746 C C . TRP B 1 195 ? -1.355 -27.297 -33.438 1 98.56 195 TRP B C 1
ATOM 5748 O O . TRP B 1 195 ? -0.801 -28.375 -33.656 1 98.56 195 TRP B O 1
ATOM 5758 N N . GLU B 1 196 ? -0.904 -26.188 -33.875 1 98.69 196 GLU B N 1
ATOM 5759 C CA . GLU B 1 196 ? 0.299 -26.125 -34.688 1 98.69 196 GLU B CA 1
ATOM 5760 C C . GLU B 1 196 ? 1.529 -26.578 -33.906 1 98.69 196 GLU B C 1
ATOM 5762 O O . GLU B 1 196 ? 2.379 -27.297 -34.438 1 98.69 196 GLU B O 1
ATOM 5767 N N . GLY B 1 197 ? 1.63 -26.156 -32.688 1 98.81 197 GLY B N 1
ATOM 5768 C CA . GLY B 1 197 ? 2.719 -26.609 -31.844 1 98.81 197 GLY B CA 1
ATOM 5769 C C . GLY B 1 197 ? 2.717 -28.109 -31.609 1 98.81 197 GLY B C 1
ATOM 5770 O O . GLY B 1 197 ? 3.771 -28.75 -31.625 1 98.81 197 GLY B O 1
ATOM 5771 N N . TYR B 1 198 ? 1.515 -28.625 -31.391 1 98.75 198 TYR B N 1
ATOM 5772 C CA . TYR B 1 198 ? 1.357 -30.062 -31.188 1 98.75 198 TYR B CA 1
ATOM 5773 C C . TYR B 1 198 ? 1.919 -30.844 -32.375 1 98.75 198 TYR B C 1
ATOM 5775 O O . TYR B 1 198 ? 2.672 -31.812 -32.188 1 98.75 198 TYR B O 1
ATOM 5783 N N . LEU B 1 199 ? 1.616 -30.406 -33.531 1 98.5 199 LEU B N 1
ATOM 5784 C CA . LEU B 1 199 ? 2.066 -31.094 -34.75 1 98.5 199 LEU B CA 1
ATOM 5785 C C . LEU B 1 199 ? 3.584 -31.016 -34.875 1 98.5 199 LEU B C 1
ATOM 5787 O O . LEU B 1 199 ? 4.23 -32 -35.25 1 98.5 199 LEU B O 1
ATOM 5791 N N . ILE B 1 200 ? 4.137 -29.906 -34.531 1 98.75 200 ILE B N 1
ATOM 5792 C CA . ILE B 1 200 ? 5.586 -29.719 -34.594 1 98.75 200 ILE B CA 1
ATOM 5793 C C . ILE B 1 200 ? 6.266 -30.688 -33.625 1 98.75 200 ILE B C 1
ATOM 5795 O O . ILE B 1 200 ? 7.211 -31.391 -34 1 98.75 200 ILE B O 1
ATOM 5799 N N . VAL B 1 201 ? 5.785 -30.766 -32.438 1 98.81 201 VAL B N 1
ATOM 5800 C CA . VAL B 1 201 ? 6.398 -31.578 -31.391 1 98.81 201 VAL B CA 1
ATOM 5801 C C . VAL B 1 201 ? 6.262 -33.062 -31.734 1 98.81 201 VAL B C 1
ATOM 5803 O O . VAL B 1 201 ? 7.234 -33.812 -31.641 1 98.81 201 VAL B O 1
ATOM 5806 N N . LYS B 1 202 ? 5.078 -33.5 -32.219 1 98.06 202 LYS B N 1
ATOM 5807 C CA . LYS B 1 202 ? 4.805 -34.906 -32.438 1 98.06 202 LYS B CA 1
ATOM 5808 C C . LYS B 1 202 ? 5.582 -35.438 -33.656 1 98.06 202 LYS B C 1
ATOM 5810 O O . LYS B 1 202 ? 5.875 -36.625 -33.719 1 98.06 202 LYS B O 1
ATOM 5815 N N . LEU B 1 203 ? 5.941 -34.562 -34.5 1 97.75 203 LEU B N 1
ATOM 5816 C CA . LEU B 1 203 ? 6.746 -34.969 -35.656 1 97.75 203 LEU B CA 1
ATOM 5817 C C . LEU B 1 203 ? 8.133 -35.438 -35.188 1 97.75 203 LEU B C 1
ATOM 5819 O O . LEU B 1 203 ? 8.711 -36.344 -35.781 1 97.75 203 LEU B O 1
ATOM 5823 N N . LYS B 1 204 ? 8.617 -34.875 -34.125 1 97.44 204 LYS B N 1
ATOM 5824 C CA . LYS B 1 204 ? 9.992 -35.125 -33.719 1 97.44 204 LYS B CA 1
ATOM 5825 C C . LYS B 1 204 ? 10.031 -35.938 -32.438 1 97.44 204 LYS B C 1
ATOM 5827 O O . LYS B 1 204 ? 10.977 -36.719 -32.188 1 97.44 204 LYS B O 1
ATOM 5832 N N . ALA B 1 205 ? 9.07 -35.719 -31.641 1 98 205 ALA B N 1
ATOM 5833 C CA . ALA B 1 205 ? 9.008 -36.375 -30.328 1 98 205 ALA B CA 1
ATOM 5834 C C . ALA B 1 205 ? 7.605 -36.875 -30.047 1 98 205 ALA B C 1
ATOM 5836 O O . ALA B 1 205 ? 6.902 -36.344 -29.188 1 98 205 ALA B O 1
ATOM 5837 N N . PRO B 1 206 ? 7.23 -37.938 -30.594 1 96.38 206 PRO B N 1
ATOM 5838 C CA . PRO B 1 206 ? 5.84 -38.406 -30.531 1 96.38 206 PRO B CA 1
ATOM 5839 C C . PRO B 1 206 ? 5.41 -38.812 -29.125 1 96.38 206 PRO B C 1
ATOM 5841 O O . PRO B 1 206 ? 4.215 -38.812 -28.828 1 96.38 206 PRO B O 1
ATOM 5844 N N . PHE B 1 207 ? 6.336 -39.125 -28.234 1 95.69 207 PHE B N 1
ATOM 5845 C CA . PHE B 1 207 ? 5.957 -39.625 -26.922 1 95.69 207 PHE B CA 1
ATOM 5846 C C . PHE B 1 207 ? 6.039 -38.5 -25.875 1 95.69 207 PHE B C 1
ATOM 5848 O O . PHE B 1 207 ? 5.711 -38.75 -24.703 1 95.69 207 PHE B O 1
ATOM 5855 N N . TRP B 1 208 ? 6.461 -37.281 -26.297 1 98.25 208 TRP B N 1
ATOM 5856 C CA . TRP B 1 208 ? 6.496 -36.156 -25.375 1 98.25 208 TRP B CA 1
ATOM 5857 C C . TRP B 1 208 ? 5.09 -35.781 -24.906 1 98.25 208 TRP B C 1
ATOM 5859 O O . TRP B 1 208 ? 4.148 -35.781 -25.688 1 98.25 208 TRP B O 1
ATOM 5869 N N . LYS B 1 209 ? 4.984 -35.562 -23.609 1 98.44 209 LYS B N 1
ATOM 5870 C CA . LYS B 1 209 ? 3.77 -34.906 -23.141 1 98.44 209 LYS B CA 1
ATOM 5871 C C . LYS B 1 209 ? 3.68 -33.469 -23.688 1 98.44 209 LYS B C 1
ATOM 5873 O O . LYS B 1 209 ? 4.664 -32.75 -23.672 1 98.44 209 LYS B O 1
ATOM 5878 N N . TYR B 1 210 ? 2.57 -33.219 -24.297 1 98.69 210 TYR B N 1
ATOM 5879 C CA . TYR B 1 210 ? 2.281 -31.859 -24.781 1 98.69 210 TYR B CA 1
ATOM 5880 C C . TYR B 1 210 ? 1.261 -31.172 -23.891 1 98.69 210 TYR B C 1
ATOM 5882 O O . TYR B 1 210 ? 0.062 -31.453 -23.969 1 98.69 210 TYR B O 1
ATOM 5890 N N . VAL B 1 211 ? 1.747 -30.219 -23.031 1 98.81 211 VAL B N 1
ATOM 5891 C CA . VAL B 1 211 ? 0.942 -29.609 -21.984 1 98.81 211 VAL B CA 1
ATOM 5892 C C . VAL B 1 211 ? 0.513 -28.203 -22.422 1 98.81 211 VAL B C 1
ATOM 5894 O O . VAL B 1 211 ? 1.335 -27.422 -22.891 1 98.81 211 VAL B O 1
ATOM 5897 N N . MET B 1 212 ? -0.768 -27.922 -22.312 1 98.88 212 MET B N 1
ATOM 5898 C CA . MET B 1 212 ? -1.328 -26.641 -22.75 1 98.88 212 MET B CA 1
ATOM 5899 C C . MET B 1 212 ? -1.935 -25.891 -21.578 1 98.88 212 MET B C 1
ATOM 5901 O O . MET B 1 212 ? -2.803 -26.406 -20.875 1 98.88 212 MET B O 1
ATOM 5905 N N . HIS B 1 213 ? -1.457 -24.672 -21.328 1 98.81 213 HIS B N 1
ATOM 5906 C CA . HIS B 1 213 ? -2.055 -23.859 -20.281 1 98.81 213 HIS B CA 1
ATOM 5907 C C . HIS B 1 213 ? -3.479 -23.453 -20.656 1 98.81 213 HIS B C 1
ATOM 5909 O O . HIS B 1 213 ? -3.762 -23.141 -21.812 1 98.81 213 HIS B O 1
ATOM 5915 N N . ASP B 1 214 ? -4.312 -23.266 -19.688 1 98.5 214 ASP B N 1
ATOM 5916 C CA . ASP B 1 214 ? -5.738 -23.094 -19.953 1 98.5 214 ASP B CA 1
ATOM 5917 C C . ASP B 1 214 ? -6.059 -21.625 -20.234 1 98.5 214 ASP B C 1
ATOM 5919 O O . ASP B 1 214 ? -7.227 -21.266 -20.406 1 98.5 214 ASP B O 1
ATOM 5923 N N . GLY B 1 215 ? -5.031 -20.734 -20.266 1 97.38 215 GLY B N 1
ATOM 5924 C CA . GLY B 1 215 ? -5.273 -19.328 -20.484 1 97.38 215 GLY B CA 1
ATOM 5925 C C . GLY B 1 215 ? -6.109 -18.688 -19.391 1 97.38 215 GLY B C 1
ATOM 5926 O O . GLY B 1 215 ? -6.887 -17.766 -19.656 1 97.38 215 GLY B O 1
ATOM 5927 N N . PHE B 1 216 ? -6.094 -19.203 -18.25 1 95.12 216 PHE B N 1
ATOM 5928 C CA . PHE B 1 216 ? -6.82 -18.797 -17.047 1 95.12 216 PHE B CA 1
ATOM 5929 C C . PHE B 1 216 ? -8.328 -18.938 -17.25 1 95.12 216 PHE B C 1
ATOM 5931 O O . PHE B 1 216 ? -9.117 -18.219 -16.641 1 95.12 216 PHE B O 1
ATOM 5938 N N . ARG B 1 217 ? -8.773 -19.781 -18.203 1 94.75 217 ARG B N 1
ATOM 5939 C CA . ARG B 1 217 ? -10.156 -20.156 -18.484 1 94.75 217 ARG B CA 1
ATOM 5940 C C . ARG B 1 217 ? -10.367 -21.656 -18.344 1 94.75 217 ARG B C 1
ATOM 5942 O O . ARG B 1 217 ? -10.578 -22.344 -19.344 1 94.75 217 ARG B O 1
ATOM 5949 N N . PHE B 1 218 ? -10.344 -22.078 -17.031 1 95.88 218 PHE B N 1
ATOM 5950 C CA . PHE B 1 218 ? -10.43 -23.5 -16.703 1 95.88 218 PHE B CA 1
ATOM 5951 C C . PHE B 1 218 ? -11.883 -23.953 -16.688 1 95.88 218 PHE B C 1
ATOM 5953 O O . PHE B 1 218 ? -12.5 -24.016 -15.617 1 95.88 218 PHE B O 1
ATOM 5960 N N . GLY B 1 219 ? -12.398 -24.312 -17.859 1 94.88 219 GLY B N 1
ATOM 5961 C CA . GLY B 1 219 ? -13.781 -24.734 -17.953 1 94.88 219 GLY B CA 1
ATOM 5962 C C . GLY B 1 219 ? -14.062 -25.547 -19.219 1 94.88 219 GLY B C 1
ATOM 5963 O O . GLY B 1 219 ? -13.43 -25.344 -20.25 1 94.88 219 GLY B O 1
ATOM 5964 N N . PRO B 1 220 ? -15.023 -26.453 -19.031 1 95.12 220 PRO B N 1
ATOM 5965 C CA . PRO B 1 220 ? -15.375 -27.297 -20.188 1 95.12 220 PRO B CA 1
ATOM 5966 C C . PRO B 1 220 ? -15.852 -26.484 -21.391 1 95.12 220 PRO B C 1
ATOM 5968 O O . PRO B 1 220 ? -15.68 -26.906 -22.531 1 95.12 220 PRO B O 1
ATOM 5971 N N . ASP B 1 221 ? -16.406 -25.328 -21.141 1 95.62 221 ASP B N 1
ATOM 5972 C CA . ASP B 1 221 ? -16.891 -24.484 -22.219 1 95.62 221 ASP B CA 1
ATOM 5973 C C . ASP B 1 221 ? -15.758 -24.031 -23.141 1 95.62 221 ASP B C 1
ATOM 5975 O O . ASP B 1 221 ? -15.969 -23.812 -24.328 1 95.62 221 ASP B O 1
ATOM 5979 N N . PHE B 1 222 ? -14.617 -23.953 -22.547 1 97.12 222 PHE B N 1
ATOM 5980 C CA . PHE B 1 222 ? -13.477 -23.469 -23.312 1 97.12 222 PHE B CA 1
ATOM 5981 C C . PHE B 1 222 ? -12.664 -24.641 -23.875 1 97.12 222 PHE B C 1
ATOM 5983 O O . PHE B 1 222 ? -12.188 -24.578 -25 1 97.12 222 PHE B O 1
ATOM 5990 N N . TRP B 1 223 ? -12.516 -25.734 -23.172 1 98.25 223 TRP B N 1
ATOM 5991 C CA . TRP B 1 223 ? -11.484 -26.688 -23.531 1 98.25 223 TRP B CA 1
ATOM 5992 C C . TRP B 1 223 ? -12.086 -28.078 -23.734 1 98.25 223 TRP B C 1
ATOM 5994 O O . TRP B 1 223 ? -11.398 -29 -24.172 1 98.25 223 TRP B O 1
ATOM 6004 N N . GLY B 1 224 ? -13.352 -28.203 -23.359 1 96.81 224 GLY B N 1
ATOM 6005 C CA . GLY B 1 224 ? -13.977 -29.5 -23.531 1 96.81 224 GLY B CA 1
ATOM 6006 C C . GLY B 1 224 ? -13.844 -30.047 -24.938 1 96.81 224 GLY B C 1
ATOM 6007 O O . GLY B 1 224 ? -14.109 -29.344 -25.906 1 96.81 224 GLY B O 1
ATOM 6008 N N . GLY B 1 225 ? -13.375 -31.234 -25.031 1 96.69 225 GLY B N 1
ATOM 6009 C CA . GLY B 1 225 ? -13.297 -31.906 -26.297 1 96.69 225 GLY B CA 1
ATOM 6010 C C . GLY B 1 225 ? -12.156 -31.422 -27.172 1 96.69 225 GLY B C 1
ATOM 6011 O O . GLY B 1 225 ? -11.922 -31.969 -28.266 1 96.69 225 GLY B O 1
ATOM 6012 N N . PHE B 1 226 ? -11.445 -30.438 -26.781 1 97.94 226 PHE B N 1
ATOM 6013 C CA . PHE B 1 226 ? -10.367 -29.891 -27.594 1 97.94 226 PHE B CA 1
ATOM 6014 C C . PHE B 1 226 ? -9.273 -30.922 -27.812 1 97.94 226 PHE B C 1
ATOM 6016 O O . PHE B 1 226 ? -8.742 -31.5 -26.859 1 97.94 226 PHE B O 1
ATOM 6023 N N . MET B 1 227 ? -8.992 -31.203 -29.078 1 97.56 227 MET B N 1
ATOM 6024 C CA . MET B 1 227 ? -7.965 -32.125 -29.531 1 97.56 227 MET B CA 1
ATOM 6025 C C . MET B 1 227 ? -8.25 -33.531 -29.016 1 97.56 227 MET B C 1
ATOM 6027 O O . MET B 1 227 ? -7.324 -34.281 -28.703 1 97.56 227 MET B O 1
ATOM 6031 N N . GLU B 1 228 ? -9.477 -33.844 -28.812 1 95.12 228 GLU B N 1
ATOM 6032 C CA . GLU B 1 228 ? -9.867 -35.188 -28.375 1 95.12 228 GLU B CA 1
ATOM 6033 C C . GLU B 1 228 ? -9.266 -36.25 -29.297 1 95.12 228 GLU B C 1
ATOM 6035 O O . GLU B 1 228 ? -9.281 -36.125 -30.516 1 95.12 228 GLU B O 1
ATOM 6040 N N . GLY B 1 229 ? -8.711 -37.281 -28.656 1 92.69 229 GLY B N 1
ATOM 6041 C CA . GLY B 1 229 ? -8.125 -38.375 -29.422 1 92.69 229 GLY B CA 1
ATOM 6042 C C . GLY B 1 229 ? -6.633 -38.219 -29.641 1 92.69 229 GLY B C 1
ATOM 6043 O O . GLY B 1 229 ? -5.941 -39.156 -30 1 92.69 229 GLY B O 1
ATOM 6044 N N . CYS B 1 230 ? -6.082 -37 -29.531 1 96.19 230 CYS B N 1
ATOM 6045 C CA . CYS B 1 230 ? -4.648 -36.781 -29.688 1 96.19 230 CYS B CA 1
ATOM 6046 C C . CYS B 1 230 ? -3.881 -37.344 -28.5 1 96.19 230 CYS B C 1
ATOM 6048 O O . CYS B 1 230 ? -4.219 -37.062 -27.344 1 96.19 230 CYS B O 1
ATOM 6050 N N . PRO B 1 231 ? -2.875 -38.062 -28.781 1 94.06 231 PRO B N 1
ATOM 6051 C CA . PRO B 1 231 ? -2.156 -38.719 -27.688 1 94.06 231 PRO B CA 1
ATOM 6052 C C . PRO B 1 231 ? -1.27 -37.719 -26.906 1 94.06 231 PRO B C 1
ATOM 6054 O O . PRO B 1 231 ? -0.802 -36.75 -27.484 1 94.06 231 PRO B O 1
ATOM 6057 N N . GLU B 1 232 ? -1.005 -37.969 -25.656 1 95.81 232 GLU B N 1
ATOM 6058 C CA . GLU B 1 232 ? -0.004 -37.344 -24.781 1 95.81 232 GLU B CA 1
ATOM 6059 C C . GLU B 1 232 ? -0.29 -35.875 -24.578 1 95.81 232 GLU B C 1
ATOM 6061 O O . GLU B 1 232 ? 0.635 -35.062 -24.422 1 95.81 232 GLU B O 1
ATOM 6066 N N . ARG B 1 233 ? -1.55 -35.5 -24.688 1 96.56 233 ARG B N 1
ATOM 6067 C CA . ARG B 1 233 ? -1.916 -34.125 -24.406 1 96.56 233 ARG B CA 1
ATOM 6068 C C . ARG B 1 233 ? -2.361 -33.938 -22.953 1 96.56 233 ARG B C 1
ATOM 6070 O O . ARG B 1 233 ? -2.863 -34.875 -22.344 1 96.56 233 ARG B O 1
ATOM 6077 N N . ALA B 1 234 ? -2.158 -32.781 -22.406 1 98 234 ALA B N 1
ATOM 6078 C CA . ALA B 1 234 ? -2.646 -32.438 -21.078 1 98 234 ALA B CA 1
ATOM 6079 C C . ALA B 1 234 ? -2.965 -30.953 -20.969 1 98 234 ALA B C 1
ATOM 6081 O O . ALA B 1 234 ? -2.436 -30.141 -21.734 1 98 234 ALA B O 1
ATOM 6082 N N . LEU B 1 235 ? -3.918 -30.656 -20.125 1 98.44 235 LEU B N 1
ATOM 6083 C CA . LEU B 1 235 ? -4.262 -29.281 -19.812 1 98.44 235 LEU B CA 1
ATOM 6084 C C . LEU B 1 235 ? -3.666 -28.859 -18.469 1 98.44 235 LEU B C 1
ATOM 6086 O O . LEU B 1 235 ? -3.74 -29.609 -17.484 1 98.44 235 LEU B O 1
ATOM 6090 N N . ASP B 1 236 ? -3.033 -27.719 -18.516 1 98.62 236 ASP B N 1
ATOM 6091 C CA . ASP B 1 236 ? -2.393 -27.172 -17.328 1 98.62 236 ASP B CA 1
ATOM 6092 C C . ASP B 1 236 ? -3.236 -26.062 -16.703 1 98.62 236 ASP B C 1
ATOM 6094 O O . ASP B 1 236 ? -3.76 -25.203 -17.422 1 98.62 236 ASP B O 1
ATOM 6098 N N . THR B 1 237 ? -3.432 -26.125 -15.406 1 98.06 237 THR B N 1
ATOM 6099 C CA . THR B 1 237 ? -4.07 -25.047 -14.656 1 98.06 237 THR B CA 1
ATOM 6100 C C . THR B 1 237 ? -3.211 -24.641 -13.461 1 98.06 237 THR B C 1
ATOM 6102 O O . THR B 1 237 ? -2.457 -25.453 -12.922 1 98.06 237 THR B O 1
ATOM 6105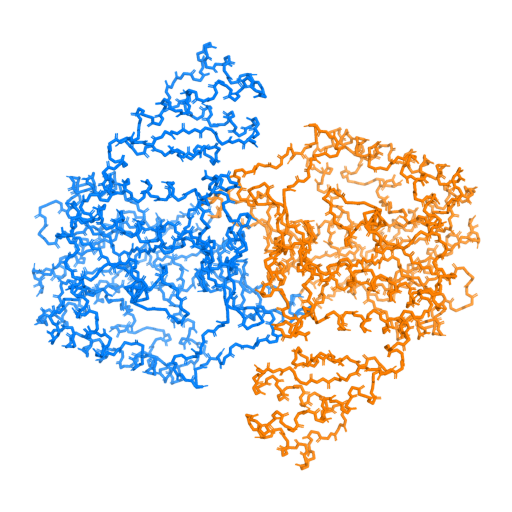 N N . HIS B 1 238 ? -3.227 -23.391 -13.164 1 97.88 238 HIS B N 1
ATOM 6106 C CA . HIS B 1 238 ? -2.52 -22.844 -12.008 1 97.88 238 HIS B CA 1
ATOM 6107 C C . HIS B 1 238 ? -3.486 -22.516 -10.875 1 97.88 238 HIS B C 1
ATOM 6109 O O . HIS B 1 238 ? -4.434 -21.75 -11.062 1 97.88 238 HIS B O 1
ATOM 6115 N N . ILE B 1 239 ? -3.262 -23.094 -9.688 1 96.81 239 ILE B N 1
ATOM 6116 C CA . ILE B 1 239 ? -4.199 -22.938 -8.578 1 96.81 239 ILE B CA 1
ATOM 6117 C C . ILE B 1 239 ? -3.486 -22.297 -7.387 1 96.81 239 ILE B C 1
ATOM 6119 O O . ILE B 1 239 ? -2.646 -22.938 -6.746 1 96.81 239 ILE B O 1
ATOM 6123 N N . TYR B 1 240 ? -3.861 -21.047 -7.129 1 95.94 240 TYR B N 1
ATOM 6124 C CA . TYR B 1 240 ? -3.324 -20.297 -5.996 1 95.94 240 TYR B CA 1
ATOM 6125 C C . TYR B 1 240 ? -4.441 -19.828 -5.074 1 95.94 240 TYR B C 1
ATOM 6127 O O . TYR B 1 240 ? -5.562 -19.578 -5.523 1 95.94 240 TYR B O 1
ATOM 6135 N N . GLN B 1 241 ? -4.098 -19.734 -3.771 1 94.88 241 GLN B N 1
ATOM 6136 C CA . GLN B 1 241 ? -5.043 -19.141 -2.828 1 94.88 241 GLN B CA 1
ATOM 6137 C C . GLN B 1 241 ? -4.52 -17.828 -2.279 1 94.88 241 GLN B C 1
ATOM 6139 O O . GLN B 1 241 ? -5.227 -17.125 -1.548 1 94.88 241 GLN B O 1
ATOM 6144 N N . ALA B 1 242 ? -3.285 -17.438 -2.664 1 92.06 242 ALA B N 1
ATOM 6145 C CA . ALA B 1 242 ? -2.639 -16.219 -2.162 1 92.06 242 ALA B CA 1
ATOM 6146 C C . ALA B 1 242 ? -3.449 -14.977 -2.518 1 92.06 242 ALA B C 1
ATOM 6148 O O . ALA B 1 242 ? -3.406 -13.977 -1.802 1 92.06 242 ALA B O 1
ATOM 6149 N N . TRP B 1 243 ? -4.258 -15.047 -3.609 1 87.12 243 TRP B N 1
ATOM 6150 C CA . TRP B 1 243 ? -4.961 -13.867 -4.109 1 87.12 243 TRP B CA 1
ATOM 6151 C C . TRP B 1 243 ? -6.414 -13.867 -3.65 1 87.12 243 TRP B C 1
ATOM 6153 O O . TRP B 1 243 ? -7.191 -12.984 -4.027 1 87.12 243 TRP B O 1
ATOM 6163 N N . ARG B 1 244 ? -6.762 -14.789 -2.811 1 83.88 244 ARG B N 1
ATOM 6164 C CA . ARG B 1 244 ? -8.102 -14.812 -2.234 1 83.88 244 ARG B CA 1
ATOM 6165 C C . ARG B 1 244 ? -8.234 -13.797 -1.108 1 83.88 244 ARG B C 1
ATOM 6167 O O . ARG B 1 244 ? -7.23 -13.375 -0.526 1 83.88 244 ARG B O 1
ATOM 6174 N N . ASP B 1 245 ? -9.484 -13.445 -0.857 1 77.62 245 ASP B N 1
ATOM 6175 C CA . ASP B 1 245 ? -9.758 -12.633 0.324 1 77.62 245 ASP B CA 1
ATOM 6176 C C . ASP B 1 245 ? -9.422 -13.398 1.604 1 77.62 245 ASP B C 1
ATOM 6178 O O . ASP B 1 245 ? -9.461 -14.625 1.628 1 77.62 245 ASP B O 1
ATOM 6182 N N . PRO B 1 246 ? -9.047 -12.664 2.615 1 76.25 246 PRO B N 1
ATOM 6183 C CA . PRO B 1 246 ? -8.797 -13.328 3.9 1 76.25 246 PRO B CA 1
ATOM 6184 C C . PRO B 1 246 ? -9.969 -14.203 4.348 1 76.25 246 PRO B C 1
ATOM 6186 O O . PRO B 1 246 ? -11.133 -13.828 4.152 1 76.25 246 PRO B O 1
ATOM 6189 N N . ASP B 1 247 ? -9.688 -15.344 4.871 1 80.06 247 ASP B N 1
ATOM 6190 C CA . ASP B 1 247 ? -10.68 -16.328 5.293 1 80.06 247 ASP B CA 1
ATOM 6191 C C . ASP B 1 247 ? -10.18 -17.141 6.484 1 80.06 247 ASP B C 1
ATOM 6193 O O . ASP B 1 247 ? -9.016 -17.016 6.879 1 80.06 247 ASP B O 1
ATOM 6197 N N . SER B 1 248 ? -11.156 -17.859 7.113 1 80.19 248 SER B N 1
ATOM 6198 C CA . SER B 1 248 ? -10.758 -18.812 8.148 1 80.19 248 SER B CA 1
ATOM 6199 C C . SER B 1 248 ? -9.93 -19.953 7.562 1 80.19 248 SER B C 1
ATOM 6201 O O . SER B 1 248 ? -9.945 -20.172 6.352 1 80.19 248 SER B O 1
ATOM 6203 N N . ARG B 1 249 ? -9.18 -20.641 8.43 1 85.69 249 ARG B N 1
ATOM 6204 C CA . ARG B 1 249 ? -8.414 -21.797 7.965 1 85.69 249 ARG B CA 1
ATOM 6205 C C . ARG B 1 249 ? -9.328 -22.828 7.324 1 85.69 249 ARG B C 1
ATOM 6207 O O . ARG B 1 249 ? -8.938 -23.484 6.352 1 85.69 249 ARG B O 1
ATOM 6214 N N . ILE B 1 250 ? -10.609 -22.984 7.855 1 86.94 250 ILE B N 1
ATOM 6215 C CA . ILE B 1 250 ? -11.562 -23.938 7.301 1 86.94 250 ILE B CA 1
ATOM 6216 C C . ILE B 1 250 ? -11.945 -23.516 5.883 1 86.94 250 ILE B C 1
ATOM 6218 O O . ILE B 1 250 ? -12.125 -24.359 5.004 1 86.94 250 ILE B O 1
ATOM 6222 N N . GLY B 1 251 ? -12.047 -22.172 5.723 1 85 251 GLY B N 1
ATOM 6223 C CA . GLY B 1 251 ? -12.32 -21.672 4.387 1 85 251 GLY B CA 1
ATOM 6224 C C . GLY B 1 251 ? -11.25 -22.031 3.379 1 85 251 GLY B C 1
ATOM 6225 O O . GLY B 1 251 ? -11.555 -22.469 2.266 1 85 251 GLY B O 1
ATOM 6226 N N . PHE B 1 252 ? -10.023 -21.922 3.766 1 90.94 252 PHE B N 1
ATOM 6227 C CA . PHE B 1 252 ? -8.922 -22.266 2.883 1 90.94 252 PHE B CA 1
ATOM 6228 C C . PHE B 1 252 ? -8.867 -23.781 2.654 1 90.94 252 PHE B C 1
ATOM 6230 O O . PHE B 1 252 ? -8.602 -24.234 1.539 1 90.94 252 PHE B O 1
ATOM 6237 N N . PHE B 1 253 ? -9.156 -24.562 3.719 1 92.38 253 PHE B N 1
ATOM 6238 C CA . PHE B 1 253 ? -9.172 -26.016 3.605 1 92.38 253 PHE B CA 1
ATOM 6239 C C . PHE B 1 253 ? -10.25 -26.469 2.621 1 92.38 253 PHE B C 1
ATOM 6241 O O . PHE B 1 253 ? -9.984 -27.281 1.734 1 92.38 253 PHE B O 1
ATOM 6248 N N . THR B 1 254 ? -11.359 -25.938 2.783 1 89.19 254 THR B N 1
ATOM 6249 C CA . THR B 1 254 ? -12.492 -26.328 1.948 1 89.19 254 THR B CA 1
ATOM 6250 C C . THR B 1 254 ? -12.25 -25.922 0.495 1 89.19 254 THR B C 1
ATOM 6252 O O . THR B 1 254 ? -12.555 -26.688 -0.423 1 89.19 254 THR B O 1
ATOM 6255 N N . ASP B 1 255 ? -11.734 -24.781 0.299 1 90.94 255 ASP B N 1
ATOM 6256 C CA . ASP B 1 255 ? -11.406 -24.344 -1.054 1 90.94 255 ASP B CA 1
ATOM 6257 C C . ASP B 1 255 ? -10.383 -25.281 -1.7 1 90.94 255 ASP B C 1
ATOM 6259 O O . ASP B 1 255 ? -10.5 -25.609 -2.883 1 90.94 255 ASP B O 1
ATOM 6263 N N . ALA B 1 256 ? -9.383 -25.641 -0.958 1 94.62 256 ALA B N 1
ATOM 6264 C CA . ALA B 1 256 ? -8.391 -26.594 -1.451 1 94.62 256 ALA B CA 1
ATOM 6265 C C . ALA B 1 256 ? -9.039 -27.906 -1.88 1 94.62 256 ALA B C 1
ATOM 6267 O O . ALA B 1 256 ? -8.789 -28.391 -2.98 1 94.62 256 ALA B O 1
ATOM 6268 N N . CYS B 1 257 ? -9.906 -28.453 -1.084 1 92.06 257 CYS B N 1
ATOM 6269 C CA . CYS B 1 257 ? -10.531 -29.75 -1.337 1 92.06 257 CYS B CA 1
ATOM 6270 C C . CYS B 1 257 ? -11.523 -29.656 -2.494 1 92.06 257 CYS B C 1
ATOM 6272 O O . CYS B 1 257 ? -11.695 -30.625 -3.24 1 92.06 257 CYS B O 1
ATOM 6274 N N . GLN B 1 258 ? -12.062 -28.516 -2.674 1 88.5 258 GLN B N 1
ATOM 6275 C CA . GLN B 1 258 ? -13.031 -28.312 -3.748 1 88.5 258 GLN B CA 1
ATOM 6276 C C . GLN B 1 258 ? -12.359 -28.422 -5.117 1 88.5 258 GLN B C 1
ATOM 6278 O O . GLN B 1 258 ? -13.023 -28.688 -6.121 1 88.5 258 GLN B O 1
ATOM 6283 N N . GLN B 1 259 ? -11.07 -28.219 -5.164 1 91.62 259 GLN B N 1
ATOM 6284 C CA . GLN B 1 259 ? -10.367 -28.328 -6.438 1 91.62 259 GLN B CA 1
ATOM 6285 C C . GLN B 1 259 ? -10.445 -29.734 -7 1 91.62 259 GLN B C 1
ATOM 6287 O O . GLN B 1 259 ? -10.32 -29.938 -8.211 1 91.62 259 GLN B O 1
ATOM 6292 N N . LYS B 1 260 ? -10.703 -30.734 -6.156 1 89.12 260 LYS B N 1
ATOM 6293 C CA . LYS B 1 260 ? -10.875 -32.125 -6.59 1 89.12 260 LYS B CA 1
ATOM 6294 C C . LYS B 1 260 ? -12 -32.219 -7.617 1 89.12 260 LYS B C 1
ATOM 6296 O O . LYS B 1 260 ? -11.82 -32.844 -8.672 1 89.12 260 LYS B O 1
ATOM 6301 N N . SER B 1 261 ? -13.078 -31.625 -7.309 1 86.88 261 SER B N 1
ATOM 6302 C CA . SER B 1 261 ? -14.227 -31.688 -8.203 1 86.88 261 SER B CA 1
ATOM 6303 C C . SER B 1 261 ? -13.977 -30.891 -9.477 1 86.88 261 SER B C 1
ATOM 6305 O O . SER B 1 261 ? -14.391 -31.312 -10.562 1 86.88 261 SER B O 1
ATOM 6307 N N . ASN B 1 262 ? -13.336 -29.75 -9.383 1 90.19 262 ASN B N 1
ATOM 6308 C CA . ASN B 1 262 ? -13.023 -28.953 -10.562 1 90.19 262 ASN B CA 1
ATOM 6309 C C . ASN B 1 262 ? -12.133 -29.719 -11.539 1 90.19 262 ASN B C 1
ATOM 6311 O O . ASN B 1 262 ? -12.391 -29.734 -12.742 1 90.19 262 ASN B O 1
ATOM 6315 N N . ILE B 1 263 ? -11.117 -30.359 -11.008 1 93.31 263 ILE B N 1
ATOM 6316 C CA . ILE B 1 263 ? -10.172 -31.125 -11.82 1 93.31 263 ILE B CA 1
ATOM 6317 C C . ILE B 1 263 ? -10.883 -32.344 -12.43 1 93.31 263 ILE B C 1
ATOM 6319 O O . ILE B 1 263 ? -10.703 -32.656 -13.609 1 93.31 263 ILE B O 1
ATOM 6323 N N . ALA B 1 264 ? -11.734 -33 -11.633 1 90.06 264 ALA B N 1
ATOM 6324 C CA . ALA B 1 264 ? -12.477 -34.156 -12.133 1 90.06 264 ALA B CA 1
ATOM 6325 C C . ALA B 1 264 ? -13.375 -33.781 -13.297 1 90.06 264 ALA B C 1
ATOM 6327 O O . ALA B 1 264 ? -13.453 -34.5 -14.297 1 90.06 264 ALA B O 1
ATOM 6328 N N . THR B 1 265 ? -14.016 -32.656 -13.141 1 90.88 265 THR B N 1
ATOM 6329 C CA . THR B 1 265 ? -14.883 -32.156 -14.203 1 90.88 265 THR B CA 1
ATOM 6330 C C . THR B 1 265 ? -14.094 -31.938 -15.484 1 90.88 265 THR B C 1
ATOM 6332 O O . THR B 1 265 ? -14.523 -32.344 -16.562 1 90.88 265 THR B O 1
ATOM 6335 N N . MET B 1 266 ? -12.961 -31.375 -15.398 1 94.06 266 MET B N 1
ATOM 6336 C CA . MET B 1 266 ? -12.156 -31.078 -16.578 1 94.06 266 MET B CA 1
ATOM 6337 C C . MET B 1 266 ? -11.555 -32.344 -17.156 1 94.06 266 MET B C 1
ATOM 6339 O O . MET B 1 266 ? -11.43 -32.469 -18.375 1 94.06 266 MET B O 1
ATOM 6343 N N . GLU B 1 267 ? -11.188 -33.312 -16.281 1 92.81 267 GLU B N 1
ATOM 6344 C CA . GLU B 1 267 ? -10.672 -34.594 -16.766 1 92.81 267 GLU B CA 1
ATOM 6345 C C . GLU B 1 267 ? -11.711 -35.312 -17.625 1 92.81 267 GLU B C 1
ATOM 6347 O O . GLU B 1 267 ? -11.367 -35.906 -18.625 1 92.81 267 GLU B O 1
ATOM 6352 N N . ARG B 1 268 ? -12.891 -35.219 -17.25 1 91.5 268 ARG B N 1
ATOM 6353 C CA . ARG B 1 268 ? -13.961 -35.844 -18.016 1 91.5 268 ARG B CA 1
ATOM 6354 C C . ARG B 1 268 ? -14.188 -35.156 -19.344 1 91.5 268 ARG B C 1
ATOM 6356 O O . ARG B 1 268 ? -14.398 -35.812 -20.375 1 91.5 268 ARG B O 1
ATOM 6363 N N . ALA B 1 269 ? -14.109 -33.844 -19.312 1 94.94 269 ALA B N 1
ATOM 6364 C CA . ALA B 1 269 ? -14.469 -33.062 -20.484 1 94.94 269 ALA B CA 1
ATOM 6365 C C . ALA B 1 269 ? -13.305 -32.969 -21.469 1 94.94 269 ALA B C 1
ATOM 6367 O O . ALA B 1 269 ? -13.523 -32.875 -22.672 1 94.94 269 ALA B O 1
ATOM 6368 N N . PHE B 1 270 ? -12.117 -33.031 -21.047 1 95.69 270 PHE B N 1
ATOM 6369 C CA . PHE B 1 270 ? -10.93 -32.781 -21.859 1 95.69 270 PHE B CA 1
ATOM 6370 C C . PHE B 1 270 ? -10.016 -34 -21.875 1 95.69 270 PHE B C 1
ATOM 6372 O O . PHE B 1 270 ? -9.609 -34.5 -22.938 1 95.69 270 PHE B O 1
ATOM 6379 N N . GLY B 1 271 ? -9.719 -34.5 -20.703 1 93.31 271 GLY B N 1
ATOM 6380 C CA . GLY B 1 271 ? -8.672 -35.469 -20.484 1 93.31 271 GLY B CA 1
ATOM 6381 C C . GLY B 1 271 ? -7.668 -35.062 -19.422 1 93.31 271 GLY B C 1
ATOM 6382 O O . GLY B 1 271 ? -8.016 -34.312 -18.5 1 93.31 271 GLY B O 1
ATOM 6383 N N . PRO B 1 272 ? -6.461 -35.531 -19.5 1 95.69 272 PRO B N 1
ATOM 6384 C CA . PRO B 1 272 ? -5.492 -35.312 -18.422 1 95.69 272 PRO B CA 1
ATOM 6385 C C . PRO B 1 272 ? -5.336 -33.812 -18.078 1 95.69 272 PRO B C 1
ATOM 6387 O O . PRO B 1 272 ? -5.203 -32.969 -18.969 1 95.69 272 PRO B O 1
ATOM 6390 N N . VAL B 1 273 ? -5.348 -33.562 -16.766 1 96.88 273 VAL B N 1
ATOM 6391 C CA . VAL B 1 273 ? -5.152 -32.219 -16.219 1 96.88 273 VAL B CA 1
ATOM 6392 C C . VAL B 1 273 ? -3.986 -32.25 -15.227 1 96.88 273 VAL B C 1
ATOM 6394 O O . VAL B 1 273 ? -3.854 -33.188 -14.43 1 96.88 273 VAL B O 1
ATOM 6397 N N . ILE B 1 274 ? -3.119 -31.281 -15.359 1 97.69 274 ILE B N 1
ATOM 6398 C CA . ILE B 1 274 ? -2.086 -31.109 -14.344 1 97.69 274 ILE B CA 1
ATOM 6399 C C . ILE B 1 274 ? -2.246 -29.75 -13.672 1 97.69 274 ILE B C 1
ATOM 6401 O O . ILE B 1 274 ? -2.842 -28.828 -14.242 1 97.69 274 ILE B O 1
ATOM 6405 N N . VAL B 1 275 ? -1.832 -29.641 -12.422 1 97.94 275 VAL B N 1
ATOM 6406 C CA . VAL B 1 275 ? -1.676 -28.359 -11.75 1 97.94 275 VAL B CA 1
ATOM 6407 C C . VAL B 1 275 ? -0.226 -27.891 -11.852 1 97.94 275 VAL B C 1
ATOM 6409 O O . VAL B 1 275 ? 0.606 -28.219 -11.008 1 97.94 275 VAL B O 1
ATOM 6412 N N . GLY B 1 276 ? -0.031 -27.094 -12.859 1 98.25 276 GLY B N 1
ATOM 6413 C CA . GLY B 1 276 ? 1.336 -26.75 -13.219 1 98.25 276 GLY B CA 1
ATOM 6414 C C . GLY B 1 276 ? 1.967 -25.734 -12.273 1 98.25 276 GLY B C 1
ATOM 6415 O O . GLY B 1 276 ? 3.189 -25.578 -12.25 1 98.25 276 GLY B O 1
ATOM 6416 N N . GLU B 1 277 ? 1.178 -25.031 -11.523 1 98.25 277 GLU B N 1
ATOM 6417 C CA . GLU B 1 277 ? 1.659 -24.125 -10.477 1 98.25 277 GLU B CA 1
ATOM 6418 C C . GLU B 1 277 ? 0.7 -24.109 -9.289 1 98.25 277 GLU B C 1
ATOM 6420 O O . GLU B 1 277 ? -0.518 -24.047 -9.469 1 98.25 277 GLU B O 1
ATOM 6425 N N . TRP B 1 278 ? 1.229 -24.188 -8.141 1 97.94 278 TRP B N 1
ATOM 6426 C CA . TRP B 1 278 ? 0.497 -24 -6.891 1 97.94 278 TRP B CA 1
ATOM 6427 C C . TRP B 1 278 ? 1.447 -23.656 -5.746 1 97.94 278 TRP B C 1
ATOM 6429 O O . TRP B 1 278 ? 2.666 -23.781 -5.887 1 97.94 278 TRP B O 1
ATOM 6439 N N . SER B 1 279 ? 1 -23.078 -4.688 1 98.19 279 SER B N 1
ATOM 6440 C CA . SER B 1 279 ? 1.751 -22.766 -3.473 1 98.19 279 SER B CA 1
ATOM 6441 C C . SER B 1 279 ? 0.878 -22.922 -2.232 1 98.19 279 SER B C 1
ATOM 6443 O O . SER B 1 279 ? -0.25 -23.406 -2.314 1 98.19 279 SER B O 1
ATOM 6445 N N . LEU B 1 280 ? 1.428 -22.625 -1.085 1 98.19 280 LEU B N 1
ATOM 6446 C CA . LEU B 1 280 ? 0.689 -22.781 0.164 1 98.19 280 LEU B CA 1
ATOM 6447 C C . LEU B 1 280 ? 0.306 -21.422 0.736 1 98.19 280 LEU B C 1
ATOM 6449 O O . LEU B 1 280 ? -0.271 -21.344 1.823 1 98.19 280 LEU B O 1
ATOM 6453 N N . ALA B 1 281 ? 0.609 -20.375 -0.032 1 96.44 281 ALA B N 1
ATOM 6454 C CA . ALA B 1 281 ? 0.361 -19.031 0.482 1 96.44 281 ALA B CA 1
ATOM 6455 C C . ALA B 1 281 ? -1.136 -18.75 0.584 1 96.44 281 ALA B C 1
ATOM 6457 O O . ALA B 1 281 ? -1.905 -19.125 -0.308 1 96.44 281 ALA B O 1
ATOM 6458 N N . THR B 1 282 ? -1.527 -18.078 1.715 1 92.38 282 THR B N 1
ATOM 6459 C CA . THR B 1 282 ? -2.92 -17.703 1.947 1 92.38 282 THR B CA 1
ATOM 6460 C C . THR B 1 282 ? -3.088 -16.188 1.958 1 92.38 282 THR B C 1
ATOM 6462 O O . THR B 1 282 ? -4.121 -15.68 2.393 1 92.38 282 THR B O 1
ATOM 6465 N N . ASP B 1 283 ? -2.018 -15.516 1.62 1 87.62 283 ASP B N 1
ATOM 6466 C CA . ASP B 1 283 ? -2.01 -14.07 1.447 1 87.62 283 ASP B CA 1
ATOM 6467 C C . ASP B 1 283 ? -0.993 -13.648 0.387 1 87.62 283 ASP B C 1
ATOM 6469 O O . ASP B 1 283 ? -0.291 -14.492 -0.175 1 87.62 283 ASP B O 1
ATOM 6473 N N . ASN B 1 284 ? -0.921 -12.367 0.062 1 88.94 284 ASN B N 1
ATOM 6474 C CA . ASN B 1 284 ? -0.036 -11.891 -0.995 1 88.94 284 ASN B CA 1
ATOM 6475 C C . ASN B 1 284 ? 1.097 -11.039 -0.433 1 88.94 284 ASN B C 1
ATOM 6477 O O . ASN B 1 284 ? 1.488 -10.039 -1.042 1 88.94 284 ASN B O 1
ATOM 6481 N N . CYS B 1 285 ? 1.631 -11.391 0.679 1 86.31 285 CYS B N 1
ATOM 6482 C CA . CYS B 1 285 ? 2.602 -10.57 1.401 1 86.31 285 CYS B CA 1
ATOM 6483 C C . CYS B 1 285 ? 4.02 -10.875 0.936 1 86.31 285 CYS B C 1
ATOM 6485 O O . CYS B 1 285 ? 4.941 -10.102 1.198 1 86.31 285 CYS B O 1
ATOM 6487 N N . ALA B 1 286 ? 4.195 -12 0.258 1 90.25 286 ALA B N 1
ATOM 6488 C CA . ALA B 1 286 ? 5.559 -12.406 -0.071 1 90.25 286 ALA B CA 1
ATOM 6489 C C . ALA B 1 286 ? 6.309 -11.289 -0.785 1 90.25 286 ALA B C 1
ATOM 6491 O O . ALA B 1 286 ? 5.75 -10.602 -1.64 1 90.25 286 ALA B O 1
ATOM 6492 N N . MET B 1 287 ? 7.562 -11.133 -0.426 1 86.56 287 MET B N 1
ATOM 6493 C CA . MET B 1 287 ? 8.406 -10.094 -0.998 1 86.56 287 MET B CA 1
ATOM 6494 C C . MET B 1 287 ? 8.422 -10.18 -2.52 1 86.56 287 MET B C 1
ATOM 6496 O O . MET B 1 287 ? 8.641 -11.25 -3.084 1 86.56 287 MET B O 1
ATOM 6500 N N . TRP B 1 288 ? 8.047 -9.133 -3.223 1 81.44 288 TRP B N 1
ATOM 6501 C CA . TRP B 1 288 ? 8.109 -8.914 -4.664 1 81.44 288 TRP B CA 1
ATOM 6502 C C . TRP B 1 288 ? 6.98 -9.648 -5.375 1 81.44 288 TRP B C 1
ATOM 6504 O O . TRP B 1 288 ? 6.984 -9.758 -6.605 1 81.44 288 TRP B O 1
ATOM 6514 N N . LEU B 1 289 ? 6.09 -10.32 -4.578 1 84.31 289 LEU B N 1
ATOM 6515 C CA . LEU B 1 289 ? 4.973 -11.031 -5.191 1 84.31 289 LEU B CA 1
ATOM 6516 C C . LEU B 1 289 ? 4.109 -10.086 -6.016 1 84.31 289 LEU B C 1
ATOM 6518 O O . LEU B 1 289 ? 3.637 -10.445 -7.094 1 84.31 289 LEU B O 1
ATOM 6522 N N . ASN B 1 290 ? 3.895 -8.961 -5.398 1 73.75 290 ASN B N 1
ATOM 6523 C CA . ASN B 1 290 ? 3.061 -7.992 -6.102 1 73.75 290 ASN B CA 1
ATOM 6524 C C . ASN B 1 290 ? 3.854 -7.238 -7.164 1 73.75 290 ASN B C 1
ATOM 6526 O O . ASN B 1 290 ? 3.98 -6.012 -7.102 1 73.75 290 ASN B O 1
ATOM 6530 N N . GLY B 1 291 ? 4.504 -8.055 -8.25 1 59.59 291 GLY B N 1
ATOM 6531 C CA . GLY B 1 291 ? 5.246 -7.66 -9.438 1 59.59 291 GLY B CA 1
ATOM 6532 C C . GLY B 1 291 ? 6.344 -6.648 -9.148 1 59.59 291 GLY B C 1
ATOM 6533 O O . GLY B 1 291 ? 6.84 -6.574 -8.023 1 59.59 291 GLY B O 1
ATOM 6534 N N . PHE B 1 292 ? 6.965 -6.172 -10.25 1 60.34 292 PHE B N 1
ATOM 6535 C CA . PHE B 1 292 ? 7.957 -5.109 -10.133 1 60.34 292 PHE B CA 1
ATOM 6536 C C . PHE B 1 292 ? 7.488 -4.035 -9.164 1 60.34 292 PHE B C 1
ATOM 6538 O O . PHE B 1 292 ? 7.598 -2.842 -9.445 1 60.34 292 PHE B O 1
ATOM 6545 N N . ASN B 1 293 ? 7.043 -4.547 -8.07 1 57.12 293 ASN B N 1
ATOM 6546 C CA . ASN B 1 293 ? 6.465 -3.68 -7.047 1 57.12 293 ASN B CA 1
ATOM 6547 C C . ASN B 1 293 ? 5.219 -2.963 -7.559 1 57.12 293 ASN B C 1
ATOM 6549 O O . ASN B 1 293 ? 5.074 -1.753 -7.375 1 57.12 293 ASN B O 1
ATOM 6553 N N . ASP B 1 294 ? 4.566 -3.797 -8.531 1 62.31 294 ASP B N 1
ATOM 6554 C CA . ASP B 1 294 ? 3.436 -3.064 -9.094 1 62.31 294 ASP B CA 1
ATOM 6555 C C . ASP B 1 294 ? 2.186 -3.938 -9.148 1 62.31 294 ASP B C 1
ATOM 6557 O O . ASP B 1 294 ? 2.191 -5.004 -9.766 1 62.31 294 ASP B O 1
ATOM 6561 N N . ASN B 1 295 ? 1.336 -3.98 -8.211 1 73.25 295 ASN B N 1
ATOM 6562 C CA . ASN B 1 295 ? -0.04 -4.461 -8.25 1 73.25 295 ASN B CA 1
ATOM 6563 C C . ASN B 1 295 ? -1.039 -3.326 -8.055 1 73.25 295 ASN B C 1
ATOM 6565 O O . ASN B 1 295 ? -0.648 -2.162 -7.941 1 73.25 295 ASN B O 1
ATOM 6569 N N . LEU B 1 296 ? -2.332 -3.754 -8.227 1 70.81 296 LEU B N 1
ATOM 6570 C CA . LEU B 1 296 ? -3.389 -2.777 -7.992 1 70.81 296 LEU B CA 1
ATOM 6571 C C . LEU B 1 296 ? -3.262 -2.156 -6.602 1 70.81 296 LEU B C 1
ATOM 6573 O O . LEU B 1 296 ? -2.869 -2.834 -5.648 1 70.81 296 LEU B O 1
ATOM 6577 N N . PRO B 1 297 ? -3.455 -0.874 -6.617 1 69.94 297 PRO B N 1
ATOM 6578 C CA . PRO B 1 297 ? -3.545 -0.301 -5.273 1 69.94 297 PRO B CA 1
ATOM 6579 C C . PRO B 1 297 ? -4.449 -1.11 -4.348 1 69.94 297 PRO B C 1
ATOM 6581 O O . PRO B 1 297 ? -5.469 -1.647 -4.785 1 69.94 297 PRO B O 1
ATOM 6584 N N . GLY B 1 298 ? -4.027 -1.287 -3.209 1 71 298 GLY B N 1
ATOM 6585 C CA . GLY B 1 298 ? -4.797 -2.068 -2.254 1 71 298 GLY B CA 1
ATOM 6586 C C . GLY B 1 298 ? -4.129 -3.377 -1.877 1 71 298 GLY B C 1
ATOM 6587 O O . GLY B 1 298 ? -4.531 -4.027 -0.91 1 71 298 GLY B O 1
ATOM 6588 N N . PHE B 1 299 ? -3.131 -3.672 -2.65 1 78.06 299 PHE B N 1
ATOM 6589 C CA . PHE B 1 299 ? -2.354 -4.852 -2.299 1 78.06 299 PHE B CA 1
ATOM 6590 C C . PHE B 1 299 ? -1.094 -4.465 -1.535 1 78.06 299 PHE B C 1
ATOM 6592 O O . PHE B 1 299 ? -0.47 -3.443 -1.834 1 78.06 299 PHE B O 1
ATOM 6599 N N . PRO B 1 300 ? -0.625 -5.324 -0.679 1 79.62 300 PRO B N 1
ATOM 6600 C CA . PRO B 1 300 ? -1.273 -6.527 -0.153 1 79.62 300 PRO B CA 1
ATOM 6601 C C . PRO B 1 300 ? -2.596 -6.227 0.549 1 79.62 300 PRO B C 1
ATOM 6603 O O . PRO B 1 300 ? -2.783 -5.125 1.075 1 79.62 300 PRO B O 1
ATOM 6606 N N . ARG B 1 301 ? -3.449 -7.199 0.627 1 77.44 301 ARG B N 1
ATOM 6607 C CA . ARG B 1 301 ? -4.809 -6.992 1.116 1 77.44 301 ARG B CA 1
ATOM 6608 C C . ARG B 1 301 ? -4.852 -7.008 2.641 1 77.44 301 ARG B C 1
ATOM 6610 O O . ARG B 1 301 ? -5.848 -6.602 3.244 1 77.44 301 ARG B O 1
ATOM 6617 N N . LEU B 1 302 ? -3.75 -7.531 3.184 1 76 302 LEU B N 1
ATOM 6618 C CA . LEU B 1 302 ? -3.6 -7.625 4.633 1 76 302 LEU B CA 1
ATOM 6619 C C . LEU B 1 302 ? -2.258 -7.055 5.078 1 76 302 LEU B C 1
ATOM 6621 O O . LEU B 1 302 ? -1.304 -7.02 4.297 1 76 302 LEU B O 1
ATOM 6625 N N . PRO B 1 303 ? -2.215 -6.598 6.324 1 75.06 303 PRO B N 1
ATOM 6626 C CA . PRO B 1 303 ? -0.889 -6.238 6.836 1 75.06 303 PRO B CA 1
ATOM 6627 C C . PRO B 1 303 ? 0.073 -7.422 6.863 1 75.06 303 PRO B C 1
ATOM 6629 O O . PRO B 1 303 ? -0.273 -8.492 7.375 1 75.06 303 PRO B O 1
ATOM 6632 N N . CYS B 1 304 ? 1.221 -7.285 6.363 1 81.12 304 CYS B N 1
ATOM 6633 C CA . CYS B 1 304 ? 2.189 -8.367 6.195 1 81.12 304 CYS B CA 1
ATOM 6634 C C . CYS B 1 304 ? 3.072 -8.5 7.43 1 81.12 304 CYS B C 1
ATOM 6636 O O . CYS B 1 304 ? 3.195 -7.559 8.219 1 81.12 304 CYS B O 1
ATOM 6638 N N . LYS B 1 305 ? 3.656 -9.688 7.645 1 78.94 305 LYS B N 1
ATOM 6639 C CA . LYS B 1 305 ? 4.773 -9.906 8.562 1 78.94 305 LYS B CA 1
ATOM 6640 C C . LYS B 1 305 ? 6.074 -9.367 7.973 1 78.94 305 LYS B C 1
ATOM 6642 O O . LYS B 1 305 ? 6.301 -9.453 6.762 1 78.94 305 LYS B O 1
ATOM 6647 N N . PHE B 1 306 ? 6.891 -8.758 8.812 1 77.62 306 PHE B N 1
ATOM 6648 C CA . PHE B 1 306 ? 8.195 -8.281 8.367 1 77.62 306 PHE B CA 1
ATOM 6649 C C . PHE B 1 306 ? 9.312 -8.953 9.164 1 77.62 306 PHE B C 1
ATOM 6651 O O . PHE B 1 306 ? 9.242 -9.031 10.391 1 77.62 306 PHE B O 1
ATOM 6658 N N . THR B 1 307 ? 10.25 -9.508 8.453 1 79.75 307 THR B N 1
ATOM 6659 C CA . THR B 1 307 ? 11.43 -10.133 9.039 1 79.75 307 THR B CA 1
ATOM 6660 C C . THR B 1 307 ? 12.711 -9.578 8.422 1 79.75 307 THR B C 1
ATOM 6662 O O . THR B 1 307 ? 12.672 -8.953 7.363 1 79.75 307 THR B O 1
ATOM 6665 N N . PRO B 1 308 ? 13.812 -9.742 9.102 1 79.12 308 PRO B N 1
ATOM 6666 C CA . PRO B 1 308 ? 15.062 -9.312 8.461 1 79.12 308 PRO B CA 1
ATOM 6667 C C . PRO B 1 308 ? 15.266 -9.922 7.078 1 79.12 308 PRO B C 1
ATOM 6669 O O . PRO B 1 308 ? 15.008 -11.109 6.883 1 79.12 308 PRO B O 1
ATOM 6672 N N . CYS B 1 309 ? 15.672 -9.156 6.141 1 83.25 309 CYS B N 1
ATOM 6673 C CA . CYS B 1 309 ? 15.891 -9.633 4.781 1 83.25 309 CYS B CA 1
ATOM 6674 C C . CYS B 1 309 ? 17.031 -10.641 4.734 1 83.25 309 CYS B C 1
ATOM 6676 O O . CYS B 1 309 ? 17.938 -10.594 5.566 1 83.25 309 CYS B O 1
ATOM 6678 N N . ALA B 1 310 ? 16.922 -11.469 3.775 1 85.69 310 ALA B N 1
ATOM 6679 C CA . ALA B 1 310 ? 17.953 -12.492 3.6 1 85.69 310 ALA B CA 1
ATOM 6680 C C . ALA B 1 310 ? 19.234 -11.883 3.031 1 85.69 310 ALA B C 1
ATOM 6682 O O . ALA B 1 310 ? 19.188 -10.852 2.352 1 85.69 310 ALA B O 1
ATOM 6683 N N . GLU B 1 311 ? 20.312 -12.57 3.307 1 84.56 311 GLU B N 1
ATOM 6684 C CA . GLU B 1 311 ? 21.562 -12.234 2.643 1 84.56 311 GLU B CA 1
ATOM 6685 C C . GLU B 1 311 ? 21.516 -12.578 1.157 1 84.56 311 GLU B C 1
ATOM 6687 O O . GLU B 1 311 ? 20.812 -13.508 0.754 1 84.56 311 GLU B O 1
ATOM 6692 N N . PRO B 1 312 ? 22.297 -11.859 0.377 1 85.06 312 PRO B N 1
ATOM 6693 C CA . PRO B 1 312 ? 22.312 -12.18 -1.052 1 85.06 312 PRO B CA 1
ATOM 6694 C C . PRO B 1 312 ? 22.875 -13.57 -1.341 1 85.06 312 PRO B C 1
ATOM 6696 O O . PRO B 1 312 ? 23.969 -13.898 -0.89 1 85.06 312 PRO B O 1
ATOM 6699 N N . TYR B 1 313 ? 22.172 -14.344 -2.154 1 82.44 313 TYR B N 1
ATOM 6700 C CA . TYR B 1 313 ? 22.562 -15.727 -2.395 1 82.44 313 TYR B CA 1
ATOM 6701 C C . TYR B 1 313 ? 23.75 -15.805 -3.344 1 82.44 313 TYR B C 1
ATOM 6703 O O . TYR B 1 313 ? 24.422 -16.828 -3.42 1 82.44 313 TYR B O 1
ATOM 6711 N N . MET B 1 314 ? 24 -14.648 -4.141 1 85.69 314 MET B N 1
ATOM 6712 C CA . MET B 1 314 ? 25.156 -14.641 -5.023 1 85.69 314 MET B CA 1
ATOM 6713 C C . MET B 1 314 ? 26.359 -13.992 -4.34 1 85.69 314 MET B C 1
ATOM 6715 O O . MET B 1 314 ? 27.359 -13.688 -4.992 1 85.69 314 MET B O 1
ATOM 6719 N N . GLY B 1 315 ? 26.203 -13.641 -3.072 1 81.56 315 GLY B N 1
ATOM 6720 C CA . GLY B 1 315 ? 27.281 -13.016 -2.336 1 81.56 315 GLY B CA 1
ATOM 6721 C C . GLY B 1 315 ? 27.297 -11.5 -2.457 1 81.56 315 GLY B C 1
ATOM 6722 O O . GLY B 1 315 ? 26.328 -10.906 -2.924 1 81.56 315 GLY B O 1
ATOM 6723 N N . PRO B 1 316 ? 28.359 -10.875 -2.031 1 75.19 316 PRO B N 1
ATOM 6724 C CA . PRO B 1 316 ? 28.453 -9.422 -1.936 1 75.19 316 PRO B CA 1
ATOM 6725 C C . PRO B 1 316 ? 28.391 -8.734 -3.299 1 75.19 316 PRO B C 1
ATOM 6727 O O . PRO B 1 316 ? 28.109 -7.531 -3.377 1 75.19 316 PRO B O 1
ATOM 6730 N N . GLY B 1 317 ? 28.609 -9.5 -4.297 1 76.75 317 GLY B N 1
ATOM 6731 C CA . GLY B 1 317 ? 28.609 -8.906 -5.625 1 76.75 317 GLY B CA 1
ATOM 6732 C C . GLY B 1 317 ? 27.219 -8.875 -6.254 1 76.75 317 GLY B C 1
ATOM 6733 O O . GLY B 1 317 ? 27.062 -8.43 -7.395 1 76.75 317 GLY B O 1
ATOM 6734 N N . GLN B 1 318 ? 26.219 -9.352 -5.484 1 81.88 318 GLN B N 1
ATOM 6735 C CA . GLN B 1 318 ? 24.859 -9.32 -6.02 1 81.88 318 GLN B CA 1
ATOM 6736 C C . GLN B 1 318 ? 24.359 -7.891 -6.148 1 81.88 318 GLN B C 1
ATOM 6738 O O . GLN B 1 318 ? 24.297 -7.156 -5.16 1 81.88 318 GLN B O 1
ATOM 6743 N N . PRO B 1 319 ? 24 -7.457 -7.324 1 75.38 319 PRO B N 1
ATOM 6744 C CA . PRO B 1 319 ? 23.547 -6.078 -7.5 1 75.38 319 PRO B CA 1
ATOM 6745 C C . PRO B 1 319 ? 22.328 -5.746 -6.645 1 75.38 319 PRO B C 1
ATOM 6747 O O . PRO B 1 319 ? 21.422 -6.574 -6.5 1 75.38 319 PRO B O 1
ATOM 6750 N N . GLY B 1 320 ? 22.375 -4.566 -6.125 1 73.31 320 GLY B N 1
ATOM 6751 C CA . GLY B 1 320 ? 21.219 -4.051 -5.391 1 73.31 320 GLY B CA 1
ATOM 6752 C C . GLY B 1 320 ? 21.125 -4.602 -3.98 1 73.31 320 GLY B C 1
ATOM 6753 O O . GLY B 1 320 ? 20.172 -4.305 -3.26 1 73.31 320 GLY B O 1
ATOM 6754 N N . THR B 1 321 ? 22.047 -5.512 -3.598 1 79.12 321 THR B N 1
ATOM 6755 C CA . THR B 1 321 ? 22.031 -6.074 -2.252 1 79.12 321 THR B CA 1
ATOM 6756 C C . THR B 1 321 ? 23.297 -5.699 -1.489 1 79.12 321 THR B C 1
ATOM 6758 O O . THR B 1 321 ? 24.312 -5.352 -2.096 1 79.12 321 THR B O 1
ATOM 6761 N N . PRO B 1 322 ? 23.359 -5.684 -0.181 1 79.88 322 PRO B N 1
ATOM 6762 C CA . PRO B 1 322 ? 22.156 -5.828 0.629 1 79.88 322 PRO B CA 1
ATOM 6763 C C . PRO B 1 322 ? 21.25 -4.594 0.573 1 79.88 322 PRO B C 1
ATOM 6765 O O . PRO B 1 322 ? 21.703 -3.518 0.163 1 79.88 322 PRO B O 1
ATOM 6768 N N . VAL B 1 323 ? 20.047 -4.797 0.898 1 78.31 323 VAL B N 1
ATOM 6769 C CA . VAL B 1 323 ? 19.125 -3.67 0.981 1 78.31 323 VAL B CA 1
ATOM 6770 C C . VAL B 1 323 ? 19.594 -2.689 2.049 1 78.31 323 VAL B C 1
ATOM 6772 O O . VAL B 1 323 ? 20.172 -3.096 3.064 1 78.31 323 VAL B O 1
ATOM 6775 N N . ASP B 1 324 ? 19.391 -1.396 1.738 1 80.5 324 ASP B N 1
ATOM 6776 C CA . ASP B 1 324 ? 19.734 -0.361 2.709 1 80.5 324 ASP B CA 1
ATOM 6777 C C . ASP B 1 324 ? 18.75 -0.352 3.875 1 80.5 324 ASP B C 1
ATOM 6779 O O . ASP B 1 324 ? 17.578 -0.015 3.699 1 80.5 324 ASP B O 1
ATOM 6783 N N . PRO B 1 325 ? 19.219 -0.799 5.043 1 80.19 325 PRO B N 1
ATOM 6784 C CA . PRO B 1 325 ? 18.281 -0.917 6.168 1 80.19 325 PRO B CA 1
ATOM 6785 C C . PRO B 1 325 ? 17.844 0.44 6.719 1 80.19 325 PRO B C 1
ATOM 6787 O O . PRO B 1 325 ? 16.984 0.506 7.598 1 80.19 325 PRO B O 1
ATOM 6790 N N . SER B 1 326 ? 18.422 1.524 6.211 1 77.88 326 SER B N 1
ATOM 6791 C CA . SER B 1 326 ? 18.078 2.855 6.703 1 77.88 326 SER B CA 1
ATOM 6792 C C . SER B 1 326 ? 17.031 3.518 5.82 1 77.88 326 SER B C 1
ATOM 6794 O O . SER B 1 326 ? 16.594 4.637 6.102 1 77.88 326 SER B O 1
ATOM 6796 N N . LYS B 1 327 ? 16.609 2.797 4.855 1 78.44 327 LYS B N 1
ATOM 6797 C CA . LYS B 1 327 ? 15.703 3.41 3.885 1 78.44 327 LYS B CA 1
ATOM 6798 C C . LYS B 1 327 ? 14.359 2.691 3.852 1 78.44 327 LYS B C 1
ATOM 6800 O O . LYS B 1 327 ? 14.297 1.479 4.062 1 78.44 327 LYS B O 1
ATOM 6805 N N . PRO B 1 328 ? 13.352 3.551 3.67 1 77.5 328 PRO B N 1
ATOM 6806 C CA . PRO B 1 328 ? 12.078 2.895 3.369 1 77.5 328 PRO B CA 1
ATOM 6807 C C . PRO B 1 328 ? 12.102 2.129 2.047 1 77.5 328 PRO B C 1
ATOM 6809 O O . PRO B 1 328 ? 13.172 1.721 1.588 1 77.5 328 PRO B O 1
ATOM 6812 N N . ILE B 1 329 ? 11.008 1.916 1.472 1 75.81 329 ILE B N 1
ATOM 6813 C CA . ILE B 1 329 ? 10.961 1.219 0.192 1 75.81 329 ILE B CA 1
ATOM 6814 C C . ILE B 1 329 ? 11.805 1.975 -0.834 1 75.81 329 ILE B C 1
ATOM 6816 O O . ILE B 1 329 ? 11.75 3.203 -0.909 1 75.81 329 ILE B O 1
ATOM 6820 N N . GLN B 1 330 ? 12.742 1.287 -1.377 1 73.12 330 GLN B N 1
ATOM 6821 C CA . GLN B 1 330 ? 13.648 1.87 -2.361 1 73.12 330 GLN B CA 1
ATOM 6822 C C . GLN B 1 330 ? 13.133 1.648 -3.781 1 73.12 330 GLN B C 1
ATOM 6824 O O . GLN B 1 330 ? 12.672 0.554 -4.117 1 73.12 330 GLN B O 1
ATOM 6829 N N . GLY B 1 331 ? 12.859 2.803 -4.527 1 68.62 331 GLY B N 1
ATOM 6830 C CA . GLY B 1 331 ? 12.297 2.771 -5.867 1 68.62 331 GLY B CA 1
ATOM 6831 C C . GLY B 1 331 ? 13.227 2.139 -6.887 1 68.62 331 GLY B C 1
ATOM 6832 O O . GLY B 1 331 ? 14.336 1.726 -6.547 1 68.62 331 GLY B O 1
ATOM 6833 N N . PRO B 1 332 ? 12.867 2.025 -8.062 1 74 332 PRO B N 1
ATOM 6834 C CA . PRO B 1 332 ? 11.531 2.436 -8.5 1 74 332 PRO B CA 1
ATOM 6835 C C . PRO B 1 332 ? 10.445 1.451 -8.07 1 74 332 PRO B C 1
ATOM 6837 O O . PRO B 1 332 ? 10.711 0.256 -7.918 1 74 332 PRO B O 1
ATOM 6840 N N . TYR B 1 333 ? 9.234 1.97 -7.73 1 75.25 333 TYR B N 1
ATOM 6841 C CA . TYR B 1 333 ? 8.125 1.082 -7.406 1 75.25 333 TYR B CA 1
ATOM 6842 C C . TYR B 1 333 ? 6.797 1.698 -7.828 1 75.25 333 TYR B C 1
ATOM 6844 O O . TYR B 1 333 ? 6.715 2.902 -8.078 1 75.25 333 TYR B O 1
ATOM 6852 N N . GLY B 1 334 ? 5.824 0.855 -7.992 1 74.06 334 GLY B N 1
ATOM 6853 C CA . GLY B 1 334 ? 4.477 1.257 -8.367 1 74.06 334 GLY B CA 1
ATOM 6854 C C . GLY B 1 334 ? 3.518 1.313 -7.195 1 74.06 334 GLY B C 1
ATOM 6855 O O . GLY B 1 334 ? 3.902 1.701 -6.09 1 74.06 334 GLY B O 1
ATOM 6856 N N . SER B 1 335 ? 2.199 0.983 -7.391 1 67.38 335 SER B N 1
ATOM 6857 C CA . SER B 1 335 ? 1.121 1.198 -6.434 1 67.38 335 SER B CA 1
ATOM 6858 C C . SER B 1 335 ? 1.035 0.05 -5.434 1 67.38 335 SER B C 1
ATOM 6860 O O . SER B 1 335 ? 0.63 0.249 -4.285 1 67.38 335 SER B O 1
ATOM 6862 N N . GLY B 1 336 ? 1.153 -1.114 -5.887 1 60.16 336 GLY B N 1
ATOM 6863 C CA . GLY B 1 336 ? 1.179 -2.248 -4.977 1 60.16 336 GLY B CA 1
ATOM 6864 C C . GLY B 1 336 ? 2.576 -2.611 -4.512 1 60.16 336 GLY B C 1
ATOM 6865 O O . GLY B 1 336 ? 3.5 -2.703 -5.324 1 60.16 336 GLY B O 1
ATOM 6866 N N . LEU B 1 337 ? 2.727 -2.66 -3.057 1 67.94 337 LEU B N 1
ATOM 6867 C CA . LEU B 1 337 ? 4.125 -2.752 -2.648 1 67.94 337 LEU B CA 1
ATOM 6868 C C . LEU B 1 337 ? 4.328 -3.898 -1.662 1 67.94 337 LEU B C 1
ATOM 6870 O O . LEU B 1 337 ? 3.588 -4.02 -0.683 1 67.94 337 LEU B O 1
ATOM 6874 N N . SER B 1 338 ? 5.051 -4.918 -2.051 1 76.94 338 SER B N 1
ATOM 6875 C CA . SER B 1 338 ? 5.617 -5.879 -1.107 1 76.94 338 SER B CA 1
ATOM 6876 C C . SER B 1 338 ? 7.137 -5.926 -1.208 1 76.94 338 SER B C 1
ATOM 6878 O O . SER B 1 338 ? 7.699 -6.879 -1.752 1 76.94 338 SER B O 1
ATOM 6880 N N . GLY B 1 339 ? 7.727 -4.902 -0.758 1 80.75 339 GLY B N 1
ATOM 6881 C CA . GLY B 1 339 ? 9.18 -4.801 -0.816 1 80.75 339 GLY B CA 1
ATOM 6882 C C . GLY B 1 339 ? 9.812 -4.512 0.532 1 80.75 339 GLY B C 1
ATOM 6883 O O . GLY B 1 339 ? 9.102 -4.328 1.527 1 80.75 339 GLY B O 1
ATOM 6884 N N . PRO B 1 340 ? 11.117 -4.566 0.532 1 80.81 340 PRO B N 1
ATOM 6885 C CA . PRO B 1 340 ? 11.828 -4.324 1.787 1 80.81 340 PRO B CA 1
ATOM 6886 C C . PRO B 1 340 ? 11.664 -2.891 2.293 1 80.81 340 PRO B C 1
ATOM 6888 O O . PRO B 1 340 ? 11.625 -1.951 1.494 1 80.81 340 PRO B O 1
ATOM 6891 N N . VAL B 1 341 ? 11.516 -2.75 3.596 1 79.25 341 VAL B N 1
ATOM 6892 C CA . VAL B 1 341 ? 11.445 -1.458 4.27 1 79.25 341 VAL B CA 1
ATOM 6893 C C . VAL B 1 341 ? 12.375 -1.458 5.484 1 79.25 341 VAL B C 1
ATOM 6895 O O . VAL B 1 341 ? 12.211 -2.266 6.398 1 79.25 341 VAL B O 1
ATOM 6898 N N . PHE B 1 342 ? 13.336 -0.621 5.48 1 78.94 342 PHE B N 1
ATOM 6899 C CA . PHE B 1 342 ? 14.273 -0.418 6.578 1 78.94 342 PHE B CA 1
ATOM 6900 C C . PHE B 1 342 ? 14.945 -1.729 6.965 1 78.94 342 PHE B C 1
ATOM 6902 O O . PHE B 1 342 ? 15.039 -2.062 8.148 1 78.94 342 PHE B O 1
ATOM 6909 N N . GLY B 1 343 ? 15.25 -2.512 5.98 1 77.81 343 GLY B N 1
ATOM 6910 C CA . GLY B 1 343 ? 16 -3.738 6.176 1 77.81 343 GLY B CA 1
ATOM 6911 C C . GLY B 1 343 ? 15.125 -4.941 6.473 1 77.81 343 GLY B C 1
ATOM 6912 O O . GLY B 1 343 ? 15.625 -6.051 6.668 1 77.81 343 GLY B O 1
ATOM 6913 N N . LEU B 1 344 ? 13.867 -4.715 6.555 1 80.81 344 LEU B N 1
ATOM 6914 C CA . LEU B 1 344 ? 12.922 -5.801 6.789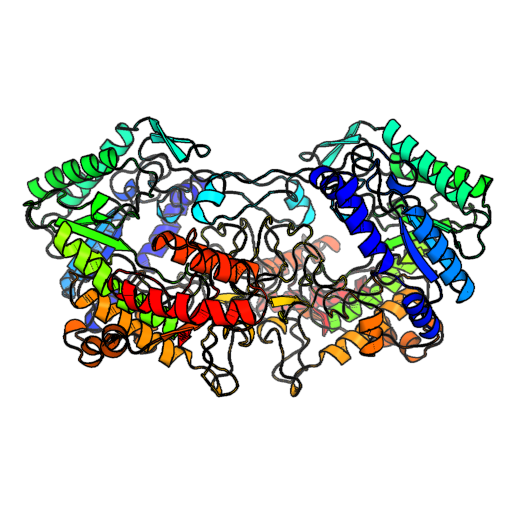 1 80.81 344 LEU B CA 1
ATOM 6915 C C . LEU B 1 344 ? 12.172 -6.16 5.508 1 80.81 344 LEU B C 1
ATOM 6917 O O . LEU B 1 344 ? 11.82 -5.277 4.723 1 80.81 344 LEU B O 1
ATOM 6921 N N . CYS B 1 345 ? 11.938 -7.438 5.379 1 84.44 345 CYS B N 1
ATOM 6922 C CA . CYS B 1 345 ? 11.273 -7.949 4.188 1 84.44 345 CYS B CA 1
ATOM 6923 C C . CYS B 1 345 ? 9.914 -8.547 4.535 1 84.44 345 CYS B C 1
ATOM 6925 O O . CYS B 1 345 ? 9.773 -9.227 5.555 1 84.44 345 CYS B O 1
ATOM 6927 N N . PRO B 1 346 ? 8.906 -8.188 3.734 1 84.12 346 PRO B N 1
ATOM 6928 C CA . PRO B 1 346 ? 7.566 -8.711 4.023 1 84.12 346 PRO B CA 1
ATOM 6929 C C . PRO B 1 346 ? 7.434 -10.195 3.703 1 84.12 346 PRO B C 1
ATOM 6931 O O . PRO B 1 346 ? 8.086 -10.695 2.783 1 84.12 346 PRO B O 1
ATOM 6934 N N . GLY B 1 347 ? 6.613 -10.914 4.43 1 85.75 347 GLY B N 1
ATOM 6935 C CA . GLY B 1 347 ? 6.27 -12.312 4.234 1 85.75 347 GLY B CA 1
ATOM 6936 C C . GLY B 1 347 ? 4.867 -12.656 4.707 1 85.75 347 GLY B C 1
ATOM 6937 O O . GLY B 1 347 ? 4.156 -11.797 5.227 1 85.75 347 GLY B O 1
ATOM 6938 N N . SER B 1 348 ? 4.551 -13.875 4.531 1 86.88 348 SER B N 1
ATOM 6939 C CA . SER B 1 348 ? 3.213 -14.352 4.867 1 86.88 348 SER B CA 1
ATOM 6940 C C . SER B 1 348 ? 2.953 -14.258 6.367 1 86.88 348 SER B C 1
ATOM 6942 O O . SER B 1 348 ? 3.861 -14.469 7.176 1 86.88 348 SER B O 1
ATOM 6944 N N . ARG B 1 349 ? 1.772 -14.016 6.707 1 82.56 349 ARG B N 1
ATOM 6945 C CA . ARG B 1 349 ? 1.344 -13.93 8.102 1 82.56 349 ARG B CA 1
ATOM 6946 C C . ARG B 1 349 ? 1.319 -15.312 8.75 1 82.56 349 ARG B C 1
ATOM 6948 O O . ARG B 1 349 ? 1.179 -16.328 8.062 1 82.56 349 ARG B O 1
ATOM 6955 N N . ASP B 1 350 ? 1.435 -15.273 10.094 1 83.12 350 ASP B N 1
ATOM 6956 C CA . ASP B 1 350 ? 1.287 -16.5 10.875 1 83.12 350 ASP B CA 1
ATOM 6957 C C . ASP B 1 350 ? -0.179 -16.766 11.203 1 83.12 350 ASP B C 1
ATOM 6959 O O . ASP B 1 350 ? -0.997 -15.844 11.211 1 83.12 350 ASP B O 1
ATOM 6963 N N . TRP B 1 351 ? -0.437 -18.031 11.445 1 83.81 351 TRP B N 1
ATOM 6964 C CA . TRP B 1 351 ? -1.756 -18.438 11.914 1 83.81 351 TRP B CA 1
ATOM 6965 C C . TRP B 1 351 ? -1.776 -18.578 13.438 1 83.81 351 TRP B C 1
ATOM 6967 O O . TRP B 1 351 ? -0.862 -19.156 14.023 1 83.81 351 TRP B O 1
ATOM 6977 N N . ARG B 1 352 ? -2.73 -18.047 14.078 1 79.88 352 ARG B N 1
ATOM 6978 C CA . ARG B 1 352 ? -2.861 -18.125 15.531 1 79.88 352 ARG B CA 1
ATOM 6979 C C . ARG B 1 352 ? -3.646 -19.359 15.945 1 79.88 352 ARG B C 1
ATOM 6981 O O . ARG B 1 352 ? -4.574 -19.781 15.242 1 79.88 352 ARG B O 1
ATOM 6988 N N . LYS B 1 353 ? -3.311 -19.797 17.188 1 81.44 353 LYS B N 1
ATOM 6989 C CA . LYS B 1 353 ? -4.07 -20.906 17.734 1 81.44 353 LYS B CA 1
ATOM 6990 C C . LYS B 1 353 ? -5.527 -20.516 17.984 1 81.44 353 LYS B C 1
ATOM 6992 O O . LYS B 1 353 ? -5.809 -19.406 18.406 1 81.44 353 LYS B O 1
ATOM 6997 N N . GLU B 1 354 ? -6.332 -21.484 17.578 1 76.12 354 GLU B N 1
ATOM 6998 C CA . GLU B 1 354 ? -7.75 -21.266 17.875 1 76.12 354 GLU B CA 1
ATOM 6999 C C . GLU B 1 354 ? -8.047 -21.484 19.359 1 76.12 354 GLU B C 1
ATOM 7001 O O . GLU B 1 354 ? -7.605 -22.469 19.953 1 76.12 354 GLU B O 1
ATOM 7006 N N . THR B 1 355 ? -8.484 -20.453 19.984 1 72.5 355 THR B N 1
ATOM 7007 C CA . THR B 1 355 ? -8.93 -20.516 21.375 1 72.5 355 THR B CA 1
ATOM 7008 C C . THR B 1 355 ? -10.328 -19.922 21.516 1 72.5 355 THR B C 1
ATOM 7010 O O . THR B 1 355 ? -10.906 -19.438 20.547 1 72.5 355 THR B O 1
ATOM 7013 N N . SER B 1 356 ? -10.891 -20.188 22.656 1 61.16 356 SER B N 1
ATOM 7014 C CA . SER B 1 356 ? -12.195 -19.609 22.938 1 61.16 356 SER B CA 1
ATOM 7015 C C . SER B 1 356 ? -12.195 -18.109 22.703 1 61.16 356 SER B C 1
ATOM 7017 O O . SER B 1 356 ? -13.211 -17.531 22.281 1 61.16 356 SER B O 1
ATOM 7019 N N . ASP B 1 357 ? -11.078 -17.531 22.859 1 58.34 357 ASP B N 1
ATOM 7020 C CA . ASP B 1 357 ? -10.953 -16.078 22.703 1 58.34 357 ASP B CA 1
ATOM 7021 C C . ASP B 1 357 ? -10.586 -15.719 21.266 1 58.34 357 ASP B C 1
ATOM 7023 O O . ASP B 1 357 ? -10.555 -14.539 20.906 1 58.34 357 ASP B O 1
ATOM 7027 N N . ASN B 1 358 ? -10.219 -16.766 20.609 1 58 358 ASN B N 1
ATOM 7028 C CA . ASN B 1 358 ? -9.906 -16.578 19.188 1 58 358 ASN B CA 1
ATOM 7029 C C . ASN B 1 358 ? -10.68 -17.562 18.312 1 58 358 ASN B C 1
ATOM 7031 O O . ASN B 1 358 ? -10.109 -18.531 17.812 1 58 358 ASN B O 1
ATOM 7035 N N . PRO B 1 359 ? -12.008 -17.141 18.281 1 55.22 359 PRO B N 1
ATOM 7036 C CA . PRO B 1 359 ? -12.789 -18.047 17.453 1 55.22 359 PRO B CA 1
ATOM 7037 C C . PRO B 1 359 ? -12.375 -18.016 15.984 1 55.22 359 PRO B C 1
ATOM 7039 O O . PRO B 1 359 ? -11.664 -17.094 15.562 1 55.22 359 PRO B O 1
ATOM 7042 N N . LEU B 1 360 ? -12.602 -19.188 15.414 1 56.25 360 LEU B N 1
ATOM 7043 C CA . LEU B 1 360 ? -12.336 -19.344 13.984 1 56.25 360 LEU B CA 1
ATOM 7044 C C . LEU B 1 360 ? -13.008 -18.234 13.188 1 56.25 360 LEU B C 1
ATOM 7046 O O . LEU B 1 360 ? -14.148 -18.391 12.727 1 56.25 360 LEU B O 1
ATOM 7050 N N . THR B 1 361 ? -12.523 -16.922 13.312 1 53.81 361 THR B N 1
ATOM 7051 C CA . THR B 1 361 ? -13.234 -15.797 12.727 1 53.81 361 THR B CA 1
ATOM 7052 C C . THR B 1 361 ? -12.594 -15.383 11.406 1 53.81 361 THR B C 1
ATOM 7054 O O . THR B 1 361 ? -13.148 -14.57 10.664 1 53.81 361 THR B O 1
ATOM 7057 N N . GLY B 1 362 ? -11.656 -16.203 10.875 1 56.19 362 GLY B N 1
ATOM 7058 C CA . GLY B 1 362 ? -10.969 -15.734 9.68 1 56.19 362 GLY B CA 1
ATOM 7059 C C . GLY B 1 362 ? -10.289 -14.391 9.883 1 56.19 362 GLY B C 1
ATOM 7060 O O . GLY B 1 362 ? -9.781 -13.797 8.93 1 56.19 362 GLY B O 1
ATOM 7061 N N . GLN B 1 363 ? -10.422 -13.781 11 1 57.03 363 GLN B N 1
ATOM 7062 C CA . GLN B 1 363 ? -9.914 -12.438 11.25 1 57.03 363 GLN B CA 1
ATOM 7063 C C . GLN B 1 363 ? -8.695 -12.477 12.164 1 57.03 363 GLN B C 1
ATOM 7065 O O . GLN B 1 363 ? -8.414 -11.5 12.867 1 57.03 363 GLN B O 1
ATOM 7070 N N . ASP B 1 364 ? -8.094 -13.633 12.102 1 61.12 364 ASP B N 1
ATOM 7071 C CA . ASP B 1 364 ? -6.949 -13.812 12.984 1 61.12 364 ASP B CA 1
ATOM 7072 C C . ASP B 1 364 ? -5.871 -12.766 12.719 1 61.12 364 ASP B C 1
ATOM 7074 O O . ASP B 1 364 ? -5.121 -12.398 13.625 1 61.12 364 ASP B O 1
ATOM 7078 N N . TRP B 1 365 ? -5.902 -12.344 11.586 1 58.25 365 TRP B N 1
ATOM 7079 C CA . TRP B 1 365 ? -4.82 -11.453 11.172 1 58.25 365 TRP B CA 1
ATOM 7080 C C . TRP B 1 365 ? -4.902 -10.117 11.906 1 58.25 365 TRP B C 1
ATOM 7082 O O . TRP B 1 365 ? -3.908 -9.398 12.016 1 58.25 365 TRP B O 1
ATOM 7092 N N . ILE B 1 366 ? -6.102 -9.711 12.305 1 54.41 366 ILE B N 1
ATOM 7093 C CA . ILE B 1 366 ? -6.328 -8.438 12.984 1 54.41 366 ILE B CA 1
ATOM 7094 C C . ILE B 1 366 ? -5.539 -8.414 14.297 1 54.41 366 ILE B C 1
ATOM 7096 O O . ILE B 1 366 ? -4.984 -7.375 14.664 1 54.41 366 ILE B O 1
ATOM 7100 N N . ARG B 1 367 ? -5.57 -9.562 14.898 1 52.47 367 ARG B N 1
ATOM 7101 C CA . ARG B 1 367 ? -5.078 -9.594 16.281 1 52.47 367 ARG B CA 1
ATOM 7102 C C . ARG B 1 367 ? -3.66 -10.148 16.328 1 52.47 367 ARG B C 1
ATOM 7104 O O . ARG B 1 367 ? -2.992 -10.055 17.359 1 52.47 367 ARG B O 1
ATOM 7111 N N . ALA B 1 368 ? -3.361 -10.688 15.266 1 55.5 368 ALA B N 1
ATOM 7112 C CA . ALA B 1 368 ? -2.082 -11.383 15.383 1 55.5 368 ALA B CA 1
ATOM 7113 C C . ALA B 1 368 ? -0.929 -10.484 14.945 1 55.5 368 ALA B C 1
ATOM 7115 O O . ALA B 1 368 ? -0.983 -9.875 13.867 1 55.5 368 ALA B O 1
ATOM 7116 N N . PRO B 1 369 ? -0.106 -10.109 15.953 1 56.66 369 PRO B N 1
ATOM 7117 C CA . PRO B 1 369 ? 1.119 -9.492 15.438 1 56.66 369 PRO B CA 1
ATOM 7118 C C . PRO B 1 369 ? 1.729 -10.281 14.281 1 56.66 369 PRO B C 1
ATOM 7120 O O . PRO B 1 369 ? 1.532 -11.492 14.18 1 56.66 369 PRO B O 1
ATOM 7123 N N . PRO B 1 370 ? 2.215 -9.539 13.297 1 52.47 370 PRO B N 1
ATOM 7124 C CA . PRO B 1 370 ? 2.76 -10.312 12.18 1 52.47 370 PRO B CA 1
ATOM 7125 C C . PRO B 1 370 ? 3.707 -11.422 12.633 1 52.47 370 PRO B C 1
ATOM 7127 O O . PRO B 1 370 ? 3.746 -12.492 12.031 1 52.47 370 PRO B O 1
ATOM 7130 N N . ASN B 1 371 ? 4.426 -11.195 13.75 1 56.59 371 ASN B N 1
ATOM 7131 C CA . ASN B 1 371 ? 5.199 -12.273 14.359 1 56.59 371 ASN B CA 1
ATOM 7132 C C . ASN B 1 371 ? 4.555 -12.758 15.656 1 56.59 371 ASN B C 1
ATOM 7134 O O . ASN B 1 371 ? 4.727 -12.141 16.703 1 56.59 371 ASN B O 1
ATOM 7138 N N . ILE B 1 372 ? 3.752 -13.805 15.594 1 67.88 372 ILE B N 1
ATOM 7139 C CA . ILE B 1 372 ? 3 -14.344 16.719 1 67.88 372 ILE B CA 1
ATOM 7140 C C . ILE B 1 372 ? 3.945 -15.078 17.672 1 67.88 372 ILE B C 1
ATOM 7142 O O . ILE B 1 372 ? 4.855 -15.789 17.219 1 67.88 372 ILE B O 1
ATOM 7146 N N . PRO B 1 373 ? 3.75 -14.766 18.938 1 69.06 373 PRO B N 1
ATOM 7147 C CA . PRO B 1 373 ? 4.562 -15.547 19.875 1 69.06 373 PRO B CA 1
ATOM 7148 C C . PRO B 1 373 ? 4.449 -17.047 19.641 1 69.06 373 PRO B C 1
ATOM 7150 O O . PRO B 1 373 ? 3.371 -17.547 19.312 1 69.06 373 PRO B O 1
ATOM 7153 N N . LYS B 1 374 ? 5.492 -17.719 19.844 1 76 374 LYS B N 1
ATOM 7154 C CA . LYS B 1 374 ? 5.605 -19.141 19.531 1 76 374 LYS B CA 1
ATOM 7155 C C . LYS B 1 374 ? 4.5 -19.938 20.219 1 76 374 LYS B C 1
ATOM 7157 O O . LYS B 1 374 ? 3.945 -20.859 19.625 1 76 374 LYS B O 1
ATOM 7162 N N . VAL B 1 375 ? 4.172 -19.531 21.344 1 77.81 375 VAL B N 1
ATOM 7163 C CA . VAL B 1 375 ? 3.211 -20.297 22.125 1 77.81 375 VAL B CA 1
ATOM 7164 C C . VAL B 1 375 ? 1.822 -20.188 21.5 1 77.81 375 VAL B C 1
ATOM 7166 O O . VAL B 1 375 ? 0.985 -21.078 21.672 1 77.81 375 VAL B O 1
ATOM 7169 N N . LEU B 1 376 ? 1.614 -19.188 20.703 1 78.56 376 LEU B N 1
ATOM 7170 C CA . LEU B 1 376 ? 0.303 -18.953 20.109 1 78.56 376 LEU B CA 1
ATOM 7171 C C . LEU B 1 376 ? 0.327 -19.25 18.609 1 78.56 376 LEU B C 1
ATOM 7173 O O . LEU B 1 376 ? -0.704 -19.156 17.938 1 78.56 376 LEU B O 1
ATOM 7177 N N . ASP B 1 377 ? 1.485 -19.656 18.156 1 83.19 377 ASP B N 1
ATOM 7178 C CA . ASP B 1 377 ? 1.665 -19.859 16.719 1 83.19 377 ASP B CA 1
ATOM 7179 C C . ASP B 1 377 ? 1.171 -21.25 16.297 1 83.19 377 ASP B C 1
ATOM 7181 O O . ASP B 1 377 ? 1.655 -22.266 16.797 1 83.19 377 ASP B O 1
ATOM 7185 N N . ASP B 1 378 ? 0.188 -21.297 15.414 1 88.94 378 ASP B N 1
ATOM 7186 C CA . ASP B 1 378 ? -0.362 -22.562 14.906 1 88.94 378 ASP B CA 1
ATOM 7187 C C . ASP B 1 378 ? -0.078 -22.719 13.414 1 88.94 378 ASP B C 1
ATOM 7189 O O . ASP B 1 378 ? -0.755 -23.484 12.734 1 88.94 378 ASP B O 1
ATOM 7193 N N . THR B 1 379 ? 0.853 -21.953 12.859 1 89.81 379 THR B N 1
ATOM 7194 C CA . THR B 1 379 ? 1.132 -21.891 11.43 1 89.81 379 THR B CA 1
ATOM 7195 C C . THR B 1 379 ? 1.512 -23.266 10.891 1 89.81 379 THR B C 1
ATOM 7197 O O . THR B 1 379 ? 1.01 -23.688 9.844 1 89.81 379 THR B O 1
ATOM 7200 N N . ASP B 1 380 ? 2.314 -24.016 11.586 1 94.94 380 ASP B N 1
ATOM 7201 C CA . ASP B 1 380 ? 2.766 -25.312 11.094 1 94.94 380 ASP B CA 1
ATOM 7202 C C . ASP B 1 380 ? 1.593 -26.281 10.938 1 94.94 380 ASP B C 1
ATOM 7204 O O . ASP B 1 380 ? 1.485 -26.969 9.922 1 94.94 380 ASP B O 1
ATOM 7208 N N . ASN B 1 381 ? 0.727 -26.234 11.914 1 93.69 381 ASN B N 1
ATOM 7209 C CA . ASN B 1 381 ? -0.431 -27.125 11.852 1 93.69 381 ASN B CA 1
ATOM 7210 C C . ASN B 1 381 ? -1.348 -26.766 10.688 1 93.69 381 ASN B C 1
ATOM 7212 O O . ASN B 1 381 ? -1.785 -27.641 9.945 1 93.69 381 ASN B O 1
ATOM 7216 N N . VAL B 1 382 ? -1.623 -25.516 10.531 1 93 382 VAL B N 1
ATOM 7217 C CA . VAL B 1 382 ? -2.529 -25.047 9.492 1 93 382 VAL B CA 1
ATOM 7218 C C . VAL B 1 382 ? -1.932 -25.328 8.117 1 93 382 VAL B C 1
ATOM 7220 O O . VAL B 1 382 ? -2.613 -25.859 7.238 1 93 382 VAL B O 1
ATOM 7223 N N . MET B 1 383 ? -0.648 -25.062 7.957 1 96.94 383 MET B N 1
ATOM 7224 C CA . MET B 1 383 ? -0.013 -25.203 6.648 1 96.94 383 MET B CA 1
ATOM 7225 C C . MET B 1 383 ? 0.187 -26.656 6.277 1 96.94 383 MET B C 1
ATOM 7227 O O . MET B 1 383 ? 0.079 -27.031 5.109 1 96.94 383 MET B O 1
ATOM 7231 N N . GLN B 1 384 ? 0.48 -27.469 7.273 1 97.31 384 GLN B N 1
ATOM 7232 C CA . GLN B 1 384 ? 0.586 -28.891 7.016 1 97.31 384 GLN B CA 1
ATOM 7233 C C . GLN B 1 384 ? -0.744 -29.469 6.535 1 97.31 384 GLN B C 1
ATOM 7235 O O . GLN B 1 384 ? -0.789 -30.203 5.547 1 97.31 384 GLN B O 1
ATOM 7240 N N . ARG B 1 385 ? -1.781 -29.141 7.199 1 96.31 385 ARG B N 1
ATOM 7241 C CA . ARG B 1 385 ? -3.104 -29.625 6.809 1 96.31 385 ARG B CA 1
ATOM 7242 C C . ARG B 1 385 ? -3.492 -29.094 5.43 1 96.31 385 ARG B C 1
ATOM 7244 O O . ARG B 1 385 ? -4.035 -29.828 4.609 1 96.31 385 ARG B O 1
ATOM 7251 N N . LEU B 1 386 ? -3.24 -27.859 5.215 1 97.62 386 LEU B N 1
ATOM 7252 C CA . LEU B 1 386 ? -3.557 -27.266 3.92 1 97.62 386 LEU B CA 1
ATOM 7253 C C . LEU B 1 386 ? -2.795 -27.969 2.801 1 97.62 386 LEU B C 1
ATOM 7255 O O . LEU B 1 386 ? -3.363 -28.266 1.747 1 97.62 386 LEU B O 1
ATOM 7259 N N . ALA B 1 387 ? -1.524 -28.234 3.051 1 98.19 387 ALA B N 1
ATOM 7260 C CA . ALA B 1 387 ? -0.704 -28.922 2.061 1 98.19 387 ALA B CA 1
ATOM 7261 C C . ALA B 1 387 ? -1.288 -30.297 1.724 1 98.19 387 ALA B C 1
ATOM 7263 O O . ALA B 1 387 ? -1.439 -30.641 0.55 1 98.19 387 ALA B O 1
ATOM 7264 N N . MET B 1 388 ? -1.643 -31.047 2.721 1 97.06 388 MET B N 1
ATOM 7265 C CA . MET B 1 388 ? -2.191 -32.375 2.514 1 97.06 388 MET B CA 1
ATOM 7266 C C . MET B 1 388 ? -3.512 -32.312 1.755 1 97.06 388 MET B C 1
ATOM 7268 O O . MET B 1 388 ? -3.77 -33.125 0.876 1 97.06 388 MET B O 1
ATOM 7272 N N . LYS B 1 389 ? -4.27 -31.359 2.08 1 96.19 389 LYS B N 1
ATOM 7273 C CA . LYS B 1 389 ? -5.566 -31.219 1.43 1 96.19 389 LYS B CA 1
ATOM 7274 C C . LYS B 1 389 ? -5.41 -30.828 -0.036 1 96.19 389 LYS B C 1
ATOM 7276 O O . LYS B 1 389 ? -6.117 -31.344 -0.903 1 96.19 389 LYS B O 1
ATOM 7281 N N . LYS B 1 390 ? -4.512 -29.922 -0.352 1 96.94 390 LYS B N 1
ATOM 7282 C CA . LYS B 1 390 ? -4.246 -29.562 -1.744 1 96.94 390 LYS B CA 1
ATOM 7283 C C . LYS B 1 390 ? -3.729 -30.781 -2.523 1 96.94 390 LYS B C 1
ATOM 7285 O O . LYS B 1 390 ? -4.207 -31.062 -3.623 1 96.94 390 LYS B O 1
ATOM 7290 N N . ILE B 1 391 ? -2.781 -31.5 -1.959 1 96.62 391 ILE B N 1
ATOM 7291 C CA . ILE B 1 391 ? -2.193 -32.656 -2.633 1 96.62 391 ILE B CA 1
ATOM 7292 C C . ILE B 1 391 ? -3.25 -33.75 -2.814 1 96.62 391 ILE B C 1
ATOM 7294 O O . ILE B 1 391 ? -3.307 -34.406 -3.861 1 96.62 391 ILE B O 1
ATOM 7298 N N . ASP B 1 392 ? -4.074 -33.938 -1.793 1 94.69 392 ASP B N 1
ATOM 7299 C CA . ASP B 1 392 ? -5.18 -34.875 -1.932 1 94.69 392 ASP B CA 1
ATOM 7300 C C . ASP B 1 392 ? -6.07 -34.5 -3.113 1 94.69 392 ASP B C 1
ATOM 7302 O O . ASP B 1 392 ? -6.445 -35.375 -3.912 1 94.69 392 ASP B O 1
ATOM 7306 N N . ALA B 1 393 ? -6.348 -33.25 -3.242 1 92.88 393 ALA B N 1
ATOM 7307 C CA . ALA B 1 393 ? -7.215 -32.75 -4.312 1 92.88 393 ALA B CA 1
ATOM 7308 C C . ALA B 1 393 ? -6.566 -32.938 -5.68 1 92.88 393 ALA B C 1
ATOM 7310 O O . ALA B 1 393 ? -7.246 -33.281 -6.656 1 92.88 393 ALA B O 1
ATOM 7311 N N . PHE B 1 394 ? -5.254 -32.812 -5.77 1 93.88 394 PHE B N 1
ATOM 7312 C CA . PHE B 1 394 ? -4.535 -32.844 -7.035 1 93.88 394 PHE B CA 1
ATOM 7313 C C . PHE B 1 394 ? -4.262 -34.312 -7.441 1 93.88 394 PHE B C 1
ATOM 7315 O O . PHE B 1 394 ? -4.277 -34.625 -8.625 1 93.88 394 PHE B O 1
ATOM 7322 N N . SER B 1 395 ? -3.859 -35.219 -6.516 1 86.25 395 SER B N 1
ATOM 7323 C CA . SER B 1 395 ? -3.307 -36.531 -6.777 1 86.25 395 SER B CA 1
ATOM 7324 C C . SER B 1 395 ? -4.41 -37.531 -7.062 1 86.25 395 SER B C 1
ATOM 7326 O O . SER B 1 395 ? -4.176 -38.562 -7.715 1 86.25 395 SER B O 1
ATOM 7328 N N . GLY B 1 396 ? -5.555 -37.375 -6.617 1 72.69 396 GLY B N 1
ATOM 7329 C CA . GLY B 1 396 ? -6.602 -38.375 -6.777 1 72.69 396 GLY B CA 1
ATOM 7330 C C . GLY B 1 396 ? -7.113 -38.469 -8.203 1 72.69 396 GLY B C 1
ATOM 7331 O O . GLY B 1 396 ? -7.266 -39.562 -8.734 1 72.69 396 GLY B O 1
ATOM 7332 N N . ILE B 1 397 ? -7.164 -37.406 -8.852 1 77.94 397 ILE B N 1
ATOM 7333 C CA . ILE B 1 397 ? -7.824 -37.406 -10.156 1 77.94 397 ILE B CA 1
ATOM 7334 C C . ILE B 1 397 ? -6.902 -36.781 -11.203 1 77.94 397 ILE B C 1
ATOM 7336 O O . ILE B 1 397 ? -6.863 -37.219 -12.344 1 77.94 397 ILE B O 1
ATOM 7340 N N . GLY B 1 398 ? -6.051 -35.969 -10.844 1 83.88 398 GLY B N 1
ATOM 7341 C CA . GLY B 1 398 ? -5.152 -35.281 -11.758 1 83.88 398 GLY B CA 1
ATOM 7342 C C . GLY B 1 398 ? -3.951 -36.125 -12.156 1 83.88 398 GLY B C 1
ATOM 7343 O O . GLY B 1 398 ? -3.795 -37.25 -11.672 1 83.88 398 GLY B O 1
ATOM 7344 N N . HIS B 1 399 ? -3.201 -35.562 -13.055 1 91.25 399 HIS B N 1
ATOM 7345 C CA . HIS B 1 399 ? -2.096 -36.312 -13.625 1 91.25 399 HIS B CA 1
ATOM 7346 C C . HIS B 1 399 ? -0.752 -35.688 -13.273 1 91.25 399 HIS B C 1
ATOM 7348 O O . HIS B 1 399 ? 0.239 -35.906 -13.977 1 91.25 399 HIS B O 1
ATOM 7354 N N . GLY B 1 400 ? -0.747 -34.812 -12.219 1 93.62 400 GLY B N 1
ATOM 7355 C CA . GLY B 1 400 ? 0.508 -34.25 -11.75 1 93.62 400 GLY B CA 1
ATOM 7356 C C . GLY B 1 400 ? 0.378 -32.812 -11.281 1 93.62 400 GLY B C 1
ATOM 7357 O O . GLY B 1 400 ? -0.615 -32.156 -11.578 1 93.62 400 GLY B O 1
ATOM 7358 N N . PHE B 1 401 ? 1.313 -32.406 -10.539 1 96.88 401 PHE B N 1
ATOM 7359 C CA . PHE B 1 401 ? 1.328 -31.062 -10.008 1 96.88 401 PHE B CA 1
ATOM 7360 C C . PHE B 1 401 ? 2.756 -30.594 -9.727 1 96.88 401 PHE B C 1
ATOM 7362 O O . PHE B 1 401 ? 3.625 -31.422 -9.422 1 96.88 401 PHE B O 1
ATOM 7369 N N . TYR B 1 402 ? 3.021 -29.328 -9.961 1 98.12 402 TYR B N 1
ATOM 7370 C CA . TYR B 1 402 ? 4.324 -28.719 -9.734 1 98.12 402 TYR B CA 1
ATOM 7371 C C . TYR B 1 402 ? 4.215 -27.562 -8.742 1 98.12 402 TYR B C 1
ATOM 7373 O O . TYR B 1 402 ? 3.455 -26.609 -8.969 1 98.12 402 TYR B O 1
ATOM 7381 N N . PHE B 1 403 ? 4.945 -27.672 -7.609 1 97.94 403 PHE B N 1
ATOM 7382 C CA . PHE B 1 403 ? 5.035 -26.531 -6.695 1 97.94 403 PHE B CA 1
ATOM 7383 C C . PHE B 1 403 ? 5.703 -25.344 -7.371 1 97.94 403 PHE B C 1
ATOM 7385 O O . PHE B 1 403 ? 6.656 -25.516 -8.133 1 97.94 403 PHE B O 1
ATOM 7392 N N . TRP B 1 404 ? 5.211 -24.219 -7.18 1 95.56 404 TRP B N 1
ATOM 7393 C CA . TRP B 1 404 ? 5.559 -23.016 -7.918 1 95.56 404 TRP B CA 1
ATOM 7394 C C . TRP B 1 404 ? 7.07 -22.859 -8.031 1 95.56 404 TRP B C 1
ATOM 7396 O O . TRP B 1 404 ? 7.598 -22.609 -9.117 1 95.56 404 TRP B O 1
ATOM 7406 N N . ASN B 1 405 ? 7.785 -22.938 -6.836 1 96.56 405 ASN B N 1
ATOM 7407 C CA . ASN B 1 405 ? 9.242 -22.812 -6.836 1 96.56 405 ASN B CA 1
ATOM 7408 C C . ASN B 1 405 ? 9.883 -23.781 -5.848 1 96.56 405 ASN B C 1
ATOM 7410 O O . ASN B 1 405 ? 9.242 -24.219 -4.891 1 96.56 405 ASN B O 1
ATOM 7414 N N . PHE B 1 406 ? 11.141 -24.188 -6.129 1 97.81 406 PHE B N 1
ATOM 7415 C CA . PHE B 1 406 ? 11.852 -25.094 -5.242 1 97.81 406 PHE B CA 1
ATOM 7416 C C . PHE B 1 406 ? 12.43 -24.359 -4.043 1 97.81 406 PHE B C 1
ATOM 7418 O O . PHE B 1 406 ? 12.609 -24.953 -2.975 1 97.81 406 PHE B O 1
ATOM 7425 N N . ARG B 1 407 ? 12.766 -23.016 -4.316 1 96.19 407 ARG B N 1
ATOM 7426 C CA . ARG B 1 407 ? 13.281 -22.219 -3.207 1 96.19 407 ARG B CA 1
ATOM 7427 C C . ARG B 1 407 ? 13.047 -20.734 -3.451 1 96.19 407 ARG B C 1
ATOM 7429 O O . ARG B 1 407 ? 12.719 -20.328 -4.566 1 96.19 407 ARG B O 1
ATOM 7436 N N . THR B 1 408 ? 13.094 -19.953 -2.381 1 92.94 408 THR B N 1
ATOM 7437 C CA . THR B 1 408 ? 13.031 -18.5 -2.393 1 92.94 408 THR B CA 1
ATOM 7438 C C . THR B 1 408 ? 14.234 -17.891 -1.683 1 92.94 408 THR B C 1
ATOM 7440 O O . THR B 1 408 ? 14.898 -18.578 -0.887 1 92.94 408 THR B O 1
ATOM 7443 N N . ASP B 1 409 ? 14.531 -16.688 -2.049 1 87.56 409 ASP B N 1
ATOM 7444 C CA . ASP B 1 409 ? 15.617 -15.992 -1.361 1 87.56 409 ASP B CA 1
ATOM 7445 C C . ASP B 1 409 ? 15.297 -15.797 0.118 1 87.56 409 ASP B C 1
ATOM 7447 O O . ASP B 1 409 ? 16.109 -16.141 0.986 1 87.56 409 ASP B O 1
ATOM 7451 N N . LEU B 1 410 ? 14.18 -15.25 0.328 1 89.31 410 LEU B N 1
ATOM 7452 C CA . LEU B 1 410 ? 13.688 -15.148 1.698 1 89.31 410 LEU B CA 1
ATOM 7453 C C . LEU B 1 410 ? 13.094 -16.469 2.168 1 89.31 410 LEU B C 1
ATOM 7455 O O . LEU B 1 410 ? 12.469 -17.188 1.386 1 89.31 410 LEU B O 1
ATOM 7459 N N . TYR B 1 411 ? 13.344 -16.812 3.414 1 91.5 411 TYR B N 1
ATOM 7460 C CA . TYR B 1 411 ? 12.734 -18.016 3.957 1 91.5 411 TYR B CA 1
ATOM 7461 C C . TYR B 1 411 ? 11.219 -17.891 4.016 1 91.5 411 TYR B C 1
ATOM 7463 O O . TYR B 1 411 ? 10.672 -17.328 4.969 1 91.5 411 TYR B O 1
ATOM 7471 N N . GLU B 1 412 ? 10.578 -18.438 3 1 93.69 412 GLU B N 1
ATOM 7472 C CA . GLU B 1 412 ? 9.125 -18.391 2.834 1 93.69 412 GLU B CA 1
ATOM 7473 C C . GLU B 1 412 ? 8.57 -19.75 2.42 1 93.69 412 GLU B C 1
ATOM 7475 O O . GLU B 1 412 ? 8.242 -19.953 1.25 1 93.69 412 GLU B O 1
ATOM 7480 N N . PRO B 1 413 ? 8.328 -20.594 3.414 1 96.62 413 PRO B N 1
ATOM 7481 C CA . PRO B 1 413 ? 7.879 -21.953 3.094 1 96.62 413 PRO B CA 1
ATOM 7482 C C . PRO B 1 413 ? 6.566 -21.984 2.316 1 96.62 413 PRO B C 1
ATOM 7484 O O . PRO B 1 413 ? 6.262 -22.953 1.631 1 96.62 413 PRO B O 1
ATOM 7487 N N . GLN B 1 414 ? 5.797 -20.906 2.369 1 97.06 414 GLN B N 1
ATOM 7488 C CA . GLN B 1 414 ? 4.551 -20.828 1.617 1 97.06 414 GLN B CA 1
ATOM 7489 C C . GLN B 1 414 ? 4.809 -20.844 0.114 1 97.06 414 GLN B C 1
ATOM 7491 O O . GLN B 1 414 ? 3.939 -21.219 -0.669 1 97.06 414 GLN B O 1
ATOM 7496 N N . TRP B 1 415 ? 6.07 -20.406 -0.284 1 97 415 TRP B N 1
ATOM 7497 C CA . TRP B 1 415 ? 6.41 -20.281 -1.697 1 97 415 TRP B CA 1
ATOM 7498 C C . TRP B 1 415 ? 7.641 -21.109 -2.043 1 97 415 TRP B C 1
ATOM 7500 O O . TRP B 1 415 ? 8.133 -21.062 -3.174 1 97 415 TRP B O 1
ATOM 7510 N N . SER B 1 416 ? 8.148 -21.859 -1.082 1 97.62 416 SER B N 1
ATOM 7511 C CA . SER B 1 416 ? 9.352 -22.672 -1.254 1 97.62 416 SER B CA 1
ATOM 7512 C C . SER B 1 416 ? 9.086 -24.125 -0.905 1 97.62 416 SER B C 1
ATOM 7514 O O . SER B 1 416 ? 8.875 -24.469 0.262 1 97.62 416 SER B O 1
ATOM 7516 N N . TYR B 1 417 ? 9.227 -25.016 -1.89 1 98.06 417 TYR B N 1
ATOM 7517 C CA . TYR B 1 417 ? 9.008 -26.438 -1.644 1 98.06 417 TYR B CA 1
ATOM 7518 C C . TYR B 1 417 ? 10.008 -26.984 -0.624 1 98.06 417 TYR B C 1
ATOM 7520 O O . TYR B 1 417 ? 9.625 -27.672 0.318 1 98.06 417 TYR B O 1
ATOM 7528 N N . MET B 1 418 ? 11.219 -26.641 -0.797 1 98 418 MET B N 1
ATOM 7529 C CA . MET B 1 418 ? 12.273 -27.156 0.072 1 98 418 MET B CA 1
ATOM 7530 C C . MET B 1 418 ? 12.086 -26.672 1.505 1 98 418 MET B C 1
ATOM 7532 O O . MET B 1 418 ? 12.289 -27.422 2.455 1 98 418 MET B O 1
ATOM 7536 N N . ALA B 1 419 ? 11.695 -25.375 1.644 1 97.38 419 ALA B N 1
ATOM 7537 C CA . ALA B 1 419 ? 11.422 -24.859 2.984 1 97.38 419 ALA B CA 1
ATOM 7538 C C . ALA B 1 419 ? 10.195 -25.547 3.588 1 97.38 419 ALA B C 1
ATOM 7540 O O . ALA B 1 419 ? 10.164 -25.828 4.789 1 97.38 419 ALA B O 1
ATOM 7541 N N . ALA B 1 420 ? 9.164 -25.766 2.746 1 98.06 420 ALA B N 1
ATOM 7542 C CA . ALA B 1 420 ? 7.969 -26.453 3.215 1 98.06 420 ALA B CA 1
ATOM 7543 C C . ALA B 1 420 ? 8.297 -27.875 3.66 1 98.06 420 ALA B C 1
ATOM 7545 O O . ALA B 1 420 ? 7.742 -28.375 4.645 1 98.06 420 ALA B O 1
ATOM 7546 N N . LEU B 1 421 ? 9.188 -28.531 2.926 1 97.38 421 LEU B N 1
ATOM 7547 C CA . LEU B 1 421 ? 9.664 -29.859 3.293 1 97.38 421 LEU B CA 1
ATOM 7548 C C . LEU B 1 421 ? 10.422 -29.812 4.617 1 97.38 421 LEU B C 1
ATOM 7550 O O . LEU B 1 421 ? 10.188 -30.656 5.492 1 97.38 421 LEU B O 1
ATOM 7554 N N . GLU B 1 422 ? 11.289 -28.875 4.734 1 96.81 422 GLU B N 1
ATOM 7555 C CA . GLU B 1 422 ? 12.102 -28.703 5.938 1 96.81 422 GLU B CA 1
ATOM 7556 C C . GLU B 1 422 ? 11.227 -28.484 7.164 1 96.81 422 GLU B C 1
ATOM 7558 O O . GLU B 1 422 ? 11.508 -29.016 8.242 1 96.81 422 GLU B O 1
ATOM 7563 N N . ARG B 1 423 ? 10.133 -27.766 6.961 1 95.81 423 ARG B N 1
ATOM 7564 C CA . ARG B 1 423 ? 9.25 -27.406 8.062 1 95.81 423 ARG B CA 1
ATOM 7565 C C . ARG B 1 423 ? 8.258 -28.531 8.367 1 95.81 423 ARG B C 1
ATOM 7567 O O . ARG B 1 423 ? 7.496 -28.438 9.336 1 95.81 423 ARG B O 1
ATOM 7574 N N . GLY B 1 424 ? 8.188 -29.469 7.484 1 96.12 424 GLY B N 1
ATOM 7575 C CA . GLY B 1 424 ? 7.305 -30.609 7.684 1 96.12 424 GLY B CA 1
ATOM 7576 C C . GLY B 1 424 ? 5.91 -30.391 7.141 1 96.12 424 GLY B C 1
ATOM 7577 O O . GLY B 1 424 ? 4.98 -31.125 7.473 1 96.12 424 GLY B O 1
ATOM 7578 N N . TRP B 1 425 ? 5.727 -29.328 6.371 1 97.75 425 TRP B N 1
ATOM 7579 C CA . TRP B 1 425 ? 4.414 -29.047 5.805 1 97.75 425 TRP B CA 1
ATOM 7580 C C . TRP B 1 425 ? 4.066 -30.062 4.715 1 97.75 425 TRP B C 1
ATOM 7582 O O . TRP B 1 425 ? 2.928 -30.531 4.637 1 97.75 425 TRP B O 1
ATOM 7592 N N . ILE B 1 426 ? 5.016 -30.406 3.861 1 97.38 426 ILE B N 1
ATOM 7593 C CA . ILE B 1 426 ? 4.883 -31.422 2.836 1 97.38 426 ILE B CA 1
ATOM 7594 C C . ILE B 1 426 ? 5.723 -32.656 3.217 1 97.38 426 ILE B C 1
ATOM 7596 O O . ILE B 1 426 ? 6.91 -32.531 3.523 1 97.38 426 ILE B O 1
ATOM 7600 N N . PRO B 1 427 ? 5.168 -33.781 3.207 1 95 427 PRO B N 1
ATOM 7601 C CA . PRO B 1 427 ? 5.918 -34.969 3.633 1 95 427 PRO B CA 1
ATOM 7602 C C . PRO B 1 427 ? 6.898 -35.438 2.572 1 95 427 PRO B C 1
ATOM 7604 O O . PRO B 1 427 ? 6.719 -35.156 1.383 1 95 427 PRO B O 1
ATOM 7607 N N . ARG B 1 428 ? 7.871 -36.156 3.027 1 95.12 428 ARG B N 1
ATOM 7608 C CA . ARG B 1 428 ? 8.797 -36.875 2.152 1 95.12 428 ARG B CA 1
ATOM 7609 C C . ARG B 1 428 ? 8.18 -38.156 1.628 1 95.12 428 ARG B C 1
ATOM 7611 O O . ARG B 1 428 ? 7.141 -38.594 2.125 1 95.12 428 ARG B O 1
ATOM 7618 N N . GLY B 1 429 ? 8.734 -38.688 0.592 1 93.5 429 GLY B N 1
ATOM 7619 C CA . GLY B 1 429 ? 8.305 -39.969 0.075 1 93.5 429 GLY B CA 1
ATOM 7620 C C . GLY B 1 429 ? 7.121 -39.875 -0.872 1 93.5 429 GLY B C 1
ATOM 7621 O O . GLY B 1 429 ? 6.848 -38.781 -1.411 1 93.5 429 GLY B O 1
ATOM 7622 N N . ASN B 1 430 ? 6.543 -41 -1.078 1 89.94 430 ASN B N 1
ATOM 7623 C CA . ASN B 1 430 ? 5.441 -41.094 -2.027 1 89.94 430 ASN B CA 1
ATOM 7624 C C . ASN B 1 430 ? 4.184 -40.406 -1.502 1 89.94 430 ASN B C 1
ATOM 7626 O O . ASN B 1 430 ? 3.566 -40.875 -0.544 1 89.94 430 ASN B O 1
ATOM 7630 N N . LEU B 1 431 ? 3.787 -39.375 -2.16 1 91.62 431 LEU B N 1
ATOM 7631 C CA . LEU B 1 431 ? 2.637 -38.594 -1.719 1 91.62 431 LEU B CA 1
ATOM 7632 C C . LEU B 1 431 ? 1.333 -39.312 -2.045 1 91.62 431 LEU B C 1
ATOM 7634 O O . LEU B 1 431 ? 0.383 -39.25 -1.261 1 91.62 431 LEU B O 1
ATOM 7638 N N . ALA B 1 432 ? 1.267 -39.938 -3.152 1 81.25 432 ALA B N 1
ATOM 7639 C CA . ALA B 1 432 ? 0.052 -40.594 -3.619 1 81.25 432 ALA B CA 1
ATOM 7640 C C . ALA B 1 432 ? -0.322 -41.781 -2.709 1 81.25 432 ALA B C 1
ATOM 7642 O O . ALA B 1 432 ? -1.501 -42.094 -2.57 1 81.25 432 ALA B O 1
ATOM 7643 N N . GLY B 1 433 ? 0.655 -42.406 -2.096 1 82.5 433 GLY B N 1
ATOM 7644 C CA . GLY B 1 433 ? 0.388 -43.562 -1.242 1 82.5 433 GLY B CA 1
ATOM 7645 C C . GLY B 1 433 ? 0.312 -43.188 0.23 1 82.5 433 GLY B C 1
ATOM 7646 O O . GLY B 1 433 ? 0.109 -44.062 1.077 1 82.5 433 GLY B O 1
ATOM 7647 N N . ASN B 1 434 ? 0.387 -41.969 0.483 1 89.44 434 ASN B N 1
ATOM 7648 C CA . ASN B 1 434 ? 0.349 -41.5 1.867 1 89.44 434 ASN B CA 1
ATOM 7649 C C . ASN B 1 434 ? -1.077 -41.469 2.41 1 89.44 434 ASN B C 1
ATOM 7651 O O . ASN B 1 434 ? -1.913 -40.688 1.932 1 89.44 434 ASN B O 1
ATOM 7655 N N . GLU B 1 435 ? -1.351 -42.219 3.43 1 89.31 435 GLU B N 1
ATOM 7656 C CA . GLU B 1 435 ? -2.697 -42.375 3.969 1 89.31 435 GLU B CA 1
ATOM 7657 C C . GLU B 1 435 ? -3.236 -41.062 4.523 1 89.31 435 GLU B C 1
ATOM 7659 O O . GLU B 1 435 ? -4.438 -40.781 4.43 1 89.31 435 GLU B O 1
ATOM 7664 N N . LYS B 1 436 ? -2.432 -40.375 5.109 1 91.19 436 LYS B N 1
ATOM 7665 C CA . LYS B 1 436 ? -2.867 -39.094 5.652 1 91.19 436 LYS B CA 1
ATOM 7666 C C . LYS B 1 436 ? -3.332 -38.156 4.547 1 91.19 436 LYS B C 1
ATOM 7668 O O . LYS B 1 436 ? -4.281 -37.375 4.73 1 91.19 436 LYS B O 1
ATOM 7673 N N . ILE B 1 437 ? -2.65 -38.188 3.438 1 93.94 437 ILE B N 1
ATOM 7674 C CA . ILE B 1 437 ? -3.008 -37.344 2.295 1 93.94 437 ILE B CA 1
ATOM 7675 C C . ILE B 1 437 ? -4.301 -37.875 1.666 1 93.94 437 ILE B C 1
ATOM 7677 O O . ILE B 1 437 ? -5.219 -37.094 1.396 1 93.94 437 ILE B O 1
ATOM 7681 N N . LEU B 1 438 ? -4.445 -39.156 1.533 1 90.62 438 LEU B N 1
ATOM 7682 C CA . LEU B 1 438 ? -5.598 -39.781 0.88 1 90.62 438 LEU B CA 1
ATOM 7683 C C . LEU B 1 438 ? -6.883 -39.438 1.639 1 90.62 438 LEU B C 1
ATOM 7685 O O . LEU B 1 438 ? -7.961 -39.406 1.045 1 90.62 438 LEU B O 1
ATOM 7689 N N . ASN B 1 439 ? -6.758 -39.156 2.926 1 91.81 439 ASN B N 1
ATOM 7690 C CA . ASN B 1 439 ? -7.938 -38.938 3.75 1 91.81 439 ASN B CA 1
ATOM 7691 C C . ASN B 1 439 ? -8.039 -37.469 4.172 1 91.81 439 ASN B C 1
ATOM 7693 O O . ASN B 1 439 ? -8.867 -37.094 5.008 1 91.81 439 ASN B O 1
ATOM 7697 N N . ALA B 1 440 ? -7.203 -36.656 3.615 1 94.88 440 ALA B N 1
ATOM 7698 C CA . ALA B 1 440 ? -7.102 -35.281 4.109 1 94.88 440 ALA B CA 1
ATOM 7699 C C . ALA B 1 440 ? -8.383 -34.531 3.83 1 94.88 440 ALA B C 1
ATOM 7701 O O . ALA B 1 440 ? -8.758 -33.625 4.602 1 94.88 440 ALA B O 1
ATOM 7702 N N . CYS B 1 441 ? -9.109 -34.812 2.742 1 93 441 CYS B N 1
ATOM 7703 C CA . CYS B 1 441 ? -10.297 -34.062 2.359 1 93 441 CYS B CA 1
ATOM 7704 C C . CYS B 1 441 ? -11.57 -34.781 2.777 1 93 441 CYS B C 1
ATOM 7706 O O . CYS B 1 441 ? -12.672 -34.406 2.383 1 93 441 CYS B O 1
ATOM 7708 N N . LEU B 1 442 ? -11.469 -35.781 3.564 1 91.25 442 LEU B N 1
ATOM 7709 C CA . LEU B 1 442 ? -12.617 -36.625 3.9 1 91.25 442 LEU B CA 1
ATOM 7710 C C . LEU B 1 442 ? -13.711 -35.812 4.574 1 91.25 442 LEU B C 1
ATOM 7712 O O . LEU B 1 442 ? -14.891 -35.938 4.238 1 91.25 442 LEU B O 1
ATOM 7716 N N . ARG B 1 443 ? -13.352 -34.969 5.527 1 88.94 443 ARG B N 1
ATOM 7717 C CA . ARG B 1 443 ? -14.336 -34.156 6.238 1 88.94 443 ARG B CA 1
ATOM 7718 C C . ARG B 1 443 ? -15.062 -33.219 5.289 1 88.94 443 ARG B C 1
ATOM 7720 O O . ARG B 1 443 ? -16.281 -33.062 5.359 1 88.94 443 ARG B O 1
ATOM 7727 N N . GLU B 1 444 ? -14.32 -32.562 4.5 1 86.44 444 GLU B N 1
ATOM 7728 C CA . GLU B 1 444 ? -14.875 -31.641 3.518 1 86.44 444 GLU B CA 1
ATOM 7729 C C . GLU B 1 444 ? -15.766 -32.375 2.516 1 86.44 444 GLU B C 1
ATOM 7731 O O . GLU B 1 444 ? -16.859 -31.922 2.205 1 86.44 444 GLU B O 1
ATOM 7736 N N . ASP B 1 445 ? -15.312 -33.562 2.088 1 83.94 445 ASP B N 1
ATOM 7737 C CA . ASP B 1 445 ? -16.047 -34.344 1.112 1 83.94 445 ASP B CA 1
ATOM 7738 C C . ASP B 1 445 ? -17.375 -34.844 1.689 1 83.94 445 ASP B C 1
ATOM 7740 O O . ASP B 1 445 ? -18.375 -34.938 0.969 1 83.94 445 ASP B O 1
ATOM 7744 N N . LYS B 1 446 ? -17.406 -35.062 2.963 1 85.38 446 LYS B N 1
ATOM 7745 C CA . LYS B 1 446 ? -18.609 -35.562 3.631 1 85.38 446 LYS B CA 1
ATOM 7746 C C . LYS B 1 446 ? -19.531 -34.406 4.039 1 85.38 446 LYS B C 1
ATOM 7748 O O . LYS B 1 446 ? -20.609 -34.625 4.602 1 85.38 446 LYS B O 1
ATOM 7753 N N . GLY B 1 447 ? -19.141 -33.219 3.773 1 82.62 447 GLY B N 1
ATOM 7754 C CA . GLY B 1 447 ? -19.969 -32.094 4.109 1 82.62 447 GLY B CA 1
ATOM 7755 C C . GLY B 1 447 ? -20.031 -31.797 5.602 1 82.62 447 GLY B C 1
ATOM 7756 O O . GLY B 1 447 ? -21.094 -31.5 6.148 1 82.62 447 GLY B O 1
ATOM 7757 N N . ALA B 1 448 ? -18.906 -31.828 6.246 1 83.31 448 ALA B N 1
ATOM 7758 C CA . ALA B 1 448 ? -18.828 -31.719 7.699 1 83.31 448 ALA B CA 1
ATOM 7759 C C . ALA B 1 448 ? -18.984 -30.266 8.148 1 83.31 448 ALA B C 1
ATOM 7761 O O . ALA B 1 448 ? -19.172 -30 9.336 1 83.31 448 ALA B O 1
ATOM 7762 N N . PHE B 1 449 ? -18.891 -29.344 7.219 1 84.56 449 PHE B N 1
ATOM 7763 C CA . PHE B 1 449 ? -18.891 -27.938 7.605 1 84.56 449 PHE B CA 1
ATOM 7764 C C . PHE B 1 449 ? -20.172 -27.25 7.16 1 84.56 449 PHE B C 1
ATOM 7766 O O . PHE B 1 449 ? -20.766 -27.625 6.152 1 84.56 449 PHE B O 1
ATOM 7773 N N . ARG B 1 450 ? -20.641 -26.234 7.996 1 85.19 450 ARG B N 1
ATOM 7774 C CA . ARG B 1 450 ? -21.844 -25.484 7.723 1 85.19 450 ARG B CA 1
ATOM 7775 C C . ARG B 1 450 ? -21.516 -24.031 7.387 1 85.19 450 ARG B C 1
ATOM 7777 O O . ARG B 1 450 ? -20.609 -23.438 7.969 1 85.19 450 ARG B O 1
ATOM 7784 N N . CYS B 1 451 ? -22.234 -23.547 6.387 1 89.25 451 CYS B N 1
ATOM 7785 C CA . CYS B 1 451 ? -22.109 -22.141 6.004 1 89.25 451 CYS B CA 1
ATOM 7786 C C . CYS B 1 451 ? -22.922 -21.25 6.926 1 89.25 451 CYS B C 1
ATOM 7788 O O . CYS B 1 451 ? -24.141 -21.406 7.027 1 89.25 451 CYS B O 1
ATOM 7790 N N . VAL B 1 452 ? -22.25 -20.297 7.637 1 87.44 452 VAL B N 1
ATOM 7791 C CA . VAL B 1 452 ? -22.953 -19.453 8.594 1 87.44 452 VAL B CA 1
ATOM 7792 C C . VAL B 1 452 ? -22.688 -17.984 8.281 1 87.44 452 VAL B C 1
ATOM 7794 O O . VAL B 1 452 ? -21.656 -17.641 7.699 1 87.44 452 VAL B O 1
ATOM 7797 N N . LEU B 1 453 ? -23.609 -17.188 8.617 1 89.06 453 LEU B N 1
ATOM 7798 C CA . LEU B 1 453 ? -23.438 -15.742 8.523 1 89.06 453 LEU B CA 1
ATOM 7799 C C . LEU B 1 453 ? -22.469 -15.234 9.578 1 89.06 453 LEU B C 1
ATOM 7801 O O . LEU B 1 453 ? -22.578 -15.578 10.758 1 89.06 453 LEU B O 1
ATOM 7805 N N . LYS B 1 454 ? -21.453 -14.469 9.086 1 80.75 454 LYS B N 1
ATOM 7806 C CA . LYS B 1 454 ? -20.516 -13.852 10.031 1 80.75 454 LYS B CA 1
ATOM 7807 C C . LYS B 1 454 ? -21.219 -12.836 10.922 1 80.75 454 LYS B C 1
ATOM 7809 O O . LYS B 1 454 ? -22.188 -12.203 10.5 1 80.75 454 LYS B O 1
ATOM 7814 N N . ARG B 1 455 ? -20.75 -12.633 12.086 1 80.25 455 ARG B N 1
ATOM 7815 C CA . ARG B 1 455 ? -21.312 -11.633 12.992 1 80.25 455 ARG B CA 1
ATOM 7816 C C . ARG B 1 455 ? -20.906 -10.227 12.562 1 80.25 455 ARG B C 1
ATOM 7818 O O . ARG B 1 455 ? -19.828 -10.031 11.984 1 80.25 455 ARG B O 1
ATOM 7825 N N . GLY B 1 456 ? -21.75 -9.344 12.805 1 78.56 456 GLY B N 1
ATOM 7826 C CA . GLY B 1 456 ? -21.422 -7.934 12.656 1 78.56 456 GLY B CA 1
ATOM 7827 C C . GLY B 1 456 ? -21.469 -7.457 11.219 1 78.56 456 GLY B C 1
ATOM 7828 O O . GLY B 1 456 ? -20.844 -6.453 10.867 1 78.56 456 GLY B O 1
ATOM 7829 N N . GLN B 1 457 ? -22.188 -8.211 10.383 1 86.44 457 GLN B N 1
ATOM 7830 C CA . GLN B 1 457 ? -22.328 -7.793 8.984 1 86.44 457 GLN B CA 1
ATOM 7831 C C . GLN B 1 457 ? -23.375 -6.699 8.836 1 86.44 457 GLN B C 1
ATOM 7833 O O . GLN B 1 457 ? -24.328 -6.633 9.617 1 86.44 457 GLN B O 1
ATOM 7838 N N . ILE B 1 458 ? -23.25 -5.828 7.812 1 86.5 458 ILE B N 1
ATOM 7839 C CA . ILE B 1 458 ? -24.172 -4.719 7.641 1 86.5 458 ILE B CA 1
ATOM 7840 C C . ILE B 1 458 ? -25.328 -5.152 6.738 1 86.5 458 ILE B C 1
ATOM 7842 O O . ILE B 1 458 ? -25.172 -6.043 5.898 1 86.5 458 ILE B O 1
ATOM 7846 N N . ASP B 1 459 ? -26.406 -4.465 6.832 1 90.5 459 ASP B N 1
ATOM 7847 C CA . ASP B 1 459 ? -27.641 -4.84 6.156 1 90.5 459 ASP B CA 1
ATOM 7848 C C . ASP B 1 459 ? -27.453 -4.887 4.641 1 90.5 459 ASP B C 1
ATOM 7850 O O . ASP B 1 459 ? -27.891 -5.824 3.979 1 90.5 459 ASP B O 1
ATOM 7854 N N . ARG B 1 460 ? -26.828 -3.922 4.141 1 88.44 460 ARG B N 1
ATOM 7855 C CA . ARG B 1 460 ? -26.703 -3.854 2.689 1 88.44 460 ARG B CA 1
ATOM 7856 C C . ARG B 1 460 ? -25.953 -5.059 2.148 1 88.44 460 ARG B C 1
ATOM 7858 O O . ARG B 1 460 ? -26.281 -5.59 1.089 1 88.44 460 ARG B O 1
ATOM 7865 N N . ALA B 1 461 ? -24.953 -5.457 2.85 1 88.81 461 ALA B N 1
ATOM 7866 C CA . ALA B 1 461 ? -24.172 -6.609 2.418 1 88.81 461 ALA B CA 1
ATOM 7867 C C . ALA B 1 461 ? -24.984 -7.902 2.531 1 88.81 461 ALA B C 1
ATOM 7869 O O . ALA B 1 461 ? -24.938 -8.75 1.637 1 88.81 461 ALA B O 1
ATOM 7870 N N . ILE B 1 462 ? -25.672 -7.996 3.584 1 93.62 462 ILE B N 1
ATOM 7871 C CA . ILE B 1 462 ? -26.516 -9.172 3.793 1 93.62 462 ILE B CA 1
ATOM 7872 C C . ILE B 1 462 ? -27.578 -9.242 2.701 1 93.62 462 ILE B C 1
ATOM 7874 O O . ILE B 1 462 ? -27.781 -10.305 2.102 1 93.62 462 ILE B O 1
ATOM 7878 N N . ARG B 1 463 ? -28.141 -8.148 2.439 1 94.75 463 ARG B N 1
ATOM 7879 C CA . ARG B 1 463 ? -29.203 -8.094 1.431 1 94.75 463 ARG B CA 1
ATOM 7880 C C . ARG B 1 463 ? -28.656 -8.461 0.053 1 94.75 463 ARG B C 1
ATOM 7882 O O . ARG B 1 463 ? -29.344 -9.141 -0.726 1 94.75 463 ARG B O 1
ATOM 7889 N N . SER B 1 464 ? -27.516 -7.953 -0.222 1 92.94 464 SER B N 1
ATOM 7890 C CA . SER B 1 464 ? -26.906 -8.273 -1.505 1 92.94 464 SER B CA 1
ATOM 7891 C C . SER B 1 464 ? -26.688 -9.773 -1.659 1 92.94 464 SER B C 1
ATOM 7893 O O . SER B 1 464 ? -26.938 -10.336 -2.727 1 92.94 464 SER B O 1
ATOM 7895 N N . ALA B 1 465 ? -26.219 -10.367 -0.628 1 93.44 465 ALA B N 1
ATOM 7896 C CA . ALA B 1 465 ? -26 -11.812 -0.651 1 93.44 465 ALA B CA 1
ATOM 7897 C C . ALA B 1 465 ? -27.312 -12.562 -0.815 1 93.44 465 ALA B C 1
ATOM 7899 O O . ALA B 1 465 ? -27.406 -13.492 -1.619 1 93.44 465 ALA B O 1
ATOM 7900 N N . MET B 1 466 ? -28.328 -12.094 -0.085 1 95.62 466 MET B N 1
ATOM 7901 C CA . MET B 1 466 ? -29.656 -12.719 -0.177 1 95.62 466 MET B CA 1
ATOM 7902 C C . MET B 1 466 ? -30.234 -12.562 -1.578 1 95.62 466 MET B C 1
ATOM 7904 O O . MET B 1 466 ? -30.781 -13.508 -2.137 1 95.62 466 MET B O 1
ATOM 7908 N N . ASP B 1 467 ? -30.078 -11.414 -2.055 1 95.69 467 ASP B N 1
ATOM 7909 C CA . ASP B 1 467 ? -30.594 -11.125 -3.387 1 95.69 467 ASP B CA 1
ATOM 7910 C C . ASP B 1 467 ? -29.938 -12.008 -4.441 1 95.69 467 ASP B C 1
ATOM 7912 O O . ASP B 1 467 ? -30.609 -12.508 -5.344 1 95.69 467 ASP B O 1
ATOM 7916 N N . TYR B 1 468 ? -28.656 -12.148 -4.336 1 93.81 468 TYR B N 1
ATOM 7917 C CA . TYR B 1 468 ? -27.922 -13.016 -5.242 1 93.81 468 TYR B CA 1
ATOM 7918 C C . TYR B 1 468 ? -28.469 -14.438 -5.215 1 93.81 468 TYR B C 1
ATOM 7920 O O . TYR B 1 468 ? -28.734 -15.023 -6.266 1 93.81 468 TYR B O 1
ATOM 7928 N N . ILE B 1 469 ? -28.703 -14.984 -4.031 1 94.94 469 ILE B N 1
ATOM 7929 C CA . ILE B 1 469 ? -29.141 -16.359 -3.857 1 94.94 469 ILE B CA 1
ATOM 7930 C C . ILE B 1 469 ? -30.578 -16.516 -4.336 1 94.94 469 ILE B C 1
ATOM 7932 O O . ILE B 1 469 ? -30.906 -17.438 -5.082 1 94.94 469 ILE B O 1
ATOM 7936 N N . LEU B 1 470 ? -31.375 -15.578 -3.951 1 96.12 470 LEU B N 1
ATOM 7937 C CA . LEU B 1 470 ? -32.781 -15.648 -4.297 1 96.12 470 LEU B CA 1
ATOM 7938 C C . LEU B 1 470 ? -33 -15.508 -5.805 1 96.12 470 LEU B C 1
ATOM 7940 O O . LEU B 1 470 ? -33.875 -16.141 -6.379 1 96.12 470 LEU B O 1
ATOM 7944 N N . ASN B 1 471 ? -32.188 -14.742 -6.422 1 94.88 471 ASN B N 1
ATOM 7945 C CA . ASN B 1 471 ? -32.25 -14.625 -7.875 1 94.88 471 ASN B CA 1
ATOM 7946 C C . ASN B 1 471 ? -31.797 -15.906 -8.562 1 94.88 471 ASN B C 1
ATOM 7948 O O . ASN B 1 471 ? -32.406 -16.328 -9.555 1 94.88 471 ASN B O 1
ATOM 7952 N N . ALA B 1 472 ? -30.703 -16.438 -8.016 1 92.69 472 ALA B N 1
ATOM 7953 C CA . ALA B 1 472 ? -30.203 -17.688 -8.57 1 92.69 472 ALA B CA 1
ATOM 7954 C C . ALA B 1 472 ? -31.25 -18.781 -8.492 1 92.69 472 ALA B C 1
ATOM 7956 O O . ALA B 1 472 ? -31.297 -19.672 -9.336 1 92.69 472 ALA B O 1
ATOM 7957 N N . GLU B 1 473 ? -32.156 -18.641 -7.539 1 93.44 473 GLU B N 1
ATOM 7958 C CA . GLU B 1 473 ? -33.188 -19.656 -7.336 1 93.44 473 GLU B CA 1
ATOM 7959 C C . GLU B 1 473 ? -34.531 -19.188 -7.895 1 93.44 473 GLU B C 1
ATOM 7961 O O . GLU B 1 473 ? -35.562 -19.828 -7.664 1 93.44 473 GLU B O 1
ATOM 7966 N N . ASN B 1 474 ? -34.531 -18.031 -8.547 1 93.31 474 ASN B N 1
ATOM 7967 C CA . ASN B 1 474 ? -35.719 -17.422 -9.102 1 93.31 474 ASN B CA 1
ATOM 7968 C C . ASN B 1 474 ? -36.781 -17.172 -8.016 1 93.31 474 ASN B C 1
ATOM 7970 O O . ASN B 1 474 ? -37.969 -17.406 -8.234 1 93.31 474 ASN B O 1
ATOM 7974 N N . ARG B 1 475 ? -36.406 -16.766 -6.879 1 93.38 475 ARG B N 1
ATOM 7975 C CA . ARG B 1 475 ? -37.312 -16.562 -5.746 1 93.38 475 ARG B CA 1
ATOM 7976 C C . ARG B 1 475 ? -37.312 -15.094 -5.32 1 93.38 475 ARG B C 1
ATOM 7978 O O . ARG B 1 475 ? -38.062 -14.695 -4.426 1 93.38 475 ARG B O 1
ATOM 7985 N N . ALA B 1 476 ? -36.469 -14.164 -5.918 1 91.56 476 ALA B N 1
ATOM 7986 C CA . ALA B 1 476 ? -36.312 -12.781 -5.48 1 91.56 476 ALA B CA 1
ATOM 7987 C C . ALA B 1 476 ? -37.594 -12 -5.633 1 91.56 476 ALA B C 1
ATOM 7989 O O . ALA B 1 476 ? -37.906 -11.141 -4.805 1 91.56 476 ALA B O 1
ATOM 7990 N N . ASP B 1 477 ? -38.406 -12.445 -6.68 1 92.94 477 ASP B N 1
ATOM 7991 C CA . ASP B 1 477 ? -39.594 -11.688 -7 1 92.94 477 ASP B CA 1
ATOM 7992 C C . ASP B 1 477 ? -40.844 -12.336 -6.391 1 92.94 477 ASP B C 1
ATOM 7994 O O . ASP B 1 477 ? -41.938 -11.836 -6.547 1 92.94 477 ASP B O 1
ATOM 7998 N N . THR B 1 478 ? -40.719 -13.406 -5.68 1 94.62 478 THR B N 1
ATOM 7999 C CA . THR B 1 478 ? -41.812 -14.031 -4.973 1 94.62 478 THR B CA 1
ATOM 8000 C C . THR B 1 478 ? -42.188 -13.219 -3.732 1 94.62 478 THR B C 1
ATOM 8002 O O . THR B 1 478 ? -41.375 -12.438 -3.229 1 94.62 478 THR B O 1
ATOM 8005 N N . PRO B 1 479 ? -43.406 -13.359 -3.342 1 94.5 479 PRO B N 1
ATOM 8006 C CA . PRO B 1 479 ? -43.812 -12.641 -2.129 1 94.5 479 PRO B CA 1
ATOM 8007 C C . PRO B 1 479 ? -42.906 -12.938 -0.941 1 94.5 479 PRO B C 1
ATOM 8009 O O . PRO B 1 479 ? -42.562 -12.039 -0.169 1 94.5 479 PRO B O 1
ATOM 8012 N N . GLU B 1 480 ? -42.469 -14.164 -0.816 1 93.94 480 GLU B N 1
ATOM 8013 C CA . GLU B 1 480 ? -41.594 -14.555 0.279 1 93.94 480 GLU B CA 1
ATOM 8014 C C . GLU B 1 480 ? -40.219 -13.938 0.123 1 93.94 480 GLU B C 1
ATOM 8016 O O . GLU B 1 480 ? -39.625 -13.477 1.102 1 93.94 480 GLU B O 1
ATOM 8021 N N . GLY B 1 481 ? -39.719 -14.031 -1.087 1 95.5 481 GLY B N 1
ATOM 8022 C CA . GLY B 1 481 ? -38.406 -13.43 -1.353 1 95.5 481 GLY B CA 1
ATOM 8023 C C . GLY B 1 481 ? -38.375 -11.938 -1.1 1 95.5 481 GLY B C 1
ATOM 8024 O O . GLY B 1 481 ? -37.469 -11.43 -0.457 1 95.5 481 GLY B O 1
ATOM 8025 N N . LYS B 1 482 ? -39.438 -11.258 -1.521 1 94.62 482 LYS B N 1
ATOM 8026 C CA . LYS B 1 482 ? -39.531 -9.812 -1.333 1 94.62 482 LYS B CA 1
ATOM 8027 C C . LYS B 1 482 ? -39.656 -9.461 0.147 1 94.62 482 LYS B C 1
ATOM 8029 O O . LYS B 1 482 ? -39.094 -8.469 0.6 1 94.62 482 LYS B O 1
ATOM 8034 N N . ALA B 1 483 ? -40.375 -10.242 0.802 1 95.19 483 ALA B N 1
ATOM 8035 C CA . ALA B 1 483 ? -40.562 -10.023 2.236 1 95.19 483 ALA B CA 1
ATOM 8036 C C . ALA B 1 483 ? -39.219 -10.188 2.971 1 95.19 483 ALA B C 1
ATOM 8038 O O . ALA B 1 483 ? -38.906 -9.414 3.881 1 95.19 483 ALA B O 1
ATOM 8039 N N . ALA B 1 484 ? -38.469 -11.164 2.648 1 95.62 484 ALA B N 1
ATOM 8040 C CA . ALA B 1 484 ? -37.188 -11.406 3.283 1 95.62 484 ALA B CA 1
ATOM 8041 C C . ALA B 1 484 ? -36.219 -10.258 3.029 1 95.62 484 ALA B C 1
ATOM 8043 O O . ALA B 1 484 ? -35.531 -9.805 3.943 1 95.62 484 ALA B O 1
ATOM 8044 N N . LEU B 1 485 ? -36.219 -9.742 1.801 1 95.56 485 LEU B N 1
ATOM 8045 C CA . LEU B 1 485 ? -35.281 -8.719 1.376 1 95.56 485 LEU B CA 1
ATOM 8046 C C . LEU B 1 485 ? -35.625 -7.363 1.976 1 95.56 485 LEU B C 1
ATOM 8048 O O . LEU B 1 485 ? -34.812 -6.461 2.037 1 95.56 485 LEU B O 1
ATOM 8052 N N . SER B 1 486 ? -36.844 -7.188 2.457 1 95.25 486 SER B N 1
ATOM 8053 C CA . SER B 1 486 ? -37.281 -5.91 2.99 1 95.25 486 SER B CA 1
ATOM 8054 C C . SER B 1 486 ? -36.969 -5.785 4.477 1 95.25 486 SER B C 1
ATOM 8056 O O . SER B 1 486 ? -37.062 -4.699 5.047 1 95.25 486 SER B O 1
ATOM 8058 N N . LYS B 1 487 ? -36.531 -6.855 5.086 1 95.12 487 LYS B N 1
ATOM 8059 C CA . LYS B 1 487 ? -36.219 -6.844 6.512 1 95.12 487 LYS B CA 1
ATOM 8060 C C . LYS B 1 487 ? -34.938 -6.043 6.781 1 95.12 487 LYS B C 1
ATOM 8062 O O . LYS B 1 487 ? -34.219 -5.68 5.852 1 95.12 487 LYS B O 1
ATOM 8067 N N . THR B 1 488 ? -34.781 -5.707 8.133 1 93.38 488 THR B N 1
ATOM 8068 C CA . THR B 1 488 ? -33.594 -4.961 8.547 1 93.38 488 THR B CA 1
ATOM 8069 C C . THR B 1 488 ? -33.062 -5.48 9.883 1 93.38 488 THR B C 1
ATOM 8071 O O . THR B 1 488 ? -33.75 -6.203 10.594 1 93.38 488 THR B O 1
ATOM 8074 N N . GLY B 1 489 ? -31.859 -5.188 10.117 1 91.81 489 GLY B N 1
ATOM 8075 C CA . GLY B 1 489 ? -31.266 -5.504 11.406 1 91.81 489 GLY B CA 1
ATOM 8076 C C . GLY B 1 489 ? -31.266 -6.984 11.727 1 91.81 489 GLY B C 1
ATOM 8077 O O . GLY B 1 489 ? -30.891 -7.805 10.891 1 91.81 489 GLY B O 1
ATOM 8078 N N . LYS B 1 490 ? -31.703 -7.297 12.945 1 93.25 490 LYS B N 1
ATOM 8079 C CA . LYS B 1 490 ? -31.672 -8.672 13.438 1 93.25 490 LYS B CA 1
ATOM 8080 C C . LYS B 1 490 ? -32.625 -9.555 12.641 1 93.25 490 LYS B C 1
ATOM 8082 O O . LYS B 1 490 ? -32.344 -10.734 12.422 1 93.25 490 LYS B O 1
ATOM 8087 N N . ASP B 1 491 ? -33.656 -8.977 12.203 1 95.69 491 ASP B N 1
ATOM 8088 C CA . ASP B 1 491 ? -34.625 -9.742 11.43 1 95.69 491 ASP B CA 1
ATOM 8089 C C . ASP B 1 491 ? -34.031 -10.148 10.07 1 95.69 491 ASP B C 1
ATOM 8091 O O . ASP B 1 491 ? -34.312 -11.258 9.594 1 95.69 491 ASP B O 1
ATOM 8095 N N . LEU B 1 492 ? -33.344 -9.227 9.516 1 96.5 492 LEU B N 1
ATOM 8096 C CA . LEU B 1 492 ? -32.688 -9.539 8.258 1 96.5 492 LEU B CA 1
ATOM 8097 C C . LEU B 1 492 ? -31.641 -10.641 8.445 1 96.5 492 LEU B C 1
ATOM 8099 O O . LEU B 1 492 ? -31.547 -11.555 7.629 1 96.5 492 LEU B O 1
ATOM 8103 N N . GLU B 1 493 ? -30.891 -10.547 9.516 1 95.25 493 GLU B N 1
ATOM 8104 C CA . GLU B 1 493 ? -29.891 -11.555 9.828 1 95.25 493 GLU B CA 1
ATOM 8105 C C . GLU B 1 493 ? -30.516 -12.938 9.984 1 95.25 493 GLU B C 1
ATOM 8107 O O . GLU B 1 493 ? -30.016 -13.914 9.438 1 95.25 493 GLU B O 1
ATOM 8112 N N . GLU B 1 494 ? -31.641 -12.93 10.688 1 95.81 494 GLU B N 1
ATOM 8113 C CA . GLU B 1 494 ? -32.312 -14.203 10.945 1 95.81 494 GLU B CA 1
ATOM 8114 C C . GLU B 1 494 ? -32.875 -14.789 9.656 1 95.81 494 GLU B C 1
ATOM 8116 O O . GLU B 1 494 ? -32.906 -16.016 9.484 1 95.81 494 GLU B O 1
ATOM 8121 N N . ALA B 1 495 ? -33.312 -13.969 8.82 1 96.12 495 ALA B N 1
ATOM 8122 C CA . ALA B 1 495 ? -33.844 -14.438 7.547 1 96.12 495 ALA B CA 1
ATOM 8123 C C . ALA B 1 495 ? -32.75 -14.945 6.637 1 96.12 495 ALA B C 1
ATOM 8125 O O . ALA B 1 495 ? -32.938 -15.875 5.852 1 96.12 495 ALA B O 1
ATOM 8126 N N . ALA B 1 496 ? -31.562 -14.344 6.758 1 96.94 496 ALA B N 1
ATOM 8127 C CA . ALA B 1 496 ? -30.453 -14.633 5.867 1 96.94 496 ALA B CA 1
ATOM 8128 C C . ALA B 1 496 ? -29.828 -15.984 6.195 1 96.94 496 ALA B C 1
ATOM 8130 O O . ALA B 1 496 ? -29.344 -16.688 5.301 1 96.94 496 ALA B O 1
ATOM 8131 N N . LYS B 1 497 ? -29.891 -16.375 7.418 1 95.25 497 LYS B N 1
ATOM 8132 C CA . LYS B 1 497 ? -29.156 -17.547 7.891 1 95.25 497 LYS B CA 1
ATOM 8133 C C . LYS B 1 497 ? -29.578 -18.812 7.141 1 95.25 497 LYS B C 1
ATOM 8135 O O . LYS B 1 497 ? -28.75 -19.469 6.496 1 95.25 497 LYS B O 1
ATOM 8140 N N . PRO B 1 498 ? -30.844 -19.125 7.09 1 95.5 498 PRO B N 1
ATOM 8141 C CA . PRO B 1 498 ? -31.234 -20.344 6.363 1 95.5 498 PRO B CA 1
ATOM 8142 C C . PRO B 1 498 ? -31.031 -20.203 4.852 1 95.5 498 PRO B C 1
ATOM 8144 O O . PRO B 1 498 ? -30.734 -21.188 4.176 1 95.5 498 PRO B O 1
ATOM 8147 N N . ILE B 1 499 ? -31.172 -19.031 4.367 1 96 499 ILE B N 1
ATOM 8148 C CA . ILE B 1 499 ? -31.016 -18.812 2.934 1 96 499 ILE B CA 1
ATOM 8149 C C . ILE B 1 499 ? -29.594 -19.141 2.52 1 96 499 ILE B C 1
ATOM 8151 O O . ILE B 1 499 ? -29.359 -19.859 1.543 1 96 499 ILE B O 1
ATOM 8155 N N . LEU B 1 500 ? -28.656 -18.641 3.283 1 94.5 500 LEU B N 1
ATOM 8156 C CA . LEU B 1 500 ? -27.234 -18.875 3.01 1 94.5 500 LEU B CA 1
ATOM 8157 C C . LEU B 1 500 ? -26.875 -20.344 3.184 1 94.5 500 LEU B C 1
ATOM 8159 O O . LEU B 1 500 ? -26.281 -20.953 2.295 1 94.5 500 LEU B O 1
ATOM 8163 N N . SER B 1 501 ? -27.297 -20.859 4.305 1 92.94 501 SER B N 1
ATOM 8164 C CA . SER B 1 501 ? -26.922 -22.234 4.637 1 92.94 501 SER B CA 1
ATOM 8165 C C . SER B 1 501 ? -27.547 -23.219 3.654 1 92.94 501 SER B C 1
ATOM 8167 O O . SER B 1 501 ? -26.875 -24.141 3.182 1 92.94 501 SER B O 1
ATOM 8169 N N . ASP B 1 502 ? -28.766 -23.016 3.289 1 94.12 502 ASP B N 1
ATOM 8170 C CA . ASP B 1 502 ? -29.469 -23.938 2.393 1 94.12 502 ASP B CA 1
ATOM 8171 C C . ASP B 1 502 ? -28.875 -23.891 0.988 1 94.12 502 ASP B C 1
ATOM 8173 O O . ASP B 1 502 ? -28.703 -24.938 0.349 1 94.12 502 ASP B O 1
ATOM 8177 N N . TYR B 1 503 ? -28.594 -22.75 0.587 1 94.06 503 TYR B N 1
ATOM 8178 C CA . TYR B 1 503 ? -28.016 -22.625 -0.744 1 94.06 503 TYR B CA 1
ATOM 8179 C C . TYR B 1 503 ? -26.672 -23.344 -0.822 1 94.06 503 TYR B C 1
ATOM 8181 O O . TYR B 1 503 ? -26.422 -24.078 -1.774 1 94.06 503 TYR B O 1
ATOM 8189 N N . PHE B 1 504 ? -25.859 -23.094 0.156 1 91 504 PHE B N 1
ATOM 8190 C CA . PHE B 1 504 ? -24.547 -23.734 0.173 1 91 504 PHE B CA 1
ATOM 8191 C C . PHE B 1 504 ? -24.688 -25.25 0.213 1 91 504 PHE B C 1
ATOM 8193 O O . PHE B 1 504 ? -24.031 -25.969 -0.553 1 91 504 PHE B O 1
ATOM 8200 N N . GLU B 1 505 ? -25.562 -25.703 1.059 1 87.62 505 GLU B N 1
ATOM 8201 C CA . GLU B 1 505 ? -25.75 -27.156 1.205 1 87.62 505 GLU B CA 1
ATOM 8202 C C . GLU B 1 505 ? -26.234 -27.781 -0.095 1 87.62 505 GLU B C 1
ATOM 8204 O O . GLU B 1 505 ? -25.797 -28.875 -0.462 1 87.62 505 GLU B O 1
ATOM 8209 N N . GLN B 1 506 ? -27.016 -27.109 -0.731 1 88.88 506 GLN B N 1
ATOM 8210 C CA . GLN B 1 506 ? -27.625 -27.641 -1.946 1 88.88 506 GLN B CA 1
ATOM 8211 C C . GLN B 1 506 ? -26.641 -27.609 -3.111 1 88.88 506 GLN B C 1
ATOM 8213 O O . GLN B 1 506 ? -26.672 -28.484 -3.986 1 88.88 506 GLN B O 1
ATOM 8218 N N . HIS B 1 507 ? -25.734 -26.672 -3.08 1 86.25 507 HIS B N 1
ATOM 8219 C CA . HIS B 1 507 ? -24.969 -26.438 -4.297 1 86.25 507 HIS B CA 1
ATOM 8220 C C . HIS B 1 507 ? -23.469 -26.609 -4.047 1 86.25 507 HIS B C 1
ATOM 8222 O O . HIS B 1 507 ? -22.656 -26.359 -4.941 1 86.25 507 HIS B O 1
ATOM 8228 N N . ARG B 1 508 ? -23.031 -27 -2.879 1 80.81 508 ARG B N 1
ATOM 8229 C CA . ARG B 1 508 ? -21.625 -27.094 -2.539 1 80.81 508 ARG B CA 1
ATOM 8230 C C . ARG B 1 508 ? -20.906 -28.078 -3.459 1 80.81 508 ARG B C 1
ATOM 8232 O O . ARG B 1 508 ? -19.75 -27.844 -3.838 1 80.81 508 ARG B O 1
ATOM 8239 N N . LEU B 1 509 ? -21.562 -29.094 -3.828 1 73.5 509 LEU B N 1
ATOM 8240 C CA . LEU B 1 509 ? -20.938 -30.109 -4.676 1 73.5 509 LEU B CA 1
ATOM 8241 C C . LEU B 1 509 ? -20.875 -29.625 -6.125 1 73.5 509 LEU B C 1
ATOM 8243 O O . LEU B 1 509 ? -20.156 -30.219 -6.938 1 73.5 509 LEU B O 1
ATOM 8247 N N . GLU B 1 510 ? -21.656 -28.531 -6.355 1 71.44 510 GLU B N 1
ATOM 8248 C CA . GLU B 1 510 ? -21.641 -27.953 -7.691 1 71.44 510 GLU B CA 1
ATOM 8249 C C . GLU B 1 510 ? -20.656 -26.781 -7.77 1 71.44 510 GLU B C 1
ATOM 8251 O O . GLU B 1 510 ? -20.578 -26.094 -8.797 1 71.44 510 GLU B O 1
ATOM 8256 N N . GLY B 1 511 ? -20 -26.516 -6.645 1 71.31 511 GLY B N 1
ATOM 8257 C CA . GLY B 1 511 ? -18.953 -25.5 -6.691 1 71.31 511 GLY B CA 1
ATOM 8258 C C . GLY B 1 511 ? -19.328 -24.234 -5.941 1 71.31 511 GLY B C 1
ATOM 8259 O O . GLY B 1 511 ? -18.578 -23.25 -5.941 1 71.31 511 GLY B O 1
ATOM 8260 N N . ALA B 1 512 ? -20.438 -24.234 -5.336 1 79.12 512 ALA B N 1
ATOM 8261 C CA . ALA B 1 512 ? -20.828 -23.062 -4.562 1 79.12 512 ALA B CA 1
ATOM 8262 C C . ALA B 1 512 ? -19.875 -22.844 -3.385 1 79.12 512 ALA B C 1
ATOM 8264 O O . ALA B 1 512 ? -19.453 -23.797 -2.742 1 79.12 512 ALA B O 1
ATOM 8265 N N . THR B 1 513 ? -19.547 -21.516 -3.152 1 81.25 513 THR B N 1
ATOM 8266 C CA . THR B 1 513 ? -18.688 -21.172 -2.025 1 81.25 513 THR B CA 1
ATOM 8267 C C . THR B 1 513 ? -19.484 -20.453 -0.936 1 81.25 513 THR B C 1
ATOM 8269 O O . THR B 1 513 ? -20.531 -19.875 -1.212 1 81.25 513 THR B O 1
ATOM 8272 N N . CYS B 1 514 ? -19.016 -20.688 0.321 1 86.44 514 CYS B N 1
ATOM 8273 C CA . CYS B 1 514 ? -19.641 -20.016 1.457 1 86.44 514 CYS B CA 1
ATOM 8274 C C . CYS B 1 514 ? -19.031 -18.641 1.678 1 86.44 514 CYS B C 1
ATOM 8276 O O . CYS B 1 514 ? -18.562 -18.328 2.775 1 86.44 514 CYS B O 1
ATOM 8278 N N . ASP B 1 515 ? -18.797 -17.812 0.703 1 83.38 515 ASP B N 1
ATOM 8279 C CA . ASP B 1 515 ? -18.25 -16.469 0.838 1 83.38 515 ASP B CA 1
ATOM 8280 C C . ASP B 1 515 ? -19.359 -15.414 0.814 1 83.38 515 ASP B C 1
ATOM 8282 O O . ASP B 1 515 ? -19.516 -14.656 1.771 1 83.38 515 ASP B O 1
ATOM 8286 N N . PHE B 1 516 ? -20.266 -15.508 -0.182 1 86.5 516 PHE B N 1
ATOM 8287 C CA . PHE B 1 516 ? -21.391 -14.617 -0.427 1 86.5 516 PHE B CA 1
ATOM 8288 C C . PHE B 1 516 ? -21 -13.164 -0.172 1 86.5 516 PHE B C 1
ATOM 8290 O O . PHE B 1 516 ? -21.656 -12.469 0.617 1 86.5 516 PHE B O 1
ATOM 8297 N N . GLY B 1 517 ? -19.953 -12.734 -0.925 1 79.12 517 GLY B N 1
ATOM 8298 C CA . GLY B 1 517 ? -19.484 -11.359 -0.812 1 79.12 517 GLY B CA 1
ATOM 8299 C C . GLY B 1 517 ? -18.703 -11.102 0.467 1 79.12 517 GLY B C 1
ATOM 8300 O O . GLY B 1 517 ? -18.562 -9.953 0.893 1 79.12 517 GLY B O 1
ATOM 8301 N N . GLY B 1 518 ? -18.375 -12.125 1.116 1 79.88 518 GLY B N 1
ATOM 8302 C CA . GLY B 1 518 ? -17.547 -12.008 2.297 1 79.88 518 GLY B CA 1
ATOM 8303 C C . GLY B 1 518 ? -18.328 -12.047 3.596 1 79.88 518 GLY B C 1
ATOM 8304 O O . GLY B 1 518 ? -17.734 -12.008 4.68 1 79.88 518 GLY B O 1
ATOM 8305 N N . ILE B 1 519 ? -19.641 -12.195 3.553 1 86.81 519 ILE B N 1
ATOM 8306 C CA . ILE B 1 519 ? -20.453 -12.016 4.75 1 86.81 519 ILE B CA 1
ATOM 8307 C C . ILE B 1 519 ? -20.641 -13.359 5.449 1 86.81 519 ILE B C 1
ATOM 8309 O O . ILE B 1 519 ? -21.203 -13.422 6.547 1 86.81 519 ILE B O 1
ATOM 8313 N N . ALA B 1 520 ? -20.203 -14.461 4.82 1 86.12 520 ALA B N 1
ATOM 8314 C CA . ALA B 1 520 ? -20.422 -15.789 5.387 1 86.12 520 ALA B CA 1
ATOM 8315 C C . ALA B 1 520 ? -19.109 -16.562 5.492 1 86.12 520 ALA B C 1
ATOM 8317 O O . ALA B 1 520 ? -18.094 -16.156 4.902 1 86.12 520 ALA B O 1
ATOM 8318 N N . MET B 1 521 ? -19.125 -17.562 6.406 1 80.12 521 MET B N 1
ATOM 8319 C CA . MET B 1 521 ? -17.938 -18.406 6.594 1 80.12 521 MET B CA 1
ATOM 8320 C C . MET B 1 521 ? -18.328 -19.828 6.941 1 80.12 521 MET B C 1
ATOM 8322 O O . MET B 1 521 ? -19.469 -20.078 7.363 1 80.12 521 MET B O 1
ATOM 8326 N N . LEU B 1 522 ? -17.391 -20.75 6.715 1 83.25 522 LEU B N 1
ATOM 8327 C CA . LEU B 1 522 ? -17.609 -22.141 7.105 1 83.25 522 LEU B CA 1
ATOM 8328 C C . LEU B 1 522 ? -17.188 -22.359 8.555 1 83.25 522 LEU B C 1
ATOM 8330 O O . LEU B 1 522 ? -16.172 -21.812 9.008 1 83.25 522 LEU B O 1
ATOM 8334 N N . VAL B 1 523 ? -17.969 -23.016 9.312 1 78.62 523 VAL B N 1
ATOM 8335 C CA . VAL B 1 523 ? -17.641 -23.406 10.68 1 78.62 523 VAL B CA 1
ATOM 8336 C C . VAL B 1 523 ? -17.75 -24.922 10.836 1 78.62 523 VAL B C 1
ATOM 8338 O O . VAL B 1 523 ? -18.578 -25.547 10.188 1 78.62 523 VAL B O 1
#

Secondary structure (DSSP, 8-state):
--HHHHHHHHHHHHHHHHHHHHHHHHS-HHHHHHHHHTSS--EEEEEE-HHHHS--GGGTTTTTTHHHHHHHHHHHHHHTT-EEEEEE---TT-SSSSGGGTS--S-EE--THHHHHH---BEE-GGG----SSS-EETTTTEESS--HHHHHHHHHHHHHHHHHHTT-TTEEEEES-S---TTS-HHHHHHHHHHHHHHHHHH-TTSEEEEE-TT--SHHHHTTTTTT-TTEEEEEEE-STTSPP--HHHHHHHHHHHHHHHHHHHHHTS-EEEEEE---SSS-STTTTTTT---TT-SSSPPEEEEPPPPTT-TTSTT-S--TTSSS-SSB-SS----BTTEEEEPPPPBPPBTTB-S-S-HHHHS-SS--GGGB-HHHHHHHHHHHHHHHHHTTSS-EEES-S--SS--TTT-HHHHHHTTSS-SS-STT-HHHHTTTHHHHTT---EEEPTT--HHHHHHHHHHHHHHTT-TTSHHHHHHHH--HHHHHHHHHHHHHHHHHHHGGGT--S-TTTTEEE-/--HHHHHHHHHHHHHHHHHHHHHHHHS-HHHHHHHHHTSS--EEEEEE-HHHHS--GGGTTTTTTHHHHHHHHHHHHHHTT-EEEEEE---TT-SSSSGGGTS--S-EEE-THHHHHH---EEE-GGG----SSS-EETTTTEESS--HHHHHHHHHHHHHHHHHHTT-TTEEEEES-S---TTS-HHHHHHHHHHHHHHHHHH-TTSEEEEE-TT--SHHHHTTTTTT-TTEEEEEEE-STTSPP--HHHHHHHHHHHHHHHHHHHHHTS-EEEEEE---SSS-STTTSTTT---TT-SSSPPEEEEPPPPTT-TTSTT-S--TTSSS-SSB-SS----BTTEEEEPPPPBPPBTTB-S-S-HHHHS-SS--GGGB-HHHHHHHHHHHHHHHHHTTSS-EEES-S--SS--TTT-HHHHHHTTSS-SS-STT-HHHHTTTHHHHTT---EEEPTT--HHHHHHHHHHHHHHTT-TTSHHHHHHHH--HHHHHHHHHHHHHHHHHHHGGGT--S-TTTTEEE-

Organism: Phaeodactylum tricornutum (strain CCAP 1055/1) (NCBI:txid556484)

InterPro domains:
  IPR001547 Glycoside hydrolase, family 5 [PF00150] (20-205)
  IPR017853 Glycoside hydrolase superfamily [SSF51445] (2-428)
  IPR050386 Glycosyl Hydrolase 5 (Cellulase A) [PTHR31297] (2-430)

Foldseek 3Di:
DQQQVLLVVLPLPRLQVQVVLCLDFVDDLVLLLVQLQLQAAAEEEAEDELCLQPNDDSSVNNCPPVVVSVVVVLVSCVVSRHAYEYEHEEFVQGLAQASSNNRHAAKAWDDPVVCVPPVETEIAGAQGGDGDLQACADSVVLEHPDGDVVRLVSLLVSLLSVLVVCLPRPRYQAYESYHQRALRPDLVSLLVSLVSSLVSNCVRRVRHQYEYEQNQPQDLVRAFPRPPPRPNYEYEYADEQQPPDQFFLVQLLLVLLLLLLSLQRSCVRHNAYEHAEYFLANHQQAACSCGLQHDDACPRVADFDKDAFFFDSSPPPNPCPDPQLCAADHDDHYRHGQHDGSRIGTAGAFDFDDDPVRHSQSCRRVVADSDHPPVGTCRLVSLLLSLLSNLLSCLPRHDYYDYHECDDRDLYRRRHVVSCDVSVSDHGHHSNPDPCSPCSCVCSVVVVKFKFFRPPDALVLLLQLLCVLCVVVVNCPPPVNVVQSPDHDPSVRVSSGCSLRVSCVVCVSVPDHSCSVPRIHID/DQQQVLLVVLPLPRLQVQVVLCLDFVDDLVLLLVQLQLQAAAEEEAEDELCLQPNDDSSVNNCPPVVVSVVVVLVSCVVSRHAYEYEHEEFVQGLAQASSNNRHAAKAWDDPVVCVPPVATEIAGALGGDGDLQACADSVVLEHPDGDVVRLVSLLVSLLSVLVVCLPRPRYQAYESYHQRALRPDLVSLLVSLVSSLVSNCVRRVRHQYEYEQNQPLDLVRAFPRPPPRPNYEYEYADEQQPPDQFFLVQLLLVLLLLLLSLQRSCVRHNAYEHAEYFLANHQQAACSCGLQDDDACPRVADFAKDAFFFDSSPPPNPCPDPQLCAADHDDHYRHGQHDGSRIGTAGAFDFDDDPVRHSQSCRRVPAHSDHPPVGTCRLVSLLLSLLSNCLSCLPRHDYYDYHECDDRDLYRRRHVVSCDVSVSDHGHHSNPDPCSPCSCVCSVVVVKFKFFRPPDALVLLLQLLCVLCVVVVNCPPPVNVVQSPDHDPSVRVSSGCSLRVSCVVCVSVPDHSCSVPRIHID